Protein 6DLI (pdb70)

Organism: Thermus thermophilus (strain ATCC 27634 / DSM 579 / HB8) (NCBI:txid300852)

InterPro domains:
  IPR001920 Asp/Glu racemase [G3DSA:3.40.50.1860] (7-241)
  IPR001920 Asp/Glu racemase [G3DSA:3.40.50.1860] (97-198)
  IPR001920 Asp/Glu racemase [SSF53681] (7-106)
  IPR001920 Asp/Glu racemase [SSF53681] (109-242)
  IPR004391 Glutamate racemase [MF_00258] (6-246)
  IPR004391 Glutamate racemase [TIGR00067] (8-239)
  IPR015942 Asp/Glu/hydantoin racemase [PF01177] (22-205)
  IPR018187 Asp/Glu racemase, active site 1 [PS00923] (72-80)
  IPR033134 Asp/Glu racemase, active site 2 [PS00924] (172-182)

Solvent-accessible surface area: 36829 Å² total

Secondary structure (DSSP, 8-state):
--TTSPEEEEESSSTTHHHHHHHHHH-TT--EEEEE-TTT---TTS-HHHHHHHHHHHHHHHHHHT-SEEEE--HHHHHHHTTHHHHHBSS-EE-SSHHHHHHHTTSSSEEEEE-HHHHHHTTTTTTS--SEEEE-TTHHHHHHTT-SSSHHHHHHHHHHSSSS-TT--EEEEESTTGGGGHHHHHHHSTT-EEEEHHHHHHHHHHHHHHHHT----SS---EEEEESS-HHHHHHHHHHTT----EEEE--GGG-/--TTSPEEEEESSSTTHHHHHHHHHH-TT--EEEEE-TTS---TTS-HHHHHHHHHHHHHHHHHTT-SEEEE--HHHHHHHTTHHHHHBSS-EE-SSHHHHHHHTTSSSEEEEE-HHHHHHTTGGGTS--SEEEE-TTHHHHHHTT-TTSHHHHHHHHHHHTTS-TT--EEEEESTTGGGGHHHHHHHSTTPEEEEHHHHHHHHHHHHHHHTT----SS---EEEEESS-HHHHHHHHHHTT----EEEEPPGGG-/--TTSPEEEEESSSTTHHHHHHHHHH-TT--EEEEE-TTS---TTS-HHHHHHHHHHHHHHHHHTT-SEEEE--HHHHHHHTTHHHHHBSS-EE-SSHHHHHHGGGSSSEEEEE-HHHHHTTTGGGTS--SEEEE-TTHHHHHHTT-TTSHHHHHHHHHHHTTS-TT--EEEEESTTGGGGHHHHHHHSTTPEEEEHHHHHHHHHHHHHHHTT-S--SS---EEEEESS-HHHHHHHHHHTS-----EEE--GGG-/--TTSPEEEEESSSTTHHHHHHHHHH-TT-EEEEEE-TTS---TTS-HHHHHHHHHHHHHHHHHTT-SEEEE--HHHHHHHTTHHHHHBSS-EEESSHHHHHHHTTSSSEEEEE-HHHHHH-TTTTTS--SEEEE-TTHHHHHHTT-TTSHHHHHHHHHHHTTS-TT-SEEEEESTTGGGGHHHHHHHS-SSEEEEHHHHHHHHHHHHHHHTT-S--SS--EEEEEESS-HHHHHHHHHHTT----EEEE--GGG-

Radius of gyration: 31.29 Å; Cα contacts (8 Å, |Δi|>4): 2150; chains: 4; bounding box: 76×59×87 Å

B-factor: mean 64.16, std 14.51, range [26.74, 117.5]

CATH classification: 3.40.50.1860 (+1 more: 3.40.50.1860)

Structure (mmCIF, N/CA/C/O backbone):
data_6DLI
#
_entry.id   6DLI
#
_cell.length_a   80.888
_cell.length_b   95.605
_cell.length_c   179.284
_cell.angle_alpha   90.00
_cell.angle_beta   90.00
_cell.angle_gamma   90.00
#
_symmetry.space_group_name_H-M   'P 21 21 21'
#
loop_
_entity.id
_entity.type
_entity.pdbx_description
1 polymer 'Glutamate racemase'
2 non-polymer 3-chloro-D-alanine
3 non-polymer GLYCEROL
4 water water
#
loop_
_atom_site.group_PDB
_atom_site.id
_atom_site.type_symbol
_atom_site.label_atom_id
_atom_site.label_alt_id
_atom_site.label_comp_id
_atom_site.label_asym_id
_atom_site.label_entity_id
_atom_site.label_seq_id
_atom_site.pdbx_PDB_ins_code
_atom_site.Cartn_x
_atom_site.Cartn_y
_atom_site.Cartn_z
_atom_site.occupancy
_atom_site.B_iso_or_equiv
_atom_site.auth_seq_id
_atom_site.auth_comp_id
_atom_site.auth_asym_id
_atom_site.auth_atom_id
_atom_site.pdbx_PDB_model_num
ATOM 1 N N . LYS A 1 23 ? -53.597 -5.911 4.371 1.00 86.35 2 LYS A N 1
ATOM 2 C CA . LYS A 1 23 ? -53.267 -6.406 5.717 1.00 92.45 2 LYS A CA 1
ATOM 3 C C . LYS A 1 23 ? -53.484 -7.945 5.842 1.00 91.50 2 LYS A C 1
ATOM 4 O O . LYS A 1 23 ? -54.419 -8.503 5.249 1.00 91.38 2 LYS A O 1
ATOM 6 N N . ASP A 1 24 ? -52.620 -8.624 6.593 1.00 85.80 3 ASP A N 1
ATOM 7 C CA . ASP A 1 24 ? -52.683 -10.078 6.781 1.00 76.67 3 ASP A CA 1
ATOM 8 C C . ASP A 1 24 ? -52.515 -10.346 8.266 1.00 80.44 3 ASP A C 1
ATOM 9 O O . ASP A 1 24 ? -51.407 -10.140 8.807 1.00 77.56 3 ASP A O 1
ATOM 14 N N . PRO A 1 25 ? -53.534 -10.867 8.946 1.00 82.12 4 PRO A N 1
ATOM 15 C CA . PRO A 1 25 ? -53.398 -11.079 10.399 1.00 77.71 4 PRO A CA 1
ATOM 16 C C . PRO A 1 25 ? -52.532 -12.253 10.795 1.00 76.44 4 PRO A C 1
ATOM 17 O O . PRO A 1 25 ? -52.099 -12.288 11.947 1.00 77.91 4 PRO A O 1
ATOM 21 N N . LYS A 1 26 ? -52.215 -13.177 9.882 1.00 77.89 5 LYS A N 1
ATOM 22 C CA . LYS A 1 26 ? -51.280 -14.266 10.162 1.00 79.07 5 LYS A CA 1
ATOM 23 C C . LYS A 1 26 ? -49.824 -13.816 10.095 1.00 73.59 5 LYS A C 1
ATOM 24 O O . LYS A 1 26 ? -48.923 -14.602 10.421 1.00 74.90 5 LYS A O 1
ATOM 26 N N . ALA A 1 27 ? -49.574 -12.620 9.591 1.00 68.15 6 ALA A N 1
ATOM 27 C CA . ALA A 1 27 ? -48.231 -12.075 9.546 1.00 66.23 6 ALA A CA 1
ATOM 28 C C . ALA A 1 27 ? -47.714 -11.722 10.957 1.00 66.40 6 ALA A C 1
ATOM 29 O O . ALA A 1 27 ? -48.492 -11.403 11.869 1.00 58.63 6 ALA A O 1
ATOM 31 N N . PRO A 1 28 ? -46.396 -11.764 11.155 1.00 61.72 7 PRO A N 1
ATOM 32 C CA . PRO A 1 28 ? -45.815 -11.459 12.470 1.00 51.19 7 PRO A CA 1
ATOM 33 C C . PRO A 1 28 ? -45.739 -9.971 12.797 1.00 56.50 7 PRO A C 1
ATOM 34 O O . PRO A 1 28 ? -45.879 -9.089 11.943 1.00 55.75 7 PRO A O 1
ATOM 38 N N . ILE A 1 29 ? -45.562 -9.715 14.095 1.00 55.81 8 ILE A N 1
ATOM 39 C CA . ILE A 1 29 ? -45.250 -8.395 14.619 1.00 51.27 8 ILE A CA 1
ATOM 40 C C . ILE A 1 29 ? -43.748 -8.253 14.781 1.00 51.93 8 ILE A C 1
ATOM 41 O O . ILE A 1 29 ? -43.090 -9.149 15.304 1.00 51.91 8 ILE A O 1
ATOM 46 N N . GLY A 1 30 ? -43.197 -7.151 14.283 1.00 52.86 9 GLY A N 1
ATOM 47 C CA . GLY A 1 30 ? -41.764 -6.894 14.380 1.00 49.29 9 GLY A CA 1
ATOM 48 C C . GLY A 1 30 ? -41.414 -6.062 15.594 1.00 45.10 9 GLY A C 1
ATOM 49 O O . GLY A 1 30 ? -42.094 -5.099 15.906 1.00 49.46 9 GLY A O 1
ATOM 50 N N . VAL A 1 31 ? -40.368 -6.456 16.291 1.00 44.83 10 VAL A N 1
ATOM 51 C CA . VAL A 1 31 ? -39.878 -5.702 17.445 1.00 48.91 10 VAL A CA 1
ATOM 52 C C . VAL A 1 31 ? -38.371 -5.551 17.336 1.00 47.92 10 VAL A C 1
ATOM 53 O O . VAL A 1 31 ? -37.686 -6.534 17.056 1.00 50.18 10 VAL A O 1
ATOM 57 N N . PHE A 1 32 ? -37.848 -4.329 17.475 1.00 48.43 11 PHE A N 1
ATOM 58 C CA . PHE A 1 32 ? -36.393 -4.207 17.379 1.00 47.24 11 PHE A CA 1
ATOM 59 C C . PHE A 1 32 ? -35.830 -3.273 18.427 1.00 46.21 11 PHE A C 1
ATOM 60 O O . PHE A 1 32 ? -36.499 -2.346 18.898 1.00 45.09 11 PHE A O 1
ATOM 68 N N . ASP A 1 33 ? -34.567 -3.552 18.753 1.00 45.88 12 ASP A N 1
ATOM 69 C CA . ASP A 1 33 ? -33.799 -2.925 19.816 1.00 47.40 12 ASP A CA 1
ATOM 70 C C . ASP A 1 33 ? -32.334 -3.029 19.448 1.00 45.18 12 ASP A C 1
ATOM 71 O O . ASP A 1 33 ? -31.975 -3.701 18.492 1.00 43.20 12 ASP A O 1
ATOM 76 N N . SER A 1 34 ? -31.474 -2.367 20.217 1.00 42.31 13 SER A N 1
ATOM 77 C CA . SER A 1 34 ? -30.072 -2.552 19.921 1.00 44.64 13 SER A CA 1
ATOM 78 C C . SER A 1 34 ? -29.588 -3.906 20.386 1.00 47.05 13 SER A C 1
ATOM 79 O O . SER A 1 34 ? -28.529 -4.355 19.958 1.00 49.91 13 SER A O 1
ATOM 82 N N . GLY A 1 35 ? -30.323 -4.574 21.255 1.00 47.49 14 GLY A N 1
ATOM 83 C CA . GLY A 1 35 ? -29.778 -5.761 21.889 1.00 49.16 14 GLY A CA 1
ATOM 84 C C . GLY A 1 35 ? -30.792 -6.475 22.756 1.00 49.32 14 GLY A C 1
ATOM 85 O O . GLY A 1 35 ? -31.929 -6.652 22.321 1.00 49.77 14 GLY A O 1
ATOM 86 N N . VAL A 1 36 ? -30.396 -6.877 23.973 1.00 50.02 15 VAL A N 1
ATOM 87 C CA . VAL A 1 36 ? -31.270 -7.612 24.886 1.00 49.30 15 VAL A CA 1
ATOM 88 C C . VAL A 1 36 ? -32.237 -6.712 25.655 1.00 51.47 15 VAL A C 1
ATOM 89 O O . VAL A 1 36 ? -33.206 -7.215 26.229 1.00 55.64 15 VAL A O 1
ATOM 93 N N . GLY A 1 37 ? -31.986 -5.409 25.751 1.00 48.82 16 GLY A N 1
ATOM 94 C CA . GLY A 1 37 ? -32.873 -4.574 26.543 1.00 50.94 16 GLY A CA 1
ATOM 95 C C . GLY A 1 37 ? -34.323 -4.633 26.076 1.00 54.32 16 GLY A C 1
ATOM 96 O O . GLY A 1 37 ? -35.252 -4.542 26.883 1.00 54.75 16 GLY A O 1
ATOM 97 N N . GLY A 1 38 ? -34.542 -4.722 24.761 1.00 50.40 17 GLY A N 1
ATOM 98 C CA . GLY A 1 38 ? -35.903 -4.762 24.250 1.00 52.47 17 GLY A CA 1
ATOM 99 C C . GLY A 1 38 ? -36.737 -5.980 24.654 1.00 54.80 17 GLY A C 1
ATOM 100 O O . GLY A 1 38 ? -37.956 -5.986 24.421 1.00 53.49 17 GLY A O 1
ATOM 101 N N . LEU A 1 39 ? -36.133 -6.985 25.281 1.00 55.47 18 LEU A N 1
ATOM 102 C CA . LEU A 1 39 ? -36.886 -8.156 25.704 1.00 49.62 18 LEU A CA 1
ATOM 103 C C . LEU A 1 39 ? -37.900 -7.841 26.802 1.00 57.87 18 LEU A C 1
ATOM 104 O O . LEU A 1 39 ? -38.889 -8.579 26.929 1.00 57.67 18 LEU A O 1
ATOM 109 N N . THR A 1 40 ? -37.688 -6.773 27.608 1.00 52.85 19 THR A N 1
ATOM 110 C CA . THR A 1 40 ? -38.731 -6.358 28.539 1.00 48.63 19 THR A CA 1
ATOM 111 C C . THR A 1 40 ? -40.020 -6.003 27.798 1.00 55.39 19 THR A C 1
ATOM 112 O O . THR A 1 40 ? -41.122 -6.347 28.242 1.00 54.24 19 THR A O 1
ATOM 116 N N . VAL A 1 41 ? -39.893 -5.340 26.636 1.00 57.76 20 VAL A N 1
ATOM 117 C CA . VAL A 1 41 ? -41.043 -4.960 25.817 1.00 53.53 20 VAL A CA 1
ATOM 118 C C . VAL A 1 41 ? -41.622 -6.193 25.166 1.00 57.95 20 VAL A C 1
ATOM 119 O O . VAL A 1 41 ? -42.848 -6.370 25.100 1.00 58.50 20 VAL A O 1
ATOM 123 N N . LEU A 1 42 ? -40.746 -7.072 24.666 1.00 57.73 21 LEU A N 1
ATOM 124 C CA . LEU A 1 42 ? -41.237 -8.300 24.063 1.00 54.21 21 LEU A CA 1
ATOM 125 C C . LEU A 1 42 ? -42.043 -9.111 25.050 1.00 55.90 21 LEU A C 1
ATOM 126 O O . LEU A 1 42 ? -43.169 -9.513 24.741 1.00 53.12 21 LEU A O 1
ATOM 131 N N . LYS A 1 43 ? -41.537 -9.239 26.290 1.00 62.14 22 LYS A N 1
ATOM 132 C CA . LYS A 1 43 ? -42.211 -10.051 27.308 1.00 62.65 22 LYS A CA 1
ATOM 133 C C . LYS A 1 43 ? -43.595 -9.523 27.601 1.00 61.91 22 LYS A C 1
ATOM 134 O O . LYS A 1 43 ? -44.580 -10.270 27.585 1.00 66.08 22 LYS A O 1
ATOM 140 N N . ALA A 1 44 ? -43.696 -8.231 27.809 1.00 58.46 23 ALA A N 1
ATOM 141 C CA . ALA A 1 44 ? -45.003 -7.636 28.005 1.00 63.07 23 ALA A CA 1
ATOM 142 C C . ALA A 1 44 ? -45.907 -7.897 26.799 1.00 65.41 23 ALA A C 1
ATOM 143 O O . ALA A 1 44 ? -47.111 -8.118 26.956 1.00 66.39 23 ALA A O 1
ATOM 145 N N . LEU A 1 45 ? -45.365 -7.782 25.580 1.00 63.91 24 LEU A N 1
ATOM 146 C CA . LEU A 1 45 ? -46.182 -8.017 24.391 1.00 65.47 24 LEU A CA 1
ATOM 147 C C . LEU A 1 45 ? -46.716 -9.452 24.356 1.00 67.25 24 LEU A C 1
ATOM 148 O O . LEU A 1 45 ? -47.903 -9.701 24.101 1.00 69.03 24 LEU A O 1
ATOM 153 N N . ARG A 1 46 ? -45.848 -10.414 24.610 1.00 67.21 25 ARG A N 1
ATOM 154 C CA . ARG A 1 46 ? -46.271 -11.797 24.514 1.00 65.01 25 ARG A CA 1
ATOM 155 C C . ARG A 1 46 ? -47.262 -12.149 25.589 1.00 67.98 25 ARG A C 1
ATOM 156 O O . ARG A 1 46 ? -48.186 -12.926 25.334 1.00 70.99 25 ARG A O 1
ATOM 164 N N . ARG A 1 47 ? -47.138 -11.548 26.771 1.00 64.02 26 ARG A N 1
ATOM 165 C CA . ARG A 1 47 ? -48.140 -11.819 27.787 1.00 67.19 26 ARG A CA 1
ATOM 166 C C . ARG A 1 47 ? -49.531 -11.371 27.330 1.00 73.00 26 ARG A C 1
ATOM 167 O O . ARG A 1 47 ? -50.512 -12.088 27.548 1.00 76.79 26 ARG A O 1
ATOM 175 N N . LEU A 1 48 ? -49.639 -10.211 26.669 1.00 71.33 27 LEU A N 1
ATOM 176 C CA . LEU A 1 48 ? -50.924 -9.721 26.166 1.00 67.26 27 LEU A CA 1
ATOM 177 C C . LEU A 1 48 ? -51.361 -10.361 24.844 1.00 74.84 27 LEU A C 1
ATOM 178 O O . LEU A 1 48 ? -52.554 -10.339 24.524 1.00 80.56 27 LEU A O 1
ATOM 183 N N . LEU A 1 49 ? -50.444 -10.877 24.032 1.00 71.75 28 LEU A N 1
ATOM 184 C CA . LEU A 1 49 ? -50.770 -11.329 22.682 1.00 67.06 28 LEU A CA 1
ATOM 185 C C . LEU A 1 49 ? -50.153 -12.705 22.448 1.00 70.34 28 LEU A C 1
ATOM 186 O O . LEU A 1 49 ? -49.348 -12.905 21.530 1.00 71.99 28 LEU A O 1
ATOM 191 N N . PRO A 1 50 ? -50.566 -13.710 23.222 1.00 70.07 29 PRO A N 1
ATOM 192 C CA . PRO A 1 50 ? -49.836 -14.980 23.200 1.00 68.61 29 PRO A CA 1
ATOM 193 C C . PRO A 1 50 ? -49.982 -15.754 21.929 1.00 73.04 29 PRO A C 1
ATOM 194 O O . PRO A 1 50 ? -49.132 -16.608 21.645 1.00 76.08 29 PRO A O 1
ATOM 198 N N . ARG A 1 51 ? -50.918 -15.405 21.086 1.00 68.21 30 ARG A N 1
ATOM 199 C CA . ARG A 1 51 ? -51.043 -16.146 19.857 1.00 71.43 30 ARG A CA 1
ATOM 200 C C . ARG A 1 51 ? -50.249 -15.504 18.710 1.00 77.16 30 ARG A C 1
ATOM 201 O O . ARG A 1 51 ? -50.139 -16.110 17.632 1.00 79.36 30 ARG A O 1
ATOM 203 N N . GLU A 1 52 ? -49.696 -14.298 18.910 1.00 73.99 31 GLU A N 1
ATOM 204 C CA . GLU A 1 52 ? -49.060 -13.554 17.833 1.00 69.93 31 GLU A CA 1
ATOM 205 C C . GLU A 1 52 ? -47.672 -14.113 17.546 1.00 66.95 31 GLU A C 1
ATOM 206 O O . GLU A 1 52 ? -46.944 -14.459 18.473 1.00 66.53 31 GLU A O 1
ATOM 212 N N . GLU A 1 53 ? -47.269 -14.131 16.260 1.00 65.40 32 GLU A N 1
ATOM 213 C CA . GLU A 1 53 ? -45.895 -14.504 15.908 1.00 62.78 32 GLU A CA 1
ATOM 214 C C . GLU A 1 53 ? -45.030 -13.244 15.929 1.00 60.08 32 GLU A C 1
ATOM 215 O O . GLU A 1 53 ? -45.409 -12.229 15.338 1.00 55.91 32 GLU A O 1
ATOM 217 N N . PHE A 1 54 ? -43.862 -13.310 16.597 1.00 58.93 33 PHE A N 1
ATOM 218 C CA . PHE A 1 54 ? -42.961 -12.152 16.733 1.00 61.32 33 PHE A CA 1
ATOM 219 C C . PHE A 1 54 ? -41.590 -12.349 16.080 1.00 58.48 33 PHE A C 1
ATOM 220 O O . PHE A 1 54 ? -40.905 -13.337 16.349 1.00 57.81 33 PHE A O 1
ATOM 228 N N . LEU A 1 55 ? -41.098 -11.317 15.388 1.00 55.40 34 LEU A N 1
ATOM 229 C CA . LEU A 1 55 ? -39.704 -11.268 14.952 1.00 52.82 34 LEU A CA 1
ATOM 230 C C . LEU A 1 55 ? -38.970 -10.220 15.783 1.00 51.82 34 LEU A C 1
ATOM 231 O O . LEU A 1 55 ? -39.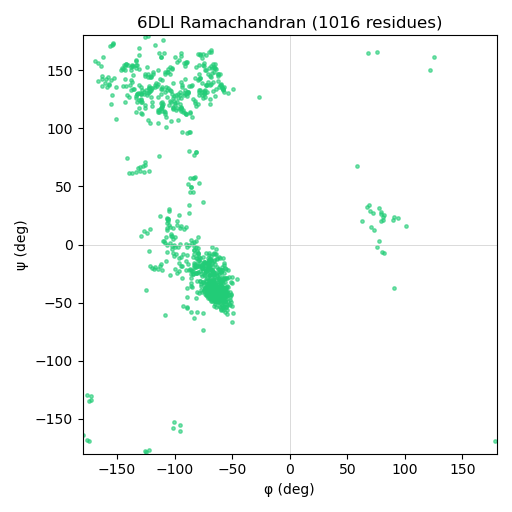207 -9.016 15.631 1.00 50.78 34 LEU A O 1
ATOM 236 N N . TYR A 1 56 ? -38.054 -10.663 16.621 1.00 46.99 35 TYR A N 1
ATOM 237 C CA . TYR A 1 56 ? -37.299 -9.756 17.459 1.00 48.40 35 TYR A CA 1
ATOM 238 C C . TYR A 1 56 ? -35.944 -9.526 16.820 1.00 44.99 35 TYR A C 1
ATOM 239 O O . TYR A 1 56 ? -35.184 -10.469 16.615 1.00 44.86 35 TYR A O 1
ATOM 248 N N . PHE A 1 57 ? -35.631 -8.287 16.535 1.00 42.70 36 PHE A N 1
ATOM 249 C CA . PHE A 1 57 ? -34.391 -7.958 15.862 1.00 44.23 36 PHE A CA 1
ATOM 250 C C . PHE A 1 57 ? -33.551 -7.244 16.903 1.00 44.54 36 PHE A C 1
ATOM 251 O O . PHE A 1 57 ? -33.984 -6.228 17.443 1.00 46.60 36 PHE A O 1
ATOM 259 N N . GLY A 1 58 ? -32.407 -7.818 17.239 1.00 43.03 37 GLY A N 1
ATOM 260 C CA . GLY A 1 58 ? -31.463 -7.217 18.138 1.00 38.45 37 GLY A CA 1
ATOM 261 C C . GLY A 1 58 ? -30.187 -6.896 17.416 1.00 43.32 37 GLY A C 1
ATOM 262 O O . GLY A 1 58 ? -29.503 -7.794 16.909 1.00 46.23 37 GLY A O 1
ATOM 263 N N . ASP A 1 59 ? -29.867 -5.614 17.327 1.00 42.81 38 ASP A N 1
ATOM 264 C CA . ASP A 1 59 ? -28.739 -5.121 16.535 1.00 44.27 38 ASP A CA 1
ATOM 265 C C . ASP A 1 59 ? -27.415 -5.197 17.321 1.00 43.71 38 ASP A C 1
ATOM 266 O O . ASP A 1 59 ? -26.707 -4.207 17.518 1.00 41.84 38 ASP A O 1
ATOM 271 N N . THR A 1 60 ? -27.068 -6.404 17.773 1.00 44.35 39 THR A N 1
ATOM 272 C CA . THR A 1 60 ? -25.961 -6.485 18.721 1.00 43.73 39 THR A CA 1
ATOM 273 C C . THR A 1 60 ? -24.599 -6.198 18.109 1.00 45.81 39 THR A C 1
ATOM 274 O O . THR A 1 60 ? -23.629 -6.050 18.846 1.00 48.51 39 THR A O 1
ATOM 278 N N . ALA A 1 61 ? -24.490 -6.133 16.794 1.00 42.94 40 ALA A N 1
ATOM 279 C CA . ALA A 1 61 ? -23.239 -5.707 16.176 1.00 46.87 40 ALA A CA 1
ATOM 280 C C . ALA A 1 61 ? -22.986 -4.204 16.392 1.00 50.25 40 ALA A C 1
ATOM 281 O O . ALA A 1 61 ? -21.868 -3.716 16.134 1.00 43.60 40 ALA A O 1
ATOM 283 N N . ARG A 1 62 ? -24.040 -3.433 16.698 1.00 46.74 41 ARG A N 1
ATOM 284 C CA . ARG A 1 62 ? -23.913 -1.991 16.816 1.00 46.23 41 ARG A CA 1
ATOM 285 C C . ARG A 1 62 ? -24.434 -1.427 18.139 1.00 49.09 41 ARG A C 1
ATOM 286 O O . ARG A 1 62 ? -24.556 -0.210 18.269 1.00 49.19 41 ARG A O 1
ATOM 294 N N . VAL A 1 63 ? -24.724 -2.272 19.114 1.00 45.12 42 VAL A N 1
ATOM 295 C CA . VAL A 1 63 ? -25.115 -1.856 20.461 1.00 52.47 42 VAL A CA 1
ATOM 296 C C . VAL A 1 63 ? -23.905 -1.236 21.150 1.00 50.05 42 VAL A C 1
ATOM 297 O O . VAL A 1 63 ? -22.781 -1.668 20.848 1.00 51.12 42 VAL A O 1
ATOM 301 N N . PRO A 1 64 ? -24.057 -0.191 22.023 1.00 51.73 43 PRO A N 1
ATOM 302 C CA . PRO A 1 64 ? -25.267 0.547 22.433 1.00 50.38 43 PRO A CA 1
ATOM 303 C C . PRO A 1 64 ? -25.520 1.735 21.499 1.00 52.06 43 PRO A C 1
ATOM 304 O O . PRO A 1 64 ? -24.618 2.157 20.799 1.00 46.34 43 PRO A O 1
ATOM 308 N N . TYR A 1 65 ? -26.773 2.176 21.442 1.00 53.89 44 TYR A N 1
ATOM 309 C CA . TYR A 1 65 ? -27.193 3.357 20.705 1.00 50.67 44 TYR A CA 1
ATOM 310 C C . TYR A 1 65 ? -27.020 4.639 21.529 1.00 55.30 44 TYR A C 1
ATOM 311 O O . TYR A 1 65 ? -26.821 5.716 20.968 1.00 53.58 44 TYR A O 1
ATOM 320 N N . GLY A 1 66 ? -26.994 4.512 22.848 1.00 53.89 45 GLY A N 1
ATOM 321 C CA . GLY A 1 66 ? -27.122 5.646 23.713 1.00 52.04 45 GLY A CA 1
ATOM 322 C C . GLY A 1 66 ? -25.998 6.666 23.587 1.00 59.76 45 GLY A C 1
ATOM 323 O O . GLY A 1 66 ? -26.170 7.819 24.010 1.00 63.11 45 GLY A O 1
ATOM 324 N N . GLY A 1 67 ? -24.802 6.249 23.160 1.00 55.29 46 GLY A N 1
ATOM 325 C CA . GLY A 1 67 ? -23.708 7.182 22.919 1.00 57.11 46 GLY A CA 1
ATOM 326 C C . GLY A 1 67 ? -23.414 7.570 21.489 1.00 58.23 46 GLY A C 1
ATOM 327 O O . GLY A 1 67 ? -22.271 7.931 21.183 1.00 60.81 46 GLY A O 1
ATOM 328 N N . LYS A 1 68 ? -24.277 7.292 20.605 1.00 61.74 47 LYS A N 1
ATOM 329 C CA . LYS A 1 68 ? -24.125 7.605 19.184 1.00 58.16 47 LYS A CA 1
ATOM 330 C C . LYS A 1 68 ? -24.853 8.891 18.772 1.00 53.20 47 LYS A C 1
ATOM 331 O O . LYS A 1 68 ? -25.866 9.280 19.375 1.00 51.70 47 LYS A O 1
ATOM 337 N N . PRO A 1 69 ? -24.431 9.518 17.678 1.00 50.95 48 PRO A N 1
ATOM 338 C CA . PRO A 1 69 ? -25.231 10.607 17.123 1.00 48.55 48 PRO A CA 1
ATOM 339 C C . PRO A 1 69 ? -26.647 10.159 16.781 1.00 57.11 48 PRO A C 1
ATOM 340 O O . PRO A 1 69 ? -26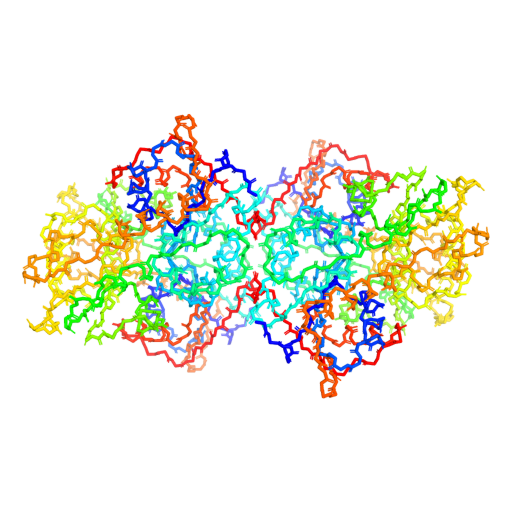.884 9.130 16.118 1.00 54.72 48 PRO A O 1
ATOM 344 N N . LEU A 1 70 ? -27.598 10.982 17.210 1.00 59.01 49 LEU A N 1
ATOM 345 C CA . LEU A 1 70 ? -29.005 10.693 16.994 1.00 55.93 49 LEU A CA 1
ATOM 346 C C . LEU A 1 70 ? -29.299 10.457 15.495 1.00 57.73 49 LEU A C 1
ATOM 347 O O . LEU A 1 70 ? -30.146 9.618 15.151 1.00 57.19 49 LEU A O 1
ATOM 352 N N . ALA A 1 71 ? -28.625 11.175 14.578 1.00 50.58 50 ALA A N 1
ATOM 353 C CA . ALA A 1 71 ? -28.931 10.908 13.169 1.00 55.87 50 ALA A CA 1
ATOM 354 C C . ALA A 1 71 ? -28.451 9.527 12.687 1.00 56.57 50 ALA A C 1
ATOM 355 O O . ALA A 1 71 ? -29.048 8.938 11.769 1.00 53.71 50 ALA A O 1
ATOM 357 N N . MET A 1 72 ? -27.377 9.009 13.269 1.00 51.66 51 MET A N 1
ATOM 358 C CA . MET A 1 72 ? -26.898 7.683 12.919 1.00 51.79 51 MET A CA 1
ATOM 359 C C . MET A 1 72 ? -27.887 6.630 13.406 1.00 50.40 51 MET A C 1
ATOM 360 O O . MET A 1 72 ? -28.244 5.713 12.677 1.00 48.75 51 MET A O 1
ATOM 365 N N . VAL A 1 73 ? -28.374 6.784 14.631 1.00 51.59 52 VAL A N 1
ATOM 366 C CA . VAL A 1 73 ? -29.389 5.878 15.136 1.00 48.05 52 VAL A CA 1
ATOM 367 C C . VAL A 1 73 ? -30.598 5.885 14.230 1.00 46.16 52 VAL A C 1
ATOM 368 O O . VAL A 1 73 ? -31.169 4.824 13.933 1.00 46.70 52 VAL A O 1
ATOM 372 N N . ARG A 1 74 ? -30.949 7.058 13.697 1.00 51.91 53 ARG A N 1
ATOM 373 C CA . ARG A 1 74 ? -32.096 7.196 12.790 1.00 48.95 53 ARG A CA 1
ATOM 374 C C . ARG A 1 74 ? -31.914 6.424 11.483 1.00 45.02 53 ARG A C 1
ATOM 375 O O . ARG A 1 74 ? -32.888 5.892 10.964 1.00 44.12 53 ARG A O 1
ATOM 383 N N . ARG A 1 75 ? -30.685 6.311 10.966 1.00 44.54 54 ARG A N 1
ATOM 384 C CA . ARG A 1 75 ? -30.452 5.464 9.801 1.00 49.11 54 ARG A CA 1
ATOM 385 C C . ARG A 1 75 ? -30.607 4.009 10.185 1.00 47.64 54 ARG A C 1
ATOM 386 O O . ARG A 1 75 ? -31.199 3.207 9.446 1.00 46.63 54 ARG A O 1
ATOM 394 N N . PHE A 1 76 ? -30.135 3.668 11.375 1.00 46.93 55 PHE A N 1
ATOM 395 C CA . PHE A 1 76 ? -30.342 2.326 11.878 1.00 44.11 55 PHE A CA 1
ATOM 396 C C . PHE A 1 76 ? -31.823 2.002 11.896 1.00 43.11 55 PHE A C 1
ATOM 397 O O . PHE A 1 76 ? -32.251 0.975 11.381 1.00 38.72 55 PHE A O 1
ATOM 405 N N . ALA A 1 77 ? -32.635 2.894 12.455 1.00 44.25 56 ALA A N 1
ATOM 406 C CA . ALA A 1 77 ? -34.052 2.571 12.527 1.00 46.42 56 ALA A CA 1
ATOM 407 C C . ALA A 1 77 ? -34.622 2.319 11.133 1.00 45.75 56 ALA A C 1
ATOM 408 O O . ALA A 1 77 ? -35.366 1.356 10.912 1.00 42.80 56 ALA A O 1
ATOM 410 N N . TRP A 1 78 ? -34.244 3.154 10.169 1.00 47.50 57 TRP A N 1
ATOM 411 C CA . TRP A 1 78 ? -34.758 3.014 8.814 1.00 41.66 57 TRP A CA 1
ATOM 412 C C . TRP A 1 78 ? -34.344 1.673 8.190 1.00 44.02 57 TRP A C 1
ATOM 413 O O . TRP A 1 78 ? -35.171 0.960 7.626 1.00 41.72 57 TRP A O 1
ATOM 424 N N . GLU A 1 79 ? -33.060 1.352 8.310 1.00 45.55 58 GLU A N 1
ATOM 425 C CA . GLU A 1 79 ? -32.513 0.117 7.765 1.00 44.10 58 GLU A CA 1
ATOM 426 C C . GLU A 1 79 ? -33.215 -1.119 8.319 1.00 44.20 58 GLU A C 1
ATOM 427 O O . GLU A 1 79 ? -33.675 -1.969 7.557 1.00 42.74 58 GLU A O 1
ATOM 433 N N . ILE A 1 80 ? -33.297 -1.218 9.642 1.00 40.28 59 ILE A N 1
ATOM 434 C CA . ILE A 1 80 ? -33.937 -2.363 10.257 1.00 43.39 59 ILE A CA 1
ATOM 435 C C . ILE A 1 80 ? -35.431 -2.377 9.934 1.00 43.70 59 ILE A C 1
ATOM 436 O O . ILE A 1 80 ? -36.032 -3.444 9.743 1.00 43.50 59 ILE A O 1
ATOM 441 N N . ALA A 1 81 ? -36.069 -1.214 9.891 1.00 40.23 60 ALA A N 1
ATOM 442 C CA . ALA A 1 81 ? -37.480 -1.200 9.504 1.00 42.98 60 ALA A CA 1
ATOM 443 C C . ALA A 1 81 ? -37.667 -1.769 8.097 1.00 48.80 60 ALA A C 1
ATOM 444 O O . ALA A 1 81 ? -38.624 -2.522 7.835 1.00 50.19 60 ALA A O 1
ATOM 446 N N . GLY A 1 82 ? -36.774 -1.413 7.165 1.00 41.62 61 GLY A N 1
ATOM 447 C CA . GLY A 1 82 ? -36.860 -2.013 5.859 1.00 45.61 61 GLY A CA 1
ATOM 448 C C . GLY A 1 82 ? -36.689 -3.520 5.924 1.00 46.11 61 GLY A C 1
ATOM 449 O O . GLY A 1 82 ? -37.441 -4.273 5.318 1.00 45.80 61 GLY A O 1
ATOM 450 N N . PHE A 1 83 ? -35.742 -3.978 6.719 1.00 48.60 62 PHE A N 1
ATOM 451 C CA . PHE A 1 83 ? -35.529 -5.411 6.848 1.00 47.39 62 PHE A CA 1
ATOM 452 C C . PHE A 1 83 ? -36.796 -6.123 7.352 1.00 48.18 62 PHE A C 1
ATOM 453 O O . PHE A 1 83 ? -37.237 -7.130 6.769 1.00 45.68 62 PHE A O 1
ATOM 461 N N . LEU A 1 84 ? -37.414 -5.595 8.414 1.00 46.35 63 LEU A N 1
ATOM 462 C CA . LEU A 1 84 ? -38.609 -6.240 8.941 1.00 45.29 63 LEU A CA 1
ATOM 463 C C . LEU A 1 84 ? -39.741 -6.216 7.911 1.00 49.68 63 LEU A C 1
ATOM 464 O O . LEU A 1 84 ? -40.453 -7.217 7.729 1.00 47.91 63 LEU A O 1
ATOM 469 N N . LEU A 1 85 ? -39.899 -5.106 7.178 1.00 47.72 64 LEU A N 1
ATOM 470 C CA . LEU A 1 85 ? -40.935 -5.122 6.143 1.00 51.39 64 LEU A CA 1
ATOM 471 C C . LEU A 1 85 ? -40.638 -6.195 5.079 1.00 49.25 64 LEU A C 1
ATOM 472 O O . LEU A 1 85 ? -41.552 -6.859 4.597 1.00 49.33 64 LEU A O 1
ATOM 477 N N . ARG A 1 86 ? -39.369 -6.406 4.728 1.00 47.46 65 ARG A N 1
ATOM 478 C CA . ARG A 1 86 ? -39.060 -7.482 3.802 1.00 49.29 65 ARG A CA 1
ATOM 479 C C . ARG A 1 86 ? -39.319 -8.858 4.379 1.00 50.25 65 ARG A C 1
ATOM 480 O O . ARG A 1 86 ? -39.577 -9.780 3.599 1.00 56.45 65 ARG A O 1
ATOM 488 N N . GLN A 1 87 ? -39.345 -9.015 5.699 1.00 48.28 66 GLN A N 1
ATOM 489 C CA . GLN A 1 87 ? -39.771 -10.294 6.243 1.00 45.03 66 GLN A CA 1
ATOM 490 C C . GLN A 1 87 ? -41.289 -10.369 6.312 1.00 46.68 66 GLN A C 1
ATOM 491 O O . GLN A 1 87 ? -41.842 -11.408 6.667 1.00 49.30 66 GLN A O 1
ATOM 497 N N . GLY A 1 88 ? -41.980 -9.277 6.044 1.00 49.26 67 GLY A N 1
ATOM 498 C CA . GLY A 1 88 ? -43.428 -9.313 5.983 1.00 48.81 67 GLY A CA 1
ATOM 499 C C . GLY A 1 88 ? -44.203 -8.953 7.229 1.00 52.46 67 GLY A C 1
ATOM 500 O O . GLY A 1 88 ? -45.383 -9.305 7.310 1.00 51.31 67 GLY A O 1
ATOM 501 N N . VAL A 1 89 ? -43.614 -8.193 8.166 1.00 53.50 68 VAL A N 1
ATOM 502 C CA . VAL A 1 89 ? -44.299 -7.895 9.407 1.00 47.32 68 VAL A CA 1
ATOM 503 C C . VAL A 1 89 ? -45.506 -7.014 9.094 1.00 50.81 68 VAL A C 1
ATOM 504 O O . VAL A 1 89 ? -45.596 -6.369 8.052 1.00 45.43 68 VAL A O 1
ATOM 508 N N . LYS A 1 90 ? -46.494 -7.068 9.968 1.00 55.98 69 LYS A N 1
ATOM 509 C CA . LYS A 1 90 ? -47.697 -6.263 9.833 1.00 49.80 69 LYS A CA 1
ATOM 510 C C . LYS A 1 90 ? -47.699 -5.066 10.745 1.00 50.84 69 LYS A C 1
ATOM 511 O O . LYS A 1 90 ? -48.646 -4.289 10.714 1.00 58.46 69 LYS A O 1
ATOM 517 N N . ALA A 1 91 ? -46.692 -4.933 11.595 1.00 52.09 70 ALA A N 1
ATOM 518 C CA . ALA A 1 91 ? -46.531 -3.800 12.489 1.00 49.42 70 ALA A CA 1
ATOM 519 C C . ALA A 1 91 ? -45.120 -3.836 13.037 1.00 49.35 70 ALA A C 1
ATOM 520 O O . ALA A 1 91 ? -44.499 -4.897 13.118 1.00 51.19 70 ALA A O 1
ATOM 522 N N . ILE A 1 92 ? -44.639 -2.682 13.460 1.00 45.71 71 ILE A N 1
ATOM 523 C CA . ILE A 1 92 ? -43.308 -2.554 14.003 1.00 44.39 71 ILE A CA 1
ATOM 524 C C . ILE A 1 92 ? -43.411 -1.865 15.331 1.00 50.92 71 ILE A C 1
ATOM 525 O O . ILE A 1 92 ? -44.050 -0.809 15.422 1.00 52.18 71 ILE A O 1
ATOM 530 N N . VAL A 1 93 ? -42.728 -2.430 16.337 1.00 49.13 72 VAL A N 1
ATOM 531 C CA . VAL A 1 93 ? -42.543 -1.853 17.651 1.00 43.59 72 VAL A CA 1
ATOM 532 C C . VAL A 1 93 ? -41.076 -1.508 17.760 1.00 46.95 72 VAL A C 1
ATOM 533 O O . VAL A 1 93 ? -40.223 -2.392 17.645 1.00 48.80 72 VAL A O 1
ATOM 537 N N . VAL A 1 94 ? -40.775 -0.242 18.003 1.00 47.02 73 VAL A N 1
ATOM 538 C CA . VAL A 1 94 ? -39.409 0.201 18.267 1.00 48.62 73 VAL A CA 1
ATOM 539 C C . VAL A 1 94 ? -39.225 0.087 19.772 1.00 54.59 73 VAL A C 1
ATOM 540 O O . VAL A 1 94 ? -39.518 1.037 20.506 1.00 53.11 73 VAL A O 1
ATOM 544 N N . ALA A 1 95 ? -38.649 -1.022 20.242 1.00 53.76 74 ALA A N 1
ATOM 545 C CA . ALA A 1 95 ? -38.581 -1.175 21.697 1.00 51.79 74 ALA A CA 1
ATOM 546 C C . ALA A 1 95 ? -37.529 -0.252 22.332 1.00 48.92 74 ALA A C 1
ATOM 547 O O . ALA A 1 95 ? -37.565 -0.030 23.519 1.00 54.94 74 ALA A O 1
ATOM 549 N N . CYS A 1 96 ? -36.514 0.187 21.613 1.00 52.17 75 CYS A N 1
ATOM 550 C CA . CYS A 1 96 ? -35.491 1.054 22.204 1.00 52.07 75 CYS A CA 1
ATOM 551 C C . CYS A 1 96 ? -35.983 2.488 22.445 1.00 56.38 75 CYS A C 1
ATOM 552 O O . CYS A 1 96 ? -36.429 3.167 21.514 1.00 58.15 75 CYS A O 1
ATOM 555 N N . ASN A 1 97 ? -35.768 3.008 23.656 1.00 51.62 76 ASN A N 1
ATOM 556 C CA . ASN A 1 97 ? -36.111 4.398 23.932 1.00 53.27 76 ASN A CA 1
ATOM 557 C C . ASN A 1 97 ? -35.186 5.355 23.218 1.00 56.49 76 ASN A C 1
ATOM 558 O O . ASN A 1 97 ? -35.608 6.459 22.830 1.00 57.76 76 ASN A O 1
ATOM 563 N N . THR A 1 98 ? -33.917 4.974 23.039 1.00 54.25 77 THR A N 1
ATOM 564 C CA . THR A 1 98 ? -33.037 5.849 22.272 1.00 56.12 77 THR A CA 1
ATOM 565 C C . THR A 1 98 ? -33.526 5.964 20.819 1.00 54.29 77 THR A C 1
ATOM 566 O O . THR A 1 98 ? -33.679 7.068 20.293 1.00 48.44 77 THR A O 1
ATOM 570 N N . ALA A 1 99 ? -33.829 4.807 20.186 1.00 51.38 78 ALA A N 1
ATOM 571 C CA . ALA A 1 99 ? -34.306 4.751 18.799 1.00 52.24 78 ALA A CA 1
ATOM 572 C C . ALA A 1 99 ? -35.674 5.391 18.631 1.00 54.64 78 ALA A C 1
ATOM 573 O O . ALA A 1 99 ? -35.925 5.955 17.570 1.00 48.75 78 ALA A O 1
ATOM 575 N N . SER A 1 100 ? -36.608 5.241 19.604 1.00 53.66 79 SER A N 1
ATOM 576 C CA . SER A 1 100 ? -37.865 5.998 19.482 1.00 52.04 79 SER A CA 1
ATOM 577 C C . SER A 1 100 ? -37.580 7.484 19.405 1.00 51.73 79 SER A C 1
ATOM 578 O O . SER A 1 100 ? -38.074 8.178 18.515 1.00 53.13 79 SER A O 1
ATOM 581 N N . SER A 1 101 ? -36.684 7.948 20.253 1.00 51.07 80 SER A N 1
ATOM 582 C CA . SER A 1 101 ? -36.361 9.353 20.303 1.00 52.36 80 SER A CA 1
ATOM 583 C C . SER A 1 101 ? -35.750 9.802 18.988 1.00 57.92 80 SER A C 1
ATOM 584 O O . SER A 1 101 ? -36.014 10.917 18.514 1.00 64.30 80 SER A O 1
ATOM 587 N N . ALA A 1 102 ? -34.954 8.938 18.361 1.00 53.03 81 ALA A N 1
ATOM 588 C CA . ALA A 1 102 ? -34.283 9.313 17.126 1.00 52.31 81 ALA A CA 1
ATOM 589 C C . ALA A 1 102 ? -35.191 9.286 15.909 1.00 52.86 81 ALA A C 1
ATOM 590 O O . ALA A 1 102 ? -34.954 10.035 14.953 1.00 59.56 81 ALA A O 1
ATOM 592 N N . ALA A 1 103 ? -36.149 8.378 15.864 1.00 47.83 82 ALA A N 1
ATOM 593 C CA . ALA A 1 103 ? -36.805 8.037 14.619 1.00 44.76 82 ALA A CA 1
ATOM 594 C C . ALA A 1 103 ? -38.283 8.300 14.618 1.00 49.54 82 ALA A C 1
ATOM 595 O O . ALA A 1 103 ? -38.865 8.435 13.529 1.00 49.51 82 ALA A O 1
ATOM 597 N N . LEU A 1 104 ? -38.966 8.413 15.925 1.00 50.54 83 LEU A N 1
ATOM 598 C CA . LEU A 1 104 ? -40.388 8.677 15.975 1.00 50.01 83 LEU A CA 1
ATOM 599 C C . LEU A 1 104 ? -40.623 10.133 16.309 1.00 53.93 83 LEU A C 1
ATOM 600 O O . LEU A 1 104 ? -39.734 10.789 16.858 1.00 55.02 83 LEU A O 1
ATOM 605 N N . PRO A 1 105 ? -41.736 10.726 15.856 1.00 59.43 84 PRO A N 1
ATOM 606 C CA . PRO A 1 105 ? -42.887 10.158 15.139 1.00 59.70 84 PRO A CA 1
ATOM 607 C C . PRO A 1 105 ? -42.675 9.959 13.613 1.00 55.50 84 PRO A C 1
ATOM 608 O O . PRO A 1 105 ? -43.579 9.446 12.949 1.00 52.53 84 PRO A O 1
ATOM 612 N N . ASP A 1 106 ? -41.548 10.401 13.047 1.00 55.36 85 ASP A N 1
ATOM 613 C CA . ASP A 1 106 ? -41.472 10.439 11.583 1.00 57.99 85 ASP A CA 1
ATOM 614 C C . ASP A 1 106 ? -41.604 9.049 10.990 1.00 51.70 85 ASP A C 1
ATOM 615 O O . ASP A 1 106 ? -42.280 8.850 9.986 1.00 48.69 85 ASP A O 1
ATOM 620 N N . LEU A 1 107 ? -41.014 8.063 11.649 1.00 51.58 86 LEU A N 1
ATOM 621 C CA . LEU A 1 107 ? -41.065 6.723 11.109 1.00 49.45 86 LEU A CA 1
ATOM 622 C C . LEU A 1 107 ? -42.494 6.235 11.013 1.00 50.12 86 LEU A C 1
ATOM 623 O O . LEU A 1 107 ? -42.879 5.604 10.022 1.00 51.61 86 LEU A O 1
ATOM 628 N N . ALA A 1 108 ? -43.311 6.576 11.998 1.00 53.41 87 ALA A N 1
ATOM 629 C CA . ALA A 1 108 ? -44.719 6.214 11.939 1.00 52.16 87 ALA A CA 1
ATOM 630 C C . ALA A 1 108 ? -45.444 6.990 10.844 1.00 53.26 87 ALA A C 1
ATOM 631 O O . ALA A 1 108 ? -46.324 6.445 10.167 1.00 55.19 87 ALA A O 1
ATOM 633 N N . GLU A 1 109 ? -45.100 8.266 10.654 1.00 55.53 88 GLU A N 1
ATOM 634 C CA . GLU A 1 109 ? -45.735 9.008 9.560 1.00 58.66 88 GLU A CA 1
ATOM 635 C C . GLU A 1 109 ? -45.348 8.461 8.214 1.00 52.46 88 GLU A C 1
ATOM 636 O O . GLU A 1 109 ? -46.220 8.315 7.374 1.00 60.82 88 GLU A O 1
ATOM 642 N N . ASP A 1 110 ? -44.079 8.114 8.006 1.00 51.47 89 ASP A N 1
ATOM 643 C CA . ASP A 1 110 ? -43.607 7.633 6.695 1.00 52.87 89 ASP A CA 1
ATOM 644 C C . ASP A 1 110 ? -43.873 6.172 6.277 1.00 53.20 89 ASP A C 1
ATOM 645 O O . ASP A 1 110 ? -43.608 5.803 5.133 1.00 48.75 89 ASP A O 1
ATOM 650 N N . LEU A 1 111 ? -44.388 5.350 7.184 1.00 50.87 90 LEU A N 1
ATOM 651 C CA . LEU A 1 111 ? -44.662 3.953 6.896 1.00 51.63 90 LEU A CA 1
ATOM 652 C C . LEU A 1 111 ? -46.149 3.652 6.929 1.00 51.35 90 LEU A C 1
ATOM 653 O O . LEU A 1 111 ? -46.928 4.345 7.569 1.00 54.24 90 LEU A O 1
ATOM 658 N N . SER A 1 112 ? -46.546 2.679 6.133 1.00 51.44 91 SER A N 1
ATOM 659 C CA . SER A 1 112 ? -47.944 2.280 6.110 1.00 51.09 91 SER A CA 1
ATOM 660 C C . SER A 1 112 ? -48.307 1.390 7.295 1.00 53.70 91 SER A C 1
ATOM 661 O O . SER A 1 112 ? -49.382 1.551 7.884 1.00 52.59 91 SER A O 1
ATOM 664 N N . VAL A 1 113 ? -47.442 0.440 7.661 1.00 51.56 92 VAL A N 1
ATOM 665 C CA . VAL A 1 113 ? -47.780 -0.383 8.815 1.00 51.65 92 VAL A CA 1
ATOM 666 C C . VAL A 1 113 ? -47.846 0.485 10.064 1.00 49.16 92 VAL A C 1
ATOM 667 O O . VAL A 1 113 ? -47.115 1.469 10.192 1.00 49.70 92 VAL A O 1
ATOM 671 N N . PRO A 1 114 ? -48.664 0.112 11.032 1.00 50.81 93 PRO A N 1
ATOM 672 C CA . PRO A 1 114 ? -48.605 0.777 12.344 1.00 51.43 93 PRO A CA 1
ATOM 673 C C . PRO A 1 114 ? -47.210 0.657 12.944 1.00 48.36 93 PRO A C 1
ATOM 674 O O . PRO A 1 114 ? -46.571 -0.382 12.852 1.00 52.39 93 PRO A O 1
ATOM 678 N N . VAL A 1 115 ? -46.705 1.762 13.447 1.00 48.50 94 VAL A N 1
ATOM 679 C CA . VAL A 1 115 ? -45.409 1.855 14.093 1.00 52.43 94 VAL A CA 1
ATOM 680 C C . VAL A 1 115 ? -45.603 2.430 15.484 1.00 55.09 94 VAL A C 1
ATOM 681 O O . VAL A 1 115 ? -46.191 3.510 15.626 1.00 59.49 94 VAL A O 1
ATOM 685 N N . PHE A 1 116 ? -45.054 1.740 16.493 1.00 52.79 95 PHE A N 1
ATOM 686 C CA . PHE A 1 116 ? -45.193 2.066 17.912 1.00 52.97 95 PHE A CA 1
ATOM 687 C C . PHE A 1 116 ? -43.818 2.306 18.511 1.00 52.21 95 PHE A C 1
ATOM 688 O O . PHE A 1 116 ? -42.854 1.635 18.163 1.00 53.28 95 PHE A O 1
ATOM 696 N N . GLY A 1 117 ? -43.725 3.245 19.437 1.00 53.01 96 GLY A N 1
ATOM 697 C CA . GLY A 1 117 ? -42.501 3.462 20.176 1.00 52.99 96 GLY A CA 1
ATOM 698 C C . GLY A 1 117 ? -42.778 3.397 21.663 1.00 57.92 96 GLY A C 1
ATOM 699 O O . GLY A 1 117 ? -43.884 3.063 22.088 1.00 58.44 96 GLY A O 1
ATOM 700 N N . VAL A 1 118 ? -41.719 3.631 22.438 1.00 55.48 97 VAL A N 1
ATOM 701 C CA . VAL A 1 118 ? -41.757 3.522 23.892 1.00 58.38 97 VAL A CA 1
ATOM 702 C C . VAL A 1 118 ? -41.678 4.876 24.589 1.00 60.12 97 VAL A C 1
ATOM 703 O O . VAL A 1 118 ? -41.582 4.931 25.831 1.00 70.31 97 VAL A O 1
ATOM 707 N N . VAL A 1 119 ? -41.654 5.956 23.844 1.00 57.05 98 VAL A N 1
ATOM 708 C CA . VAL A 1 119 ? -41.634 7.260 24.454 1.00 59.13 98 VAL A CA 1
ATOM 709 C C . VAL A 1 119 ? -43.069 7.720 24.657 1.00 62.32 98 VAL A C 1
ATOM 710 O O . VAL A 1 119 ? -43.488 8.004 25.777 1.00 61.92 98 VAL A O 1
ATOM 714 N N . GLU A 1 120 ? -43.859 7.736 23.589 1.00 67.83 99 GLU A N 1
ATOM 715 C CA . GLU A 1 120 ? -45.149 8.421 23.664 1.00 71.12 99 GLU A CA 1
ATOM 716 C C . GLU A 1 120 ? -46.100 7.799 24.697 1.00 71.46 99 GLU A C 1
ATOM 717 O O . GLU A 1 120 ? -46.767 8.555 25.417 1.00 71.72 99 GLU A O 1
ATOM 723 N N . PRO A 1 121 ? -46.273 6.482 24.785 1.00 69.50 100 PRO A N 1
ATOM 724 C CA . PRO A 1 121 ? -47.209 5.947 25.786 1.00 66.05 100 PRO A CA 1
ATOM 725 C C . PRO A 1 121 ? -46.827 6.268 27.228 1.00 69.25 100 PRO A C 1
ATOM 726 O O . PRO A 1 121 ? -47.696 6.490 28.086 1.00 68.78 100 PRO A O 1
ATOM 730 N N . ALA A 1 122 ? -45.542 6.254 27.551 1.00 67.99 101 ALA A N 1
ATOM 731 C CA . ALA A 1 122 ? -45.193 6.524 28.935 1.00 65.38 101 ALA A CA 1
ATOM 732 C C . ALA A 1 122 ? -45.365 7.993 29.281 1.00 71.10 101 ALA A C 1
ATOM 733 O O . ALA A 1 122 ? -45.763 8.314 30.410 1.00 75.89 101 ALA A O 1
ATOM 735 N N . ALA A 1 123 ? -45.062 8.901 28.334 1.00 69.89 102 ALA A N 1
ATOM 736 C CA . ALA A 1 123 ? -45.293 10.339 28.540 1.00 71.87 102 ALA A CA 1
ATOM 737 C C . ALA A 1 123 ? -46.765 10.667 28.719 1.00 75.87 102 ALA A C 1
ATOM 738 O O . ALA A 1 123 ? -47.124 11.492 29.562 1.00 78.20 102 ALA A O 1
ATOM 740 N N . ARG A 1 124 ? -47.632 9.969 27.995 1.00 75.43 103 ARG A N 1
ATOM 741 C CA . ARG A 1 124 ? -49.067 10.199 28.097 1.00 76.17 103 ARG A CA 1
ATOM 742 C C . ARG A 1 124 ? -49.561 9.906 29.517 1.00 78.90 103 ARG A C 1
ATOM 743 O O . ARG A 1 124 ? -50.273 10.719 30.117 1.00 78.20 103 ARG A O 1
ATOM 751 N N . ALA A 1 125 ? -49.196 8.743 30.077 1.00 76.49 104 ALA A N 1
ATOM 752 C CA . ALA A 1 125 ? -49.582 8.460 31.454 1.00 72.13 104 ALA A CA 1
ATOM 753 C C . ALA A 1 125 ? -48.989 9.478 32.408 1.00 75.93 104 ALA A C 1
ATOM 754 O O . ALA A 1 125 ? -49.623 9.843 33.402 1.00 78.85 104 ALA A O 1
ATOM 756 N N . ALA A 1 126 ? -47.844 10.043 32.054 1.00 76.01 105 ALA A N 1
ATOM 757 C CA . ALA A 1 126 ? -47.116 10.910 32.967 1.00 79.70 105 ALA A CA 1
ATOM 758 C C . ALA A 1 126 ? -47.823 12.249 33.113 1.00 85.09 105 ALA A C 1
ATOM 759 O O . ALA A 1 126 ? -47.513 13.003 34.039 1.00 87.13 105 ALA A O 1
ATOM 761 N N . ARG A 1 127 ? -48.638 12.619 32.125 1.00 85.30 106 ARG A N 1
ATOM 762 C CA . ARG A 1 127 ? -49.443 13.829 32.151 1.00 84.52 106 ARG A CA 1
ATOM 763 C C . ARG A 1 127 ? -50.485 13.838 33.266 1.00 87.56 106 ARG A C 1
ATOM 764 O O . ARG A 1 127 ? -51.036 14.910 33.549 1.00 87.36 106 ARG A O 1
ATOM 772 N N . GLY A 1 128 ? -50.739 12.692 33.929 1.00 89.93 107 GLY A N 1
ATOM 773 C CA . GLY A 1 128 ? -51.576 12.639 35.125 1.00 88.11 107 GLY A CA 1
ATOM 774 C C . GLY A 1 128 ? -50.868 12.891 36.455 1.00 89.65 107 GLY A C 1
ATOM 775 O O . GLY A 1 128 ? -51.275 12.343 37.486 1.00 89.15 107 GLY A O 1
ATOM 776 N N . PHE A 1 129 ? -49.771 13.658 36.440 1.00 89.59 108 PHE A N 1
ATOM 777 C CA . PHE A 1 129 ? -48.980 13.971 37.626 1.00 89.66 108 PHE A CA 1
ATOM 778 C C . PHE A 1 129 ? -48.479 15.411 37.485 1.00 95.16 108 PHE A C 1
ATOM 779 O O . PHE A 1 129 ? -48.371 15.933 36.365 1.00 91.39 108 PHE A O 1
ATOM 787 N N . ARG A 1 130 ? -48.203 16.065 38.632 1.00 98.77 109 ARG A N 1
ATOM 788 C CA . ARG A 1 130 ? -47.851 17.492 38.617 1.00 99.83 109 ARG A CA 1
ATOM 789 C C . ARG A 1 130 ? -46.381 17.738 38.264 1.00 98.87 109 ARG A C 1
ATOM 790 O O . ARG A 1 130 ? -46.076 18.591 37.414 1.00 94.63 109 ARG A O 1
ATOM 792 N N . LYS A 1 131 ? -45.460 16.987 38.884 1.00 93.53 110 LYS A N 1
ATOM 793 C CA . LYS A 1 131 ? -44.019 17.200 38.729 1.00 90.51 110 LYS A CA 1
ATOM 794 C C . LYS A 1 131 ? -43.450 15.821 38.387 1.00 88.66 110 LYS A C 1
ATOM 795 O O . LYS A 1 131 ? -43.553 14.895 39.197 1.00 89.40 110 LYS A O 1
ATOM 797 N N . VAL A 1 132 ? -42.931 15.675 37.152 1.00 88.13 111 VAL A N 1
ATOM 798 C CA . VAL A 1 132 ? -42.541 14.401 36.514 1.00 79.92 111 VAL A CA 1
ATOM 799 C C . VAL A 1 132 ? -41.063 14.398 36.141 1.00 76.03 111 VAL A C 1
ATOM 800 O O . VAL A 1 132 ? -40.560 15.363 35.557 1.00 77.97 111 VAL A O 1
ATOM 804 N N . GLY A 1 133 ? -40.371 13.314 36.470 1.00 69.45 112 GLY A N 1
ATOM 805 C CA . GLY A 1 133 ? -38.990 13.160 36.044 1.00 71.89 112 GLY A CA 1
ATOM 806 C C . GLY A 1 133 ? -38.702 12.110 34.971 1.00 70.53 112 GLY A C 1
ATOM 807 O O . GLY A 1 133 ? -39.487 11.181 34.760 1.00 71.25 112 GLY A O 1
ATOM 808 N N . LEU A 1 134 ? -37.521 12.169 34.358 1.00 67.61 113 LEU A N 1
ATOM 809 C CA . LEU A 1 134 ? -37.148 11.177 33.360 1.00 68.02 113 LEU A CA 1
ATOM 810 C C . LEU A 1 134 ? -35.702 10.749 33.595 1.00 70.58 113 LEU A C 1
ATOM 811 O O . LEU A 1 134 ? -34.853 11.604 33.893 1.00 67.79 113 LEU A O 1
ATOM 816 N N . ILE A 1 135 ? -35.446 9.414 33.560 1.00 67.14 114 ILE A N 1
ATOM 817 C CA . ILE A 1 135 ? -34.097 8.835 33.497 1.00 64.89 114 ILE A CA 1
ATOM 818 C C . ILE A 1 135 ? -33.890 8.002 32.219 1.00 62.14 114 ILE A C 1
ATOM 819 O O . ILE A 1 135 ? -34.829 7.381 31.725 1.00 62.06 114 ILE A O 1
ATOM 824 N N . GLY A 1 136 ? -32.664 7.992 31.687 1.00 56.02 115 GLY A N 1
ATOM 825 C CA . GLY A 1 136 ? -32.377 7.235 30.476 1.00 55.85 115 GLY A CA 1
ATOM 826 C C . GLY A 1 136 ? -30.928 7.328 30.014 1.00 56.94 115 GLY A C 1
ATOM 827 O O . GLY A 1 136 ? -30.054 7.749 30.759 1.00 56.84 115 GLY A O 1
ATOM 828 N N . THR A 1 137 ? -30.672 6.942 28.760 1.00 57.13 116 THR A N 1
ATOM 829 C CA . THR A 1 137 ? -29.323 7.044 28.193 1.00 58.02 116 THR A CA 1
ATOM 830 C C . THR A 1 137 ? -28.972 8.523 27.903 1.00 61.38 116 THR A C 1
ATOM 831 O O . THR A 1 137 ? -29.861 9.370 27.796 1.00 59.91 116 THR A O 1
ATOM 835 N N . GLN A 1 138 ? -27.669 8.831 27.714 1.00 61.63 117 GLN A N 1
ATOM 836 C CA . GLN A 1 138 ? -27.282 10.173 27.238 1.00 62.28 117 GLN A CA 1
ATOM 837 C C . GLN A 1 138 ? -28.075 10.582 25.989 1.00 63.77 117 GLN A C 1
ATOM 838 O O . GLN A 1 138 ? -28.714 11.633 25.972 1.00 61.86 117 GLN A O 1
ATOM 840 N N . ALA A 1 139 ? -28.094 9.744 24.947 1.00 58.93 118 ALA A N 1
ATOM 841 C CA . ALA A 1 139 ? -28.844 10.141 23.761 1.00 57.91 118 ALA A CA 1
ATOM 842 C C . ALA A 1 139 ? -30.303 10.444 24.085 1.00 61.91 118 ALA A C 1
ATOM 843 O O . ALA A 1 139 ? -30.885 11.367 23.498 1.00 68.84 118 ALA A O 1
ATOM 845 N N . THR A 1 140 ? -30.953 9.625 24.916 1.00 60.52 119 THR A N 1
ATOM 846 C CA . THR A 1 140 ? -32.382 9.847 25.165 1.00 63.92 119 THR A CA 1
ATOM 847 C C . THR A 1 140 ? -32.655 11.193 25.863 1.00 65.53 119 THR A C 1
ATOM 848 O O . THR A 1 140 ? -33.585 11.911 25.481 1.00 66.63 119 THR A O 1
ATOM 852 N N . VAL A 1 141 ? -31.915 11.538 26.917 1.00 60.01 120 VAL A N 1
ATOM 853 C CA . VAL A 1 141 ? -32.269 12.815 27.525 1.00 62.40 120 VAL A CA 1
ATOM 854 C C . VAL A 1 141 ? -31.868 13.956 26.597 1.00 67.35 120 VAL A C 1
ATOM 855 O O . VAL A 1 141 ? -32.562 14.976 26.551 1.00 71.94 120 VAL A O 1
ATOM 859 N N . GLU A 1 142 ? -30.806 13.797 25.784 1.00 63.70 121 GLU A N 1
ATOM 860 C CA . GLU A 1 142 ? -30.383 14.928 24.955 1.00 65.06 121 GLU A CA 1
ATOM 861 C C . GLU A 1 142 ? -31.266 15.096 23.726 1.00 68.30 121 GLU A C 1
ATOM 862 O O . GLU A 1 142 ? -31.186 16.136 23.069 1.00 67.70 121 GLU A O 1
ATOM 868 N N . SER A 1 143 ? -32.097 14.103 23.386 1.00 68.13 122 SER A N 1
ATOM 869 C CA . SER A 1 143 ? -32.942 14.240 22.205 1.00 69.04 122 SER A CA 1
ATOM 870 C C . SER A 1 143 ? -34.029 15.285 22.419 1.00 68.86 122 SER A C 1
ATOM 871 O O . SER A 1 143 ? -34.558 15.849 21.450 1.00 64.46 122 SER A O 1
ATOM 874 N N . GLY A 1 144 ? -34.419 15.511 23.669 1.00 68.94 123 GLY A N 1
ATOM 875 C CA . GLY A 1 144 ? -35.613 16.292 23.833 1.00 71.66 123 GLY A CA 1
ATOM 876 C C . GLY A 1 144 ? -36.839 15.637 23.257 1.00 71.95 123 GLY A C 1
ATOM 877 O O . GLY A 1 144 ? -37.800 16.338 22.912 1.00 74.97 123 GLY A O 1
ATOM 878 N N . ALA A 1 145 ? -36.803 14.318 23.051 1.00 65.82 124 ALA A N 1
ATOM 879 C CA . ALA A 1 145 ? -37.977 13.627 22.536 1.00 60.92 124 ALA A CA 1
ATOM 880 C C . ALA A 1 145 ? -39.081 13.572 23.582 1.00 70.55 124 ALA A C 1
ATOM 881 O O . ALA A 1 145 ? -40.270 13.611 23.229 1.00 67.76 124 ALA A O 1
ATOM 883 N N . TYR A 1 146 ? -38.706 13.381 24.900 1.00 75.11 125 TYR A N 1
ATOM 884 C CA . TYR A 1 146 ? -39.741 13.286 25.936 1.00 73.12 125 TYR A CA 1
ATOM 885 C C . TYR A 1 146 ? -40.427 14.643 26.125 1.00 69.74 125 TYR A C 1
ATOM 886 O O . TYR A 1 146 ? -41.664 14.700 26.115 1.00 69.50 125 TYR A O 1
ATOM 895 N N . PRO A 1 147 ? -39.698 15.761 26.145 1.00 73.46 126 PRO A N 1
ATOM 896 C CA . PRO A 1 147 ? -40.375 17.071 26.306 1.00 74.18 126 PRO A CA 1
ATOM 897 C C . PRO A 1 147 ? -41.416 17.420 25.212 1.00 75.55 126 PRO A C 1
ATOM 898 O O . PRO A 1 147 ? -42.342 18.191 25.478 1.00 75.74 126 PRO A O 1
ATOM 902 N N . ARG A 1 148 ? -41.337 16.859 24.009 1.00 74.84 127 ARG A N 1
ATOM 903 C CA . ARG A 1 148 ? -42.416 17.086 23.053 1.00 77.06 127 ARG A CA 1
ATOM 904 C C . ARG A 1 148 ? -43.781 16.560 23.548 1.00 78.37 127 ARG A C 1
ATOM 905 O O . ARG A 1 148 ? -44.824 17.030 23.084 1.00 82.84 127 ARG A O 1
ATOM 913 N N . TYR A 1 149 ? -43.798 15.590 24.457 1.00 76.15 128 TYR A N 1
ATOM 914 C CA . TYR A 1 149 ? -45.082 15.022 24.886 1.00 76.67 128 TYR A CA 1
ATOM 915 C C . TYR A 1 149 ? -45.556 15.312 26.312 1.00 81.55 128 TYR A C 1
ATOM 916 O O . TYR A 1 149 ? -46.750 15.229 26.598 1.00 81.48 128 TYR A O 1
ATOM 925 N N . VAL A 1 150 ? -44.632 15.650 27.201 1.00 82.24 129 VAL A N 1
ATOM 926 C CA . VAL A 1 150 ? -44.978 15.913 28.600 1.00 77.00 129 VAL A CA 1
ATOM 927 C C . VAL A 1 150 ? -43.931 16.876 29.148 1.00 80.07 129 VAL A C 1
ATOM 928 O O . VAL A 1 150 ? -42.740 16.759 28.845 1.00 78.08 129 VAL A O 1
ATOM 932 N N . ASP A 1 151 ? -44.367 17.785 30.009 1.00 84.38 130 ASP A N 1
ATOM 933 C CA . ASP A 1 151 ? -43.461 18.767 30.590 1.00 86.55 130 ASP A CA 1
ATOM 934 C C . ASP A 1 151 ? -42.674 18.094 31.700 1.00 79.30 130 ASP A C 1
ATOM 935 O O . ASP A 1 151 ? -43.241 17.378 32.528 1.00 81.64 130 ASP A O 1
ATOM 940 N N . LEU A 1 152 ? -41.368 18.267 31.688 1.00 75.40 131 LEU A N 1
ATOM 941 C CA . LEU A 1 152 ? -40.540 17.547 32.631 1.00 78.92 131 LEU A CA 1
ATOM 942 C C . LEU A 1 152 ? -39.997 18.466 33.701 1.00 76.90 131 LEU A C 1
ATOM 943 O O . LEU A 1 152 ? -39.348 19.469 33.384 1.00 78.67 131 LEU A O 1
ATOM 948 N N . ALA A 1 153 ? -40.064 17.991 34.947 1.00 74.98 132 ALA A N 1
ATOM 949 C CA . ALA A 1 153 ? -39.435 18.728 36.025 1.00 73.41 132 ALA A CA 1
ATOM 950 C C . ALA A 1 153 ? -37.966 18.371 36.176 1.00 80.64 132 ALA A C 1
ATOM 951 O O . ALA A 1 153 ? -37.164 19.257 36.497 1.00 74.33 132 ALA A O 1
ATOM 953 N N . TRP A 1 154 ? -37.547 17.171 35.754 1.00 82.47 133 TRP A N 1
ATOM 954 C CA . TRP A 1 154 ? -36.181 16.744 36.046 1.00 83.86 133 TRP A CA 1
ATOM 955 C C . TRP A 1 154 ? -35.800 15.586 35.140 1.00 77.38 133 TRP A C 1
ATOM 956 O O . TRP A 1 154 ? -36.554 14.623 35.018 1.00 79.31 133 TRP A O 1
ATOM 967 N N . ALA A 1 155 ? -34.583 15.635 34.602 1.00 73.74 134 ALA A N 1
ATOM 968 C CA . ALA A 1 155 ? -34.090 14.555 33.758 1.00 74.34 134 ALA A CA 1
ATOM 969 C C . ALA A 1 155 ? -32.604 14.329 34.023 1.00 77.09 134 ALA A C 1
ATOM 970 O O . ALA A 1 155 ? -31.842 15.289 34.212 1.00 74.03 134 ALA A O 1
ATOM 972 N N . LYS A 1 156 ? -32.226 13.043 34.128 1.00 74.58 135 LYS A N 1
ATOM 973 C CA . LYS A 1 156 ? -30.858 12.606 34.416 1.00 75.25 135 LYS A CA 1
ATOM 974 C C . LYS A 1 156 ? -30.515 11.388 33.562 1.00 71.93 135 LYS A C 1
ATOM 975 O O . LYS A 1 156 ? -31.264 10.398 33.547 1.00 67.66 135 LYS A O 1
ATOM 977 N N . ALA A 1 157 ? -29.394 11.471 32.842 1.00 65.92 136 ALA A N 1
ATOM 978 C CA . ALA A 1 157 ? -28.841 10.282 32.207 1.00 66.83 136 ALA A CA 1
ATOM 979 C C . ALA A 1 157 ? -28.137 9.395 33.248 1.00 68.96 136 ALA A C 1
ATOM 980 O O . ALA A 1 157 ? -27.452 9.887 34.150 1.00 70.31 136 ALA A O 1
ATOM 982 N N . CYS A 1 158 ? -28.340 8.077 33.117 1.00 65.92 137 CYS A N 1
ATOM 983 C CA . CYS A 1 158 ? -27.867 7.059 34.055 1.00 65.42 137 CYS A CA 1
ATOM 984 C C . CYS A 1 158 ? -27.047 6.010 33.304 1.00 61.84 137 CYS A C 1
ATOM 985 O O . CYS A 1 158 ? -27.469 4.850 33.139 1.00 59.45 137 CYS A O 1
ATOM 988 N N . PRO A 1 159 ? -25.875 6.389 32.800 1.00 64.39 138 PRO A N 1
ATOM 989 C CA . PRO A 1 159 ? -25.153 5.461 31.905 1.00 63.85 138 PRO A CA 1
ATOM 990 C C . PRO A 1 159 ? -24.899 4.082 32.482 1.00 57.54 138 PRO A C 1
ATOM 991 O O . PRO A 1 159 ? -25.151 3.101 31.787 1.00 61.54 138 PRO A O 1
ATOM 995 N N . LEU A 1 160 ? -24.529 3.975 33.753 1.00 57.62 139 LEU A N 1
ATOM 996 C CA . LEU A 1 160 ? -24.138 2.703 34.348 1.00 55.95 139 LEU A CA 1
ATOM 997 C C . LEU A 1 160 ? -25.295 1.759 34.571 1.00 57.28 139 LEU A C 1
ATOM 998 O O . LEU A 1 160 ? -25.055 0.553 34.724 1.00 57.56 139 LEU A O 1
ATOM 1003 N N . PHE A 1 161 ? -26.542 2.239 34.529 1.00 55.95 140 PHE A N 1
ATOM 1004 C CA . PHE A 1 161 ? -27.644 1.315 34.786 1.00 56.54 140 PHE A CA 1
ATOM 1005 C C . PHE A 1 161 ? -27.638 0.161 33.775 1.00 58.30 140 PHE A C 1
ATOM 1006 O O . PHE A 1 161 ? -27.936 -0.983 34.146 1.00 58.85 140 PHE A O 1
ATOM 1014 N N . VAL A 1 162 ? -27.340 0.432 32.471 1.00 57.14 141 VAL A N 1
ATOM 1015 C CA . VAL A 1 162 ? -27.444 -0.636 31.477 1.00 56.35 141 VAL A CA 1
ATOM 1016 C C . VAL A 1 162 ? -26.429 -1.725 31.773 1.00 56.91 141 VAL A C 1
ATOM 1017 O O . VAL A 1 162 ? -26.825 -2.894 31.881 1.00 56.05 141 VAL A O 1
ATOM 1021 N N . PRO A 1 163 ? -25.154 -1.432 31.969 1.00 52.34 142 PRO A N 1
ATOM 1022 C CA . PRO A 1 163 ? -24.244 -2.534 32.264 1.00 50.42 142 PRO A CA 1
ATOM 1023 C C . PRO A 1 163 ? -24.553 -3.201 33.597 1.00 54.84 142 PRO A C 1
ATOM 1024 O O . PRO A 1 163 ? -24.433 -4.426 33.674 1.00 55.48 142 PRO A O 1
ATOM 1028 N N . LEU A 1 164 ? -25.065 -2.478 34.612 1.00 56.45 143 LEU A N 1
ATOM 1029 C CA . LEU A 1 164 ? -25.459 -3.151 35.859 1.00 57.48 143 LEU A CA 1
ATOM 1030 C C . LEU A 1 164 ? -26.428 -4.260 35.565 1.00 59.07 143 LEU A C 1
ATOM 1031 O O . LEU A 1 164 ? -26.253 -5.400 36.017 1.00 58.95 143 LEU A O 1
ATOM 1036 N N . VAL A 1 165 ? -27.395 -3.972 34.704 1.00 57.46 144 VAL A N 1
ATOM 1037 C CA . VAL A 1 165 ? -28.386 -4.974 34.371 1.00 55.88 144 VAL A CA 1
ATOM 1038 C C . VAL A 1 165 ? -27.758 -6.073 33.537 1.00 55.55 144 VAL A C 1
ATOM 1039 O O . VAL A 1 165 ? -28.078 -7.241 33.709 1.00 60.16 144 VAL A O 1
ATOM 1043 N N . GLU A 1 166 ? -26.944 -5.730 32.554 1.00 56.59 145 GLU A N 1
ATOM 1044 C CA . GLU A 1 166 ? -26.390 -6.797 31.719 1.00 58.46 145 GLU A CA 1
ATOM 1045 C C . GLU A 1 166 ? -25.438 -7.722 32.483 1.00 60.67 145 GLU A C 1
ATOM 1046 O O . GLU A 1 166 ? -25.332 -8.906 32.139 1.00 63.91 145 GLU A O 1
ATOM 1052 N N . GLU A 1 167 ? -24.778 -7.228 33.528 1.00 58.86 146 GLU A N 1
ATOM 1053 C CA . GLU A 1 167 ? -23.947 -8.047 34.407 1.00 60.49 146 GLU A CA 1
ATOM 1054 C C . GLU A 1 167 ? -24.743 -8.805 35.464 1.00 67.00 146 GLU A C 1
ATOM 1055 O O . GLU A 1 167 ? -24.129 -9.506 36.282 1.00 75.54 146 GLU A O 1
ATOM 1061 N N . GLY A 1 168 ? -26.068 -8.644 35.529 1.00 62.19 147 GLY A N 1
ATOM 1062 C CA . GLY A 1 168 ? -26.835 -9.417 36.491 1.00 62.56 147 GLY A CA 1
ATOM 1063 C C . GLY A 1 168 ? -26.737 -8.902 37.911 1.00 66.30 147 GLY A C 1
ATOM 1064 O O . GLY A 1 168 ? -26.706 -9.701 38.832 1.00 68.41 147 GLY A O 1
ATOM 1065 N N . LEU A 1 169 ? -26.579 -7.593 38.113 1.00 61.05 148 LEU A N 1
ATOM 1066 C CA . LEU A 1 169 ? -26.311 -7.061 39.435 1.00 57.82 148 LEU A CA 1
ATOM 1067 C C . LEU A 1 169 ? -27.464 -6.229 39.968 1.00 60.88 148 LEU A C 1
ATOM 1068 O O . LEU A 1 169 ? -27.231 -5.263 40.694 1.00 60.66 148 LEU A O 1
ATOM 1073 N N . TRP A 1 170 ? -28.680 -6.466 39.503 1.00 61.76 149 TRP A N 1
ATOM 1074 C CA . TRP A 1 170 ? -29.757 -5.573 39.915 1.00 64.90 149 TRP A CA 1
ATOM 1075 C C . TRP A 1 170 ? -30.173 -5.753 41.368 1.00 72.04 149 TRP A C 1
ATOM 1076 O O . TRP A 1 170 ? -30.762 -4.828 41.941 1.00 76.08 149 TRP A O 1
ATOM 1087 N N . ASP A 1 171 ? -29.887 -6.908 41.972 1.00 75.00 150 ASP A N 1
ATOM 1088 C CA . ASP A 1 171 ? -30.191 -7.177 43.370 1.00 71.23 150 ASP A CA 1
ATOM 1089 C C . ASP A 1 171 ? -28.994 -6.944 44.260 1.00 73.57 150 ASP A C 1
ATOM 1090 O O . ASP A 1 171 ? -29.130 -6.965 45.476 1.00 79.80 150 ASP A O 1
ATOM 1095 N N . ASP A 1 172 ? -27.900 -6.604 43.703 1.00 73.55 151 ASP A N 1
ATOM 1096 C CA . ASP A 1 172 ? -26.684 -6.419 44.442 1.00 70.24 151 ASP A CA 1
ATOM 1097 C C . ASP A 1 172 ? -26.709 -5.060 45.123 1.00 71.15 151 ASP A C 1
ATOM 1098 O O . ASP A 1 172 ? -27.481 -4.184 44.734 1.00 72.09 151 ASP A O 1
ATOM 1103 N N . PRO A 1 173 ? -25.970 -4.905 46.222 1.00 74.96 152 PRO A N 1
ATOM 1104 C CA . PRO A 1 173 ? -25.831 -3.570 46.812 1.00 74.18 152 PRO A CA 1
ATOM 1105 C C . PRO A 1 173 ? -25.155 -2.517 45.921 1.00 74.20 152 PRO A C 1
ATOM 1106 O O . PRO A 1 173 ? -25.469 -1.332 46.110 1.00 78.09 152 PRO A O 1
ATOM 1110 N N . VAL A 1 174 ? -24.244 -2.837 44.988 1.00 68.68 153 VAL A N 1
ATOM 1111 C CA . VAL A 1 174 ? -23.766 -1.720 44.156 1.00 69.47 153 VAL A CA 1
ATOM 1112 C C . VAL A 1 174 ? -24.933 -1.097 43.401 1.00 71.14 153 VAL A C 1
ATOM 1113 O O . VAL A 1 174 ? -24.891 0.087 43.026 1.00 69.41 153 VAL A O 1
ATOM 1117 N N . ALA A 1 175 ? -25.943 -1.904 43.071 1.00 66.75 154 ALA A N 1
ATOM 1118 C CA . ALA A 1 175 ? -27.119 -1.359 42.410 1.00 67.20 154 ALA A CA 1
ATOM 1119 C C . ALA A 1 175 ? -27.812 -0.323 43.313 1.00 68.01 154 ALA A C 1
ATOM 1120 O O . ALA A 1 175 ? -28.330 0.684 42.829 1.00 67.00 154 ALA A O 1
ATOM 1122 N N . LEU A 1 176 ? -27.883 -0.578 44.623 1.00 71.00 155 LEU A N 1
ATOM 1123 C CA . LEU A 1 176 ? -28.389 0.442 45.553 1.00 74.55 155 LEU A CA 1
ATOM 1124 C C . LEU A 1 176 ? -27.464 1.671 45.592 1.00 71.09 155 LEU A C 1
ATOM 1125 O O . LEU A 1 176 ? -27.926 2.818 45.541 1.00 67.53 155 LEU A O 1
ATOM 1130 N N . LEU A 1 177 ? -26.156 1.452 45.639 1.00 67.81 156 LEU A N 1
ATOM 1131 C CA . LEU A 1 177 ? -25.242 2.574 45.704 1.00 64.52 156 LEU A CA 1
ATOM 1132 C C . LEU A 1 177 ? -25.279 3.392 44.436 1.00 68.98 156 LEU A C 1
ATOM 1133 O O . LEU A 1 177 ? -25.299 4.621 44.510 1.00 70.76 156 LEU A O 1
ATOM 1138 N N . VAL A 1 178 ? -25.315 2.721 43.263 1.00 73.01 157 VAL A N 1
ATOM 1139 C CA . VAL A 1 178 ? -25.379 3.392 41.954 1.00 69.23 157 VAL A CA 1
ATOM 1140 C C . VAL A 1 178 ? -26.732 4.069 41.736 1.00 69.33 157 VAL A C 1
ATOM 1141 O O . VAL A 1 178 ? -26.793 5.182 41.211 1.00 70.94 157 VAL A O 1
ATOM 1145 N N . ALA A 1 179 ? -27.833 3.423 42.105 1.00 66.93 158 ALA A N 1
ATOM 1146 C CA . ALA A 1 179 ? -29.109 4.135 42.082 1.00 69.40 158 ALA A CA 1
ATOM 1147 C C . ALA A 1 179 ? -29.026 5.436 42.883 1.00 72.87 158 ALA A C 1
ATOM 1148 O O . ALA A 1 179 ? -29.393 6.505 42.393 1.00 75.73 158 ALA A O 1
ATOM 1150 N N . ARG A 1 180 ? -28.495 5.373 44.112 1.00 78.61 159 ARG A N 1
ATOM 1151 C CA . ARG A 1 180 ? -28.382 6.582 44.925 1.00 75.35 159 ARG A CA 1
ATOM 1152 C C . ARG A 1 180 ? -27.497 7.623 44.212 1.00 73.50 159 ARG A C 1
ATOM 1153 O O . ARG A 1 180 ? -27.836 8.810 44.184 1.00 77.97 159 ARG A O 1
ATOM 1155 N N . HIS A 1 181 ? -26.356 7.215 43.650 1.00 67.31 160 HIS A N 1
ATOM 1156 C CA . HIS A 1 181 ? -25.486 8.158 42.924 1.00 73.63 160 HIS A CA 1
ATOM 1157 C C . HIS A 1 181 ? -26.195 9.009 41.859 1.00 76.83 160 HIS A C 1
ATOM 1158 O O . HIS A 1 181 ? -25.916 10.209 41.731 1.00 70.69 160 HIS A O 1
ATOM 1165 N N . TYR A 1 182 ? -27.070 8.400 41.050 1.00 77.66 161 TYR A N 1
ATOM 1166 C CA . TYR A 1 182 ? -27.698 9.111 39.933 1.00 73.88 161 TYR A CA 1
ATOM 1167 C C . TYR A 1 182 ? -28.940 9.877 40.329 1.00 75.83 161 TYR A C 1
ATOM 1168 O O . TYR A 1 182 ? -29.260 10.879 39.669 1.00 73.63 161 TYR A O 1
ATOM 1177 N N . LEU A 1 183 ? -29.660 9.417 41.359 1.00 74.10 162 LEU A N 1
ATOM 1178 C CA . LEU A 1 183 ? -30.881 10.081 41.821 1.00 81.96 162 LEU A CA 1
ATOM 1179 C C . LEU A 1 183 ? -30.675 10.663 43.223 1.00 89.89 162 LEU A C 1
ATOM 1180 O O . LEU A 1 183 ? -31.292 10.219 44.191 1.00 97.67 162 LEU A O 1
ATOM 1185 N N . GLU A 1 184 ? -29.966 11.786 43.298 1.00 93.54 163 GLU A N 1
ATOM 1186 C CA . GLU A 1 184 ? -29.704 12.440 44.577 1.00 99.02 163 GLU A CA 1
ATOM 1187 C C . GLU A 1 184 ? -30.168 13.879 44.561 1.00 102.40 163 GLU A C 1
ATOM 1188 O O . GLU A 1 184 ? -30.769 14.342 45.532 1.00 110.14 163 GLU A O 1
ATOM 1190 N N . ASP A 1 185 ? -29.973 14.573 43.452 1.00 98.75 164 ASP A N 1
ATOM 1191 C CA . ASP A 1 185 ? -30.425 15.945 43.335 1.00 102.69 164 ASP A CA 1
ATOM 1192 C C . ASP A 1 185 ? -31.858 15.988 42.812 1.00 102.72 164 ASP A C 1
ATOM 1193 O O . ASP A 1 185 ? -32.369 17.075 42.512 1.00 106.54 164 ASP A O 1
ATOM 1198 N N . ALA A 1 186 ? -32.434 14.824 42.518 1.00 96.04 165 ALA A N 1
ATOM 1199 C CA . ALA A 1 186 ? -33.817 14.764 42.067 1.00 94.62 165 ALA A CA 1
ATOM 1200 C C . ALA A 1 186 ? -34.743 15.404 43.107 1.00 102.59 165 ALA A C 1
ATOM 1201 O O . ALA A 1 186 ? -34.648 15.087 44.305 1.00 101.86 165 ALA A O 1
ATOM 1203 N N . PRO A 1 187 ? -35.696 16.237 42.675 1.00 101.56 166 PRO A N 1
ATOM 1204 C CA . PRO A 1 187 ? -36.598 16.923 43.617 1.00 99.90 166 PRO A CA 1
ATOM 1205 C C . PRO A 1 187 ? -37.404 15.969 44.495 1.00 102.73 166 PRO A C 1
ATOM 1206 O O . PRO A 1 187 ? -37.958 14.978 44.011 1.00 98.86 166 PRO A O 1
ATOM 1210 N N . LYS A 1 188 ? -37.476 16.293 45.807 1.00 101.92 167 LYS A N 1
ATOM 1211 C CA . LYS A 1 188 ? -38.199 15.445 46.764 1.00 99.42 167 LYS A CA 1
ATOM 1212 C C . LYS A 1 188 ? -39.713 15.567 46.594 1.00 94.38 167 LYS A C 1
ATOM 1213 O O . LYS A 1 188 ? -40.465 14.739 47.123 1.00 92.41 167 LYS A O 1
ATOM 1215 N N . ASP A 1 189 ? -40.178 16.590 45.885 1.00 94.88 168 ASP A N 1
ATOM 1216 C CA . ASP A 1 189 ? -41.587 16.693 45.532 1.00 100.91 168 ASP A CA 1
ATOM 1217 C C . ASP A 1 189 ? -41.927 16.025 44.178 1.00 105.70 168 ASP A C 1
ATOM 1218 O O . ASP A 1 189 ? -43.004 16.288 43.616 1.00 106.23 168 ASP A O 1
ATOM 1223 N N . LEU A 1 190 ? -41.038 15.185 43.633 1.00 103.42 169 LEU A N 1
ATOM 1224 C CA . LEU A 1 190 ? -41.315 14.558 42.348 1.00 96.32 169 LEU A CA 1
ATOM 1225 C C . LEU A 1 190 ? -42.337 13.433 42.574 1.00 94.13 169 LEU A C 1
ATOM 1226 O O . LEU A 1 190 ? -42.138 12.559 43.426 1.00 92.92 169 LEU A O 1
ATOM 1231 N N . GLU A 1 191 ? -43.408 13.433 41.794 1.00 87.85 170 GLU A N 1
ATOM 1232 C CA . GLU A 1 191 ? -44.457 12.427 41.926 1.00 86.10 170 GLU A CA 1
ATOM 1233 C C . GLU A 1 191 ? -44.280 11.227 41.003 1.00 86.54 170 GLU A C 1
ATOM 1234 O O . GLU A 1 191 ? -44.798 10.141 41.291 1.00 83.42 170 GLU A O 1
ATOM 1240 N N . ALA A 1 192 ? -43.657 11.409 39.843 1.00 87.85 171 ALA A N 1
ATOM 1241 C CA . ALA A 1 192 ? -43.488 10.296 38.926 1.00 81.02 171 ALA A CA 1
ATOM 1242 C C . ALA A 1 192 ? -42.141 10.400 38.247 1.00 74.88 171 ALA A C 1
ATOM 1243 O O . ALA A 1 192 ? -41.586 11.491 38.091 1.00 75.77 171 ALA A O 1
ATOM 1245 N N . LEU A 1 193 ? -41.605 9.230 37.911 1.00 71.05 172 LEU A N 1
ATOM 1246 C CA . LEU A 1 193 ? -40.360 9.082 37.171 1.00 71.12 172 LEU A CA 1
ATOM 1247 C C . LEU A 1 193 ? -40.581 8.141 35.983 1.00 67.29 172 LEU A C 1
ATOM 1248 O O . LEU A 1 193 ? -41.072 7.009 36.139 1.00 64.38 172 LEU A O 1
ATOM 1253 N N . ILE A 1 194 ? -40.239 8.625 34.798 1.00 63.18 173 ILE A N 1
ATOM 1254 C CA . ILE A 1 194 ? -40.290 7.798 33.596 1.00 63.57 173 ILE A CA 1
ATOM 1255 C C . ILE A 1 194 ? -39.042 6.921 33.548 1.00 63.12 173 ILE A C 1
ATOM 1256 O O . ILE A 1 194 ? -37.908 7.423 33.610 1.00 63.18 173 ILE A O 1
ATOM 1261 N N . LEU A 1 195 ? -39.252 5.600 33.529 1.00 57.72 174 LEU A N 1
ATOM 1262 C CA . LEU A 1 195 ? -38.158 4.649 33.322 1.00 61.51 174 LEU A CA 1
ATOM 1263 C C . LEU A 1 195 ? -37.856 4.533 31.824 1.00 62.07 174 LEU A C 1
ATOM 1264 O O . LEU A 1 195 ? -38.297 3.613 31.115 1.00 63.88 174 LEU A O 1
ATOM 1269 N N . GLY A 1 196 ? -37.125 5.526 31.332 1.00 56.41 175 GLY A N 1
ATOM 1270 C CA . GLY A 1 196 ? -36.941 5.726 29.903 1.00 59.96 175 GLY A CA 1
ATOM 1271 C C . GLY A 1 196 ? -35.803 4.977 29.236 1.00 60.71 175 GLY A C 1
ATOM 1272 O O . GLY A 1 196 ? -35.081 5.545 28.394 1.00 62.91 175 GLY A O 1
ATOM 1273 N N . CYS A 1 197 ? -35.678 3.690 29.556 1.00 56.35 176 CYS A N 1
ATOM 1274 C CA . CYS A 1 197 ? -34.644 2.858 28.974 1.00 55.16 176 CYS A CA 1
ATOM 1275 C C . CYS A 1 197 ? -35.165 1.434 29.115 1.00 59.58 176 CYS A C 1
ATOM 1276 O O . CYS A 1 197 ? -35.776 1.120 30.133 1.00 54.40 176 CYS A O 1
ATOM 1279 N N . THR A 1 198 ? -35.011 0.605 28.049 1.00 58.91 177 THR A N 1
ATOM 1280 C CA . THR A 1 198 ? -35.611 -0.735 28.071 1.00 55.15 177 THR A CA 1
ATOM 1281 C C . THR A 1 198 ? -35.162 -1.542 29.275 1.00 54.88 177 THR A C 1
ATOM 1282 O O . THR A 1 198 ? -35.846 -2.488 29.662 1.00 56.30 177 THR A O 1
ATOM 1286 N N . HIS A 1 199 ? -33.961 -1.280 29.783 1.00 51.59 178 HIS A N 1
ATOM 1287 C CA . HIS A 1 199 ? -33.348 -2.125 30.789 1.00 54.26 178 HIS A CA 1
ATOM 1288 C C . HIS A 1 199 ? -33.820 -1.804 32.219 1.00 57.32 178 HIS A C 1
ATOM 1289 O O . HIS A 1 199 ? -33.611 -2.615 33.128 1.00 56.93 178 HIS A O 1
ATOM 1296 N N . TYR A 1 200 ? -34.400 -0.652 32.439 1.00 50.74 179 TYR A N 1
ATOM 1297 C CA . TYR A 1 200 ? -34.561 -0.153 33.782 1.00 57.18 179 TYR A CA 1
ATOM 1298 C C . TYR A 1 200 ? -35.644 -0.867 34.578 1.00 57.85 179 TYR A C 1
ATOM 1299 O O . TYR A 1 200 ? -35.620 -0.798 35.797 1.00 55.51 179 TYR A O 1
ATOM 1308 N N . PRO A 1 201 ? -36.603 -1.546 33.956 1.00 60.29 180 PRO A N 1
ATOM 1309 C CA . PRO A 1 201 ? -37.512 -2.375 34.769 1.00 59.47 180 PRO A CA 1
ATOM 1310 C C . PRO A 1 201 ? -36.789 -3.417 35.603 1.00 60.26 180 PRO A C 1
ATOM 1311 O O . PRO A 1 201 ? -37.300 -3.815 36.650 1.00 66.52 180 PRO A O 1
ATOM 1315 N N . PHE A 1 202 ? -35.633 -3.914 35.190 1.00 60.76 181 PHE A N 1
ATOM 1316 C CA . PHE A 1 202 ? -34.938 -4.823 36.101 1.00 61.19 181 PHE A CA 1
ATOM 1317 C C . PHE A 1 202 ? -34.456 -4.082 37.342 1.00 63.99 181 PHE A C 1
ATOM 1318 O O . PHE A 1 202 ? -34.107 -4.704 38.355 1.00 61.08 181 PHE A O 1
ATOM 1326 N N . LEU A 1 203 ? -34.422 -2.757 37.292 1.00 60.76 182 LEU A N 1
ATOM 1327 C CA . LEU A 1 203 ? -33.897 -2.029 38.431 1.00 63.82 182 LEU A CA 1
ATOM 1328 C C . LEU A 1 203 ? -35.013 -1.404 39.244 1.00 62.20 182 LEU A C 1
ATOM 1329 O O . LEU A 1 203 ? -34.733 -0.512 40.053 1.00 61.19 182 LEU A O 1
ATOM 1334 N N . LYS A 1 204 ? -36.270 -1.840 39.028 1.00 59.90 183 LYS A N 1
ATOM 1335 C CA . LYS A 1 204 ? -37.386 -1.293 39.803 1.00 63.84 183 LYS A CA 1
ATOM 1336 C C . LYS A 1 204 ? -37.063 -1.349 41.299 1.00 67.47 183 LYS A C 1
ATOM 1337 O O . LYS A 1 204 ? -37.288 -0.367 42.019 1.00 70.43 183 LYS A O 1
ATOM 1343 N N . GLY A 1 205 ? -36.480 -2.468 41.774 1.00 59.86 184 GLY A N 1
ATOM 1344 C CA . GLY A 1 205 ? -36.152 -2.570 43.179 1.00 63.92 184 GLY A CA 1
ATOM 1345 C C . GLY A 1 205 ? -35.283 -1.419 43.682 1.00 62.23 184 GLY A C 1
ATOM 1346 O O . GLY A 1 205 ? -35.693 -0.689 44.587 1.00 62.15 184 GLY A O 1
ATOM 1347 N N . ALA A 1 206 ? -34.096 -1.225 43.115 1.00 58.43 185 ALA A N 1
ATOM 1348 C CA . ALA A 1 206 ? -33.245 -0.155 43.604 1.00 58.62 185 ALA A CA 1
ATOM 1349 C C . ALA A 1 206 ? -33.919 1.185 43.385 1.00 64.42 185 ALA A C 1
ATOM 1350 O O . ALA A 1 206 ? -33.755 2.102 44.185 1.00 72.08 185 ALA A O 1
ATOM 1352 N N . ILE A 1 207 ? -34.543 1.388 42.235 1.00 63.19 186 ILE A N 1
ATOM 1353 C CA . ILE A 1 207 ? -35.094 2.718 41.998 1.00 73.04 186 ILE A CA 1
ATOM 1354 C C . ILE A 1 207 ? -36.203 3.070 43.003 1.00 73.28 186 ILE A C 1
ATOM 1355 O O . ILE A 1 207 ? -36.193 4.169 43.585 1.00 74.13 186 ILE A O 1
ATOM 1360 N N . GLY A 1 208 ? -37.113 2.134 43.297 1.00 65.77 187 GLY A N 1
ATOM 1361 C CA . GLY A 1 208 ? -38.164 2.440 44.267 1.00 70.56 187 GLY A CA 1
ATOM 1362 C C . GLY A 1 208 ? -37.628 2.672 45.672 1.00 79.12 187 GLY A C 1
ATOM 1363 O O . GLY A 1 208 ? -38.033 3.617 46.360 1.00 80.14 187 GLY A O 1
ATOM 1364 N N . ALA A 1 209 ? -36.650 1.859 46.083 1.00 77.72 188 ALA A N 1
ATOM 1365 C CA . ALA A 1 209 ? -36.005 2.028 47.381 1.00 79.11 188 ALA A CA 1
ATOM 1366 C C . ALA A 1 209 ? -35.392 3.425 47.536 1.00 80.74 188 ALA A C 1
ATOM 1367 O O . ALA A 1 209 ? -35.632 4.101 48.540 1.00 90.41 188 ALA A O 1
ATOM 1369 N N . VAL A 1 210 ? -34.673 3.914 46.530 1.00 73.52 189 VAL A N 1
ATOM 1370 C CA . VAL A 1 210 ? -33.971 5.181 46.672 1.00 72.66 189 VAL A CA 1
ATOM 1371 C C . VAL A 1 210 ? -34.899 6.382 46.465 1.00 84.69 189 VAL A C 1
ATOM 1372 O O . VAL A 1 210 ? -34.496 7.533 46.741 1.00 84.82 189 VAL A O 1
ATOM 1376 N N . LEU A 1 211 ? -36.071 6.177 45.854 1.00 82.47 190 LEU A N 1
ATOM 1377 C CA . LEU A 1 211 ? -37.060 7.242 45.649 1.00 83.40 190 LEU A CA 1
ATOM 1378 C C . LEU A 1 211 ? -38.421 6.746 46.125 1.00 84.40 190 LEU A C 1
ATOM 1379 O O . LEU A 1 211 ? -39.286 6.402 45.303 1.00 78.50 190 LEU A O 1
ATOM 1384 N N . PRO A 1 212 ? -38.578 6.519 47.435 1.00 89.88 191 PRO A N 1
ATOM 1385 C CA . PRO A 1 212 ? -39.873 6.040 47.959 1.00 85.14 191 PRO A CA 1
ATOM 1386 C C . PRO A 1 212 ? -41.006 7.028 47.672 1.00 80.36 191 PRO A C 1
ATOM 1387 O O . PRO A 1 212 ? -40.798 8.241 47.534 1.00 75.78 191 PRO A O 1
ATOM 1391 N N . GLY A 1 213 ? -42.195 6.470 47.453 1.00 76.12 192 GLY A N 1
ATOM 1392 C CA . GLY A 1 213 ? -43.389 7.248 47.195 1.00 78.31 192 GLY A CA 1
ATOM 1393 C C . GLY A 1 213 ? -43.565 7.771 45.780 1.00 89.14 192 GLY A C 1
ATOM 1394 O O . GLY A 1 213 ? -44.640 8.311 45.466 1.00 90.90 192 GLY A O 1
ATOM 1395 N N . VAL A 1 214 ? -42.562 7.608 44.909 1.00 88.37 193 VAL A N 1
ATOM 1396 C CA . VAL A 1 214 ? -42.615 8.031 43.512 1.00 79.65 193 VAL A CA 1
ATOM 1397 C C . VAL A 1 214 ? -43.174 6.904 42.650 1.00 83.19 193 VAL A C 1
ATOM 1398 O O . VAL A 1 214 ? -42.851 5.724 42.873 1.00 80.92 193 VAL A O 1
ATOM 1402 N N . ALA A 1 215 ? -44.146 7.241 41.798 1.00 79.21 194 ALA A N 1
ATOM 1403 C CA . ALA A 1 215 ? -44.690 6.277 40.851 1.00 76.99 194 ALA A CA 1
ATOM 1404 C C . ALA A 1 215 ? -43.677 6.048 39.722 1.00 78.03 194 ALA A C 1
ATOM 1405 O O . ALA A 1 215 ? -43.097 7.002 39.190 1.00 76.26 194 ALA A O 1
ATOM 1407 N N . LEU A 1 216 ? -43.372 4.783 39.436 1.00 75.99 195 LEU A N 1
ATOM 1408 C CA . LEU A 1 216 ? -42.447 4.420 38.366 1.00 73.01 195 LEU A CA 1
ATOM 1409 C C . LEU A 1 216 ? -43.186 4.018 37.102 1.00 68.15 195 LEU A C 1
ATOM 1410 O O . LEU A 1 216 ? -43.949 3.044 37.088 1.00 62.29 195 LEU A O 1
ATOM 1415 N N . LEU A 1 217 ? -42.991 4.804 36.064 1.00 65.06 196 LEU A N 1
ATOM 1416 C CA . LEU A 1 217 ? -43.640 4.541 34.791 1.00 72.91 196 LEU A CA 1
ATOM 1417 C C . LEU A 1 217 ? -42.754 3.689 33.864 1.00 66.79 196 LEU A C 1
ATOM 1418 O O . LEU A 1 217 ? -41.658 4.098 33.462 1.00 64.96 196 LEU A O 1
ATOM 1423 N N . ASP A 1 218 ? -43.233 2.494 33.558 1.00 69.45 197 ASP A N 1
ATOM 1424 C CA . ASP A 1 218 ? -42.487 1.447 32.858 1.00 70.75 197 ASP A CA 1
ATOM 1425 C C . ASP A 1 218 ? -42.818 1.550 31.367 1.00 73.53 197 ASP A C 1
ATOM 1426 O O . ASP A 1 218 ? -43.999 1.451 30.980 1.00 70.58 197 ASP A O 1
ATOM 1431 N N . SER A 1 219 ? -41.786 1.762 30.529 1.00 73.47 198 SER A N 1
ATOM 1432 C CA . SER A 1 219 ? -42.042 1.936 29.095 1.00 68.21 198 SER A CA 1
ATOM 1433 C C . SER A 1 219 ? -42.648 0.680 28.497 1.00 66.84 198 SER A C 1
ATOM 1434 O O . SER A 1 219 ? -43.611 0.753 27.722 1.00 68.13 198 SER A O 1
ATOM 1437 N N . ALA A 1 220 ? -42.156 -0.488 28.925 1.00 68.41 199 ALA A N 1
ATOM 1438 C CA . ALA A 1 220 ? -42.593 -1.761 28.346 1.00 67.09 199 ALA A CA 1
ATOM 1439 C C . ALA A 1 220 ? -44.068 -2.085 28.626 1.00 65.86 199 ALA A C 1
ATOM 1440 O O . ALA A 1 220 ? -44.818 -2.410 27.703 1.00 66.46 199 ALA A O 1
ATOM 1442 N N . GLU A 1 221 ? -44.535 -1.983 29.872 1.00 70.19 200 GLU A N 1
ATOM 1443 C CA . GLU A 1 221 ? -45.907 -2.451 30.104 1.00 72.30 200 GLU A CA 1
ATOM 1444 C C . GLU A 1 221 ? -46.898 -1.547 29.372 1.00 73.97 200 GLU A C 1
ATOM 1445 O O . GLU A 1 221 ? -47.836 -2.035 28.717 1.00 72.75 200 GLU A O 1
ATOM 1447 N N . LEU A 1 222 ? -46.660 -0.227 29.419 1.00 71.92 201 LEU A N 1
ATOM 1448 C CA . LEU A 1 222 ? -47.550 0.756 28.802 1.00 69.00 201 LEU A CA 1
ATOM 1449 C C . LEU A 1 222 ? -47.581 0.650 27.258 1.00 74.04 201 LEU A C 1
ATOM 1450 O O . LEU A 1 222 ? -48.652 0.809 26.632 1.00 69.52 201 LEU A O 1
ATOM 1455 N N . THR A 1 223 ? -46.422 0.359 26.629 1.00 70.65 202 THR A N 1
ATOM 1456 C CA . THR A 1 223 ? -46.363 0.213 25.176 1.00 67.38 202 THR A CA 1
ATOM 1457 C C . THR A 1 223 ? -47.127 -1.012 24.692 1.00 69.35 202 THR A C 1
ATOM 1458 O O . THR A 1 223 ? -47.915 -0.934 23.735 1.00 67.54 202 THR A O 1
ATOM 1462 N N . ALA A 1 224 ? -46.921 -2.148 25.353 1.00 63.77 203 ALA A N 1
ATOM 1463 C CA . ALA A 1 224 ? -47.622 -3.353 24.942 1.00 65.81 203 ALA A CA 1
ATOM 1464 C C . ALA A 1 224 ? -49.123 -3.134 24.968 1.00 69.94 203 ALA A C 1
ATOM 1465 O O . ALA A 1 224 ? -49.843 -3.569 24.054 1.00 66.89 203 ALA A O 1
ATOM 1467 N N . GLN A 1 225 ? -49.612 -2.408 25.983 1.00 75.24 204 GLN A N 1
ATOM 1468 C CA . GLN A 1 225 ? -51.044 -2.155 26.047 1.00 73.44 204 GLN A CA 1
ATOM 1469 C C . GLN A 1 225 ? -51.503 -1.418 24.823 1.00 70.20 204 GLN A C 1
ATOM 1470 O O . GLN A 1 225 ? -52.478 -1.815 24.167 1.00 67.81 204 GLN A O 1
ATOM 1476 N N . GLU A 1 226 ? -50.756 -0.374 24.474 1.00 73.29 205 GLU A N 1
ATOM 1477 C CA . GLU A 1 226 ? -51.088 0.441 23.320 1.00 71.79 205 GLU A CA 1
ATOM 1478 C C . GLU A 1 226 ? -51.050 -0.409 22.063 1.00 71.87 205 GLU A C 1
ATOM 1479 O O . GLU A 1 226 ? -51.988 -0.383 21.258 1.00 71.13 205 GLU A O 1
ATOM 1485 N N . VAL A 1 227 ? -50.024 -1.248 21.926 1.00 69.64 206 VAL A N 1
ATOM 1486 C CA . VAL A 1 227 ? -49.925 -2.060 20.720 1.00 68.61 206 VAL A CA 1
ATOM 1487 C C . VAL A 1 227 ? -51.127 -2.983 20.596 1.00 70.05 206 VAL A C 1
ATOM 1488 O O . VAL A 1 227 ? -51.684 -3.165 19.497 1.00 64.64 206 VAL A O 1
ATOM 1492 N N . ALA A 1 228 ? -51.503 -3.626 21.718 1.00 72.37 207 ALA A N 1
ATOM 1493 C CA . ALA A 1 228 ? -52.616 -4.582 21.726 1.00 71.30 207 ALA A CA 1
ATOM 1494 C C . ALA A 1 228 ? -53.948 -3.892 21.445 1.00 73.29 207 ALA A C 1
ATOM 1495 O O . ALA A 1 228 ? -54.771 -4.406 20.669 1.00 70.46 207 ALA A O 1
ATOM 1497 N N . ARG A 1 229 ? -54.149 -2.710 22.060 1.00 75.44 208 ARG A N 1
ATOM 1498 C CA . ARG A 1 229 ? -55.323 -1.861 21.829 1.00 77.51 208 ARG A CA 1
ATOM 1499 C C . ARG A 1 229 ? -55.429 -1.490 20.350 1.00 78.96 208 ARG A C 1
ATOM 1500 O O . ARG A 1 229 ? -56.425 -1.784 19.671 1.00 79.03 208 ARG A O 1
ATOM 1508 N N . ALA A 1 230 ? -54.362 -0.896 19.829 1.00 76.00 209 ALA A N 1
ATOM 1509 C CA . ALA A 1 230 ? -54.351 -0.426 18.463 1.00 76.22 209 ALA A CA 1
ATOM 1510 C C . ALA A 1 230 ? -54.479 -1.601 17.497 1.00 82.72 209 ALA A C 1
ATOM 1511 O O . ALA A 1 230 ? -55.183 -1.514 16.479 1.00 83.23 209 ALA A O 1
ATOM 1513 N N . LEU A 1 231 ? -53.789 -2.705 17.788 1.00 76.72 210 LEU A N 1
ATOM 1514 C CA . LEU A 1 231 ? -53.819 -3.810 16.853 1.00 80.27 210 LEU A CA 1
ATOM 1515 C C . LEU A 1 231 ? -55.194 -4.447 16.769 1.00 87.74 210 LEU A C 1
ATOM 1516 O O . LEU A 1 231 ? -55.673 -4.762 15.661 1.00 85.12 210 LEU A O 1
ATOM 1521 N N . GLU A 1 232 ? -55.864 -4.631 17.915 1.00 90.70 211 GLU A N 1
ATOM 1522 C CA . GLU A 1 232 ? -57.210 -5.189 17.823 1.00 97.91 211 GLU A CA 1
ATOM 1523 C C . GLU A 1 232 ? -58.096 -4.268 16.997 1.00 94.31 211 GLU A C 1
ATOM 1524 O O . GLU A 1 232 ? -58.759 -4.714 16.052 1.00 94.21 211 GLU A O 1
ATOM 1530 N N . ALA A 1 233 ? -58.033 -2.962 17.282 1.00 86.80 212 ALA A N 1
ATOM 1531 C CA . ALA A 1 233 ? -58.838 -1.975 16.569 1.00 89.16 212 ALA A CA 1
ATOM 1532 C C . ALA A 1 233 ? -58.591 -1.957 15.060 1.00 92.73 212 ALA A C 1
ATOM 1533 O O . ALA A 1 233 ? -59.503 -1.633 14.288 1.00 92.44 212 ALA A O 1
ATOM 1535 N N . GLU A 1 234 ? -57.393 -2.296 14.604 1.00 92.47 213 GLU A N 1
ATOM 1536 C CA . GLU A 1 234 ? -57.188 -2.263 13.164 1.00 88.07 213 GLU A CA 1
ATOM 1537 C C . GLU A 1 234 ? -57.681 -3.542 12.496 1.00 86.68 213 GLU A C 1
ATOM 1538 O O . GLU A 1 234 ? -57.687 -3.615 11.255 1.00 81.34 213 GLU A O 1
ATOM 1544 N N . GLY A 1 235 ? -58.180 -4.484 13.306 1.00 79.91 214 GLY A N 1
ATOM 1545 C CA . GLY A 1 235 ? -58.546 -5.828 12.902 1.00 78.58 214 GLY A CA 1
ATOM 1546 C C . GLY A 1 235 ? -57.354 -6.660 12.497 1.00 82.47 214 GLY A C 1
ATOM 1547 O O . GLY A 1 235 ? -57.472 -7.550 11.648 1.00 78.80 214 GLY A O 1
ATOM 1548 N N . LEU A 1 236 ? -56.204 -6.417 13.124 1.00 83.05 215 LEU A N 1
ATOM 1549 C CA . LEU A 1 236 ? -54.964 -7.099 12.786 1.00 80.75 215 LEU A CA 1
ATOM 1550 C C . LEU A 1 236 ? -54.539 -8.173 13.760 1.00 80.78 215 LEU A C 1
ATOM 1551 O O . LEU A 1 236 ? -53.511 -8.811 13.522 1.00 80.70 215 LEU A O 1
ATOM 1556 N N . LEU A 1 237 ? -55.301 -8.448 14.805 1.00 82.39 216 LEU A N 1
ATOM 1557 C CA . LEU A 1 237 ? -54.820 -9.496 15.673 1.00 80.68 216 LEU A CA 1
ATOM 1558 C C . LEU A 1 237 ? -55.014 -10.839 14.976 1.00 84.87 216 LEU A C 1
ATOM 1559 O O . LEU A 1 237 ? -55.843 -11.008 14.067 1.00 82.84 216 LEU A O 1
ATOM 1564 N N . ASN A 1 238 ? -54.129 -11.748 15.313 1.00 82.76 217 ASN A N 1
ATOM 1565 C CA . ASN A 1 238 ? -54.168 -13.094 14.785 1.00 86.57 217 ASN A CA 1
ATOM 1566 C C . ASN A 1 238 ? -55.025 -13.894 15.750 1.00 93.07 217 ASN A C 1
ATOM 1567 O O . ASN A 1 238 ? -54.655 -14.020 16.931 1.00 89.51 217 ASN A O 1
ATOM 1572 N N . PRO A 1 239 ? -56.207 -14.353 15.340 1.00 97.33 218 PRO A N 1
ATOM 1573 C CA . PRO A 1 239 ? -57.103 -15.033 16.293 1.00 100.13 218 PRO A CA 1
ATOM 1574 C C . PRO A 1 239 ? -56.759 -16.480 16.577 1.00 101.04 218 PRO A C 1
ATOM 1575 O O . PRO A 1 239 ? -57.039 -16.965 17.681 1.00 99.23 218 PRO A O 1
ATOM 1579 N N . GLU A 1 240 ? -56.057 -17.135 15.665 1.00 103.78 219 GLU A N 1
ATOM 1580 C CA . GLU A 1 240 ? -55.727 -18.546 15.754 1.00 102.43 219 GLU A CA 1
ATOM 1581 C C . GLU A 1 240 ? -54.217 -18.711 15.794 1.00 102.58 219 GLU A C 1
ATOM 1582 O O . GLU A 1 240 ? -53.465 -17.882 15.266 1.00 98.82 219 GLU A O 1
ATOM 1588 N N . GLY A 1 241 ? -53.759 -19.745 16.483 1.00 105.38 220 GLY A N 1
ATOM 1589 C CA . GLY A 1 241 ? -52.328 -19.870 16.460 1.00 102.38 220 GLY A CA 1
ATOM 1590 C C . GLY A 1 241 ? -51.678 -19.939 17.808 1.00 99.02 220 GLY A C 1
ATOM 1591 O O . GLY A 1 241 ? -52.261 -19.582 18.840 1.00 98.24 220 GLY A O 1
ATOM 1592 N N . ARG A 1 242 ? -50.456 -20.441 17.786 1.00 97.97 221 ARG A N 1
ATOM 1593 C CA . ARG A 1 242 ? -49.613 -20.533 18.961 1.00 92.87 221 ARG A CA 1
ATOM 1594 C C . ARG A 1 242 ? -48.476 -19.595 18.630 1.00 82.62 221 ARG A C 1
ATOM 1595 O O . ARG A 1 242 ? -47.946 -19.640 17.517 1.00 77.95 221 ARG A O 1
ATOM 1597 N N . GLY A 1 243 ? -48.202 -18.662 19.537 1.00 81.35 222 GLY A N 1
ATOM 1598 C CA . GLY A 1 243 ? -47.212 -17.666 19.259 1.00 75.97 222 GLY A CA 1
ATOM 1599 C C . GLY A 1 243 ? -45.826 -18.241 19.454 1.00 74.92 222 GLY A C 1
ATOM 1600 O O . GLY A 1 243 ? -45.575 -19.072 20.323 1.00 79.73 222 GLY A O 1
ATOM 1601 N N . ARG A 1 244 ? -44.939 -17.826 18.588 1.00 73.63 223 ARG A N 1
ATOM 1602 C CA . ARG A 1 244 ? -43.544 -18.147 18.696 1.00 69.81 223 ARG A CA 1
ATOM 1603 C C . ARG A 1 244 ? -42.807 -16.816 18.539 1.00 67.90 223 ARG A C 1
ATOM 1604 O O . ARG A 1 244 ? -43.381 -15.795 18.126 1.00 64.49 223 ARG A O 1
ATOM 1606 N N . THR A 1 245 ? -41.557 -16.809 18.952 1.00 62.71 224 THR A N 1
ATOM 1607 C CA . THR A 1 245 ? -40.657 -15.712 18.706 1.00 57.88 224 THR A CA 1
ATOM 1608 C C . THR A 1 245 ? -39.464 -16.256 17.963 1.00 57.97 224 THR A C 1
ATOM 1609 O O . THR A 1 245 ? -38.903 -17.270 18.388 1.00 67.59 224 THR A O 1
ATOM 1613 N N . PHE A 1 246 ? -39.039 -15.548 16.917 1.00 56.00 225 PHE A N 1
ATOM 1614 C CA . PHE A 1 246 ? -37.761 -15.773 16.225 1.00 55.81 225 PHE A CA 1
ATOM 1615 C C . PHE A 1 246 ? -36.854 -14.573 16.483 1.00 53.58 225 PHE A C 1
ATOM 1616 O O . PHE A 1 246 ? -37.339 -13.438 16.546 1.00 53.74 225 PHE A O 1
ATOM 1624 N N . HIS A 1 247 ? -35.601 -14.846 16.827 1.00 50.10 226 HIS A N 1
ATOM 1625 C CA . HIS A 1 247 ? -34.598 -13.836 17.129 1.00 42.14 226 HIS A CA 1
ATOM 1626 C C . HIS A 1 247 ? -33.633 -13.684 15.969 1.00 46.10 226 HIS A C 1
ATOM 1627 O O . HIS A 1 247 ? -33.065 -14.672 15.507 1.00 50.32 226 HIS A O 1
ATOM 1634 N N . LEU A 1 248 ? -33.359 -12.434 15.582 1.00 46.98 227 LEU A N 1
ATOM 1635 C CA . LEU A 1 248 ? -32.472 -12.044 14.484 1.00 40.80 227 LEU A CA 1
ATOM 1636 C C . LEU A 1 248 ? -31.453 -11.079 15.055 1.00 42.83 227 LEU A C 1
ATOM 1637 O O . LEU A 1 248 ? -31.833 -10.079 15.662 1.00 45.02 227 LEU A O 1
ATOM 1642 N N . VAL A 1 249 ? -30.178 -11.406 14.989 1.00 40.68 228 VAL A N 1
ATOM 1643 C CA . VAL A 1 249 ? -29.221 -10.473 15.561 1.00 43.13 228 VAL A CA 1
ATOM 1644 C C . VAL A 1 249 ? -28.087 -10.263 14.597 1.00 43.52 228 VAL A C 1
ATOM 1645 O O . VAL A 1 249 ? -27.800 -11.125 13.774 1.00 45.45 228 VAL A O 1
ATOM 1649 N N . THR A 1 250 ? -27.446 -9.107 14.702 1.00 43.78 229 THR A N 1
ATOM 1650 C CA . THR A 1 250 ? -26.349 -8.733 13.812 1.00 41.49 229 THR A CA 1
ATOM 1651 C C . THR A 1 250 ? -24.994 -9.051 14.417 1.00 41.60 229 THR A C 1
ATOM 1652 O O . THR A 1 250 ? -24.002 -9.066 13.701 1.00 39.29 229 THR A O 1
ATOM 1656 N N . GLY A 1 251 ? -24.923 -9.291 15.714 1.00 45.26 230 GLY A N 1
ATOM 1657 C CA . GLY A 1 251 ? -23.701 -9.757 16.343 1.00 49.25 230 GLY A CA 1
ATOM 1658 C C . GLY A 1 251 ? -23.720 -11.288 16.452 1.00 58.77 230 GLY A C 1
ATOM 1659 O O . GLY A 1 251 ? -24.463 -11.975 15.751 1.00 54.92 230 GLY A O 1
ATOM 1660 N N . ASP A 1 252 ? -22.891 -11.824 17.342 1.00 60.59 231 ASP A N 1
ATOM 1661 C CA . ASP A 1 252 ? -22.817 -13.270 17.537 1.00 51.53 231 ASP A CA 1
ATOM 1662 C C . ASP A 1 252 ? -24.090 -13.810 18.185 1.00 51.73 231 ASP A C 1
ATOM 1663 O O . ASP A 1 252 ? -24.492 -13.343 19.250 1.00 53.20 231 ASP A O 1
ATOM 1668 N N . PRO A 1 253 ? -24.730 -14.799 17.540 1.00 51.19 232 PRO A N 1
ATOM 1669 C CA . PRO A 1 253 ? -25.972 -15.364 18.108 1.00 48.74 232 PRO A CA 1
ATOM 1670 C C . PRO A 1 253 ? -25.790 -16.088 19.433 1.00 51.57 232 PRO A C 1
ATOM 1671 O O . PRO A 1 253 ? -26.701 -16.071 20.266 1.00 52.16 232 PRO A O 1
ATOM 1675 N N . GLU A 1 254 ? -24.669 -16.759 19.663 1.00 53.02 233 GLU A N 1
ATOM 1676 C CA . GLU A 1 254 ? -24.509 -17.425 20.952 1.00 52.76 233 GLU A CA 1
ATOM 1677 C C . GLU A 1 254 ? -24.268 -16.438 22.087 1.00 51.46 233 GLU A C 1
ATOM 1678 O O . GLU A 1 254 ? -24.854 -16.572 23.173 1.00 50.60 233 GLU A O 1
ATOM 1684 N N . ALA A 1 255 ? -23.525 -15.370 21.820 1.00 48.96 234 ALA A N 1
ATOM 1685 C CA . ALA A 1 255 ? -23.355 -14.373 22.858 1.00 46.06 234 ALA A CA 1
ATOM 1686 C C . ALA A 1 255 ? -24.692 -13.756 23.197 1.00 46.69 234 ALA A C 1
ATOM 1687 O O . ALA A 1 255 ? -25.052 -13.651 24.368 1.00 49.15 234 ALA A O 1
ATOM 1689 N N . TYR A 1 256 ? -25.507 -13.497 22.189 1.00 46.76 235 TYR A N 1
ATOM 1690 C CA . TYR A 1 256 ? -26.836 -12.954 22.436 1.00 45.97 235 TYR A CA 1
ATOM 1691 C C . TYR A 1 256 ? -27.665 -13.921 23.282 1.00 52.56 235 TYR A C 1
ATOM 1692 O O . TYR A 1 256 ? -28.304 -13.511 24.255 1.00 54.36 235 TYR A O 1
ATOM 1701 N N . ARG A 1 257 ? -27.681 -15.218 22.913 1.00 52.32 236 ARG A N 1
ATOM 1702 C CA . ARG A 1 257 ? -28.446 -16.220 23.660 1.00 52.75 236 ARG A CA 1
ATOM 1703 C C . ARG A 1 257 ? -28.010 -16.288 25.124 1.00 55.54 236 ARG A C 1
ATOM 1704 O O . ARG A 1 257 ? -28.850 -16.414 26.026 1.00 58.23 236 ARG A O 1
ATOM 1712 N N . ALA A 1 258 ? -26.701 -16.198 25.388 1.00 51.22 237 ALA A N 1
ATOM 1713 C CA . ALA A 1 258 ? -26.223 -16.237 26.772 1.00 52.19 237 ALA A CA 1
ATOM 1714 C C . ALA A 1 258 ? -26.744 -15.039 27.561 1.00 61.08 237 ALA A C 1
ATOM 1715 O O . ALA A 1 258 ? -27.210 -15.169 28.703 1.00 61.24 237 ALA A O 1
ATOM 1717 N N . LEU A 1 259 ? -26.643 -13.844 26.958 1.00 63.15 238 LEU A N 1
ATOM 1718 C CA . LEU A 1 259 ? -27.096 -12.624 27.603 1.00 60.22 238 LEU A CA 1
ATOM 1719 C C . LEU A 1 259 ? -28.610 -12.616 27.807 1.00 60.76 238 LEU A C 1
ATOM 1720 O O . LEU A 1 259 ? -29.086 -12.197 28.880 1.00 57.75 238 LEU A O 1
ATOM 1725 N N . ALA A 1 260 ? -29.382 -13.159 26.835 1.00 56.33 239 ALA A N 1
ATOM 1726 C CA . ALA A 1 260 ? -30.831 -13.264 27.031 1.00 60.78 239 ALA A CA 1
ATOM 1727 C C . ALA A 1 260 ? -31.160 -14.224 28.190 1.00 70.51 239 ALA A C 1
ATOM 1728 O O . ALA A 1 260 ? -32.114 -13.986 28.958 1.00 70.03 239 ALA A O 1
ATOM 1730 N N . GLU A 1 261 ? -30.397 -15.324 28.332 1.00 68.14 240 GLU A N 1
ATOM 1731 C CA . GLU A 1 261 ? -30.628 -16.199 29.480 1.00 69.02 240 GLU A CA 1
ATOM 1732 C C . GLU A 1 261 ? -30.368 -15.463 30.809 1.00 65.52 240 GLU A C 1
ATOM 1733 O O . GLU A 1 261 ? -31.215 -15.501 31.705 1.00 67.39 240 GLU A O 1
ATOM 1735 N N . ARG A 1 262 ? -29.302 -14.649 30.904 1.00 65.81 241 ARG A N 1
ATOM 1736 C CA . ARG A 1 262 ? -29.090 -13.882 32.148 1.00 68.67 241 ARG A CA 1
ATOM 1737 C C . ARG A 1 262 ? -30.241 -12.960 32.492 1.00 66.84 241 ARG A C 1
ATOM 1738 O O . ARG A 1 262 ? -30.442 -12.655 33.668 1.00 70.60 241 ARG A O 1
ATOM 1746 N N . LEU A 1 263 ? -30.945 -12.435 31.505 1.00 67.21 242 LEU A N 1
ATOM 1747 C CA . LEU A 1 263 ? -32.091 -11.587 31.774 1.00 66.64 242 LEU A CA 1
ATOM 1748 C C . LEU A 1 263 ? -33.427 -12.323 31.762 1.00 69.65 242 LEU A C 1
ATOM 1749 O O . LEU A 1 263 ? -34.481 -11.666 31.660 1.00 66.81 242 LEU A O 1
ATOM 1754 N N . GLY A 1 264 ? -33.423 -13.655 31.808 1.00 66.79 243 GLY A N 1
ATOM 1755 C CA . GLY A 1 264 ? -34.684 -14.361 31.938 1.00 65.37 243 GLY A CA 1
ATOM 1756 C C . GLY A 1 264 ? -35.542 -14.541 30.685 1.00 71.98 243 GLY A C 1
ATOM 1757 O O . GLY A 1 264 ? -36.766 -14.675 30.816 1.00 76.28 243 GLY A O 1
ATOM 1758 N N . GLU A 1 265 ? -34.949 -14.590 29.479 1.00 65.47 244 GLU A N 1
ATOM 1759 C CA . GLU A 1 265 ? -35.670 -14.897 28.238 1.00 64.74 244 GLU A CA 1
ATOM 1760 C C . GLU A 1 265 ? -35.023 -16.152 27.653 1.00 68.52 244 GLU A C 1
ATOM 1761 O O . GLU A 1 265 ? -33.784 -16.265 27.608 1.00 68.01 244 GLU A O 1
ATOM 1767 N N . ARG A 1 266 ? -35.848 -17.097 27.214 1.00 62.13 245 ARG A N 1
ATOM 1768 C CA . ARG A 1 266 ? -35.354 -18.375 26.721 1.00 66.93 245 ARG A CA 1
ATOM 1769 C C . ARG A 1 266 ? -35.439 -18.301 25.212 1.00 67.37 245 ARG A C 1
ATOM 1770 O O . ARG A 1 266 ? -36.536 -18.226 24.655 1.00 68.38 245 ARG A O 1
ATOM 1772 N N . VAL A 1 267 ? -34.287 -18.149 24.572 1.00 61.67 246 VAL A N 1
ATOM 1773 C CA . VAL A 1 267 ? -34.265 -17.888 23.148 1.00 62.49 246 VAL A CA 1
ATOM 1774 C C . VAL A 1 267 ? -34.346 -19.230 22.415 1.00 63.23 246 VAL A C 1
ATOM 1775 O O . VAL A 1 267 ? -33.404 -20.031 22.463 1.00 64.05 246 VAL A O 1
ATOM 1779 N N . GLU A 1 268 ? -35.483 -19.497 21.762 1.00 59.13 247 GLU A N 1
ATOM 1780 C CA . GLU A 1 268 ? -35.601 -20.728 20.975 1.00 64.33 247 GLU A CA 1
ATOM 1781 C C . GLU A 1 268 ? -34.813 -20.582 19.654 1.00 63.28 247 GLU A C 1
ATOM 1782 O O . GLU A 1 268 ? -33.680 -21.056 19.538 1.00 68.20 247 GLU A O 1
ATOM 1784 N N . ALA A 1 269 ? -35.305 -19.809 18.706 1.00 52.48 248 ALA A N 1
ATOM 1785 C CA . ALA A 1 269 ? -34.713 -19.719 17.377 1.00 51.43 248 ALA A CA 1
ATOM 1786 C C . ALA A 1 269 ? -33.951 -18.386 17.239 1.00 53.51 248 ALA A C 1
ATOM 1787 O O . ALA A 1 269 ? -34.520 -17.321 17.520 1.00 52.60 248 ALA A O 1
ATOM 1789 N N . VAL A 1 270 ? -32.636 -18.438 16.971 1.00 46.89 249 VAL A N 1
ATOM 1790 C CA . VAL A 1 270 ? -31.883 -17.225 16.685 1.00 43.94 249 VAL A CA 1
ATOM 1791 C C . VAL A 1 270 ? -30.946 -17.452 15.515 1.00 43.34 249 VAL A C 1
ATOM 1792 O O . VAL A 1 270 ? -30.227 -18.436 15.476 1.00 45.44 249 VAL A O 1
ATOM 1796 N N . ARG A 1 271 ? -30.829 -16.474 14.643 1.00 45.65 250 ARG A N 1
ATOM 1797 C CA . ARG A 1 271 ? -29.876 -16.567 13.551 1.00 45.77 250 ARG A CA 1
ATOM 1798 C C . ARG A 1 271 ? -29.273 -15.183 13.321 1.00 53.77 250 ARG A C 1
ATOM 1799 O O . ARG A 1 271 ? -29.837 -14.176 13.760 1.00 53.35 250 ARG A O 1
ATOM 1807 N N . ARG A 1 272 ? -28.065 -15.140 12.753 1.00 48.88 251 ARG A N 1
ATOM 1808 C CA . ARG A 1 272 ? -27.356 -13.892 12.498 1.00 49.46 251 ARG A CA 1
ATOM 1809 C C . ARG A 1 272 ? -27.689 -13.319 11.112 1.00 51.36 251 ARG A C 1
ATOM 1810 O O . ARG A 1 272 ? -27.719 -14.061 10.128 1.00 55.32 251 ARG A O 1
ATOM 1818 N N . VAL A 1 273 ? -28.051 -12.034 11.047 1.00 48.71 252 VAL A N 1
ATOM 1819 C CA . VAL A 1 273 ? -28.251 -11.322 9.782 1.00 52.01 252 VAL A CA 1
ATOM 1820 C C . VAL A 1 273 ? -27.095 -10.355 9.519 1.00 56.14 252 VAL A C 1
ATOM 1821 O O . VAL A 1 273 ? -26.619 -9.672 10.432 1.00 49.41 252 VAL A O 1
ATOM 1825 N N . SER A 1 274 ? -26.572 -10.396 8.291 1.00 56.20 253 SER A N 1
ATOM 1826 C CA . SER A 1 274 ? -25.483 -9.532 7.905 1.00 57.88 253 SER A CA 1
ATOM 1827 C C . SER A 1 274 ? -25.977 -8.101 7.745 1.00 65.24 253 SER A C 1
ATOM 1828 O O . SER A 1 274 ? -27.046 -7.849 7.177 1.00 64.02 253 SER A O 1
ATOM 1831 N N . LEU A 1 275 ? -25.175 -7.159 8.253 1.00 63.87 254 LEU A N 1
ATOM 1832 C CA . LEU A 1 275 ? -25.402 -5.744 8.001 1.00 64.44 254 LEU A CA 1
ATOM 1833 C C . LEU A 1 275 ? -25.471 -5.404 6.511 1.00 71.26 254 LEU A C 1
ATOM 1834 O O . LEU A 1 275 ? -26.081 -4.394 6.162 1.00 76.36 254 LEU A O 1
ATOM 1839 N N . GLU A 1 276 ? -24.931 -6.242 5.615 1.00 70.40 255 GLU A N 1
ATOM 1840 C CA . GLU A 1 276 ? -25.066 -5.980 4.186 1.00 63.99 255 GLU A CA 1
ATOM 1841 C C . GLU A 1 276 ? -26.451 -6.323 3.668 1.00 63.84 255 GLU A C 1
ATOM 1842 O O . GLU A 1 276 ? -26.853 -5.786 2.642 1.00 63.74 255 GLU A O 1
ATOM 1844 N N . GLU A 1 277 ? -27.149 -7.268 4.314 1.00 73.06 256 GLU A N 1
ATOM 1845 C CA . GLU A 1 277 ? -28.584 -7.550 4.127 1.00 75.59 256 GLU A CA 1
ATOM 1846 C C . GLU A 1 277 ? -29.452 -6.346 4.487 1.00 69.38 256 GLU A C 1
ATOM 1847 O O . GLU A 1 277 ? -30.657 -6.317 4.167 1.00 67.75 256 GLU A O 1
ATOM 1853 N N . LEU A 1 278 ? -28.844 -5.342 5.095 1.00 64.64 257 LEU A N 1
ATOM 1854 C CA . LEU A 1 278 ? -29.529 -4.161 5.553 1.00 69.36 257 LEU A CA 1
ATOM 1855 C C . LEU A 1 278 ? -29.288 -3.004 4.555 1.00 68.97 257 LEU A C 1
ATOM 1856 O O . LEU A 1 278 ? -29.461 -1.816 4.877 1.00 67.66 257 LEU A O 1
ATOM 1861 N N . LYS B 1 23 ? 11.449 5.519 4.627 1.00 82.62 2 LYS B N 1
ATOM 1862 C CA . LYS B 1 23 ? 11.514 6.238 5.906 1.00 87.32 2 LYS B CA 1
ATOM 1863 C C . LYS B 1 23 ? 11.558 7.777 5.679 1.00 91.35 2 LYS B C 1
ATOM 1864 O O . LYS B 1 23 ? 12.167 8.253 4.702 1.00 93.13 2 LYS B O 1
ATOM 1866 N N . ASP B 1 24 ? 10.902 8.533 6.592 1.00 82.08 3 ASP B N 1
ATOM 1867 C CA . ASP B 1 24 ? 10.844 9.988 6.783 1.00 75.56 3 ASP B CA 1
ATOM 1868 C C . ASP B 1 24 ? 10.619 10.258 8.249 1.00 76.00 3 ASP B C 1
ATOM 1869 O O . ASP B 1 24 ? 9.493 10.107 8.728 1.00 74.14 3 ASP B O 1
ATOM 1874 N N . PRO B 1 25 ? 11.622 10.745 8.975 1.00 79.08 4 PRO B N 1
ATOM 1875 C CA . PRO B 1 25 ? 11.430 10.956 10.418 1.00 79.77 4 PRO B CA 1
ATOM 1876 C C . PRO B 1 25 ? 10.594 12.162 10.803 1.00 76.39 4 PRO B C 1
ATOM 1877 O O . PRO B 1 25 ? 10.118 12.195 11.948 1.00 72.04 4 PRO B O 1
ATOM 1881 N N . LYS B 1 26 ? 10.272 13.064 9.861 1.00 75.52 5 LYS B N 1
ATOM 1882 C CA . LYS B 1 26 ? 9.297 14.132 10.118 1.00 77.05 5 LYS B CA 1
ATOM 1883 C C . LYS B 1 26 ? 7.845 13.647 10.176 1.00 70.52 5 LYS B C 1
ATOM 1884 O O . LYS B 1 26 ? 6.986 14.380 10.681 1.00 67.82 5 LYS B O 1
ATOM 1886 N N . ALA B 1 27 ? 7.551 12.456 9.664 1.00 66.45 6 ALA B N 1
ATOM 1887 C CA . ALA B 1 27 ? 6.195 11.935 9.643 1.00 60.60 6 ALA B CA 1
ATOM 1888 C C . ALA B 1 27 ? 5.652 11.659 11.052 1.00 61.64 6 ALA B C 1
ATOM 1889 O O . ALA B 1 27 ? 6.402 11.332 11.976 1.00 61.44 6 ALA B O 1
ATOM 1891 N N . PRO B 1 28 ? 4.338 11.741 11.218 1.00 59.19 7 PRO B N 1
ATOM 1892 C CA . PRO B 1 28 ? 3.707 11.474 12.522 1.00 54.52 7 PRO B CA 1
ATOM 1893 C C . PRO B 1 28 ? 3.582 9.997 12.837 1.00 57.90 7 PRO B C 1
ATOM 1894 O O . PRO B 1 28 ? 3.695 9.124 11.962 1.00 58.94 7 PRO B O 1
ATOM 1898 N N . ILE B 1 29 ? 3.336 9.726 14.125 1.00 58.77 8 ILE B N 1
ATOM 1899 C CA . ILE B 1 29 ? 3.026 8.381 14.609 1.00 54.78 8 ILE B CA 1
ATOM 1900 C C . ILE B 1 29 ? 1.514 8.223 14.775 1.00 55.77 8 ILE B C 1
ATOM 1901 O O . ILE B 1 29 ? 0.858 9.051 15.427 1.00 53.00 8 ILE B O 1
ATOM 1906 N N . GLY B 1 30 ? 0.958 7.162 14.191 1.00 53.29 9 GLY B N 1
ATOM 1907 C CA . GLY B 1 30 ? -0.457 6.866 14.352 1.00 47.12 9 GLY B CA 1
ATOM 1908 C C . GLY B 1 30 ? -0.684 6.021 15.589 1.00 44.93 9 GLY B C 1
ATOM 1909 O O . GLY B 1 30 ? 0.078 5.120 15.888 1.00 50.81 9 GLY B O 1
ATOM 1910 N N . VAL B 1 31 ? -1.697 6.380 16.338 1.00 44.28 10 VAL B N 1
ATOM 1911 C CA . VAL B 1 31 ? -2.161 5.635 17.499 1.00 47.32 10 VAL B CA 1
ATOM 1912 C C . VAL B 1 31 ? -3.670 5.512 17.402 1.00 49.84 10 VAL B C 1
ATOM 1913 O O . VAL B 1 31 ? -4.358 6.537 17.220 1.00 47.81 10 VAL B O 1
ATOM 1917 N N . PHE B 1 32 ? -4.201 4.282 17.539 1.00 45.23 11 PHE B N 1
ATOM 1918 C CA . PHE B 1 32 ? -5.655 4.180 17.420 1.00 45.47 11 PHE B CA 1
ATOM 1919 C C . PHE B 1 32 ? -6.266 3.263 18.469 1.00 43.29 11 PHE B C 1
ATOM 1920 O O . PHE B 1 32 ? -5.606 2.397 19.047 1.00 43.93 11 PHE B O 1
ATOM 1928 N N . ASP B 1 33 ? -7.534 3.534 18.744 1.00 40.81 12 ASP B N 1
ATOM 1929 C CA . ASP B 1 33 ? -8.306 2.892 19.785 1.00 42.14 12 ASP B CA 1
ATOM 1930 C C . ASP B 1 33 ? -9.776 2.994 19.436 1.00 47.17 12 ASP B C 1
ATOM 1931 O O . ASP B 1 33 ? -10.153 3.716 18.502 1.00 45.80 12 ASP B O 1
ATOM 1936 N N . SER B 1 34 ? -10.627 2.280 20.202 1.00 41.26 13 SER B N 1
ATOM 1937 C CA . SER B 1 34 ? -12.041 2.510 19.970 1.00 44.36 13 SER B CA 1
ATOM 1938 C C . SER B 1 34 ? -12.474 3.910 20.475 1.00 47.45 13 SER B C 1
ATOM 1939 O O . SER B 1 34 ? -13.572 4.367 20.160 1.00 46.25 13 SER B O 1
ATOM 1942 N N . GLY B 1 35 ? -11.700 4.568 21.329 1.00 45.46 14 GLY B N 1
ATOM 1943 C CA . GLY B 1 35 ? -12.211 5.803 21.895 1.00 44.24 14 GLY B CA 1
ATOM 1944 C C . GLY B 1 35 ? -11.205 6.494 22.783 1.00 49.67 14 GLY B C 1
ATOM 1945 O O . GLY B 1 35 ? -10.044 6.653 22.380 1.00 52.85 14 GLY B O 1
ATOM 1946 N N . VAL B 1 36 ? -11.621 6.864 24.006 1.00 50.96 15 VAL B N 1
ATOM 1947 C CA . VAL B 1 36 ? -10.766 7.606 24.951 1.00 49.40 15 VAL B CA 1
ATOM 1948 C C . VAL B 1 36 ? -9.810 6.704 25.746 1.00 51.24 15 VAL B C 1
ATOM 1949 O O . VAL B 1 36 ? -8.837 7.196 26.321 1.00 52.95 15 VAL B O 1
ATOM 1953 N N . GLY B 1 37 ? -10.065 5.402 25.845 1.00 50.21 16 GLY B N 1
ATOM 1954 C CA . GLY B 1 37 ? -9.146 4.562 26.599 1.00 53.73 16 GLY B CA 1
ATOM 1955 C C . GLY B 1 37 ? -7.712 4.651 26.102 1.00 53.25 16 GLY B C 1
ATOM 1956 O O . GLY B 1 37 ? -6.751 4.610 26.883 1.00 51.51 16 GLY B O 1
ATOM 1957 N N . GLY B 1 38 ? -7.543 4.733 24.792 1.00 54.68 17 GLY B N 1
ATOM 1958 C CA . GLY B 1 38 ? -6.204 4.728 24.257 1.00 55.42 17 GLY B CA 1
ATOM 1959 C C . GLY B 1 38 ? -5.379 5.940 24.616 1.00 53.47 17 GLY B C 1
ATOM 1960 O O . GLY B 1 38 ? -4.171 5.934 24.334 1.00 53.39 17 GLY B O 1
ATOM 1961 N N . LEU B 1 39 ? -5.988 6.962 25.240 1.00 50.30 18 LEU B N 1
ATOM 1962 C CA . LEU B 1 39 ? -5.203 8.116 25.695 1.00 52.89 18 LEU B CA 1
ATOM 1963 C C . LEU B 1 39 ? -4.207 7.781 26.828 1.00 57.41 18 LEU B C 1
ATOM 1964 O O . LEU B 1 39 ? -3.174 8.460 26.948 1.00 56.32 18 LEU B O 1
ATOM 1969 N N . THR B 1 40 ? -4.439 6.709 27.615 1.00 55.03 19 THR B N 1
ATOM 1970 C CA . THR B 1 40 ? -3.432 6.282 28.583 1.00 51.68 19 THR B CA 1
ATOM 1971 C C . THR B 1 40 ? -2.148 5.909 27.865 1.00 52.57 19 THR B C 1
ATOM 1972 O O . THR B 1 40 ? -1.050 6.264 28.309 1.00 55.17 19 THR B O 1
ATOM 1976 N N . VAL B 1 41 ? -2.280 5.202 26.737 1.00 53.97 20 VAL B N 1
ATOM 1977 C CA . VAL B 1 41 ? -1.138 4.837 25.898 1.00 56.75 20 VAL B CA 1
ATOM 1978 C C . VAL B 1 41 ? -0.532 6.065 25.266 1.00 55.09 20 VAL B C 1
ATOM 1979 O O . VAL B 1 41 ? 0.702 6.169 25.131 1.00 52.28 20 VAL B O 1
ATOM 1983 N N . LEU B 1 42 ? -1.390 6.999 24.840 1.00 52.18 21 LEU B N 1
ATOM 1984 C CA . LEU B 1 42 ? -0.878 8.206 24.217 1.00 53.75 21 LEU B CA 1
ATOM 1985 C C . LEU B 1 42 ? -0.065 9.028 25.212 1.00 57.88 21 LEU B C 1
ATOM 1986 O O . LEU B 1 42 ? 1.046 9.467 24.892 1.00 57.95 21 LEU B O 1
ATOM 1991 N N . LYS B 1 43 ? -0.578 9.229 26.436 1.00 59.75 22 LYS B N 1
ATOM 1992 C CA . LYS B 1 43 ? 0.193 10.000 27.421 1.00 61.10 22 LYS B CA 1
ATOM 1993 C C . LYS B 1 43 ? 1.554 9.365 27.671 1.00 59.63 22 LYS B C 1
ATOM 1994 O O . LYS B 1 43 ? 2.589 10.046 27.650 1.00 61.02 22 LYS B O 1
ATOM 2000 N N . ALA B 1 44 ? 1.587 8.054 27.870 1.00 58.48 23 ALA B N 1
ATOM 2001 C CA . ALA B 1 44 ? 2.877 7.412 28.080 1.00 63.14 23 ALA B CA 1
ATOM 2002 C C . ALA B 1 44 ? 3.803 7.667 26.880 1.00 63.81 23 ALA B C 1
ATOM 2003 O O . ALA B 1 44 ? 4.991 7.991 27.040 1.00 63.33 23 ALA B O 1
ATOM 2005 N N . LEU B 1 45 ? 3.244 7.621 25.674 1.00 59.87 24 LEU B N 1
ATOM 2006 C CA . LEU B 1 45 ? 4.010 7.953 24.484 1.00 62.19 24 LEU B CA 1
ATOM 2007 C C . LEU B 1 45 ? 4.525 9.400 24.506 1.00 64.82 24 LEU B C 1
ATOM 2008 O O . LEU B 1 45 ? 5.678 9.658 24.133 1.00 70.05 24 LEU B O 1
ATOM 2013 N N . ARG B 1 46 ? 3.667 10.336 24.896 1.00 64.51 25 ARG B N 1
ATOM 2014 C CA . ARG B 1 46 ? 4.030 11.753 24.922 1.00 69.76 25 ARG B CA 1
ATOM 2015 C C . ARG B 1 46 ? 5.267 12.057 25.765 1.00 71.38 25 ARG B C 1
ATOM 2016 O O . ARG B 1 46 ? 6.116 12.858 25.374 1.00 71.14 25 ARG B O 1
ATOM 2024 N N . ARG B 1 47 ? 5.359 11.411 26.920 1.00 66.48 26 ARG B N 1
ATOM 2025 C CA . ARG B 1 47 ? 6.471 11.614 27.844 1.00 69.32 26 ARG B CA 1
ATOM 2026 C C . ARG B 1 47 ? 7.768 11.122 27.238 1.00 72.81 26 ARG B C 1
ATOM 2027 O O . ARG B 1 47 ? 8.784 11.820 27.264 1.00 75.96 26 ARG B O 1
ATOM 2035 N N . LEU B 1 48 ? 7.751 9.934 26.672 1.00 70.09 27 LEU B N 1
ATOM 2036 C CA . LEU B 1 48 ? 8.975 9.391 26.141 1.00 67.87 27 LEU B CA 1
ATOM 2037 C C . LEU B 1 48 ? 9.358 10.043 24.820 1.00 73.87 27 LEU B C 1
ATOM 2038 O O . LEU B 1 48 ? 10.534 10.008 24.432 1.00 76.46 27 LEU B O 1
ATOM 2043 N N . LEU B 1 49 ? 8.412 10.663 24.121 1.00 71.20 28 LEU B N 1
ATOM 2044 C CA . LEU B 1 49 ? 8.671 11.155 22.772 1.00 75.01 28 LEU B CA 1
ATOM 2045 C C . LEU B 1 49 ? 8.010 12.511 22.573 1.00 78.57 28 LEU B C 1
ATOM 2046 O O . LEU B 1 49 ? 7.227 12.715 21.639 1.00 81.43 28 LEU B O 1
ATOM 2051 N N . PRO B 1 50 ? 8.416 13.503 23.356 1.00 79.33 29 PRO B N 1
ATOM 2052 C CA . PRO B 1 50 ? 7.795 14.825 23.248 1.00 77.50 29 PRO B CA 1
ATOM 2053 C C . PRO B 1 50 ? 8.036 15.511 21.918 1.00 82.41 29 PRO B C 1
ATOM 2054 O O . PRO B 1 50 ? 7.315 16.463 21.588 1.00 85.41 29 PRO B O 1
ATOM 2058 N N . ARG B 1 51 ? 8.996 15.075 21.125 1.00 78.62 30 ARG B N 1
ATOM 2059 C CA . ARG B 1 51 ? 9.177 15.803 19.877 1.00 86.30 30 ARG B CA 1
ATOM 2060 C C . ARG B 1 51 ? 8.321 15.228 18.748 1.00 86.72 30 ARG B C 1
ATOM 2061 O O . ARG B 1 51 ? 8.244 15.841 17.677 1.00 84.99 30 ARG B O 1
ATOM 2069 N N . GLU B 1 52 ? 7.682 14.072 18.964 1.00 82.56 31 GLU B N 1
ATOM 2070 C CA . GLU B 1 52 ? 7.017 13.345 17.900 1.00 77.36 31 GLU B CA 1
ATOM 2071 C C . GLU B 1 52 ? 5.663 13.975 17.611 1.00 72.68 31 GLU B C 1
ATOM 2072 O O . GLU B 1 52 ? 4.998 14.482 18.511 1.00 70.73 31 GLU B O 1
ATOM 2078 N N . GLU B 1 53 ? 5.287 14.042 16.337 1.00 68.92 32 GLU B N 1
ATOM 2079 C CA . GLU B 1 53 ? 3.908 14.396 16.018 1.00 66.25 32 GLU B CA 1
ATOM 2080 C C . GLU B 1 53 ? 3.023 13.128 15.983 1.00 61.66 32 GLU B C 1
ATOM 2081 O O . GLU B 1 53 ? 3.422 12.095 15.436 1.00 58.54 32 GLU B O 1
ATOM 2087 N N . PHE B 1 54 ? 1.871 13.175 16.666 1.00 57.24 33 PHE B N 1
ATOM 2088 C CA . PHE B 1 54 ? 0.945 12.043 16.773 1.00 58.59 33 PHE B CA 1
ATOM 2089 C C . PHE B 1 54 ? -0.432 12.264 16.146 1.00 59.63 33 PHE B C 1
ATOM 2090 O O . PHE B 1 54 ? -1.089 13.291 16.401 1.00 56.06 33 PHE B O 1
ATOM 2098 N N . LEU B 1 55 ? -0.944 11.224 15.459 1.00 54.34 34 LEU B N 1
ATOM 2099 C CA . LEU B 1 55 ? -2.354 11.175 15.078 1.00 49.62 34 LEU B CA 1
ATOM 2100 C C . LEU B 1 55 ? -3.093 10.138 15.918 1.00 46.76 34 LEU B C 1
ATOM 2101 O O . LEU B 1 55 ? -2.888 8.935 15.764 1.00 47.48 34 LEU B O 1
ATOM 2106 N N . TYR B 1 56 ? -4.005 10.587 16.751 1.00 44.68 35 TYR B N 1
ATOM 2107 C CA . TYR B 1 56 ? -4.751 9.675 17.592 1.00 47.70 35 TYR B CA 1
ATOM 2108 C C . TYR B 1 56 ? -6.093 9.412 16.919 1.00 46.05 35 TYR B C 1
ATOM 2109 O O . TYR B 1 56 ? -6.876 10.339 16.705 1.00 46.79 35 TYR B O 1
ATOM 2118 N N . PHE B 1 57 ? -6.398 8.165 16.641 1.00 43.42 36 PHE B N 1
ATOM 2119 C CA . PHE B 1 57 ? -7.611 7.868 15.891 1.00 44.17 36 PHE B CA 1
ATOM 2120 C C . PHE B 1 57 ? -8.522 7.161 16.894 1.00 42.90 36 PHE B C 1
ATOM 2121 O O . PHE B 1 57 ? -8.136 6.140 17.454 1.00 43.62 36 PHE B O 1
ATOM 2129 N N . GLY B 1 58 ? -9.666 7.749 17.199 1.00 38.47 37 GLY B N 1
ATOM 2130 C CA . GLY B 1 58 ? -10.542 7.129 18.169 1.00 41.69 37 GLY B CA 1
ATOM 2131 C C . GLY B 1 58 ? -11.820 6.695 17.498 1.00 45.11 37 GLY B C 1
ATOM 2132 O O . GLY B 1 58 ? -12.601 7.545 17.101 1.00 48.45 37 GLY B O 1
ATOM 2133 N N . ASP B 1 59 ? -12.111 5.407 17.397 1.00 41.97 38 ASP B N 1
ATOM 2134 C CA . ASP B 1 59 ? -13.254 4.978 16.593 1.00 43.88 38 ASP B CA 1
ATOM 2135 C C . ASP B 1 59 ? -14.591 5.083 17.339 1.00 43.30 38 ASP B C 1
ATOM 2136 O O . ASP B 1 59 ? -15.324 4.101 17.490 1.00 42.15 38 ASP B O 1
ATOM 2141 N N . THR B 1 60 ? -14.922 6.304 17.793 1.00 41.47 39 THR B N 1
ATOM 2142 C CA . THR B 1 60 ? -16.050 6.435 18.727 1.00 41.30 39 THR B CA 1
ATOM 2143 C C . THR B 1 60 ? -17.386 6.179 18.090 1.00 42.39 39 THR B C 1
ATOM 2144 O O . THR B 1 60 ? -18.347 5.973 18.814 1.00 43.58 39 THR B O 1
ATOM 2148 N N . ALA B 1 61 ? -17.490 6.189 16.765 1.00 43.05 40 ALA B N 1
ATOM 2149 C CA . ALA B 1 61 ? -18.747 5.762 16.156 1.00 42.92 40 ALA B CA 1
ATOM 2150 C C . ALA B 1 61 ? -19.020 4.269 16.402 1.00 48.27 40 ALA B C 1
ATOM 2151 O O . ALA B 1 61 ? -20.166 3.832 16.290 1.00 49.87 40 ALA B O 1
ATOM 2153 N N . ARG B 1 62 ? -17.996 3.452 16.644 1.00 44.90 41 ARG B N 1
ATOM 2154 C CA . ARG B 1 62 ? -18.195 2.019 16.772 1.00 44.45 41 ARG B CA 1
ATOM 2155 C C . ARG B 1 62 ? -17.728 1.495 18.136 1.00 46.67 41 ARG B C 1
ATOM 2156 O O . ARG B 1 62 ? -17.557 0.288 18.315 1.00 47.00 41 ARG B O 1
ATOM 2164 N N . VAL B 1 63 ? -17.484 2.380 19.083 1.00 45.63 42 VAL B N 1
ATOM 2165 C CA . VAL B 1 63 ? -17.093 1.951 20.434 1.00 48.97 42 VAL B CA 1
ATOM 2166 C C . VAL B 1 63 ? -18.304 1.284 21.056 1.00 47.19 42 VAL B C 1
ATOM 2167 O O . VAL B 1 63 ? -19.435 1.679 20.717 1.00 49.15 42 VAL B O 1
ATOM 2171 N N . PRO B 1 64 ? -18.147 0.219 21.876 1.00 51.25 43 PRO B N 1
ATOM 2172 C CA . PRO B 1 64 ? -16.919 -0.485 22.278 1.00 51.61 43 PRO B CA 1
ATOM 2173 C C . PRO B 1 64 ? -16.637 -1.736 21.434 1.00 50.21 43 PRO B C 1
ATOM 2174 O O . PRO B 1 64 ? -17.529 -2.215 20.762 1.00 48.06 43 PRO B O 1
ATOM 2178 N N . TYR B 1 65 ? -15.374 -2.168 21.427 1.00 50.77 44 TYR B N 1
ATOM 2179 C CA . TYR B 1 65 ? -14.943 -3.368 20.722 1.00 48.95 44 TYR B CA 1
ATOM 2180 C C . TYR B 1 65 ? -15.172 -4.658 21.550 1.00 50.98 44 TYR B C 1
ATOM 2181 O O . TYR B 1 65 ? -15.373 -5.737 20.990 1.00 52.79 44 TYR B O 1
ATOM 2190 N N . GLY B 1 66 ? -15.215 -4.551 22.872 1.00 49.64 45 GLY B N 1
ATOM 2191 C CA . GLY B 1 66 ? -15.167 -5.713 23.733 1.00 47.93 45 GLY B CA 1
ATOM 2192 C C . GLY B 1 66 ? -16.303 -6.708 23.564 1.00 53.84 45 GLY B C 1
ATOM 2193 O O . GLY B 1 66 ? -16.170 -7.861 23.975 1.00 54.77 45 GLY B O 1
ATOM 2194 N N . GLY B 1 67 ? -17.464 -6.269 23.087 1.00 54.74 46 GLY B N 1
ATOM 2195 C CA . GLY B 1 67 ? -18.572 -7.176 22.829 1.00 52.76 46 GLY B CA 1
ATOM 2196 C C . GLY B 1 67 ? -18.780 -7.611 21.406 1.00 52.13 46 GLY B C 1
ATOM 2197 O O . GLY B 1 67 ? -19.856 -8.128 21.079 1.00 53.60 46 GLY B O 1
ATOM 2198 N N . LYS B 1 68 ? -17.909 -7.269 20.547 1.00 55.39 47 LYS B N 1
ATOM 2199 C CA . LYS B 1 68 ? -18.119 -7.561 19.135 1.00 53.02 47 LYS B CA 1
ATOM 2200 C C . LYS B 1 68 ? -17.340 -8.819 18.722 1.00 52.59 47 LYS B C 1
ATOM 2201 O O . LYS B 1 68 ? -16.391 -9.239 19.400 1.00 53.26 47 LYS B O 1
ATOM 2207 N N . PRO B 1 69 ? -17.697 -9.449 17.614 1.00 47.81 48 PRO B N 1
ATOM 2208 C CA . PRO B 1 69 ? -16.865 -10.538 17.114 1.00 47.85 48 PRO B CA 1
ATOM 2209 C C . PRO B 1 69 ? -15.447 -10.108 16.773 1.00 47.69 48 PRO B C 1
ATOM 2210 O O . PRO B 1 69 ? -15.188 -9.084 16.142 1.00 50.24 48 PRO B O 1
ATOM 2214 N N . LEU B 1 70 ? -14.525 -10.953 17.169 1.00 48.38 49 LEU B N 1
ATOM 2215 C CA . LEU B 1 70 ? -13.127 -10.677 16.965 1.00 45.62 49 LEU B CA 1
ATOM 2216 C C . LEU B 1 70 ? -12.868 -10.416 15.470 1.00 51.47 49 LEU B C 1
ATOM 2217 O O . LEU B 1 70 ? -12.093 -9.512 15.132 1.00 52.11 49 LEU B O 1
ATOM 2222 N N . ALA B 1 71 ? -13.559 -11.133 14.541 1.00 47.43 50 ALA B N 1
ATOM 2223 C CA . ALA B 1 71 ? -13.276 -10.861 13.127 1.00 45.80 50 ALA B CA 1
ATOM 2224 C C . ALA B 1 71 ? -13.758 -9.487 12.683 1.00 51.40 50 ALA B C 1
ATOM 2225 O O . ALA B 1 71 ? -13.195 -8.907 11.736 1.00 51.47 50 ALA B O 1
ATOM 2227 N N . MET B 1 72 ? -14.829 -8.987 13.297 1.00 46.15 51 MET B N 1
ATOM 2228 C CA . MET B 1 72 ? -15.316 -7.655 12.983 1.00 47.82 51 MET B CA 1
ATOM 2229 C C . MET B 1 72 ? -14.299 -6.616 13.426 1.00 51.62 51 MET B C 1
ATOM 2230 O O . MET B 1 72 ? -13.956 -5.708 12.660 1.00 51.33 51 MET B O 1
ATOM 2235 N N . VAL B 1 73 ? -13.746 -6.781 14.635 1.00 48.86 52 VAL B N 1
ATOM 2236 C CA . VAL B 1 73 ? -12.709 -5.873 15.091 1.00 44.88 52 VAL B CA 1
ATOM 2237 C C . VAL B 1 73 ? -11.520 -5.911 14.148 1.00 42.22 52 VAL B C 1
ATOM 2238 O O . VAL B 1 73 ? -10.942 -4.879 13.827 1.00 41.87 52 VAL B O 1
ATOM 2242 N N . ARG B 1 74 ? -11.205 -7.080 13.613 1.00 46.34 53 ARG B N 1
ATOM 2243 C CA . ARG B 1 74 ? -10.020 -7.233 12.780 1.00 43.99 53 ARG B CA 1
ATOM 2244 C C . ARG B 1 74 ? -10.138 -6.404 11.516 1.00 44.86 53 ARG B C 1
ATOM 2245 O O . ARG B 1 74 ? -9.146 -5.844 11.034 1.00 46.01 53 ARG B O 1
ATOM 2253 N N . ARG B 1 75 ? -11.354 -6.330 10.966 1.00 46.39 54 ARG B N 1
ATOM 2254 C CA . ARG B 1 75 ? -11.650 -5.458 9.835 1.00 47.98 54 ARG B CA 1
ATOM 2255 C C . ARG B 1 75 ? -11.551 -4.008 10.253 1.00 46.26 54 ARG B C 1
ATOM 2256 O O . ARG B 1 75 ? -11.061 -3.176 9.483 1.00 45.35 54 ARG B O 1
ATOM 2264 N N . PHE B 1 76 ? -12.015 -3.680 11.462 1.00 43.59 55 PHE B N 1
ATOM 2265 C CA . PHE B 1 76 ? -11.817 -2.319 11.933 1.00 43.65 55 PHE B CA 1
ATOM 2266 C C . PHE B 1 76 ? -10.345 -1.945 11.912 1.00 41.86 55 PHE B C 1
ATOM 2267 O O . PHE B 1 76 ? -9.978 -0.879 11.419 1.00 41.89 55 PHE B O 1
ATOM 2275 N N . ALA B 1 77 ? -9.495 -2.804 12.461 1.00 36.75 56 ALA B N 1
ATOM 2276 C CA . ALA B 1 77 ? -8.084 -2.489 12.524 1.00 39.07 56 ALA B CA 1
ATOM 2277 C C . ALA B 1 77 ? -7.499 -2.282 11.131 1.00 42.50 56 ALA B C 1
ATOM 2278 O O . ALA B 1 77 ? -6.640 -1.415 10.927 1.00 37.99 56 ALA B O 1
ATOM 2280 N N . TRP B 1 78 ? -7.917 -3.100 10.163 1.00 41.61 57 TRP B N 1
ATOM 2281 C CA . TRP B 1 78 ? -7.376 -2.958 8.817 1.00 38.84 57 TRP B CA 1
ATOM 2282 C C . TRP B 1 78 ? -7.779 -1.615 8.186 1.00 42.25 57 TRP B C 1
ATOM 2283 O O . TRP B 1 78 ? -6.963 -0.904 7.578 1.00 39.14 57 TRP B O 1
ATOM 2294 N N . GLU B 1 79 ? -9.064 -1.299 8.297 1.00 43.38 58 GLU B N 1
ATOM 2295 C CA . GLU B 1 79 ? -9.686 -0.085 7.796 1.00 41.69 58 GLU B CA 1
ATOM 2296 C C . GLU B 1 79 ? -8.936 1.124 8.283 1.00 45.44 58 GLU B C 1
ATOM 2297 O O . GLU B 1 79 ? -8.496 1.951 7.481 1.00 50.91 58 GLU B O 1
ATOM 2303 N N . ILE B 1 80 ? -8.722 1.193 9.604 1.00 40.07 59 ILE B N 1
ATOM 2304 C CA . ILE B 1 80 ? -8.073 2.327 10.253 1.00 42.63 59 ILE B CA 1
ATOM 2305 C C . ILE B 1 80 ? -6.583 2.361 9.935 1.00 42.79 59 ILE B C 1
ATOM 2306 O O . ILE B 1 80 ? -5.980 3.431 9.785 1.00 42.97 59 ILE B O 1
ATOM 2311 N N . ALA B 1 81 ? -5.949 1.209 9.915 1.00 39.05 60 ALA B N 1
ATOM 2312 C CA . ALA B 1 81 ? -4.554 1.179 9.520 1.00 41.28 60 ALA B CA 1
ATOM 2313 C C . ALA B 1 81 ? -4.405 1.754 8.118 1.00 45.89 60 ALA B C 1
ATOM 2314 O O . ALA B 1 81 ? -3.458 2.500 7.834 1.00 47.95 60 ALA B O 1
ATOM 2316 N N . GLY B 1 82 ? -5.281 1.358 7.197 1.00 42.71 61 GLY B N 1
ATOM 2317 C CA . GLY B 1 82 ? -5.195 1.942 5.871 1.00 48.65 61 GLY B CA 1
ATOM 2318 C C . GLY B 1 82 ? -5.406 3.452 5.898 1.00 49.44 61 GLY B C 1
ATOM 2319 O O . GLY B 1 82 ? -4.764 4.204 5.163 1.00 49.83 61 GLY B O 1
ATOM 2320 N N . PHE B 1 83 ? -6.342 3.912 6.717 1.00 47.58 62 PHE B N 1
ATOM 2321 C CA . PHE B 1 83 ? -6.567 5.338 6.834 1.00 46.07 62 PHE B CA 1
ATOM 2322 C C . PHE B 1 83 ? -5.317 6.062 7.354 1.00 47.85 62 PHE B C 1
ATOM 2323 O O . PHE B 1 83 ? -4.946 7.125 6.841 1.00 44.39 62 PHE B O 1
ATOM 2331 N N . LEU B 1 84 ? -4.673 5.518 8.397 1.00 42.84 63 LEU B N 1
ATOM 2332 C CA . LEU B 1 84 ? -3.514 6.212 8.911 1.00 40.66 63 LEU B CA 1
ATOM 2333 C C . LEU B 1 84 ? -2.406 6.227 7.869 1.00 46.99 63 LEU B C 1
ATOM 2334 O O . LEU B 1 84 ? -1.698 7.229 7.715 1.00 44.81 63 LEU B O 1
ATOM 2339 N N . LEU B 1 85 ? -2.273 5.150 7.088 1.00 47.34 64 LEU B N 1
ATOM 2340 C CA . LEU B 1 85 ? -1.232 5.167 6.063 1.00 47.50 64 LEU B CA 1
ATOM 2341 C C . LEU B 1 85 ? -1.485 6.282 5.030 1.00 47.79 64 LEU B C 1
ATOM 2342 O O . LEU B 1 85 ? -0.566 7.006 4.634 1.00 45.23 64 LEU B O 1
ATOM 2347 N N . ARG B 1 86 ? -2.742 6.534 4.706 1.00 46.93 65 ARG B N 1
ATOM 2348 C CA . ARG B 1 86 ? -3.051 7.612 3.791 1.00 47.67 65 ARG B CA 1
ATOM 2349 C C . ARG B 1 86 ? -2.758 8.985 4.366 1.00 49.97 65 ARG B C 1
ATOM 2350 O O . ARG B 1 86 ? -2.584 9.909 3.573 1.00 56.34 65 ARG B O 1
ATOM 2358 N N . GLN B 1 87 ? -2.700 9.152 5.699 1.00 48.04 66 GLN B N 1
ATOM 2359 C CA . GLN B 1 87 ? -2.236 10.392 6.321 1.00 48.00 66 GLN B CA 1
ATOM 2360 C C . GLN B 1 87 ? -0.709 10.448 6.405 1.00 53.53 66 GLN B C 1
ATOM 2361 O O . GLN B 1 87 ? -0.161 11.420 6.957 1.00 53.77 66 GLN B O 1
ATOM 2367 N N . GLY B 1 88 ? -0.021 9.375 6.009 1.00 49.22 67 GLY B N 1
ATOM 2368 C CA . GLY B 1 88 ? 1.423 9.400 5.942 1.00 48.49 67 GLY B CA 1
ATOM 2369 C C . GLY B 1 88 ? 2.185 8.997 7.174 1.00 47.53 67 GLY B C 1
ATOM 2370 O O . GLY B 1 88 ? 3.366 9.318 7.263 1.00 53.61 67 GLY B O 1
ATOM 2371 N N . VAL B 1 89 ? 1.575 8.255 8.097 1.00 49.89 68 VAL B N 1
ATOM 2372 C CA . VAL B 1 89 ? 2.246 7.919 9.352 1.00 52.57 68 VAL B CA 1
ATOM 2373 C C . VAL B 1 89 ? 3.465 7.039 9.064 1.00 52.98 68 VAL B C 1
ATOM 2374 O O . VAL B 1 89 ? 3.533 6.339 8.054 1.00 47.04 68 VAL B O 1
ATOM 2378 N N . LYS B 1 90 ? 4.468 7.119 9.932 1.00 57.16 69 LYS B N 1
ATOM 2379 C CA . LYS B 1 90 ? 5.649 6.277 9.788 1.00 53.44 69 LYS B CA 1
ATOM 2380 C C . LYS B 1 90 ? 5.627 5.047 10.676 1.00 53.47 69 LYS B C 1
ATOM 2381 O O . LYS B 1 90 ? 6.546 4.244 10.586 1.00 62.00 69 LYS B O 1
ATOM 2387 N N . ALA B 1 91 ? 4.668 4.919 11.592 1.00 54.48 70 ALA B N 1
ATOM 2388 C CA . ALA B 1 91 ? 4.546 3.762 12.491 1.00 53.14 70 ALA B CA 1
ATOM 2389 C C . ALA B 1 91 ? 3.148 3.792 13.092 1.00 52.85 70 ALA B C 1
ATOM 2390 O O . ALA B 1 91 ? 2.567 4.874 13.259 1.00 54.25 70 ALA B O 1
ATOM 2392 N N . ILE B 1 92 ? 2.630 2.618 13.471 1.00 46.72 71 ILE B N 1
ATOM 2393 C CA . ILE B 1 92 ? 1.276 2.527 14.000 1.00 44.93 71 ILE B CA 1
ATOM 2394 C C . ILE B 1 92 ? 1.310 1.818 15.327 1.00 50.10 71 ILE B C 1
ATOM 2395 O O . ILE B 1 92 ? 1.749 0.664 15.386 1.00 54.02 71 ILE B O 1
ATOM 2400 N N . VAL B 1 93 ? 0.682 2.419 16.341 1.00 48.63 72 VAL B N 1
ATOM 2401 C CA . VAL B 1 93 ? 0.523 1.816 17.656 1.00 44.36 72 VAL B CA 1
ATOM 2402 C C . VAL B 1 93 ? -0.946 1.485 17.817 1.00 47.45 72 VAL B C 1
ATOM 2403 O O . VAL B 1 93 ? -1.790 2.393 17.823 1.00 49.06 72 VAL B O 1
ATOM 2407 N N . VAL B 1 94 ? -1.245 0.203 18.026 1.00 48.18 73 VAL B N 1
ATOM 2408 C CA . VAL B 1 94 ? -2.606 -0.276 18.287 1.00 49.10 73 VAL B CA 1
ATOM 2409 C C . VAL B 1 94 ? -2.835 -0.152 19.794 1.00 50.25 73 VAL B C 1
ATOM 2410 O O . VAL B 1 94 ? -2.554 -1.087 20.560 1.00 50.55 73 VAL B O 1
ATOM 2414 N N . ALA B 1 95 ? -3.476 0.942 20.237 1.00 51.70 74 ALA B N 1
ATOM 2415 C CA . ALA B 1 95 ? -3.565 1.119 21.708 1.00 50.20 74 ALA B CA 1
ATOM 2416 C C . ALA B 1 95 ? -4.627 0.270 22.380 1.00 44.27 74 ALA B C 1
ATOM 2417 O O . ALA B 1 95 ? -4.558 0.096 23.564 1.00 55.02 74 ALA B O 1
ATOM 2419 N N . CYS B 1 96 ? -5.642 -0.176 21.680 1.00 48.78 75 CYS B N 1
ATOM 2420 C CA . CYS B 1 96 ? -6.697 -1.006 22.240 1.00 47.26 75 CYS B CA 1
ATOM 2421 C C . CYS B 1 96 ? -6.227 -2.407 22.459 1.00 50.57 75 CYS B C 1
ATOM 2422 O O . CYS B 1 96 ? -5.651 -3.004 21.547 1.00 52.34 75 CYS B O 1
ATOM 2425 N N . ASN B 1 97 ? -6.495 -2.955 23.660 1.00 51.11 76 ASN B N 1
ATOM 2426 C CA . ASN B 1 97 ? -6.142 -4.359 23.917 1.00 48.23 76 ASN B CA 1
ATOM 2427 C C . ASN B 1 97 ? -7.039 -5.300 23.151 1.00 46.83 76 ASN B C 1
ATOM 2428 O O . ASN B 1 97 ? -6.564 -6.274 22.582 1.00 49.07 76 ASN B O 1
ATOM 2433 N N . THR B 1 98 ? -8.312 -4.949 22.993 1.00 46.56 77 THR B N 1
ATOM 2434 C CA . THR B 1 98 ? -9.208 -5.834 22.263 1.00 47.53 77 THR B CA 1
ATOM 2435 C C . THR B 1 98 ? -8.745 -5.943 20.814 1.00 49.89 77 THR B C 1
ATOM 2436 O O . THR B 1 98 ? -8.633 -7.047 20.271 1.00 44.06 77 THR B O 1
ATOM 2440 N N . ALA B 1 99 ? -8.447 -4.780 20.180 1.00 48.39 78 ALA B N 1
ATOM 2441 C CA . ALA B 1 99 ? -7.980 -4.726 18.775 1.00 52.13 78 ALA B CA 1
ATOM 2442 C C . ALA B 1 99 ? -6.595 -5.351 18.584 1.00 50.96 78 ALA B C 1
ATOM 2443 O O . ALA B 1 99 ? -6.344 -5.871 17.500 1.00 45.16 78 ALA B O 1
ATOM 2445 N N . SER B 1 100 ? -5.662 -5.233 19.559 1.00 48.17 79 SER B N 1
ATOM 2446 C CA . SER B 1 100 ? -4.422 -6.000 19.452 1.00 49.11 79 SER B CA 1
ATOM 2447 C C . SER B 1 100 ? -4.724 -7.493 19.418 1.00 52.21 79 SER B C 1
ATOM 2448 O O . SER B 1 100 ? -4.128 -8.258 18.647 1.00 51.41 79 SER B O 1
ATOM 2451 N N . SER B 1 101 ? -5.619 -7.929 20.285 1.00 51.73 80 SER B N 1
ATOM 2452 C CA . SER B 1 101 ? -5.956 -9.335 20.317 1.00 52.77 80 SER B CA 1
ATOM 2453 C C . SER B 1 101 ? -6.503 -9.788 18.977 1.00 51.99 80 SER B C 1
ATOM 2454 O O . SER B 1 101 ? -6.161 -10.872 18.505 1.00 57.42 80 SER B O 1
ATOM 2457 N N . ALA B 1 102 ? -7.270 -8.928 18.301 1.00 50.12 81 ALA B N 1
ATOM 2458 C CA . ALA B 1 102 ? -7.929 -9.287 17.036 1.00 51.75 81 ALA B CA 1
ATOM 2459 C C . ALA B 1 102 ? -6.980 -9.277 15.851 1.00 48.73 81 ALA B C 1
ATOM 2460 O O . ALA B 1 102 ? -7.196 -10.006 14.884 1.00 54.64 81 ALA B O 1
ATOM 2462 N N . ALA B 1 103 ? -6.028 -8.355 15.842 1.00 50.37 82 ALA B N 1
ATOM 2463 C CA . ALA B 1 103 ? -5.273 -7.975 14.656 1.00 49.34 82 ALA B CA 1
ATOM 2464 C C . ALA B 1 103 ? -3.798 -8.304 14.706 1.00 51.53 82 ALA B C 1
ATOM 2465 O O . ALA B 1 103 ? -3.180 -8.348 13.639 1.00 52.73 82 ALA B O 1
ATOM 2467 N N . LEU B 1 104 ? -3.194 -8.493 15.935 1.00 48.33 83 LEU B N 1
ATOM 2468 C CA . LEU B 1 104 ? -1.782 -8.780 15.998 1.00 49.26 83 LEU B CA 1
ATOM 2469 C C . LEU B 1 104 ? -1.534 -10.243 16.330 1.00 57.75 83 LEU B C 1
ATOM 2470 O O . LEU B 1 104 ? -2.335 -10.884 17.020 1.00 52.47 83 LEU B O 1
ATOM 2475 N N . PRO B 1 105 ? -0.411 -10.797 15.861 1.00 61.16 84 PRO B N 1
ATOM 2476 C CA . PRO B 1 105 ? 0.667 -10.097 15.145 1.00 60.04 84 PRO B CA 1
ATOM 2477 C C . PRO B 1 105 ? 0.462 -9.931 13.592 1.00 53.49 84 PRO B C 1
ATOM 2478 O O . PRO B 1 105 ? 1.328 -9.399 12.883 1.00 50.30 84 PRO B O 1
ATOM 2482 N N . ASP B 1 106 ? -0.656 -10.408 13.053 1.00 52.99 85 ASP B N 1
ATOM 2483 C CA . ASP B 1 106 ? -0.793 -10.406 11.584 1.00 54.93 85 ASP B CA 1
ATOM 2484 C C . ASP B 1 106 ? -0.645 -9.014 10.995 1.00 48.60 85 ASP B C 1
ATOM 2485 O O . ASP B 1 106 ? -0.007 -8.837 9.960 1.00 48.82 85 ASP B O 1
ATOM 2490 N N . LEU B 1 107 ? -1.251 -8.016 11.626 1.00 47.65 86 LEU B N 1
ATOM 2491 C CA . LEU B 1 107 ? -1.143 -6.661 11.108 1.00 46.23 86 LEU B CA 1
ATOM 2492 C C . LEU B 1 107 ? 0.302 -6.205 11.051 1.00 46.37 86 LEU B C 1
ATOM 2493 O O . LEU B 1 107 ? 0.698 -5.510 10.117 1.00 50.23 86 LEU B O 1
ATOM 2498 N N . ALA B 1 108 ? 1.110 -6.649 11.965 1.00 48.80 87 ALA B N 1
ATOM 2499 C CA . ALA B 1 108 ? 2.474 -6.247 11.922 1.00 49.71 87 ALA B CA 1
ATOM 2500 C C . ALA B 1 108 ? 3.206 -7.018 10.877 1.00 48.90 87 ALA B C 1
ATOM 2501 O O . ALA B 1 108 ? 4.121 -6.543 10.313 1.00 48.63 87 ALA B O 1
ATOM 2503 N N . GLU B 1 109 ? 2.776 -8.255 10.652 1.00 46.87 88 GLU B N 1
ATOM 2504 C CA . GLU B 1 109 ? 3.407 -9.121 9.663 1.00 52.85 88 GLU B CA 1
ATOM 2505 C C . GLU B 1 109 ? 3.066 -8.678 8.247 1.00 51.55 88 GLU B C 1
ATOM 2506 O O . GLU B 1 109 ? 3.850 -8.877 7.318 1.00 57.44 88 GLU B O 1
ATOM 2512 N N . ASP B 1 110 ? 1.892 -8.077 8.087 1.00 48.49 89 ASP B N 1
ATOM 2513 C CA . ASP B 1 110 ? 1.460 -7.617 6.804 1.00 49.53 89 ASP B CA 1
ATOM 2514 C C . ASP B 1 110 ? 1.808 -6.228 6.318 1.00 51.09 89 ASP B C 1
ATOM 2515 O O . ASP B 1 110 ? 1.728 -5.986 5.163 1.00 46.96 89 ASP B O 1
ATOM 2520 N N . LEU B 1 111 ? 2.210 -5.334 7.196 1.00 49.99 90 LEU B N 1
ATOM 2521 C CA . LEU B 1 111 ? 2.531 -3.936 6.865 1.00 50.48 90 LEU B CA 1
ATOM 2522 C C . LEU B 1 111 ? 4.020 -3.627 6.853 1.00 46.09 90 LEU B C 1
ATOM 2523 O O . LEU B 1 111 ? 4.808 -4.228 7.565 1.00 51.10 90 LEU B O 1
ATOM 2528 N N . SER B 1 112 ? 4.404 -2.703 5.998 1.00 45.92 91 SER B N 1
ATOM 2529 C CA . SER B 1 112 ? 5.803 -2.271 5.947 1.00 50.37 91 SER B CA 1
ATOM 2530 C C . SER B 1 112 ? 6.215 -1.418 7.153 1.00 54.52 91 SER B C 1
ATOM 2531 O O . SER B 1 112 ? 7.316 -1.600 7.687 1.00 56.38 91 SER B O 1
ATOM 2534 N N . VAL B 1 113 ? 5.388 -0.451 7.574 1.00 53.40 92 VAL B N 1
ATOM 2535 C CA . VAL B 1 113 ? 5.746 0.367 8.738 1.00 49.29 92 VAL B CA 1
ATOM 2536 C C . VAL B 1 113 ? 5.786 -0.486 10.006 1.00 50.68 92 VAL B C 1
ATOM 2537 O O . VAL B 1 113 ? 5.002 -1.433 10.167 1.00 51.80 92 VAL B O 1
ATOM 2541 N N . PRO B 1 114 ? 6.587 -0.106 10.991 1.00 52.01 93 PRO B N 1
ATOM 2542 C CA . PRO B 1 114 ? 6.557 -0.801 12.288 1.00 43.19 93 PRO B CA 1
ATOM 2543 C C . PRO B 1 114 ? 5.158 -0.743 12.880 1.00 50.38 93 PRO B C 1
ATOM 2544 O O . PRO B 1 114 ? 4.491 0.289 12.817 1.00 55.38 93 PRO B O 1
ATOM 2548 N N . VAL B 1 115 ? 4.662 -1.868 13.370 1.00 51.93 94 VAL B N 1
ATOM 2549 C CA . VAL B 1 115 ? 3.376 -1.916 14.054 1.00 49.47 94 VAL B CA 1
ATOM 2550 C C . VAL B 1 115 ? 3.590 -2.448 15.458 1.00 51.20 94 VAL B C 1
ATOM 2551 O O . VAL B 1 115 ? 4.259 -3.469 15.618 1.00 60.62 94 VAL B O 1
ATOM 2555 N N . PHE B 1 116 ? 3.030 -1.775 16.472 1.00 52.80 95 PHE B N 1
ATOM 2556 C CA . PHE B 1 116 ? 3.179 -2.162 17.880 1.00 51.49 95 PHE B CA 1
ATOM 2557 C C . PHE B 1 116 ? 1.811 -2.373 18.528 1.00 52.85 95 PHE B C 1
ATOM 2558 O O . PHE B 1 116 ? 0.846 -1.658 18.238 1.00 51.94 95 PHE B O 1
ATOM 2566 N N . GLY B 1 117 ? 1.740 -3.321 19.468 1.00 57.93 96 GLY B N 1
ATOM 2567 C CA . GLY B 1 117 ? 0.524 -3.564 20.223 1.00 55.74 96 GLY B CA 1
ATOM 2568 C C . GLY B 1 117 ? 0.745 -3.505 21.724 1.00 59.17 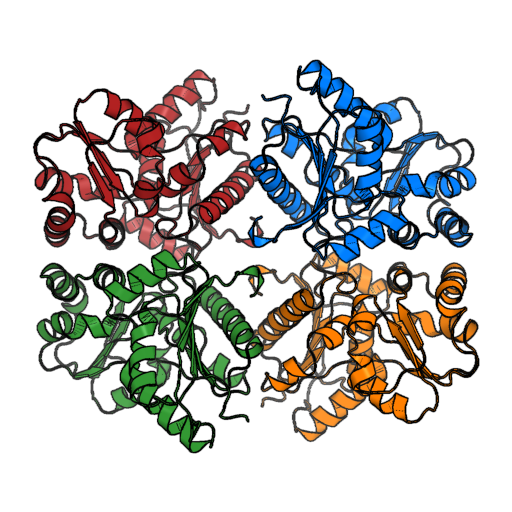96 GLY B C 1
ATOM 2569 O O . GLY B 1 117 ? 1.838 -3.198 22.205 1.00 59.21 96 GLY B O 1
ATOM 2570 N N . VAL B 1 118 ? -0.356 -3.702 22.443 1.00 54.93 97 VAL B N 1
ATOM 2571 C CA . VAL B 1 118 ? -0.389 -3.578 23.891 1.00 56.70 97 VAL B CA 1
ATOM 2572 C C . VAL B 1 118 ? -0.515 -4.926 24.582 1.00 59.02 97 VAL B C 1
ATOM 2573 O O . VAL B 1 118 ? -0.580 -4.978 25.830 1.00 63.88 97 VAL B O 1
ATOM 2577 N N . VAL B 1 119 ? -0.543 -6.012 23.816 1.00 57.60 98 VAL B N 1
ATOM 2578 C CA . VAL B 1 119 ? -0.574 -7.363 24.347 1.00 59.59 98 VAL B CA 1
ATOM 2579 C C . VAL B 1 119 ? 0.834 -7.891 24.568 1.00 62.94 98 VAL B C 1
ATOM 2580 O O . VAL B 1 119 ? 1.172 -8.325 25.664 1.00 66.96 98 VAL B O 1
ATOM 2584 N N . GLU B 1 120 ? 1.689 -7.853 23.551 1.00 65.19 99 GLU B N 1
ATOM 2585 C CA . GLU B 1 120 ? 2.981 -8.526 23.660 1.00 67.02 99 GLU B CA 1
ATOM 2586 C C . GLU B 1 120 ? 3.862 -7.916 24.752 1.00 66.73 99 GLU B C 1
ATOM 2587 O O . GLU B 1 120 ? 4.456 -8.674 25.523 1.00 67.73 99 GLU B O 1
ATOM 2593 N N . PRO B 1 121 ? 4.021 -6.605 24.865 1.00 65.76 100 PRO B N 1
ATOM 2594 C CA . PRO B 1 121 ? 4.965 -6.075 25.863 1.00 66.22 100 PRO B CA 1
ATOM 2595 C C . PRO B 1 121 ? 4.614 -6.399 27.305 1.00 68.17 100 PRO B C 1
ATOM 2596 O O . PRO B 1 121 ? 5.504 -6.638 28.138 1.00 67.76 100 PRO B O 1
ATOM 2600 N N . ALA B 1 122 ? 3.340 -6.326 27.659 1.00 67.03 101 ALA B N 1
ATOM 2601 C CA . ALA B 1 122 ? 2.993 -6.679 29.028 1.00 68.49 101 ALA B CA 1
ATOM 2602 C C . ALA B 1 122 ? 3.180 -8.165 29.276 1.00 72.30 101 ALA B C 1
ATOM 2603 O O . ALA B 1 122 ? 3.486 -8.571 30.403 1.00 78.45 101 ALA B O 1
ATOM 2605 N N . ALA B 1 123 ? 2.881 -9.001 28.280 1.00 65.63 102 ALA B N 1
ATOM 2606 C CA . ALA B 1 123 ? 3.107 -10.436 28.427 1.00 69.06 102 ALA B CA 1
ATOM 2607 C C . ALA B 1 123 ? 4.598 -10.774 28.553 1.00 71.35 102 ALA B C 1
ATOM 2608 O O . ALA B 1 123 ? 4.973 -11.665 29.323 1.00 75.40 102 ALA B O 1
ATOM 2610 N N . ARG B 1 124 ? 5.466 -10.054 27.843 1.00 67.25 103 ARG B N 1
ATOM 2611 C CA . ARG B 1 124 ? 6.903 -10.266 27.979 1.00 69.92 103 ARG B CA 1
ATOM 2612 C C . ARG B 1 124 ? 7.339 -10.034 29.425 1.00 79.28 103 ARG B C 1
ATOM 2613 O O . ARG B 1 124 ? 7.924 -10.923 30.066 1.00 78.12 103 ARG B O 1
ATOM 2621 N N . ALA B 1 125 ? 6.964 -8.876 29.993 1.00 76.44 104 ALA B N 1
ATOM 2622 C CA . ALA B 1 125 ? 7.336 -8.592 31.374 1.00 73.47 104 ALA B CA 1
ATOM 2623 C C . ALA B 1 125 ? 6.735 -9.597 32.332 1.00 73.87 104 ALA B C 1
ATOM 2624 O O . ALA B 1 125 ? 7.377 -9.964 33.319 1.00 77.36 104 ALA B O 1
ATOM 2626 N N . ALA B 1 126 ? 5.553 -10.113 32.010 1.00 69.93 105 ALA B N 1
ATOM 2627 C CA . ALA B 1 126 ? 4.846 -11.018 32.896 1.00 74.43 105 ALA B CA 1
ATOM 2628 C C . ALA B 1 126 ? 5.525 -12.361 33.025 1.00 81.12 105 ALA B C 1
ATOM 2629 O O . ALA B 1 126 ? 5.169 -13.122 33.932 1.00 82.93 105 ALA B O 1
ATOM 2631 N N . ARG B 1 127 ? 6.492 -12.660 32.161 1.00 83.03 106 ARG B N 1
ATOM 2632 C CA . ARG B 1 127 ? 7.160 -13.950 32.190 1.00 81.96 106 ARG B CA 1
ATOM 2633 C C . ARG B 1 127 ? 8.248 -14.012 33.252 1.00 86.19 106 ARG B C 1
ATOM 2634 O O . ARG B 1 127 ? 8.884 -15.058 33.402 1.00 91.47 106 ARG B O 1
ATOM 2642 N N . GLY B 1 128 ? 8.416 -12.955 34.048 1.00 87.26 107 GLY B N 1
ATOM 2643 C CA . GLY B 1 128 ? 9.364 -12.963 35.151 1.00 89.39 107 GLY B CA 1
ATOM 2644 C C . GLY B 1 128 ? 8.615 -13.107 36.461 1.00 88.67 107 GLY B C 1
ATOM 2645 O O . GLY B 1 128 ? 9.019 -12.550 37.490 1.00 85.46 107 GLY B O 1
ATOM 2646 N N . PHE B 1 129 ? 7.459 -13.775 36.386 1.00 87.19 108 PHE B N 1
ATOM 2647 C CA . PHE B 1 129 ? 6.586 -14.058 37.517 1.00 86.72 108 PHE B CA 1
ATOM 2648 C C . PHE B 1 129 ? 6.140 -15.507 37.404 1.00 88.42 108 PHE B C 1
ATOM 2649 O O . PHE B 1 129 ? 6.111 -16.070 36.303 1.00 87.99 108 PHE B O 1
ATOM 2657 N N . ARG B 1 130 ? 5.807 -16.116 38.549 1.00 89.78 109 ARG B N 1
ATOM 2658 C CA . ARG B 1 130 ? 5.456 -17.535 38.544 1.00 92.45 109 ARG B CA 1
ATOM 2659 C C . ARG B 1 130 ? 4.019 -17.766 38.091 1.00 87.60 109 ARG B C 1
ATOM 2660 O O . ARG B 1 130 ? 3.776 -18.483 37.118 1.00 90.64 109 ARG B O 1
ATOM 2662 N N . LYS B 1 131 ? 3.054 -17.174 38.781 1.00 84.30 110 LYS B N 1
ATOM 2663 C CA . LYS B 1 131 ? 1.638 -17.376 38.482 1.00 85.73 110 LYS B CA 1
ATOM 2664 C C . LYS B 1 131 ? 1.029 -16.014 38.133 1.00 86.09 110 LYS B C 1
ATOM 2665 O O . LYS B 1 131 ? 1.054 -15.095 38.967 1.00 82.46 110 LYS B O 1
ATOM 2671 N N . VAL B 1 132 ? 0.501 -15.879 36.889 1.00 87.26 111 VAL B N 1
ATOM 2672 C CA . VAL B 1 132 ? 0.061 -14.601 36.307 1.00 76.25 111 VAL B CA 1
ATOM 2673 C C . VAL B 1 132 ? -1.404 -14.662 35.894 1.00 69.14 111 VAL B C 1
ATOM 2674 O O . VAL B 1 132 ? -1.882 -15.679 35.387 1.00 69.65 111 VAL B O 1
ATOM 2678 N N . GLY B 1 133 ? -2.140 -13.599 36.204 1.00 67.13 112 GLY B N 1
ATOM 2679 C CA . GLY B 1 133 ? -3.514 -13.460 35.783 1.00 69.44 112 GLY B CA 1
ATOM 2680 C C . GLY B 1 133 ? -3.783 -12.324 34.788 1.00 66.50 112 GLY B C 1
ATOM 2681 O O . GLY B 1 133 ? -3.049 -11.330 34.670 1.00 64.64 112 GLY B O 1
ATOM 2682 N N . LEU B 1 134 ? -4.963 -12.408 34.185 1.00 63.16 113 LEU B N 1
ATOM 2683 C CA . LEU B 1 134 ? -5.318 -11.424 33.181 1.00 63.86 113 LEU B CA 1
ATOM 2684 C C . LEU B 1 134 ? -6.747 -10.967 33.405 1.00 63.56 113 LEU B C 1
ATOM 2685 O O . LEU B 1 134 ? -7.637 -11.794 33.642 1.00 64.68 113 LEU B O 1
ATOM 2690 N N . ILE B 1 135 ? -6.954 -9.650 33.360 1.00 59.25 114 ILE B N 1
ATOM 2691 C CA . ILE B 1 135 ? -8.298 -9.109 33.206 1.00 59.10 114 ILE B CA 1
ATOM 2692 C C . ILE B 1 135 ? -8.352 -8.189 31.969 1.00 57.84 114 ILE B C 1
ATOM 2693 O O . ILE B 1 135 ? -7.345 -7.620 31.522 1.00 51.25 114 ILE B O 1
ATOM 2698 N N . GLY B 1 136 ? -9.542 -8.102 31.392 1.00 52.41 115 GLY B N 1
ATOM 2699 C CA . GLY B 1 136 ? -9.747 -7.353 30.176 1.00 53.18 115 GLY B CA 1
ATOM 2700 C C . GLY B 1 136 ? -11.188 -7.467 29.722 1.00 54.58 115 GLY B C 1
ATOM 2701 O O . GLY B 1 136 ? -12.046 -7.993 30.421 1.00 55.04 115 GLY B O 1
ATOM 2702 N N . THR B 1 137 ? -11.435 -7.016 28.503 1.00 58.17 116 THR B N 1
ATOM 2703 C CA . THR B 1 137 ? -12.775 -7.096 27.946 1.00 53.12 116 THR B CA 1
ATOM 2704 C C . THR B 1 137 ? -13.142 -8.550 27.649 1.00 56.46 116 THR B C 1
ATOM 2705 O O . THR B 1 137 ? -12.312 -9.459 27.689 1.00 59.39 116 THR B O 1
ATOM 2709 N N . GLN B 1 138 ? -14.436 -8.768 27.429 1.00 55.91 117 GLN B N 1
ATOM 2710 C CA . GLN B 1 138 ? -14.940 -10.063 26.985 1.00 54.42 117 GLN B CA 1
ATOM 2711 C C . GLN B 1 138 ? -14.188 -10.546 25.731 1.00 57.39 117 GLN B C 1
ATOM 2712 O O . GLN B 1 138 ? -13.711 -11.671 25.665 1.00 59.03 117 GLN B O 1
ATOM 2718 N N . ALA B 1 139 ? -14.087 -9.717 24.707 1.00 56.71 118 ALA B N 1
ATOM 2719 C CA . ALA B 1 139 ? -13.388 -10.165 23.502 1.00 56.78 118 ALA B CA 1
ATOM 2720 C C . ALA B 1 139 ? -11.920 -10.519 23.777 1.00 56.11 118 ALA B C 1
ATOM 2721 O O . ALA B 1 139 ? -11.411 -11.531 23.275 1.00 57.73 118 ALA B O 1
ATOM 2723 N N . THR B 1 140 ? -11.209 -9.676 24.521 1.00 53.50 119 THR B N 1
ATOM 2724 C CA . THR B 1 140 ? -9.788 -9.922 24.775 1.00 55.97 119 THR B CA 1
ATOM 2725 C C . THR B 1 140 ? -9.552 -11.266 25.461 1.00 61.04 119 THR B C 1
ATOM 2726 O O . THR B 1 140 ? -8.579 -11.972 25.153 1.00 60.38 119 THR B O 1
ATOM 2730 N N . VAL B 1 141 ? -10.328 -11.554 26.512 1.00 56.64 120 VAL B N 1
ATOM 2731 C CA . VAL B 1 141 ? -10.132 -12.801 27.232 1.00 57.72 120 VAL B CA 1
ATOM 2732 C C . VAL B 1 141 ? -10.473 -14.007 26.345 1.00 62.92 120 VAL B C 1
ATOM 2733 O O . VAL B 1 141 ? -9.693 -14.973 26.268 1.00 62.98 120 VAL B O 1
ATOM 2737 N N . GLU B 1 142 ? -11.573 -13.937 25.576 1.00 58.31 121 GLU B N 1
ATOM 2738 C CA . GLU B 1 142 ? -11.878 -15.076 24.708 1.00 58.78 121 GLU B CA 1
ATOM 2739 C C . GLU B 1 142 ? -10.841 -15.249 23.610 1.00 61.36 121 GLU B C 1
ATOM 2740 O O . GLU B 1 142 ? -10.694 -16.351 23.105 1.00 66.05 121 GLU B O 1
ATOM 2746 N N . SER B 1 143 ? -10.116 -14.208 23.207 1.00 61.94 122 SER B N 1
ATOM 2747 C CA . SER B 1 143 ? -9.317 -14.371 21.995 1.00 61.71 122 SER B CA 1
ATOM 2748 C C . SER B 1 143 ? -8.204 -15.392 22.222 1.00 63.93 122 SER B C 1
ATOM 2749 O O . SER B 1 143 ? -7.673 -15.963 21.261 1.00 55.33 122 SER B O 1
ATOM 2752 N N . GLY B 1 144 ? -7.762 -15.558 23.474 1.00 63.83 123 GLY B N 1
ATOM 2753 C CA . GLY B 1 144 ? -6.567 -16.340 23.569 1.00 60.49 123 GLY B CA 1
ATOM 2754 C C . GLY B 1 144 ? -5.370 -15.613 23.042 1.00 62.00 123 GLY B C 1
ATOM 2755 O O . GLY B 1 144 ? -4.367 -16.243 22.708 1.00 65.06 123 GLY B O 1
ATOM 2756 N N . ALA B 1 145 ? -5.483 -14.305 22.855 1.00 59.66 124 ALA B N 1
ATOM 2757 C CA . ALA B 1 145 ? -4.337 -13.562 22.388 1.00 57.01 124 ALA B CA 1
ATOM 2758 C C . ALA B 1 145 ? -3.215 -13.659 23.395 1.00 61.28 124 ALA B C 1
ATOM 2759 O O . ALA B 1 145 ? -2.049 -13.843 23.019 1.00 61.23 124 ALA B O 1
ATOM 2761 N N . TYR B 1 146 ? -3.545 -13.461 24.697 1.00 64.16 125 TYR B N 1
ATOM 2762 C CA . TYR B 1 146 ? -2.519 -13.430 25.740 1.00 62.29 125 TYR B CA 1
ATOM 2763 C C . TYR B 1 146 ? -1.889 -14.807 25.957 1.00 62.51 125 TYR B C 1
ATOM 2764 O O . TYR B 1 146 ? -0.649 -14.874 25.998 1.00 60.94 125 TYR B O 1
ATOM 2773 N N . PRO B 1 147 ? -2.663 -15.923 26.011 1.00 68.57 126 PRO B N 1
ATOM 2774 C CA . PRO B 1 147 ? -2.034 -17.266 26.209 1.00 64.94 126 PRO B CA 1
ATOM 2775 C C . PRO B 1 147 ? -0.993 -17.622 25.161 1.00 65.57 126 PRO B C 1
ATOM 2776 O O . PRO B 1 147 ? -0.152 -18.487 25.378 1.00 65.28 126 PRO B O 1
ATOM 2780 N N . ARG B 1 148 ? -1.019 -16.907 24.041 1.00 71.45 127 ARG B N 1
ATOM 2781 C CA . ARG B 1 148 ? -0.067 -17.141 22.962 1.00 70.29 127 ARG B CA 1
ATOM 2782 C C . ARG B 1 148 ? 1.329 -16.608 23.294 1.00 70.83 127 ARG B C 1
ATOM 2783 O O . ARG B 1 148 ? 2.306 -16.962 22.633 1.00 73.81 127 ARG B O 1
ATOM 2791 N N . TYR B 1 149 ? 1.420 -15.760 24.315 1.00 69.11 128 TYR B N 1
ATOM 2792 C CA . TYR B 1 149 ? 2.698 -15.188 24.717 1.00 69.57 128 TYR B CA 1
ATOM 2793 C C . TYR B 1 149 ? 3.161 -15.532 26.137 1.00 72.59 128 TYR B C 1
ATOM 2794 O O . TYR B 1 149 ? 4.355 -15.362 26.432 1.00 74.12 128 TYR B O 1
ATOM 2803 N N . VAL B 1 150 ? 2.261 -15.932 27.039 1.00 70.05 129 VAL B N 1
ATOM 2804 C CA . VAL B 1 150 ? 2.601 -16.143 28.452 1.00 71.10 129 VAL B CA 1
ATOM 2805 C C . VAL B 1 150 ? 1.596 -17.141 29.021 1.00 75.43 129 VAL B C 1
ATOM 2806 O O . VAL B 1 150 ? 0.421 -17.145 28.647 1.00 73.94 129 VAL B O 1
ATOM 2810 N N . ASP B 1 151 ? 2.068 -18.031 29.885 1.00 78.76 130 ASP B N 1
ATOM 2811 C CA . ASP B 1 151 ? 1.163 -19.015 30.458 1.00 81.33 130 ASP B CA 1
ATOM 2812 C C . ASP B 1 151 ? 0.357 -18.359 31.562 1.00 73.39 130 ASP B C 1
ATOM 2813 O O . ASP B 1 151 ? 0.916 -17.646 32.390 1.00 73.70 130 ASP B O 1
ATOM 2818 N N . LEU B 1 152 ? -0.960 -18.501 31.497 1.00 71.09 131 LEU B N 1
ATOM 2819 C CA . LEU B 1 152 ? -1.819 -17.833 32.459 1.00 73.85 131 LEU B CA 1
ATOM 2820 C C . LEU B 1 152 ? -2.535 -18.740 33.438 1.00 72.40 131 LEU B C 1
ATOM 2821 O O . LEU B 1 152 ? -3.090 -19.776 33.072 1.00 64.42 131 LEU B O 1
ATOM 2826 N N . ALA B 1 153 ? -2.509 -18.322 34.695 1.00 73.97 132 ALA B N 1
ATOM 2827 C CA . ALA B 1 153 ? -3.181 -19.038 35.765 1.00 66.18 132 ALA B CA 1
ATOM 2828 C C . ALA B 1 153 ? -4.667 -18.684 35.889 1.00 73.20 132 ALA B C 1
ATOM 2829 O O . ALA B 1 153 ? -5.465 -19.550 36.297 1.00 68.96 132 ALA B O 1
ATOM 2831 N N . TRP B 1 154 ? -5.080 -17.482 35.442 1.00 71.61 133 TRP B N 1
ATOM 2832 C CA . TRP B 1 154 ? -6.449 -17.002 35.652 1.00 74.09 133 TRP B CA 1
ATOM 2833 C C . TRP B 1 154 ? -6.756 -15.836 34.703 1.00 74.07 133 TRP B C 1
ATOM 2834 O O . TRP B 1 154 ? -5.915 -14.949 34.490 1.00 71.60 133 TRP B O 1
ATOM 2845 N N . ALA B 1 155 ? -7.994 -15.808 34.196 1.00 73.70 134 ALA B N 1
ATOM 2846 C CA . ALA B 1 155 ? -8.485 -14.726 33.338 1.00 73.61 134 ALA B CA 1
ATOM 2847 C C . ALA B 1 155 ? -9.957 -14.476 33.627 1.00 73.26 134 ALA B C 1
ATOM 2848 O O . ALA B 1 155 ? -10.718 -15.417 33.871 1.00 76.17 134 ALA B O 1
ATOM 2850 N N . LYS B 1 156 ? -10.329 -13.205 33.725 1.00 70.74 135 LYS B N 1
ATOM 2851 C CA . LYS B 1 156 ? -11.708 -12.864 34.037 1.00 71.00 135 LYS B CA 1
ATOM 2852 C C . LYS B 1 156 ? -12.095 -11.645 33.218 1.00 64.63 135 LYS B C 1
ATOM 2853 O O . LYS B 1 156 ? -11.363 -10.646 33.222 1.00 63.91 135 LYS B O 1
ATOM 2859 N N . ALA B 1 157 ? -13.217 -11.729 32.512 1.00 58.75 136 ALA B N 1
ATOM 2860 C CA . ALA B 1 157 ? -13.780 -10.534 31.895 1.00 58.02 136 ALA B CA 1
ATOM 2861 C C . ALA B 1 157 ? -14.404 -9.608 32.953 1.00 68.20 136 ALA B C 1
ATOM 2862 O O . ALA B 1 157 ? -15.115 -10.067 33.865 1.00 72.59 136 ALA B O 1
ATOM 2864 N N . CYS B 1 158 ? -14.155 -8.289 32.811 1.00 61.36 137 CYS B N 1
ATOM 2865 C CA . CYS B 1 158 ? -14.570 -7.289 33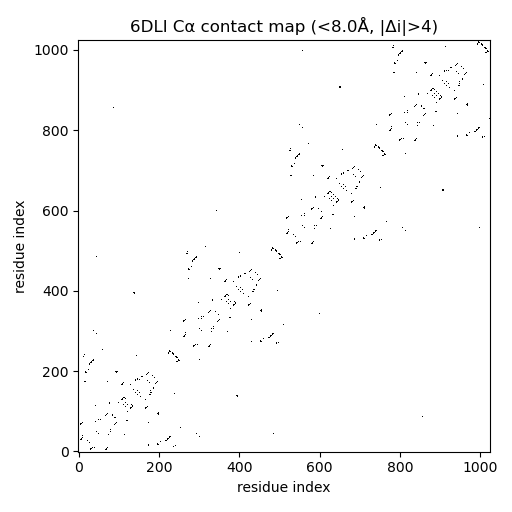.782 1.00 57.10 137 CYS B CA 1
ATOM 2866 C C . CYS B 1 158 ? -15.354 -6.203 33.096 1.00 57.88 137 CYS B C 1
ATOM 2867 O O . CYS B 1 158 ? -15.024 -5.011 33.204 1.00 60.69 137 CYS B O 1
ATOM 2870 N N . PRO B 1 159 ? -16.497 -6.560 32.519 1.00 56.59 138 PRO B N 1
ATOM 2871 C CA . PRO B 1 159 ? -17.191 -5.607 31.625 1.00 55.28 138 PRO B CA 1
ATOM 2872 C C . PRO B 1 159 ? -17.499 -4.257 32.262 1.00 56.64 138 PRO B C 1
ATOM 2873 O O . PRO B 1 159 ? -17.363 -3.232 31.593 1.00 58.17 138 PRO B O 1
ATOM 2877 N N . LEU B 1 160 ? -17.870 -4.228 33.548 1.00 60.09 139 LEU B N 1
ATOM 2878 C CA . LEU B 1 160 ? -18.241 -2.995 34.212 1.00 55.15 139 LEU B CA 1
ATOM 2879 C C . LEU B 1 160 ? -17.057 -2.090 34.444 1.00 56.68 139 LEU B C 1
ATOM 2880 O O . LEU B 1 160 ? -17.269 -0.899 34.707 1.00 57.05 139 LEU B O 1
ATOM 2885 N N . PHE B 1 161 ? -15.851 -2.571 34.343 1.00 55.13 140 PHE B N 1
ATOM 2886 C CA . PHE B 1 161 ? -14.754 -1.686 34.609 1.00 57.45 140 PHE B CA 1
ATOM 2887 C C . PHE B 1 161 ? -14.604 -0.572 33.633 1.00 58.87 140 PHE B C 1
ATOM 2888 O O . PHE B 1 161 ? -14.057 0.421 33.971 1.00 58.17 140 PHE B O 1
ATOM 2896 N N . VAL B 1 162 ? -15.068 -0.726 32.419 1.00 53.98 141 VAL B N 1
ATOM 2897 C CA . VAL B 1 162 ? -14.856 0.318 31.464 1.00 52.19 141 VAL B CA 1
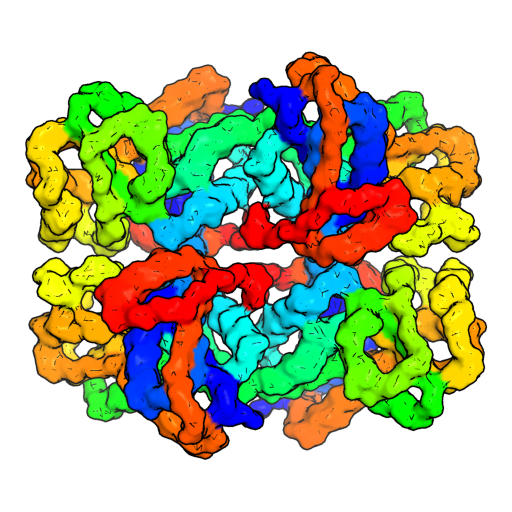ATOM 2898 C C . VAL B 1 162 ? -15.760 1.467 31.667 1.00 53.79 141 VAL B C 1
ATOM 2899 O O . VAL B 1 162 ? -15.381 2.572 31.566 1.00 51.11 141 VAL B O 1
ATOM 2903 N N . PRO B 1 163 ? -16.980 1.196 31.970 1.00 53.36 142 PRO B N 1
ATOM 2904 C CA . PRO B 1 163 ? -17.920 2.251 32.211 1.00 49.09 142 PRO B CA 1
ATOM 2905 C C . PRO B 1 163 ? -17.659 2.947 33.502 1.00 55.54 142 PRO B C 1
ATOM 2906 O O . PRO B 1 163 ? -18.016 4.059 33.622 1.00 58.38 142 PRO B O 1
ATOM 2910 N N . LEU B 1 164 ? -17.095 2.296 34.483 1.00 52.27 143 LEU B N 1
ATOM 2911 C CA . LEU B 1 164 ? -16.815 2.965 35.698 1.00 56.54 143 LEU B CA 1
ATOM 2912 C C . LEU B 1 164 ? -15.789 4.004 35.420 1.00 59.52 143 LEU B C 1
ATOM 2913 O O . LEU B 1 164 ? -15.859 5.075 35.929 1.00 60.32 143 LEU B O 1
ATOM 2918 N N . VAL B 1 165 ? -14.801 3.696 34.619 1.00 51.38 144 VAL B N 1
ATOM 2919 C CA . VAL B 1 165 ? -13.817 4.721 34.352 1.00 52.54 144 VAL B CA 1
ATOM 2920 C C . VAL B 1 165 ? -14.453 5.886 33.587 1.00 52.31 144 VAL B C 1
ATOM 2921 O O . VAL B 1 165 ? -14.197 7.052 33.860 1.00 53.66 144 VAL B O 1
ATOM 2925 N N . GLU B 1 166 ? -15.246 5.602 32.586 1.00 55.22 145 GLU B N 1
ATOM 2926 C CA . GLU B 1 166 ? -15.764 6.712 31.816 1.00 55.21 145 GLU B CA 1
ATOM 2927 C C . GLU B 1 166 ? -16.766 7.529 32.620 1.00 61.27 145 GLU B C 1
ATOM 2928 O O . GLU B 1 166 ? -16.886 8.742 32.417 1.00 65.26 145 GLU B O 1
ATOM 2934 N N . GLU B 1 167 ? -17.431 6.926 33.585 1.00 59.78 146 GLU B N 1
ATOM 2935 C CA . GLU B 1 167 ? -18.293 7.749 34.403 1.00 57.59 146 GLU B CA 1
ATOM 2936 C C . GLU B 1 167 ? -17.509 8.504 35.442 1.00 63.21 146 GLU B C 1
ATOM 2937 O O . GLU B 1 167 ? -18.112 9.311 36.145 1.00 73.88 146 GLU B O 1
ATOM 2943 N N . GLY B 1 168 ? -16.195 8.300 35.547 1.00 58.93 147 GLY B N 1
ATOM 2944 C CA . GLY B 1 168 ? -15.428 9.056 36.529 1.00 65.77 147 GLY B CA 1
ATOM 2945 C C . GLY B 1 168 ? -15.509 8.553 37.973 1.00 66.12 147 GLY B C 1
ATOM 2946 O O . GLY B 1 168 ? -15.456 9.346 38.906 1.00 62.72 147 GLY B O 1
ATOM 2947 N N . LEU B 1 169 ? -15.766 7.270 38.177 1.00 63.38 148 LEU B N 1
ATOM 2948 C CA . LEU B 1 169 ? -16.016 6.709 39.491 1.00 58.13 148 LEU B CA 1
ATOM 2949 C C . LEU B 1 169 ? -14.839 5.888 40.023 1.00 63.68 148 LEU B C 1
ATOM 2950 O O . LEU B 1 169 ? -15.055 4.970 40.797 1.00 67.61 148 LEU B O 1
ATOM 2955 N N . TRP B 1 170 ? -13.619 6.088 39.540 1.00 65.52 149 TRP B N 1
ATOM 2956 C CA . TRP B 1 170 ? -12.582 5.121 39.888 1.00 62.72 149 TRP B CA 1
ATOM 2957 C C . TRP B 1 170 ? -12.146 5.169 41.333 1.00 68.94 149 TRP B C 1
ATOM 2958 O O . TRP B 1 170 ? -11.817 4.110 41.897 1.00 68.51 149 TRP B O 1
ATOM 2969 N N . ASP B 1 171 ? -12.289 6.327 41.979 1.00 73.15 150 ASP B N 1
ATOM 2970 C CA . ASP B 1 171 ? -11.884 6.552 43.364 1.00 68.92 150 ASP B CA 1
ATOM 2971 C C . ASP B 1 171 ? -13.058 6.354 44.280 1.00 67.19 150 ASP B C 1
ATOM 2972 O O . ASP B 1 171 ? -12.938 6.589 45.467 1.00 74.13 150 ASP B O 1
ATOM 2977 N N . ASP B 1 172 ? -14.180 6.019 43.744 1.00 64.97 151 ASP B N 1
ATOM 2978 C CA . ASP B 1 172 ? -15.390 5.982 44.517 1.00 67.03 151 ASP B CA 1
ATOM 2979 C C . ASP B 1 172 ? -15.562 4.590 45.106 1.00 71.03 151 ASP B C 1
ATOM 2980 O O . ASP B 1 172 ? -15.011 3.606 44.611 1.00 73.30 151 ASP B O 1
ATOM 2985 N N . PRO B 1 173 ? -16.303 4.476 46.192 1.00 71.96 152 PRO B N 1
ATOM 2986 C CA . PRO B 1 173 ? -16.536 3.147 46.756 1.00 74.94 152 PRO B CA 1
ATOM 2987 C C . PRO B 1 173 ? -17.177 2.152 45.810 1.00 71.44 152 PRO B C 1
ATOM 2988 O O . PRO B 1 173 ? -16.822 0.965 45.874 1.00 72.25 152 PRO B O 1
ATOM 2992 N N . VAL B 1 174 ? -18.136 2.562 44.979 1.00 66.79 153 VAL B N 1
ATOM 2993 C CA . VAL B 1 174 ? -18.783 1.565 44.134 1.00 67.80 153 VAL B CA 1
ATOM 2994 C C . VAL B 1 174 ? -17.745 0.897 43.228 1.00 68.13 153 VAL B C 1
ATOM 2995 O O . VAL B 1 174 ? -17.906 -0.266 42.827 1.00 65.38 153 VAL B O 1
ATOM 2999 N N . ALA B 1 175 ? -16.704 1.622 42.828 1.00 65.07 154 ALA B N 1
ATOM 3000 C CA . ALA B 1 175 ? -15.679 0.948 42.044 1.00 68.14 154 ALA B CA 1
ATOM 3001 C C . ALA B 1 175 ? -15.051 -0.197 42.828 1.00 71.48 154 ALA B C 1
ATOM 3002 O O . ALA B 1 175 ? -14.934 -1.331 42.329 1.00 65.34 154 ALA B O 1
ATOM 3004 N N . LEU B 1 176 ? -14.725 0.092 44.083 1.00 67.66 155 LEU B N 1
ATOM 3005 C CA . LEU B 1 176 ? -14.125 -0.885 44.978 1.00 71.59 155 LEU B CA 1
ATOM 3006 C C . LEU B 1 176 ? -14.988 -2.133 45.173 1.00 68.89 155 LEU B C 1
ATOM 3007 O O . LEU B 1 176 ? -14.455 -3.239 45.255 1.00 62.82 155 LEU B O 1
ATOM 3012 N N . LEU B 1 177 ? -16.309 -1.974 45.248 1.00 67.86 156 LEU B N 1
ATOM 3013 C CA . LEU B 1 177 ? -17.146 -3.143 45.448 1.00 65.58 156 LEU B CA 1
ATOM 3014 C C . LEU B 1 177 ? -17.200 -3.938 44.168 1.00 65.22 156 LEU B C 1
ATOM 3015 O O . LEU B 1 177 ? -17.245 -5.170 44.206 1.00 68.14 156 LEU B O 1
ATOM 3020 N N . VAL B 1 178 ? -17.238 -3.234 43.019 1.00 68.83 157 VAL B N 1
ATOM 3021 C CA . VAL B 1 178 ? -17.208 -3.880 41.700 1.00 68.03 157 VAL B CA 1
ATOM 3022 C C . VAL B 1 178 ? -15.860 -4.582 41.457 1.00 69.28 157 VAL B C 1
ATOM 3023 O O . VAL B 1 178 ? -15.817 -5.706 40.924 1.00 68.80 157 VAL B O 1
ATOM 3027 N N . ALA B 1 179 ? -14.741 -3.962 41.842 1.00 63.62 158 ALA B N 1
ATOM 3028 C CA . ALA B 1 179 ? -13.489 -4.705 41.749 1.00 64.86 158 ALA B CA 1
ATOM 3029 C C . ALA B 1 179 ? -13.557 -6.005 42.560 1.00 68.80 158 ALA B C 1
ATOM 3030 O O . ALA B 1 179 ? -13.057 -7.045 42.131 1.00 71.34 158 ALA B O 1
ATOM 3032 N N . ARG B 1 180 ? -14.164 -5.975 43.744 1.00 74.00 159 ARG B N 1
ATOM 3033 C CA . ARG B 1 180 ? -14.204 -7.211 44.511 1.00 74.86 159 ARG B CA 1
ATOM 3034 C C . ARG B 1 180 ? -15.092 -8.233 43.810 1.00 68.93 159 ARG B C 1
ATOM 3035 O O . ARG B 1 180 ? -14.722 -9.399 43.684 1.00 71.29 159 ARG B O 1
ATOM 3043 N N . HIS B 1 181 ? -16.236 -7.806 43.293 1.00 68.70 160 HIS B N 1
ATOM 3044 C CA . HIS B 1 181 ? -17.139 -8.742 42.619 1.00 70.19 160 HIS B CA 1
ATOM 3045 C C . HIS B 1 181 ? -16.442 -9.528 41.513 1.00 73.47 160 HIS B C 1
ATOM 3046 O O . HIS B 1 181 ? -16.776 -10.699 41.294 1.00 74.66 160 HIS B O 1
ATOM 3053 N N . TYR B 1 182 ? -15.499 -8.897 40.771 1.00 72.72 161 TYR B N 1
ATOM 3054 C CA . TYR B 1 182 ? -14.839 -9.573 39.640 1.00 72.80 161 TYR B CA 1
ATOM 3055 C C . TYR B 1 182 ? -13.639 -10.384 40.093 1.00 74.83 161 TYR B C 1
ATOM 3056 O O . TYR B 1 182 ? -13.282 -11.380 39.440 1.00 76.86 161 TYR B O 1
ATOM 3065 N N . LEU B 1 183 ? -12.954 -9.912 41.130 1.00 67.83 162 LEU B N 1
ATOM 3066 C CA . LEU B 1 183 ? -11.691 -10.489 41.544 1.00 75.50 162 LEU B CA 1
ATOM 3067 C C . LEU B 1 183 ? -11.794 -11.463 42.742 1.00 81.78 162 LEU B C 1
ATOM 3068 O O . LEU B 1 183 ? -10.757 -11.992 43.172 1.00 82.98 162 LEU B O 1
ATOM 3073 N N . GLU B 1 184 ? -12.987 -11.684 43.335 1.00 85.81 163 GLU B N 1
ATOM 3074 C CA . GLU B 1 184 ? -13.076 -12.537 44.538 1.00 90.21 163 GLU B CA 1
ATOM 3075 C C . GLU B 1 184 ? -12.350 -13.866 44.303 1.00 91.40 163 GLU B C 1
ATOM 3076 O O . GLU B 1 184 ? -11.275 -14.088 44.874 1.00 91.17 163 GLU B O 1
ATOM 3078 N N . ASP B 1 185 ? -12.869 -14.706 43.394 1.00 91.56 164 ASP B N 1
ATOM 3079 C CA . ASP B 1 185 ? -12.324 -16.040 43.125 1.00 88.32 164 ASP B CA 1
ATOM 3080 C C . ASP B 1 185 ? -11.029 -16.052 42.301 1.00 87.48 164 ASP B C 1
ATOM 3081 O O . ASP B 1 185 ? -10.823 -16.960 41.486 1.00 84.14 164 ASP B O 1
ATOM 3086 N N . ALA B 1 186 ? -10.125 -15.089 42.500 1.00 87.86 165 ALA B N 1
ATOM 3087 C CA . ALA B 1 186 ? -8.807 -15.169 41.866 1.00 87.37 165 ALA B CA 1
ATOM 3088 C C . ALA B 1 186 ? -7.810 -15.883 42.778 1.00 94.74 165 ALA B C 1
ATOM 3089 O O . ALA B 1 186 ? -7.801 -15.639 43.992 1.00 95.52 165 ALA B O 1
ATOM 3091 N N . PRO B 1 187 ? -6.916 -16.691 42.203 1.00 96.98 166 PRO B N 1
ATOM 3092 C CA . PRO B 1 187 ? -5.974 -17.469 43.026 1.00 93.30 166 PRO B CA 1
ATOM 3093 C C . PRO B 1 187 ? -5.175 -16.612 44.011 1.00 97.53 166 PRO B C 1
ATOM 3094 O O . PRO B 1 187 ? -4.627 -15.553 43.660 1.00 92.18 166 PRO B O 1
ATOM 3098 N N . LYS B 1 188 ? -5.158 -17.065 45.280 1.00 102.60 167 LYS B N 1
ATOM 3099 C CA . LYS B 1 188 ? -4.498 -16.339 46.367 1.00 100.16 167 LYS B CA 1
ATOM 3100 C C . LYS B 1 188 ? -2.989 -16.234 46.151 1.00 97.24 167 LYS B C 1
ATOM 3101 O O . LYS B 1 188 ? -2.344 -15.334 46.715 1.00 94.16 167 LYS B O 1
ATOM 3103 N N . ASP B 1 189 ? -2.406 -17.157 45.383 1.00 93.86 168 ASP B N 1
ATOM 3104 C CA . ASP B 1 189 ? -0.974 -17.158 45.117 1.00 96.13 168 ASP B CA 1
ATOM 3105 C C . ASP B 1 189 ? -0.573 -16.447 43.805 1.00 101.42 168 ASP B C 1
ATOM 3106 O O . ASP B 1 189 ? 0.589 -16.552 43.383 1.00 101.36 168 ASP B O 1
ATOM 3111 N N . LEU B 1 190 ? -1.451 -15.639 43.211 1.00 95.50 169 LEU B N 1
ATOM 3112 C CA . LEU B 1 190 ? -1.039 -14.878 42.041 1.00 91.10 169 LEU B CA 1
ATOM 3113 C C . LEU B 1 190 ? 0.017 -13.853 42.447 1.00 91.62 169 LEU B C 1
ATOM 3114 O O . LEU B 1 190 ? -0.090 -13.218 43.504 1.00 93.27 169 LEU B O 1
ATOM 3119 N N . GLU B 1 191 ? 1.028 -13.680 41.594 1.00 84.14 170 GLU B N 1
ATOM 3120 C CA . GLU B 1 191 ? 2.066 -12.671 41.786 1.00 82.13 170 GLU B CA 1
ATOM 3121 C C . GLU B 1 191 ? 1.902 -11.449 40.887 1.00 85.20 170 GLU B C 1
ATOM 3122 O O . GLU B 1 191 ? 2.418 -10.369 41.215 1.00 83.94 170 GLU B O 1
ATOM 3128 N N . ALA B 1 192 ? 1.252 -11.590 39.730 1.00 85.00 171 ALA B N 1
ATOM 3129 C CA . ALA B 1 192 ? 1.082 -10.461 38.823 1.00 75.79 171 ALA B CA 1
ATOM 3130 C C . ALA B 1 192 ? -0.261 -10.599 38.139 1.00 70.33 171 ALA B C 1
ATOM 3131 O O . ALA B 1 192 ? -0.786 -11.713 37.986 1.00 71.54 171 ALA B O 1
ATOM 3133 N N . LEU B 1 193 ? -0.818 -9.442 37.774 1.00 64.86 172 LEU B N 1
ATOM 3134 C CA . LEU B 1 193 ? -2.085 -9.321 37.058 1.00 65.29 172 LEU B CA 1
ATOM 3135 C C . LEU B 1 193 ? -1.910 -8.414 35.849 1.00 65.76 172 LEU B C 1
ATOM 3136 O O . LEU B 1 193 ? -1.368 -7.301 35.956 1.00 63.12 172 LEU B O 1
ATOM 3141 N N . ILE B 1 194 ? -2.258 -8.933 34.681 1.00 62.57 173 ILE B N 1
ATOM 3142 C CA . ILE B 1 194 ? -2.174 -8.102 33.489 1.00 61.92 173 ILE B CA 1
ATOM 3143 C C . ILE B 1 194 ? -3.421 -7.234 33.395 1.00 58.78 173 ILE B C 1
ATOM 3144 O O . ILE B 1 194 ? -4.555 -7.743 33.353 1.00 55.06 173 ILE B O 1
ATOM 3149 N N . LEU B 1 195 ? -3.204 -5.911 33.366 1.00 56.14 174 LEU B N 1
ATOM 3150 C CA . LEU B 1 195 ? -4.272 -4.930 33.151 1.00 56.94 174 LEU B CA 1
ATOM 3151 C C . LEU B 1 195 ? -4.510 -4.809 31.623 1.00 59.38 174 LEU B C 1
ATOM 3152 O O . LEU B 1 195 ? -4.018 -3.922 30.903 1.00 59.01 174 LEU B O 1
ATOM 3157 N N . GLY B 1 196 ? -5.195 -5.809 31.095 1.00 54.98 175 GLY B N 1
ATOM 3158 C CA . GLY B 1 196 ? -5.306 -5.932 29.658 1.00 56.79 175 GLY B CA 1
ATOM 3159 C C . GLY B 1 196 ? -6.447 -5.128 29.059 1.00 54.69 175 GLY B C 1
ATOM 3160 O O . GLY B 1 196 ? -7.220 -5.654 28.231 1.00 54.50 175 GLY B O 1
ATOM 3161 N N . CYS B 1 197 ? -6.532 -3.846 29.426 1.00 49.36 176 CYS B N 1
ATOM 3162 C CA . CYS B 1 197 ? -7.563 -3.001 28.864 1.00 49.55 176 CYS B CA 1
ATOM 3163 C C . CYS B 1 197 ? -7.083 -1.579 29.079 1.00 55.35 176 CYS B C 1
ATOM 3164 O O . CYS B 1 197 ? -6.435 -1.302 30.096 1.00 56.99 176 CYS B O 1
ATOM 3167 N N . THR B 1 198 ? -7.275 -0.720 28.061 1.00 53.50 177 THR B N 1
ATOM 3168 C CA . THR B 1 198 ? -6.727 0.642 28.127 1.00 56.02 177 THR B CA 1
ATOM 3169 C C . THR B 1 198 ? -7.217 1.409 29.343 1.00 52.89 177 THR B C 1
ATOM 3170 O O . THR B 1 198 ? -6.550 2.335 29.790 1.00 55.08 177 THR B O 1
ATOM 3174 N N . HIS B 1 199 ? -8.414 1.114 29.813 1.00 49.64 178 HIS B N 1
ATOM 3175 C CA . HIS B 1 199 ? -9.021 1.927 30.834 1.00 53.72 178 HIS B CA 1
ATOM 3176 C C . HIS B 1 199 ? -8.535 1.571 32.243 1.00 56.86 178 HIS B C 1
ATOM 3177 O O . HIS B 1 199 ? -8.725 2.384 33.146 1.00 56.13 178 HIS B O 1
ATOM 3184 N N . TYR B 1 200 ? -7.915 0.394 32.439 1.00 52.50 179 TYR B N 1
ATOM 3185 C CA . TYR B 1 200 ? -7.713 -0.224 33.748 1.00 55.64 179 TYR B CA 1
ATOM 3186 C C . TYR B 1 200 ? -6.601 0.486 34.523 1.00 59.99 179 TYR B C 1
ATOM 3187 O O . TYR B 1 200 ? -6.557 0.362 35.748 1.00 54.68 179 TYR B O 1
ATOM 3196 N N . PRO B 1 201 ? -5.665 1.202 33.889 1.00 59.34 180 PRO B N 1
ATOM 3197 C CA . PRO B 1 201 ? -4.744 2.004 34.716 1.00 63.80 180 PRO B CA 1
ATOM 3198 C C . PRO B 1 201 ? -5.486 2.980 35.643 1.00 66.78 180 PRO B C 1
ATOM 3199 O O . PRO B 1 201 ? -4.979 3.318 36.726 1.00 73.89 180 PRO B O 1
ATOM 3203 N N . PHE B 1 202 ? -6.681 3.454 35.267 1.00 62.05 181 PHE B N 1
ATOM 3204 C CA . PHE B 1 202 ? -7.400 4.348 36.173 1.00 63.23 181 PHE B CA 1
ATOM 3205 C C . PHE B 1 202 ? -7.881 3.620 37.421 1.00 61.43 181 PHE B C 1
ATOM 3206 O O . PHE B 1 202 ? -8.267 4.267 38.405 1.00 57.44 181 PHE B O 1
ATOM 3214 N N . LEU B 1 203 ? -7.921 2.298 37.395 1.00 56.16 182 LEU B N 1
ATOM 3215 C CA . LEU B 1 203 ? -8.513 1.582 38.515 1.00 59.70 182 LEU B CA 1
ATOM 3216 C C . LEU B 1 203 ? -7.454 0.923 39.405 1.00 59.98 182 LEU B C 1
ATOM 3217 O O . LEU B 1 203 ? -7.785 -0.025 40.119 1.00 62.15 182 LEU B O 1
ATOM 3222 N N . LYS B 1 204 ? -6.170 1.333 39.303 1.00 59.77 183 LYS B N 1
ATOM 3223 C CA . LYS B 1 204 ? -5.112 0.731 40.130 1.00 61.88 183 LYS B CA 1
ATOM 3224 C C . LYS B 1 204 ? -5.454 0.794 41.627 1.00 70.91 183 LYS B C 1
ATOM 3225 O O . LYS B 1 204 ? -5.312 -0.209 42.363 1.00 69.85 183 LYS B O 1
ATOM 3231 N N . GLY B 1 205 ? -6.026 1.915 42.066 1.00 59.81 184 GLY B N 1
ATOM 3232 C CA . GLY B 1 205 ? -6.348 1.970 43.455 1.00 65.11 184 GLY B CA 1
ATOM 3233 C C . GLY B 1 205 ? -7.276 0.868 43.879 1.00 63.80 184 GLY B C 1
ATOM 3234 O O . GLY B 1 205 ? -6.968 0.084 44.771 1.00 71.06 184 GLY B O 1
ATOM 3235 N N . ALA B 1 206 ? -8.406 0.769 43.209 1.00 62.88 185 ALA B N 1
ATOM 3236 C CA . ALA B 1 206 ? -9.395 -0.204 43.624 1.00 64.27 185 ALA B CA 1
ATOM 3237 C C . ALA B 1 206 ? -8.888 -1.624 43.401 1.00 71.86 185 ALA B C 1
ATOM 3238 O O . ALA B 1 206 ? -9.258 -2.541 44.157 1.00 72.72 185 ALA B O 1
ATOM 3240 N N . ILE B 1 207 ? -8.118 -1.851 42.321 1.00 68.53 186 ILE B N 1
ATOM 3241 C CA . ILE B 1 207 ? -7.623 -3.206 42.070 1.00 74.24 186 ILE B CA 1
ATOM 3242 C C . ILE B 1 207 ? -6.635 -3.643 43.153 1.00 71.29 186 ILE B C 1
ATOM 3243 O O . ILE B 1 207 ? -6.771 -4.753 43.687 1.00 70.37 186 ILE B O 1
ATOM 3248 N N . GLY B 1 208 ? -5.687 -2.780 43.562 1.00 66.41 187 GLY B N 1
ATOM 3249 C CA . GLY B 1 208 ? -4.711 -3.249 44.550 1.00 73.55 187 GLY B CA 1
ATOM 3250 C C . GLY B 1 208 ? -5.342 -3.522 45.914 1.00 74.63 187 GLY B C 1
ATOM 3251 O O . GLY B 1 208 ? -5.050 -4.543 46.553 1.00 67.13 187 GLY B O 1
ATOM 3252 N N . ALA B 1 209 ? -6.363 -2.739 46.259 1.00 71.75 188 ALA B N 1
ATOM 3253 C CA . ALA B 1 209 ? -7.125 -2.945 47.475 1.00 72.71 188 ALA B CA 1
ATOM 3254 C C . ALA B 1 209 ? -7.799 -4.317 47.513 1.00 74.25 188 ALA B C 1
ATOM 3255 O O . ALA B 1 209 ? -7.920 -4.941 48.579 1.00 87.11 188 ALA B O 1
ATOM 3257 N N . VAL B 1 210 ? -8.278 -4.803 46.393 1.00 69.51 189 VAL B N 1
ATOM 3258 C CA . VAL B 1 210 ? -8.890 -6.127 46.415 1.00 75.80 189 VAL B CA 1
ATOM 3259 C C . VAL B 1 210 ? -7.834 -7.240 46.250 1.00 78.75 189 VAL B C 1
ATOM 3260 O O . VAL B 1 210 ? -8.106 -8.409 46.599 1.00 67.75 189 VAL B O 1
ATOM 3264 N N . LEU B 1 211 ? -6.662 -6.910 45.673 1.00 76.30 190 LEU B N 1
ATOM 3265 C CA . LEU B 1 211 ? -5.580 -7.850 45.354 1.00 73.76 190 LEU B CA 1
ATOM 3266 C C . LEU B 1 211 ? -4.237 -7.302 45.859 1.00 79.06 190 LEU B C 1
ATOM 3267 O O . LEU B 1 211 ? -3.412 -6.822 45.061 1.00 77.47 190 LEU B O 1
ATOM 3272 N N . PRO B 1 212 ? -4.061 -7.182 47.182 1.00 85.31 191 PRO B N 1
ATOM 3273 C CA . PRO B 1 212 ? -2.797 -6.622 47.715 1.00 80.65 191 PRO B CA 1
ATOM 3274 C C . PRO B 1 212 ? -1.554 -7.454 47.368 1.00 77.81 191 PRO B C 1
ATOM 3275 O O . PRO B 1 212 ? -1.603 -8.684 47.226 1.00 71.59 191 PRO B O 1
ATOM 3279 N N . GLY B 1 213 ? -0.429 -6.766 47.183 1.00 75.09 192 GLY B N 1
ATOM 3280 C CA . GLY B 1 213 ? 0.810 -7.486 46.975 1.00 73.79 192 GLY B CA 1
ATOM 3281 C C . GLY B 1 213 ? 0.994 -8.102 45.605 1.00 82.95 192 GLY B C 1
ATOM 3282 O O . GLY B 1 213 ? 2.092 -8.586 45.309 1.00 87.67 192 GLY B O 1
ATOM 3283 N N . VAL B 1 214 ? 0.005 -7.987 44.714 1.00 88.27 193 VAL B N 1
ATOM 3284 C CA . VAL B 1 214 ? 0.058 -8.537 43.354 1.00 80.11 193 VAL B CA 1
ATOM 3285 C C . VAL B 1 214 ? 0.600 -7.455 42.433 1.00 79.18 193 VAL B C 1
ATOM 3286 O O . VAL B 1 214 ? 0.151 -6.302 42.501 1.00 79.70 193 VAL B O 1
ATOM 3290 N N . ALA B 1 215 ? 1.603 -7.790 41.609 1.00 75.53 194 ALA B N 1
ATOM 3291 C CA . ALA B 1 215 ? 2.108 -6.773 40.692 1.00 73.09 194 ALA B CA 1
ATOM 3292 C C . ALA B 1 215 ? 1.105 -6.506 39.570 1.00 71.08 194 ALA B C 1
ATOM 3293 O O . ALA B 1 215 ? 0.561 -7.425 38.945 1.00 70.18 194 ALA B O 1
ATOM 3295 N N . LEU B 1 216 ? 0.845 -5.231 39.342 1.00 67.96 195 LEU B N 1
ATOM 3296 C CA . LEU B 1 216 ? -0.089 -4.801 38.329 1.00 68.91 195 LEU B CA 1
ATOM 3297 C C . LEU B 1 216 ? 0.718 -4.342 37.127 1.00 72.45 195 LEU B C 1
ATOM 3298 O O . LEU B 1 216 ? 1.555 -3.430 37.235 1.00 73.08 195 LEU B O 1
ATOM 3303 N N . LEU B 1 217 ? 0.519 -5.042 36.013 1.00 68.91 196 LEU B N 1
ATOM 3304 C CA . LEU B 1 217 ? 1.248 -4.804 34.782 1.00 70.00 196 LEU B CA 1
ATOM 3305 C C . LEU B 1 217 ? 0.433 -3.882 33.880 1.00 67.71 196 LEU B C 1
ATOM 3306 O O . LEU B 1 217 ? -0.604 -4.287 33.331 1.00 64.17 196 LEU B O 1
ATOM 3311 N N . ASP B 1 218 ? 0.981 -2.707 33.623 1.00 72.04 197 ASP B N 1
ATOM 3312 C CA . ASP B 1 218 ? 0.301 -1.620 32.920 1.00 71.00 197 ASP B CA 1
ATOM 3313 C C . ASP B 1 218 ? 0.670 -1.701 31.434 1.00 74.32 197 ASP B C 1
ATOM 3314 O O . ASP B 1 218 ? 1.848 -1.564 31.051 1.00 72.00 197 ASP B O 1
ATOM 3319 N N . SER B 1 219 ? -0.355 -1.931 30.601 1.00 73.81 198 SER B N 1
ATOM 3320 C CA . SER B 1 219 ? -0.138 -2.112 29.166 1.00 73.72 198 SER B CA 1
ATOM 3321 C C . SER B 1 219 ? 0.519 -0.877 28.543 1.00 70.84 198 SER B C 1
ATOM 3322 O O . SER B 1 219 ? 1.535 -0.994 27.841 1.00 72.33 198 SER B O 1
ATOM 3325 N N . ALA B 1 220 ? 0.031 0.318 28.897 1.00 68.96 199 ALA B N 1
ATOM 3326 C CA . ALA B 1 220 ? 0.478 1.574 28.279 1.00 69.04 199 ALA B CA 1
ATOM 3327 C C . ALA B 1 220 ? 1.938 1.929 28.585 1.00 69.27 199 ALA B C 1
ATOM 3328 O O . ALA B 1 220 ? 2.687 2.331 27.688 1.00 69.24 199 ALA B O 1
ATOM 3330 N N . GLU B 1 221 ? 2.398 1.738 29.814 1.00 73.19 200 GLU B N 1
ATOM 3331 C CA . GLU B 1 221 ? 3.735 2.232 30.104 1.00 70.11 200 GLU B CA 1
ATOM 3332 C C . GLU B 1 221 ? 4.772 1.376 29.382 1.00 70.38 200 GLU B C 1
ATOM 3333 O O . GLU B 1 221 ? 5.754 1.898 28.829 1.00 66.65 200 GLU B O 1
ATOM 3335 N N . LEU B 1 222 ? 4.557 0.057 29.367 1.00 70.87 201 LEU B N 1
ATOM 3336 C CA . LEU B 1 222 ? 5.498 -0.861 28.736 1.00 72.08 201 LEU B CA 1
ATOM 3337 C C . LEU B 1 222 ? 5.562 -0.728 27.207 1.00 73.99 201 LEU B C 1
ATOM 3338 O O . LEU B 1 222 ? 6.664 -0.749 26.607 1.00 68.04 201 LEU B O 1
ATOM 3343 N N . THR B 1 223 ? 4.427 -0.420 26.583 1.00 73.83 202 THR B N 1
ATOM 3344 C CA . THR B 1 223 ? 4.400 -0.325 25.129 1.00 72.00 202 THR B CA 1
ATOM 3345 C C . THR B 1 223 ? 5.136 0.911 24.627 1.00 72.04 202 THR B C 1
ATOM 3346 O O . THR B 1 223 ? 5.908 0.830 23.657 1.00 71.12 202 THR B O 1
ATOM 3350 N N . ALA B 1 224 ? 4.942 2.058 25.283 1.00 68.21 203 ALA B N 1
ATOM 3351 C CA . ALA B 1 224 ? 5.630 3.262 24.822 1.00 68.65 203 ALA B CA 1
ATOM 3352 C C . ALA B 1 224 ? 7.142 3.074 24.857 1.00 70.15 203 ALA B C 1
ATOM 3353 O O . ALA B 1 224 ? 7.857 3.514 23.952 1.00 68.96 203 ALA B O 1
ATOM 3355 N N . GLN B 1 225 ? 7.642 2.343 25.847 1.00 75.53 204 GLN B N 1
ATOM 3356 C CA . GLN B 1 225 ? 9.075 2.113 25.892 1.00 75.61 204 GLN B CA 1
ATOM 3357 C C . GLN B 1 225 ? 9.486 1.323 24.685 1.00 74.04 204 GLN B C 1
ATOM 3358 O O . GLN B 1 225 ? 10.487 1.646 24.027 1.00 70.79 204 GLN B O 1
ATOM 3364 N N . GLU B 1 226 ? 8.766 0.224 24.443 1.00 75.77 205 GLU B N 1
ATOM 3365 C CA . GLU B 1 226 ? 9.034 -0.605 23.276 1.00 76.22 205 GLU B CA 1
ATOM 3366 C C . GLU B 1 226 ? 8.938 0.226 21.994 1.00 75.00 205 GLU B C 1
ATOM 3367 O O . GLU B 1 226 ? 9.806 0.138 21.117 1.00 76.93 205 GLU B O 1
ATOM 3373 N N . VAL B 1 227 ? 7.915 1.074 21.874 1.00 71.75 206 VAL B N 1
ATOM 3374 C CA . VAL B 1 227 ? 7.825 1.919 20.680 1.00 69.63 206 VAL B CA 1
ATOM 3375 C C . VAL B 1 227 ? 9.055 2.796 20.565 1.00 71.27 206 VAL B C 1
ATOM 3376 O O . VAL B 1 227 ? 9.606 2.991 19.471 1.00 68.35 206 VAL B O 1
ATOM 3380 N N . ALA B 1 228 ? 9.421 3.437 21.680 1.00 76.42 207 ALA B N 1
ATOM 3381 C CA . ALA B 1 228 ? 10.584 4.324 21.723 1.00 75.42 207 ALA B CA 1
ATOM 3382 C C . ALA B 1 228 ? 11.887 3.574 21.431 1.00 74.29 207 ALA B C 1
ATOM 3383 O O . ALA B 1 228 ? 12.698 4.010 20.606 1.00 73.79 207 ALA B O 1
ATOM 3385 N N . ARG B 1 229 ? 12.090 2.423 22.084 1.00 74.97 208 ARG B N 1
ATOM 3386 C CA . ARG B 1 229 ? 13.280 1.620 21.814 1.00 76.43 208 ARG B CA 1
ATOM 3387 C C . ARG B 1 229 ? 13.333 1.241 20.334 1.00 81.16 208 ARG B C 1
ATOM 3388 O O . ARG B 1 229 ? 14.335 1.478 19.640 1.00 83.20 208 ARG B O 1
ATOM 3396 N N . ALA B 1 230 ? 12.225 0.724 19.815 1.00 79.39 209 ALA B N 1
ATOM 3397 C CA . ALA B 1 230 ? 12.216 0.212 18.461 1.00 78.06 209 ALA B CA 1
ATOM 3398 C C . ALA B 1 230 ? 12.345 1.356 17.462 1.00 82.10 209 ALA B C 1
ATOM 3399 O O . ALA B 1 230 ? 13.071 1.239 16.468 1.00 85.12 209 ALA B O 1
ATOM 3401 N N . LEU B 1 231 ? 11.672 2.484 17.714 1.00 79.13 210 LEU B N 1
ATOM 3402 C CA . LEU B 1 231 ? 11.769 3.573 16.754 1.00 82.20 210 LEU B CA 1
ATOM 3403 C C . LEU B 1 231 ? 13.138 4.231 16.797 1.00 88.76 210 LEU B C 1
ATOM 3404 O O . LEU B 1 231 ? 13.648 4.671 15.753 1.00 88.55 210 LEU B O 1
ATOM 3409 N N . GLU B 1 232 ? 13.754 4.291 17.984 1.00 89.33 211 GLU B N 1
ATOM 3410 C CA . GLU B 1 232 ? 15.109 4.823 18.076 1.00 93.14 211 GLU B CA 1
ATOM 3411 C C . GLU B 1 232 ? 16.034 3.977 17.219 1.00 92.22 211 GLU B C 1
ATOM 3412 O O . GLU B 1 232 ? 16.763 4.492 16.359 1.00 92.85 211 GLU B O 1
ATOM 3418 N N . ALA B 1 233 ? 15.923 2.656 17.380 1.00 88.89 212 ALA B N 1
ATOM 3419 C CA . ALA B 1 233 ? 16.747 1.708 16.648 1.00 89.42 212 ALA B CA 1
ATOM 3420 C C . ALA B 1 233 ? 16.580 1.768 15.131 1.00 93.41 212 ALA B C 1
ATOM 3421 O O . ALA B 1 233 ? 17.535 1.462 14.402 1.00 98.89 212 ALA B O 1
ATOM 3423 N N . GLU B 1 234 ? 15.408 2.136 14.619 1.00 90.65 213 GLU B N 1
ATOM 3424 C CA . GLU B 1 234 ? 15.234 2.177 13.165 1.00 90.98 213 GLU B CA 1
ATOM 3425 C C . GLU B 1 234 ? 15.648 3.514 12.558 1.00 92.36 213 GLU B C 1
ATOM 3426 O O . GLU B 1 234 ? 15.579 3.671 11.325 1.00 88.27 213 GLU B O 1
ATOM 3432 N N . GLY B 1 235 ? 16.088 4.462 13.395 1.00 88.12 214 GLY B N 1
ATOM 3433 C CA . GLY B 1 235 ? 16.407 5.801 12.950 1.00 83.62 214 GLY B CA 1
ATOM 3434 C C . GLY B 1 235 ? 15.219 6.627 12.542 1.00 84.71 214 GLY B C 1
ATOM 3435 O O . GLY B 1 235 ? 15.331 7.478 11.656 1.00 83.86 214 GLY B O 1
ATOM 3436 N N . LEU B 1 236 ? 14.062 6.362 13.125 1.00 84.97 215 LEU B N 1
ATOM 3437 C CA . LEU B 1 236 ? 12.831 7.048 12.753 1.00 86.80 215 LEU B CA 1
ATOM 3438 C C . LEU B 1 236 ? 12.440 8.133 13.725 1.00 84.18 215 LEU B C 1
ATOM 3439 O O . LEU B 1 236 ? 11.465 8.848 13.472 1.00 82.77 215 LEU B O 1
ATOM 3444 N N . LEU B 1 237 ? 13.147 8.246 14.845 1.00 86.26 216 LEU B N 1
ATOM 3445 C CA . LEU B 1 237 ? 12.826 9.268 15.838 1.00 86.46 216 LEU B CA 1
ATOM 3446 C C . LEU B 1 237 ? 13.002 10.656 15.236 1.00 87.19 216 LEU B C 1
ATOM 3447 O O . LEU B 1 237 ? 13.942 10.886 14.475 1.00 85.04 216 LEU B O 1
ATOM 3452 N N . ASN B 1 238 ? 12.108 11.585 15.567 1.00 87.07 217 ASN B N 1
ATOM 3453 C CA . ASN B 1 238 ? 12.226 12.911 15.016 1.00 87.63 217 ASN B CA 1
ATOM 3454 C C . ASN B 1 238 ? 13.239 13.651 15.880 1.00 96.27 217 ASN B C 1
ATOM 3455 O O . ASN B 1 238 ? 13.206 13.522 17.118 1.00 95.37 217 ASN B O 1
ATOM 3460 N N . PRO B 1 239 ? 14.087 14.517 15.325 1.00 98.68 218 PRO B N 1
ATOM 3461 C CA . PRO B 1 239 ? 15.043 15.217 16.202 1.00 101.32 218 PRO B CA 1
ATOM 3462 C C . PRO B 1 239 ? 14.808 16.687 16.479 1.00 100.10 218 PRO B C 1
ATOM 3463 O O . PRO B 1 239 ? 15.320 17.189 17.482 1.00 105.76 218 PRO B O 1
ATOM 3467 N N . GLU B 1 240 ? 13.958 17.359 15.723 1.00 97.89 219 GLU B N 1
ATOM 3468 C CA . GLU B 1 240 ? 13.730 18.772 15.954 1.00 104.49 219 GLU B CA 1
ATOM 3469 C C . GLU B 1 240 ? 12.226 18.952 15.991 1.00 104.10 219 GLU B C 1
ATOM 3470 O O . GLU B 1 240 ? 11.476 18.164 15.408 1.00 101.20 219 GLU B O 1
ATOM 3476 N N . GLY B 1 241 ? 11.768 19.949 16.736 1.00 102.24 220 GLY B N 1
ATOM 3477 C CA . GLY B 1 241 ? 10.338 20.085 16.660 1.00 101.43 220 GLY B CA 1
ATOM 3478 C C . GLY B 1 241 ? 9.601 19.973 17.972 1.00 96.09 220 GLY B C 1
ATOM 3479 O O . GLY B 1 241 ? 10.002 19.244 18.882 1.00 95.10 220 GLY B O 1
ATOM 3480 N N . ARG B 1 242 ? 8.479 20.655 18.044 1.00 92.20 221 ARG B N 1
ATOM 3481 C CA . ARG B 1 242 ? 7.620 20.616 19.206 1.00 92.36 221 ARG B CA 1
ATOM 3482 C C . ARG B 1 242 ? 6.526 19.691 18.711 1.00 88.24 221 ARG B C 1
ATOM 3483 O O . ARG B 1 242 ? 6.089 19.818 17.561 1.00 84.10 221 ARG B O 1
ATOM 3485 N N . GLY B 1 243 ? 6.162 18.696 19.512 1.00 83.07 222 GLY B N 1
ATOM 3486 C CA . GLY B 1 243 ? 5.187 17.741 19.068 1.00 79.06 222 GLY B CA 1
ATOM 3487 C C . GLY B 1 243 ? 3.799 18.149 19.521 1.00 81.02 222 GLY B C 1
ATOM 3488 O O . GLY B 1 243 ? 3.607 18.664 20.621 1.00 86.03 222 GLY B O 1
ATOM 3489 N N . ARG B 1 244 ? 2.851 18.002 18.607 1.00 80.19 223 ARG B N 1
ATOM 3490 C CA . ARG B 1 244 ? 1.441 18.150 18.902 1.00 74.47 223 ARG B CA 1
ATOM 3491 C C . ARG B 1 244 ? 0.777 16.795 18.647 1.00 70.03 223 ARG B C 1
ATOM 3492 O O . ARG B 1 244 ? 1.371 15.875 18.058 1.00 62.73 223 ARG B O 1
ATOM 3494 N N . THR B 1 245 ? -0.491 16.720 19.037 1.00 64.65 224 THR B N 1
ATOM 3495 C CA . THR B 1 245 ? -1.378 15.614 18.739 1.00 58.17 224 THR B CA 1
ATOM 3496 C C . THR B 1 245 ? -2.596 16.131 17.990 1.00 58.39 224 THR B C 1
ATOM 3497 O O . THR B 1 245 ? -3.204 17.116 18.417 1.00 59.06 224 THR B O 1
ATOM 3501 N N . PHE B 1 246 ? -2.989 15.439 16.914 1.00 52.85 225 PHE B N 1
ATOM 3502 C CA . PHE B 1 246 ? -4.257 15.710 16.240 1.00 50.58 225 PHE B CA 1
ATOM 3503 C C . PHE B 1 246 ? -5.161 14.503 16.494 1.00 49.00 225 PHE B C 1
ATOM 3504 O O . PHE B 1 246 ? -4.695 13.375 16.446 1.00 53.61 225 PHE B O 1
ATOM 3512 N N . HIS B 1 247 ? -6.407 14.747 16.871 1.00 46.84 226 HIS B N 1
ATOM 3513 C CA . HIS B 1 247 ? -7.412 13.739 17.170 1.00 42.77 226 HIS B CA 1
ATOM 3514 C C . HIS B 1 247 ? -8.390 13.579 16.008 1.00 46.19 226 HIS B C 1
ATOM 3515 O O . HIS B 1 247 ? -8.945 14.561 15.512 1.00 47.56 226 HIS B O 1
ATOM 3522 N N . LEU B 1 248 ? -8.607 12.339 15.576 1.00 44.72 227 LEU B N 1
ATOM 3523 C CA . LEU B 1 248 ? -9.537 11.997 14.508 1.00 42.52 227 LEU B CA 1
ATOM 3524 C C . LEU B 1 248 ? -10.569 11.051 15.064 1.00 40.36 227 LEU B C 1
ATOM 3525 O O . LEU B 1 248 ? -10.199 10.028 15.614 1.00 44.10 227 LEU B O 1
ATOM 3530 N N . VAL B 1 249 ? -11.844 11.328 14.916 1.00 39.32 228 VAL B N 1
ATOM 3531 C CA . VAL B 1 249 ? -12.785 10.410 15.547 1.00 42.83 228 VAL B CA 1
ATOM 3532 C C . VAL B 1 249 ? -13.962 10.128 14.620 1.00 44.86 228 VAL B C 1
ATOM 3533 O O . VAL B 1 249 ? -14.376 10.990 13.833 1.00 42.75 228 VAL B O 1
ATOM 3537 N N . THR B 1 250 ? -14.542 8.936 14.749 1.00 37.00 229 THR B N 1
ATOM 3538 C CA . THR B 1 250 ? -15.643 8.625 13.865 1.00 37.33 229 THR B CA 1
ATOM 3539 C C . THR B 1 250 ? -16.994 9.027 14.414 1.00 40.68 229 THR B C 1
ATOM 3540 O O . THR B 1 250 ? -17.957 9.019 13.651 1.00 38.45 229 THR B O 1
ATOM 3544 N N . GLY B 1 251 ? -17.110 9.349 15.709 1.00 47.23 230 GLY B N 1
ATOM 3545 C CA . GLY B 1 251 ? -18.371 9.819 16.318 1.00 45.17 230 GLY B CA 1
ATOM 3546 C C . GLY B 1 251 ? -18.389 11.329 16.503 1.00 52.79 230 GLY B C 1
ATOM 3547 O O . GLY B 1 251 ? -17.636 12.074 15.862 1.00 51.89 230 GLY B O 1
ATOM 3548 N N . ASP B 1 252 ? -19.224 11.814 17.415 1.00 53.54 231 ASP B N 1
ATOM 3549 C CA . ASP B 1 252 ? -19.298 13.255 17.668 1.00 47.31 231 ASP B CA 1
ATOM 3550 C C . ASP B 1 252 ? -18.027 13.778 18.349 1.00 47.06 231 ASP B C 1
ATOM 3551 O O . ASP B 1 252 ? -17.675 13.323 19.437 1.00 49.63 231 ASP B O 1
ATOM 3556 N N . PRO B 1 253 ? -17.333 14.737 17.707 1.00 49.68 232 PRO B N 1
ATOM 3557 C CA . PRO B 1 253 ? -16.098 15.284 18.293 1.00 49.23 232 PRO B CA 1
ATOM 3558 C C . PRO B 1 253 ? -16.270 15.959 19.638 1.00 50.88 232 PRO B C 1
ATOM 3559 O O . PRO B 1 253 ? -15.360 15.910 20.476 1.00 51.61 232 PRO B O 1
ATOM 3563 N N . GLU B 1 254 ? -17.353 16.696 19.847 1.00 52.85 233 GLU B N 1
ATOM 3564 C CA . GLU B 1 254 ? -17.475 17.408 21.122 1.00 54.07 233 GLU B CA 1
ATOM 3565 C C . GLU B 1 254 ? -17.670 16.418 22.264 1.00 55.79 233 GLU B C 1
ATOM 3566 O O . GLU B 1 254 ? -17.098 16.575 23.358 1.00 50.96 233 GLU B O 1
ATOM 3572 N N . ALA B 1 255 ? -18.436 15.362 21.998 1.00 49.84 234 ALA B N 1
ATOM 3573 C CA . ALA B 1 255 ? -18.575 14.329 22.981 1.00 45.88 234 ALA B CA 1
ATOM 3574 C C . ALA B 1 255 ? -17.214 13.753 23.292 1.00 46.97 234 ALA B C 1
ATOM 3575 O O . ALA B 1 255 ? -16.820 13.635 24.456 1.00 53.37 234 ALA B O 1
ATOM 3577 N N . TYR B 1 256 ? -16.424 13.528 22.281 1.00 41.11 235 TYR B N 1
ATOM 3578 C CA . TYR B 1 256 ? -15.120 12.968 22.540 1.00 44.23 235 TYR B CA 1
ATOM 3579 C C . TYR B 1 256 ? -14.317 13.936 23.364 1.00 47.69 235 TYR B C 1
ATOM 3580 O O . TYR B 1 256 ? -13.634 13.536 24.305 1.00 46.24 235 TYR B O 1
ATOM 3589 N N . ARG B 1 257 ? -14.365 15.223 22.996 1.00 49.10 236 ARG B N 1
ATOM 3590 C CA . ARG B 1 257 ? -13.604 16.213 23.738 1.00 50.49 236 ARG B CA 1
ATOM 3591 C C . ARG B 1 257 ? -13.974 16.208 25.217 1.00 52.18 236 ARG B C 1
ATOM 3592 O O . ARG B 1 257 ? -13.093 16.229 26.100 1.00 52.74 236 ARG B O 1
ATOM 3600 N N . ALA B 1 258 ? -15.270 16.149 25.509 1.00 50.70 237 ALA B N 1
ATOM 3601 C CA . ALA B 1 258 ? -15.705 16.169 26.905 1.00 52.91 237 ALA B CA 1
ATOM 3602 C C . ALA B 1 258 ? -15.321 14.891 27.644 1.00 61.32 237 ALA B C 1
ATOM 3603 O O . ALA B 1 258 ? -14.874 14.941 28.801 1.00 63.78 237 ALA B O 1
ATOM 3605 N N . LEU B 1 259 ? -15.426 13.738 26.968 1.00 58.66 238 LEU B N 1
ATOM 3606 C CA . LEU B 1 259 ? -15.033 12.484 27.599 1.00 55.85 238 LEU B CA 1
ATOM 3607 C C . LEU B 1 259 ? -13.523 12.422 27.829 1.00 57.14 238 LEU B C 1
ATOM 3608 O O . LEU B 1 259 ? -13.073 11.997 28.903 1.00 59.00 238 LEU B O 1
ATOM 3613 N N . ALA B 1 260 ? -12.719 12.870 26.857 1.00 54.79 239 ALA B N 1
ATOM 3614 C CA . ALA B 1 260 ? -11.275 12.885 27.079 1.00 59.37 239 ALA B CA 1
ATOM 3615 C C . ALA B 1 260 ? -10.884 13.761 28.282 1.00 67.93 239 ALA B C 1
ATOM 3616 O O . ALA B 1 260 ? -10.032 13.359 29.099 1.00 67.22 239 ALA B O 1
ATOM 3618 N N . GLU B 1 261 ? -11.515 14.945 28.434 1.00 65.58 240 GLU B N 1
ATOM 3619 C CA . GLU B 1 261 ? -11.141 15.829 29.541 1.00 67.44 240 GLU B CA 1
ATOM 3620 C C . GLU B 1 261 ? -11.438 15.193 30.890 1.00 66.78 240 GLU B C 1
ATOM 3621 O O . GLU B 1 261 ? -10.603 15.227 31.809 1.00 65.49 240 GLU B O 1
ATOM 3623 N N . ARG B 1 262 ? -12.569 14.503 30.994 1.00 69.27 241 ARG B N 1
ATOM 3624 C CA . ARG B 1 262 ? -12.876 13.845 32.256 1.00 68.05 241 ARG B CA 1
ATOM 3625 C C . ARG B 1 262 ? -11.805 12.836 32.668 1.00 65.84 241 ARG B C 1
ATOM 3626 O O . ARG B 1 262 ? -11.735 12.495 33.849 1.00 72.05 241 ARG B O 1
ATOM 3634 N N . LEU B 1 263 ? -10.991 12.325 31.739 1.00 68.05 242 LEU B N 1
ATOM 3635 C CA . LEU B 1 263 ? -9.892 11.421 32.079 1.00 68.92 242 LEU B CA 1
ATOM 3636 C C . LEU B 1 263 ? -8.537 12.122 31.971 1.00 68.40 242 LEU B C 1
ATOM 3637 O O . LEU B 1 263 ? -7.501 11.466 31.764 1.00 69.12 242 LEU B O 1
ATOM 3642 N N . GLY B 1 264 ? -8.541 13.447 32.009 1.00 63.31 243 GLY B N 1
ATOM 3643 C CA . GLY B 1 264 ? -7.299 14.187 32.024 1.00 67.41 243 GLY B CA 1
ATOM 3644 C C . GLY B 1 264 ? -6.555 14.454 30.736 1.00 74.76 243 GLY B C 1
ATOM 3645 O O . GLY B 1 264 ? -5.330 14.640 30.778 1.00 80.71 243 GLY B O 1
ATOM 3646 N N . GLU B 1 265 ? -7.221 14.491 29.585 1.00 68.17 244 GLU B N 1
ATOM 3647 C CA . GLU B 1 265 ? -6.510 14.835 28.364 1.00 65.12 244 GLU B CA 1
ATOM 3648 C C . GLU B 1 265 ? -7.156 16.084 27.789 1.00 66.75 244 GLU B C 1
ATOM 3649 O O . GLU B 1 265 ? -8.392 16.195 27.738 1.00 65.04 244 GLU B O 1
ATOM 3655 N N . ARG B 1 266 ? -6.319 17.025 27.378 1.00 63.11 245 ARG B N 1
ATOM 3656 C CA . ARG B 1 266 ? -6.797 18.267 26.806 1.00 62.44 245 ARG B CA 1
ATOM 3657 C C . ARG B 1 266 ? -6.634 18.093 25.323 1.00 68.29 245 ARG B C 1
ATOM 3658 O O . ARG B 1 266 ? -5.508 18.001 24.809 1.00 69.86 245 ARG B O 1
ATOM 3660 N N . VAL B 1 267 ? -7.750 18.110 24.642 1.00 66.65 246 VAL B N 1
ATOM 3661 C CA . VAL B 1 267 ? -7.769 17.888 23.224 1.00 59.70 246 VAL B CA 1
ATOM 3662 C C . VAL B 1 267 ? -7.805 19.256 22.567 1.00 62.45 246 VAL B C 1
ATOM 3663 O O . VAL B 1 267 ? -8.727 20.061 22.806 1.00 64.04 246 VAL B O 1
ATOM 3667 N N . GLU B 1 268 ? -6.906 19.463 21.618 1.00 57.61 247 GLU B N 1
ATOM 3668 C CA . GLU B 1 268 ? -6.907 20.736 20.943 1.00 64.99 247 GLU B CA 1
ATOM 3669 C C . GLU B 1 268 ? -7.439 20.535 19.525 1.00 64.62 247 GLU B C 1
ATOM 3670 O O . GLU B 1 268 ? -8.568 20.943 19.252 1.00 71.43 247 GLU B O 1
ATOM 3672 N N . ALA B 1 269 ? -6.812 19.738 18.696 1.00 54.07 248 ALA B N 1
ATOM 3673 C CA . ALA B 1 269 ? -7.259 19.512 17.321 1.00 59.33 248 ALA B CA 1
ATOM 3674 C C . ALA B 1 269 ? -8.098 18.215 17.235 1.00 57.03 248 ALA B C 1
ATOM 3675 O O . ALA B 1 269 ? -7.578 17.149 17.540 1.00 53.98 248 ALA B O 1
ATOM 3677 N N . VAL B 1 270 ? -9.425 18.302 17.060 1.00 56.38 249 VAL B N 1
ATOM 3678 C CA . VAL B 1 270 ? -10.241 17.109 16.810 1.00 48.79 249 VAL B CA 1
ATOM 3679 C C . VAL B 1 270 ? -11.194 17.366 15.644 1.00 47.55 249 VAL B C 1
ATOM 3680 O O . VAL B 1 270 ? -11.870 18.383 15.604 1.00 49.55 249 VAL B O 1
ATOM 3684 N N . ARG B 1 271 ? -11.166 16.501 14.656 1.00 50.85 250 ARG B N 1
ATOM 3685 C CA . ARG B 1 271 ? -12.038 16.533 13.486 1.00 47.88 250 ARG B CA 1
ATOM 3686 C C . ARG B 1 271 ? -12.737 15.181 13.351 1.00 50.67 250 ARG B C 1
ATOM 3687 O O . ARG B 1 271 ? -12.188 14.158 13.769 1.00 49.88 250 ARG B O 1
ATOM 3695 N N . ARG B 1 272 ? -13.980 15.184 12.864 1.00 45.01 251 ARG B N 1
ATOM 3696 C CA . ARG B 1 272 ? -14.703 13.950 12.608 1.00 46.68 251 ARG B CA 1
ATOM 3697 C C . ARG B 1 272 ? -14.365 13.354 11.241 1.00 49.41 251 ARG B C 1
ATOM 3698 O O . ARG B 1 272 ? -14.431 14.025 10.224 1.00 56.24 251 ARG B O 1
ATOM 3706 N N . VAL B 1 273 ? -13.941 12.105 11.235 1.00 48.72 252 VAL B N 1
ATOM 3707 C CA . VAL B 1 273 ? -13.621 11.379 10.030 1.00 52.25 252 VAL B CA 1
ATOM 3708 C C . VAL B 1 273 ? -14.780 10.442 9.691 1.00 59.86 252 VAL B C 1
ATOM 3709 O O . VAL B 1 273 ? -15.210 9.635 10.542 1.00 52.66 252 VAL B O 1
ATOM 3713 N N . SER B 1 274 ? -15.295 10.544 8.452 1.00 59.79 253 SER B N 1
ATOM 3714 C CA . SER B 1 274 ? -16.411 9.696 8.051 1.00 59.24 253 SER B CA 1
ATOM 3715 C C . SER B 1 274 ? -15.999 8.238 7.852 1.00 60.63 253 SER B C 1
ATOM 3716 O O . SER B 1 274 ? -14.943 7.919 7.288 1.00 59.98 253 SER B O 1
ATOM 3719 N N . LEU B 1 275 ? -16.857 7.350 8.347 1.00 60.44 254 LEU B N 1
ATOM 3720 C CA . LEU B 1 275 ? -16.708 5.933 8.092 1.00 62.03 254 LEU B CA 1
ATOM 3721 C C . LEU B 1 275 ? -16.596 5.580 6.612 1.00 68.14 254 LEU B C 1
ATOM 3722 O O . LEU B 1 275 ? -16.028 4.528 6.299 1.00 68.29 254 LEU B O 1
ATOM 3727 N N . GLU B 1 276 ? -17.067 6.430 5.681 1.00 69.20 255 GLU B N 1
ATOM 3728 C CA . GLU B 1 276 ? -16.855 6.132 4.253 1.00 64.11 255 GLU B CA 1
ATOM 3729 C C . GLU B 1 276 ? -15.438 6.427 3.778 1.00 61.38 255 GLU B C 1
ATOM 3730 O O . GLU B 1 276 ? -15.084 5.984 2.693 1.00 58.76 255 GLU B O 1
ATOM 3732 N N . GLU B 1 277 ? -14.656 7.232 4.516 1.00 67.55 256 GLU B N 1
ATOM 3733 C CA . GLU B 1 277 ? -13.241 7.432 4.212 1.00 67.58 256 GLU B CA 1
ATOM 3734 C C . GLU B 1 277 ? -12.421 6.203 4.567 1.00 65.32 256 GLU B C 1
ATOM 3735 O O . GLU B 1 277 ? -11.216 6.130 4.243 1.00 62.46 256 GLU B O 1
ATOM 3741 N N . LEU B 1 278 ? -13.068 5.239 5.209 1.00 63.84 257 LEU B N 1
ATOM 3742 C CA . LEU B 1 278 ? -12.426 4.039 5.708 1.00 66.03 257 LEU B CA 1
ATOM 3743 C C . LEU B 1 278 ? -12.508 2.813 4.745 1.00 63.57 257 LEU B C 1
ATOM 3744 O O . LEU B 1 278 ? -11.614 1.934 4.752 1.00 65.45 257 LEU B O 1
ATOM 3749 N N . LYS C 1 23 ? 8.053 -16.788 4.370 1.00 91.19 2 LYS C N 1
ATOM 3750 C CA . LYS C 1 23 ? 7.986 -17.008 2.917 1.00 91.19 2 LYS C CA 1
ATOM 3751 C C . LYS C 1 23 ? 7.708 -18.503 2.636 1.00 95.24 2 LYS C C 1
ATOM 3752 O O . LYS C 1 23 ? 8.540 -19.365 2.941 1.00 97.99 2 LYS C O 1
ATOM 3754 N N . ASP C 1 24 ? 6.503 -18.806 2.143 1.00 88.51 3 ASP C N 1
ATOM 3755 C CA . ASP C 1 24 ? 6.030 -20.169 1.875 1.00 81.57 3 ASP C CA 1
ATOM 3756 C C . ASP C 1 24 ? 5.678 -20.270 0.411 1.00 78.43 3 ASP C C 1
ATOM 3757 O O . ASP C 1 24 ? 4.562 -19.888 0.021 1.00 76.76 3 ASP C O 1
ATOM 3762 N N . PRO C 1 25 ? 6.512 -20.910 -0.414 1.00 81.29 4 PRO C N 1
ATOM 3763 C CA . PRO C 1 25 ? 6.171 -20.988 -1.844 1.00 80.56 4 PRO C CA 1
ATOM 3764 C C . PRO C 1 25 ? 4.990 -21.894 -2.122 1.00 71.41 4 PRO C C 1
ATOM 3765 O O . PRO C 1 25 ? 4.418 -21.793 -3.207 1.00 66.47 4 PRO C O 1
ATOM 3769 N N . LYS C 1 26 ? 4.486 -22.626 -1.140 1.00 66.86 5 LYS C N 1
ATOM 3770 C CA . LYS C 1 26 ? 3.282 -23.371 -1.463 1.00 67.80 5 LYS C CA 1
ATOM 3771 C C . LYS C 1 26 ? 2.038 -22.462 -1.467 1.00 64.61 5 LYS C C 1
ATOM 3772 O O . LYS C 1 26 ? 0.965 -22.883 -1.913 1.00 59.38 5 LYS C O 1
ATOM 3774 N N . ALA C 1 27 ? 2.129 -21.243 -0.904 1.00 66.20 6 ALA C N 1
ATOM 3775 C CA . ALA C 1 27 ? 0.971 -20.369 -0.761 1.00 59.37 6 ALA C CA 1
ATOM 3776 C C . ALA C 1 27 ? 0.574 -19.732 -2.094 1.00 57.79 6 ALA C C 1
ATOM 3777 O O . ALA C 1 27 ? 1.425 -19.492 -2.952 1.00 55.03 6 ALA C O 1
ATOM 3779 N N . PRO C 1 28 ? -0.702 -19.360 -2.225 1.00 56.83 7 PRO C N 1
ATOM 3780 C CA . PRO C 1 28 ? -1.233 -18.828 -3.484 1.00 49.56 7 PRO C CA 1
ATOM 3781 C C . PRO C 1 28 ? -0.824 -17.390 -3.770 1.00 54.05 7 PRO C C 1
ATOM 3782 O O . PRO C 1 28 ? -0.431 -16.629 -2.869 1.00 52.49 7 PRO C O 1
ATOM 3786 N N . ILE C 1 29 ? -1.016 -17.016 -5.056 1.00 49.82 8 ILE C N 1
ATOM 3787 C CA . ILE C 1 29 ? -0.885 -15.649 -5.562 1.00 45.37 8 ILE C CA 1
ATOM 3788 C C . ILE C 1 29 ? -2.261 -15.006 -5.726 1.00 46.92 8 ILE C C 1
ATOM 3789 O O . ILE C 1 29 ? -3.183 -15.608 -6.290 1.00 46.83 8 ILE C O 1
ATOM 3794 N N . GLY C 1 30 ? -2.439 -13.824 -5.146 1.00 45.08 9 GLY C N 1
ATOM 3795 C CA . GLY C 1 30 ? -3.676 -13.083 -5.309 1.00 41.58 9 GLY C CA 1
ATOM 3796 C C . GLY C 1 30 ? -3.681 -12.244 -6.570 1.00 47.11 9 GLY C C 1
ATOM 3797 O O . GLY C 1 30 ? -2.683 -11.610 -6.923 1.00 49.05 9 GLY C O 1
ATOM 3798 N N . VAL C 1 31 ? -4.814 -12.279 -7.263 1.00 44.32 10 VAL C N 1
ATOM 3799 C CA . VAL C 1 31 ? -5.066 -11.465 -8.445 1.00 44.35 10 VAL C CA 1
ATOM 3800 C C . VAL C 1 31 ? -6.450 -10.841 -8.314 1.00 43.95 10 VAL C C 1
ATOM 3801 O O . VAL C 1 31 ? -7.427 -11.578 -8.153 1.00 47.12 10 VAL C O 1
ATOM 3805 N N . PHE C 1 32 ? -6.568 -9.516 -8.461 1.00 38.14 11 PHE C N 1
ATOM 3806 C CA . PHE C 1 32 ? -7.912 -8.944 -8.319 1.00 43.09 11 PHE C CA 1
ATOM 3807 C C . PHE C 1 32 ? -8.278 -7.878 -9.366 1.00 47.41 11 PHE C C 1
ATOM 3808 O O . PHE C 1 32 ? -7.432 -7.184 -9.952 1.00 42.55 11 PHE C O 1
ATOM 3816 N N . ASP C 1 33 ? -9.578 -7.773 -9.601 1.00 42.83 12 ASP C N 1
ATOM 3817 C CA . ASP C 1 33 ? -10.059 -6.914 -10.649 1.00 45.74 12 ASP C CA 1
ATOM 3818 C C . ASP C 1 33 ? -11.454 -6.473 -10.293 1.00 46.16 12 ASP C C 1
ATOM 3819 O O . ASP C 1 33 ? -12.081 -7.021 -9.397 1.00 44.77 12 ASP C O 1
ATOM 3824 N N . SER C 1 34 ? -11.990 -5.558 -11.072 1.00 46.09 13 SER C N 1
ATOM 3825 C CA . SER C 1 34 ? -13.366 -5.229 -10.800 1.00 47.11 13 SER C CA 1
ATOM 3826 C C . SER C 1 34 ? -14.280 -6.340 -11.261 1.00 48.38 13 SER C C 1
ATOM 3827 O O . SER C 1 34 ? -15.418 -6.441 -10.778 1.00 49.54 13 SER C O 1
ATOM 3830 N N . GLY C 1 35 ? -13.806 -7.184 -12.178 1.00 46.84 14 GLY C N 1
ATOM 3831 C CA . GLY C 1 35 ? -14.661 -8.208 -12.771 1.00 47.55 14 GLY C CA 1
ATOM 3832 C C . GLY C 1 35 ? -13.977 -9.220 -13.661 1.00 47.73 14 GLY C C 1
ATOM 3833 O O . GLY C 1 35 ? -12.940 -9.789 -13.287 1.00 50.38 14 GLY C O 1
ATOM 3834 N N . VAL C 1 36 ? -14.532 -9.439 -14.857 1.00 46.83 15 VAL C N 1
ATOM 3835 C CA . VAL C 1 36 ? -13.956 -10.449 -15.756 1.00 49.68 15 VAL C CA 1
ATOM 3836 C C . VAL C 1 36 ? -12.781 -9.951 -16.572 1.00 49.10 15 VAL C C 1
ATOM 3837 O O . VAL C 1 36 ? -12.006 -10.780 -17.055 1.00 45.41 15 VAL C O 1
ATOM 3841 N N . GLY C 1 37 ? -12.610 -8.635 -16.726 1.00 49.53 16 GLY C N 1
ATOM 3842 C CA . GLY C 1 37 ? -11.535 -8.155 -17.580 1.00 50.66 16 GLY C CA 1
ATOM 3843 C C . GLY C 1 37 ? -10.169 -8.640 -17.127 1.00 53.79 16 GLY C C 1
ATOM 3844 O O . GLY C 1 37 ? -9.360 -9.118 -17.933 1.00 52.36 16 GLY C O 1
ATOM 3845 N N . GLY C 1 38 ? -9.947 -8.664 -15.821 1.00 50.80 17 GLY C N 1
ATOM 3846 C CA . GLY C 1 38 ? -8.636 -9.026 -15.378 1.00 51.21 17 GLY C CA 1
ATOM 3847 C C . GLY C 1 38 ? -8.252 -10.444 -15.693 1.00 54.52 17 GLY C C 1
ATOM 3848 O O . GLY C 1 38 ? -7.100 -10.817 -15.404 1.00 53.23 17 GLY C O 1
ATOM 3849 N N . LEU C 1 39 ? -9.210 -11.262 -16.203 1.00 48.73 18 LEU C N 1
ATOM 3850 C CA . LEU C 1 39 ? -8.864 -12.615 -16.629 1.00 48.44 18 LEU C CA 1
ATOM 3851 C C . LEU C 1 39 ? -7.816 -12.651 -17.741 1.00 57.41 18 LEU C C 1
ATOM 3852 O O . LEU C 1 39 ? -7.012 -13.591 -17.749 1.00 58.66 18 LEU C O 1
ATOM 3857 N N . THR C 1 40 ? -7.638 -11.574 -18.528 1.00 57.14 19 THR C N 1
ATOM 3858 C CA . THR C 1 40 ? -6.525 -11.584 -19.470 1.00 56.56 19 THR C CA 1
ATOM 3859 C C . THR C 1 40 ? -5.214 -11.637 -18.713 1.00 59.36 19 THR C C 1
ATOM 3860 O O . THR C 1 40 ? -4.296 -12.376 -19.086 1.00 66.85 19 THR C O 1
ATOM 3864 N N . VAL C 1 41 ? -5.151 -10.971 -17.572 1.00 54.09 20 VAL C N 1
ATOM 3865 C CA . VAL C 1 41 ? -3.930 -11.063 -16.802 1.00 56.85 20 VAL C CA 1
ATOM 3866 C C . VAL C 1 41 ? -3.789 -12.455 -16.224 1.00 55.14 20 VAL C C 1
ATOM 3867 O O . VAL C 1 41 ? -2.708 -13.039 -16.249 1.00 58.51 20 VAL C O 1
ATOM 3871 N N . LEU C 1 42 ? -4.873 -13.018 -15.711 1.00 54.00 21 LEU C N 1
ATOM 3872 C CA . LEU C 1 42 ? -4.777 -14.346 -15.127 1.00 53.53 21 LEU C CA 1
ATOM 3873 C C . LEU C 1 42 ? -4.226 -15.335 -16.114 1.00 55.68 21 LEU C C 1
ATOM 3874 O O . LEU C 1 42 ? -3.298 -16.066 -15.786 1.00 56.07 21 LEU C O 1
ATOM 3879 N N . LYS C 1 43 ? -4.762 -15.339 -17.345 1.00 61.69 22 LYS C N 1
ATOM 3880 C CA . LYS C 1 43 ? -4.319 -16.278 -18.388 1.00 62.55 22 LYS C CA 1
ATOM 3881 C C . LYS C 1 43 ? -2.815 -16.178 -18.622 1.00 65.67 22 LYS C C 1
ATOM 3882 O O . LYS C 1 43 ? -2.095 -17.187 -18.594 1.00 63.69 22 LYS C O 1
ATOM 3888 N N . ALA C 1 44 ? -2.317 -14.952 -18.837 1.00 63.88 23 ALA C N 1
ATOM 3889 C CA . ALA C 1 44 ? -0.885 -14.777 -19.049 1.00 62.91 23 ALA C CA 1
ATOM 3890 C C . ALA C 1 44 ? -0.068 -15.289 -17.850 1.00 66.39 23 ALA C C 1
ATOM 3891 O O . ALA C 1 44 ? 0.950 -15.973 -18.030 1.00 66.20 23 ALA C O 1
ATOM 3893 N N . LEU C 1 45 ? -0.552 -15.063 -16.622 1.00 57.41 24 LEU C N 1
ATOM 3894 C CA . LEU C 1 45 ? 0.175 -15.541 -15.471 1.00 59.10 24 LEU C CA 1
ATOM 3895 C C . LEU C 1 45 ? 0.221 -17.076 -15.418 1.00 65.79 24 LEU C C 1
ATOM 3896 O O . LEU C 1 45 ? 1.262 -17.681 -15.117 1.00 64.78 24 LEU C O 1
ATOM 3901 N N . ARG C 1 46 ? -0.897 -17.726 -15.701 1.00 66.98 25 ARG C N 1
ATOM 3902 C CA . ARG C 1 46 ? -0.965 -19.171 -15.573 1.00 66.83 25 ARG C CA 1
ATOM 3903 C C . ARG C 1 46 ? -0.076 -19.843 -16.631 1.00 70.23 25 ARG C C 1
ATOM 3904 O O . ARG C 1 46 ? 0.516 -20.908 -16.382 1.00 69.31 25 ARG C O 1
ATOM 3912 N N . ARG C 1 47 ? 0.001 -19.245 -17.831 1.00 66.05 26 ARG C N 1
ATOM 3913 C CA . ARG C 1 47 ? 0.906 -19.753 -18.865 1.00 68.74 26 ARG C CA 1
ATOM 3914 C C . ARG C 1 47 ? 2.357 -19.713 -18.396 1.00 68.41 26 ARG C C 1
ATOM 3915 O O . ARG C 1 47 ? 3.079 -20.703 -18.499 1.00 73.19 26 ARG C O 1
ATOM 3923 N N . LEU C 1 48 ? 2.793 -18.610 -17.805 1.00 65.65 27 LEU C N 1
ATOM 3924 C CA . LEU C 1 48 ? 4.182 -18.587 -17.403 1.00 61.91 27 LEU C CA 1
ATOM 3925 C C . LEU C 1 48 ? 4.417 -19.352 -16.121 1.00 67.09 27 LEU C C 1
ATOM 3926 O O . LEU C 1 48 ? 5.566 -19.685 -15.814 1.00 68.90 27 LEU C O 1
ATOM 3931 N N . LEU C 1 49 ? 3.370 -19.615 -15.345 1.00 64.73 28 LEU C N 1
ATOM 3932 C CA . LEU C 1 49 ? 3.539 -20.174 -14.010 1.00 64.70 28 LEU C CA 1
ATOM 3933 C C . LEU C 1 49 ? 2.522 -21.271 -13.741 1.00 66.72 28 LEU C C 1
ATOM 3934 O O . LEU C 1 49 ? 1.743 -21.216 -12.788 1.00 68.78 28 LEU C O 1
ATOM 3939 N N . PRO C 1 50 ? 2.555 -22.343 -14.518 1.00 72.22 29 PRO C N 1
ATOM 3940 C CA . PRO C 1 50 ? 1.512 -23.363 -14.360 1.00 67.33 29 PRO C CA 1
ATOM 3941 C C . PRO C 1 50 ? 1.545 -24.056 -13.021 1.00 64.83 29 PRO C C 1
ATOM 3942 O O . PRO C 1 50 ? 0.606 -24.802 -12.713 1.00 68.77 29 PRO C O 1
ATOM 3946 N N . ARG C 1 51 ? 2.550 -23.840 -12.185 1.00 63.25 30 ARG C N 1
ATOM 3947 C CA . ARG C 1 51 ? 2.548 -24.611 -10.946 1.00 66.21 30 ARG C CA 1
ATOM 3948 C C . ARG C 1 51 ? 1.894 -23.816 -9.806 1.00 66.21 30 ARG C C 1
ATOM 3949 O O . ARG C 1 51 ? 1.491 -24.400 -8.794 1.00 62.00 30 ARG C O 1
ATOM 3957 N N . GLU C 1 52 ? 1.638 -22.522 -10.020 1.00 67.19 31 GLU C N 1
ATOM 3958 C CA . GLU C 1 52 ? 1.166 -21.662 -8.956 1.00 59.26 31 GLU C CA 1
ATOM 3959 C C . GLU C 1 52 ? -0.332 -21.789 -8.735 1.00 57.36 31 GLU C C 1
ATOM 3960 O O . GLU C 1 52 ? -1.110 -22.027 -9.659 1.00 58.85 31 GLU C O 1
ATOM 3966 N N . GLU C 1 53 ? -0.737 -21.511 -7.515 1.00 54.55 32 GLU C N 1
ATOM 3967 C CA . GLU C 1 53 ? -2.137 -21.411 -7.170 1.00 55.80 32 GLU C CA 1
ATOM 3968 C C . GLU C 1 53 ? -2.571 -19.934 -7.244 1.00 55.43 32 GLU C C 1
ATOM 3969 O O . GLU C 1 53 ? -1.907 -19.045 -6.717 1.00 53.75 32 GLU C O 1
ATOM 3975 N N . PHE C 1 54 ? -3.637 -19.654 -7.953 1.00 53.33 33 PHE C N 1
ATOM 3976 C CA . PHE C 1 54 ? -4.112 -18.299 -8.030 1.00 49.71 33 PHE C CA 1
ATOM 3977 C C . PHE C 1 54 ? -5.446 -18.129 -7.302 1.00 54.76 33 PHE C C 1
ATOM 3978 O O . PHE C 1 54 ? -6.331 -18.988 -7.376 1.00 55.24 33 PHE C O 1
ATOM 3986 N N . LEU C 1 55 ? -5.613 -17.007 -6.620 1.00 47.51 34 LEU C N 1
ATOM 3987 C CA . LEU C 1 55 ? -6.934 -16.607 -6.159 1.00 43.23 34 LEU C CA 1
ATOM 3988 C C . LEU C 1 55 ? -7.314 -15.378 -6.991 1.00 46.61 34 LEU C C 1
ATOM 3989 O O . LEU C 1 55 ? -6.603 -14.361 -7.025 1.00 45.95 34 LEU C O 1
ATOM 3994 N N . TYR C 1 56 ? -8.319 -15.519 -7.789 1.00 46.55 35 TYR C N 1
ATOM 3995 C CA . TYR C 1 56 ? -8.718 -14.427 -8.623 1.00 47.36 35 TYR C CA 1
ATOM 3996 C C . TYR C 1 56 ? -9.949 -13.832 -7.969 1.00 48.47 35 TYR C C 1
ATOM 3997 O O . TYR C 1 56 ? -10.943 -14.523 -7.748 1.00 48.44 35 TYR C O 1
ATOM 4006 N N . PHE C 1 57 ? -9.873 -12.557 -7.649 1.00 50.10 36 PHE C N 1
ATOM 4007 C CA . PHE C 1 57 ? -10.936 -11.855 -6.944 1.00 47.13 36 PHE C CA 1
ATOM 4008 C C . PHE C 1 57 ? -11.555 -10.907 -7.955 1.00 44.44 36 PHE C C 1
ATOM 4009 O O . PHE C 1 57 ? -10.892 -9.984 -8.429 1.00 45.08 36 PHE C O 1
ATOM 4017 N N . GLY C 1 58 ? -12.812 -11.137 -8.289 1.00 44.23 37 GLY C N 1
ATOM 4018 C CA . GLY C 1 58 ? -13.505 -10.216 -9.172 1.00 45.87 37 GLY C CA 1
ATOM 4019 C C . GLY C 1 58 ? -14.591 -9.506 -8.399 1.00 50.44 37 GLY C C 1
ATOM 4020 O O . GLY C 1 58 ? -15.551 -10.137 -7.891 1.00 47.88 37 GLY C O 1
ATOM 4021 N N . ASP C 1 59 ? -14.454 -8.183 -8.305 1.00 45.55 38 ASP C N 1
ATOM 4022 C CA . ASP C 1 59 ? -15.359 -7.405 -7.473 1.00 44.39 38 ASP C CA 1
ATOM 4023 C C . ASP C 1 59 ? -16.619 -6.998 -8.244 1.00 43.49 38 ASP C C 1
ATOM 4024 O O . ASP C 1 59 ? -16.984 -5.851 -8.310 1.00 46.58 38 ASP C O 1
ATOM 4029 N N . THR C 1 60 ? -17.330 -7.984 -8.765 1.00 43.97 39 THR C N 1
ATOM 4030 C CA . THR C 1 60 ? -18.440 -7.707 -9.673 1.00 46.59 39 THR C CA 1
ATOM 4031 C C . THR C 1 60 ? -19.611 -7.043 -8.979 1.00 49.36 39 THR C C 1
ATOM 4032 O O . THR C 1 60 ? -20.563 -6.631 -9.657 1.00 48.58 39 THR C O 1
ATOM 4036 N N . ALA C 1 61 ? -19.642 -7.038 -7.649 1.00 47.92 40 ALA C N 1
ATOM 4037 C CA . ALA C 1 61 ? -20.713 -6.306 -6.997 1.00 45.71 40 ALA C CA 1
ATOM 4038 C C . ALA C 1 61 ? -20.539 -4.809 -7.171 1.00 51.62 40 ALA C C 1
ATOM 4039 O O . ALA C 1 61 ? -21.479 -4.048 -6.957 1.00 57.38 40 ALA C O 1
ATOM 4041 N N . ARG C 1 62 ? -19.351 -4.354 -7.515 1.00 50.38 41 ARG C N 1
ATOM 4042 C CA . ARG C 1 62 ? -19.097 -2.929 -7.590 1.00 45.43 41 ARG C CA 1
ATOM 4043 C C . ARG C 1 62 ? -18.469 -2.537 -8.913 1.00 48.21 41 ARG C C 1
ATOM 4044 O O . ARG C 1 62 ? -18.007 -1.411 -9.039 1.00 48.58 41 ARG C O 1
ATOM 4052 N N . VAL C 1 63 ? -18.367 -3.471 -9.868 1.00 48.16 42 VAL C N 1
ATOM 4053 C CA . VAL C 1 63 ? -17.882 -3.168 -11.223 1.00 49.65 42 VAL C CA 1
ATOM 4054 C C . VAL C 1 63 ? -18.845 -2.192 -11.855 1.00 50.04 42 VAL C C 1
ATOM 4055 O O . VAL C 1 63 ? -20.069 -2.338 -11.676 1.00 53.18 42 VAL C O 1
ATOM 4059 N N . PRO C 1 64 ? -18.388 -1.249 -12.677 1.00 53.49 43 PRO C N 1
ATOM 4060 C CA . PRO C 1 64 ? -17.013 -0.933 -13.055 1.00 52.59 43 PRO C CA 1
ATOM 4061 C C . PRO C 1 64 ? -16.384 0.124 -12.156 1.00 54.16 43 PRO C C 1
ATOM 4062 O O . PRO C 1 64 ? -17.074 0.847 -11.466 1.00 50.21 43 PRO C O 1
ATOM 4066 N N . TYR C 1 65 ? -15.070 0.112 -12.102 1.00 53.31 44 TYR C N 1
ATOM 4067 C CA . TYR C 1 65 ? -14.309 1.104 -11.387 1.00 48.02 44 TYR C CA 1
ATOM 4068 C C . TYR C 1 65 ? -14.044 2.332 -12.285 1.00 56.39 44 TYR C C 1
ATOM 4069 O O . TYR C 1 65 ? -13.765 3.436 -11.790 1.00 56.52 44 TYR C O 1
ATOM 4078 N N . GLY C 1 66 ? -14.136 2.170 -13.608 1.00 59.70 45 GLY C N 1
ATOM 4079 C CA . GLY C 1 66 ? -13.594 3.179 -14.515 1.00 56.63 45 GLY C CA 1
ATOM 4080 C C . GLY C 1 66 ? -14.278 4.521 -14.398 1.00 57.41 45 GLY C C 1
ATOM 4081 O O . GLY C 1 66 ? -13.702 5.560 -14.731 1.00 61.38 45 GLY C O 1
ATOM 4082 N N . GLY C 1 67 ? -15.529 4.519 -13.990 1.00 57.77 46 GLY C N 1
ATOM 4083 C CA . GLY C 1 67 ? -16.268 5.731 -13.771 1.00 54.87 46 GLY C CA 1
ATOM 4084 C C . GLY C 1 67 ? -16.425 6.107 -12.326 1.00 57.41 46 GLY C C 1
ATOM 4085 O O . GLY C 1 67 ? -17.227 6.999 -12.032 1.00 59.17 46 GLY C O 1
ATOM 4086 N N . LYS C 1 68 ? -15.736 5.425 -11.399 1.00 56.89 47 LYS C N 1
ATOM 4087 C CA . LYS C 1 68 ? -15.938 5.838 -10.024 1.00 50.51 47 LYS C CA 1
ATOM 4088 C C . LYS C 1 68 ? -14.850 6.838 -9.615 1.00 52.37 47 LYS C C 1
ATOM 4089 O O . LYS C 1 68 ? -13.786 6.905 -10.245 1.00 56.57 47 LYS C O 1
ATOM 4095 N N . PRO C 1 69 ? -15.043 7.608 -8.534 1.00 54.50 48 PRO C N 1
ATOM 4096 C CA . PRO C 1 69 ? -13.971 8.501 -8.073 1.00 48.49 48 PRO C CA 1
ATOM 4097 C C . PRO C 1 69 ? -12.729 7.722 -7.717 1.00 45.68 48 PRO C C 1
ATOM 4098 O O . PRO C 1 69 ? -12.805 6.641 -7.153 1.00 49.63 48 PRO C O 1
ATOM 4102 N N . LEU C 1 70 ? -11.581 8.233 -8.130 1.00 43.77 49 LEU C N 1
ATOM 4103 C CA . LEU C 1 70 ? -10.363 7.489 -7.882 1.00 45.27 49 LEU C CA 1
ATOM 4104 C C . LEU C 1 70 ? -10.219 7.078 -6.399 1.00 50.02 49 LEU C C 1
ATOM 4105 O O . LEU C 1 70 ? -10.013 5.883 -6.099 1.00 51.38 49 LEU C O 1
ATOM 4110 N N . ALA C 1 71 ? -10.561 7.974 -5.464 1.00 45.71 50 ALA C N 1
ATOM 4111 C CA . ALA C 1 71 ? -10.347 7.675 -4.052 1.00 38.45 50 ALA C CA 1
ATOM 4112 C C . ALA C 1 71 ? -11.203 6.521 -3.559 1.00 46.91 50 ALA C C 1
ATOM 4113 O O . ALA C 1 71 ? -10.848 5.837 -2.588 1.00 50.16 50 ALA C O 1
ATOM 4115 N N . MET C 1 72 ? -12.359 6.332 -4.150 1.00 43.92 51 MET C N 1
ATOM 4116 C CA . MET C 1 72 ? -13.183 5.206 -3.772 1.00 44.55 51 MET C CA 1
ATOM 4117 C C . MET C 1 72 ? -12.528 3.906 -4.224 1.00 52.50 51 MET C C 1
ATOM 4118 O O . MET C 1 72 ? -12.432 2.951 -3.438 1.00 56.48 51 MET C O 1
ATOM 4123 N N . VAL C 1 73 ? -12.009 3.870 -5.461 1.00 47.20 52 VAL C N 1
ATOM 4124 C CA . VAL C 1 73 ? -11.300 2.688 -5.914 1.00 49.08 52 VAL C CA 1
ATOM 4125 C C . VAL C 1 73 ? -10.135 2.373 -4.974 1.00 48.29 52 VAL C C 1
ATOM 4126 O O . VAL C 1 73 ? -9.877 1.206 -4.654 1.00 48.27 52 VAL C O 1
ATOM 4130 N N . ARG C 1 74 ? -9.458 3.400 -4.470 1.00 44.71 53 ARG C N 1
ATOM 4131 C CA . ARG C 1 74 ? -8.321 3.166 -3.592 1.00 44.48 53 ARG C CA 1
ATOM 4132 C C . ARG C 1 74 ? -8.735 2.434 -2.319 1.00 46.27 53 ARG C C 1
ATOM 4133 O O . ARG C 1 74 ? -7.962 1.654 -1.755 1.00 45.82 53 ARG C O 1
ATOM 4141 N N . ARG C 1 75 ? -9.929 2.717 -1.827 1.00 45.68 54 ARG C N 1
ATOM 4142 C CA . ARG C 1 75 ? -10.446 2.024 -0.669 1.00 47.14 54 ARG C CA 1
ATOM 4143 C C . ARG C 1 75 ? -10.845 0.604 -1.037 1.00 49.85 54 ARG C C 1
ATOM 4144 O O . ARG C 1 75 ? -10.570 -0.345 -0.291 1.00 52.07 54 ARG C O 1
ATOM 4152 N N . PHE C 1 76 ? -11.480 0.427 -2.188 1.00 47.79 55 PHE C N 1
ATOM 4153 C CA . PHE C 1 76 ? -11.708 -0.911 -2.694 1.00 48.58 55 PHE C CA 1
ATOM 4154 C C . PHE C 1 76 ? -10.408 -1.714 -2.708 1.00 49.68 55 PHE C C 1
ATOM 4155 O O . PHE C 1 76 ? -10.347 -2.850 -2.201 1.00 46.49 55 PHE C O 1
ATOM 4163 N N . ALA C 1 77 ? -9.347 -1.128 -3.270 1.00 44.03 56 ALA C N 1
ATOM 4164 C CA . ALA C 1 77 ? -8.127 -1.898 -3.397 1.00 42.85 56 ALA C CA 1
ATOM 4165 C C . ALA C 1 77 ? -7.609 -2.303 -2.030 1.00 41.62 56 ALA C C 1
ATOM 4166 O O . ALA C 1 77 ? -7.139 -3.426 -1.852 1.00 42.77 56 ALA C O 1
ATOM 4168 N N . TRP C 1 78 ? -7.671 -1.393 -1.056 1.00 44.03 57 TRP C N 1
ATOM 4169 C CA . TRP C 1 78 ? -7.203 -1.701 0.301 1.00 43.36 57 TRP C CA 1
ATOM 4170 C C . TRP C 1 78 ? -8.013 -2.830 0.945 1.00 41.87 57 TRP C C 1
ATOM 4171 O O . TRP C 1 78 ? -7.445 -3.708 1.609 1.00 35.53 57 TRP C O 1
ATOM 4182 N N . GLU C 1 79 ? -9.343 -2.779 0.818 1.00 40.07 58 GLU C N 1
ATOM 4183 C CA . GLU C 1 79 ? -10.181 -3.828 1.394 1.00 42.13 58 GLU C CA 1
ATOM 4184 C C . GLU C 1 79 ? -9.798 -5.177 0.796 1.00 46.27 58 GLU C C 1
ATOM 4185 O O . GLU C 1 79 ? -9.555 -6.144 1.531 1.00 46.99 58 GLU C O 1
ATOM 4191 N N . ILE C 1 80 ? -9.699 -5.237 -0.554 1.00 42.63 59 ILE C N 1
ATOM 4192 C CA . ILE C 1 80 ? -9.443 -6.481 -1.259 1.00 40.45 59 ILE C CA 1
ATOM 4193 C C . ILE C 1 80 ? -8.031 -6.970 -0.964 1.00 41.48 59 ILE C C 1
ATOM 4194 O O . ILE C 1 80 ? -7.800 -8.169 -0.734 1.00 41.00 59 ILE C O 1
ATOM 4199 N N . ALA C 1 81 ? -7.080 -6.061 -0.855 1.00 39.91 60 ALA C N 1
ATOM 4200 C CA . ALA C 1 81 ? -5.766 -6.541 -0.460 1.00 43.26 60 ALA C CA 1
ATOM 4201 C C . ALA C 1 81 ? -5.847 -7.187 0.917 1.00 44.24 60 ALA C C 1
ATOM 4202 O O . ALA C 1 81 ? -5.245 -8.237 1.164 1.00 45.88 60 ALA C O 1
ATOM 4204 N N . GLY C 1 82 ? -6.606 -6.581 1.823 1.00 42.90 61 GLY C N 1
ATOM 4205 C CA . GLY C 1 82 ? -6.767 -7.159 3.131 1.00 44.04 61 GLY C CA 1
ATOM 4206 C C . GLY C 1 82 ? -7.419 -8.526 3.094 1.00 45.32 61 GLY C C 1
ATOM 4207 O O . GLY C 1 82 ? -7.015 -9.452 3.800 1.00 47.70 61 GLY C O 1
ATOM 4208 N N . PHE C 1 83 ? -8.447 -8.665 2.306 1.00 43.48 62 PHE C N 1
ATOM 4209 C CA . PHE C 1 83 ? -9.058 -9.966 2.205 1.00 47.11 62 PHE C CA 1
ATOM 4210 C C . PHE C 1 83 ? -8.058 -11.022 1.680 1.00 51.45 62 PHE C C 1
ATOM 4211 O O . PHE C 1 83 ? -8.030 -12.156 2.179 1.00 48.60 62 PHE C O 1
ATOM 4219 N N . LEU C 1 84 ? -7.265 -10.688 0.635 1.00 49.78 63 LEU C N 1
ATOM 4220 C CA . LEU C 1 84 ? -6.314 -11.667 0.114 1.00 44.45 63 LEU C CA 1
ATOM 4221 C C . LEU C 1 84 ? -5.256 -12.006 1.144 1.00 45.69 63 LEU C C 1
ATOM 4222 O O . LEU C 1 84 ? -4.935 -13.170 1.340 1.00 46.32 63 LEU C O 1
ATOM 4227 N N . LEU C 1 85 ? -4.791 -11.041 1.908 1.00 47.81 64 LEU C N 1
ATOM 4228 C CA . LEU C 1 85 ? -3.801 -11.417 2.899 1.00 46.57 64 LEU C CA 1
ATOM 4229 C C . LEU C 1 85 ? -4.412 -12.338 3.936 1.00 47.67 64 LEU C C 1
ATOM 4230 O O . LEU C 1 85 ? -3.781 -13.314 4.352 1.00 46.87 64 LEU C O 1
ATOM 4235 N N . ARG C 1 86 ? -5.663 -12.094 4.307 1.00 49.58 65 ARG C N 1
ATOM 4236 C CA . ARG C 1 86 ? -6.336 -12.956 5.276 1.00 51.23 65 ARG C CA 1
ATOM 4237 C C . ARG C 1 86 ? -6.363 -14.409 4.786 1.00 49.32 65 ARG C C 1
ATOM 4238 O O . ARG C 1 86 ? -6.304 -15.346 5.582 1.00 58.42 65 ARG C O 1
ATOM 4246 N N . GLN C 1 87 ? -6.452 -14.579 3.469 1.00 47.66 66 GLN C N 1
ATOM 4247 C CA . GLN C 1 87 ? -6.486 -15.878 2.834 1.00 45.60 66 GLN C CA 1
ATOM 4248 C C . GLN C 1 87 ? -5.085 -16.471 2.730 1.00 46.41 66 GLN C C 1
ATOM 4249 O O . GLN C 1 87 ? -4.928 -17.579 2.233 1.00 47.90 66 GLN C O 1
ATOM 4255 N N . GLY C 1 88 ? -4.046 -15.709 3.049 1.00 47.99 67 GLY C N 1
ATOM 4256 C CA . GLY C 1 88 ? -2.684 -16.228 3.030 1.00 48.50 67 GLY C CA 1
ATOM 4257 C C . GLY C 1 88 ? -1.860 -16.116 1.755 1.00 53.15 67 GLY C C 1
ATOM 4258 O O . GLY C 1 88 ? -0.825 -16.783 1.663 1.00 57.39 67 GLY C O 1
ATOM 4259 N N . VAL C 1 89 ? -2.159 -15.175 0.855 1.00 47.75 68 VAL C N 1
ATOM 4260 C CA . VAL C 1 89 ? -1.388 -15.079 -0.378 1.00 47.80 68 VAL C CA 1
ATOM 4261 C C . VAL C 1 89 ? 0.040 -14.624 -0.087 1.00 47.21 68 VAL C C 1
ATOM 4262 O O . VAL C 1 89 ? 0.307 -13.901 0.873 1.00 53.97 68 VAL C O 1
ATOM 4266 N N . LYS C 1 90 ? 0.962 -15.009 -0.973 1.00 50.02 69 LYS C N 1
ATOM 4267 C CA . LYS C 1 90 ? 2.365 -14.610 -0.924 1.00 48.42 69 LYS C CA 1
ATOM 4268 C C . LYS C 1 90 ? 2.681 -13.411 -1.812 1.00 49.80 69 LYS C C 1
ATOM 4269 O O . LYS C 1 90 ? 3.811 -12.931 -1.785 1.00 54.24 69 LYS C O 1
ATOM 4275 N N . ALA C 1 91 ? 1.774 -12.996 -2.688 1.00 45.53 70 ALA C N 1
ATOM 4276 C CA . ALA C 1 91 ? 1.971 -11.803 -3.504 1.00 51.16 70 ALA C CA 1
ATOM 4277 C C . ALA C 1 91 ? 0.600 -11.431 -4.012 1.00 50.14 70 ALA C C 1
ATOM 4278 O O . ALA C 1 91 ? -0.314 -12.267 -4.023 1.00 50.80 70 ALA C O 1
ATOM 4280 N N . ILE C 1 92 ? 0.476 -10.181 -4.449 1.00 42.14 71 ILE C N 1
ATOM 4281 C CA . ILE C 1 92 ? -0.783 -9.646 -4.945 1.00 44.58 71 ILE C CA 1
ATOM 4282 C C . ILE C 1 92 ? -0.475 -9.023 -6.282 1.00 46.08 71 ILE C C 1
ATOM 4283 O O . ILE C 1 92 ? 0.442 -8.207 -6.375 1.00 48.02 71 ILE C O 1
ATOM 4288 N N . VAL C 1 93 ? -1.256 -9.381 -7.291 1.00 42.74 72 VAL C N 1
ATOM 4289 C CA . VAL C 1 93 ? -1.226 -8.794 -8.613 1.00 43.29 72 VAL C CA 1
ATOM 4290 C C . VAL C 1 93 ? -2.514 -8.032 -8.738 1.00 43.31 72 VAL C C 1
ATOM 4291 O O . VAL C 1 93 ? -3.595 -8.627 -8.626 1.00 44.02 72 VAL C O 1
ATOM 4295 N N . VAL C 1 94 ? -2.406 -6.726 -8.941 1.00 42.74 73 VAL C N 1
ATOM 4296 C CA . VAL C 1 94 ? -3.569 -5.861 -9.212 1.00 49.63 73 VAL C CA 1
ATOM 4297 C C . VAL C 1 94 ? -3.812 -5.875 -10.733 1.00 48.34 73 VAL C C 1
ATOM 4298 O O . VAL C 1 94 ? -3.271 -5.057 -11.484 1.00 47.25 73 VAL C O 1
ATOM 4302 N N . ALA C 1 95 ? -4.731 -6.718 -11.190 1.00 48.05 74 ALA C N 1
ATOM 4303 C CA . ALA C 1 95 ? -4.912 -6.825 -12.634 1.00 48.12 74 ALA C CA 1
ATOM 4304 C C . ALA C 1 95 ? -5.606 -5.617 -13.252 1.00 49.82 74 ALA C C 1
ATOM 4305 O O . ALA C 1 95 ? -5.476 -5.416 -14.445 1.00 60.12 74 ALA C O 1
ATOM 4307 N N . CYS C 1 96 ? -6.366 -4.831 -12.511 1.00 47.74 75 CYS C N 1
ATOM 4308 C CA . CYS C 1 96 ? -7.079 -3.700 -13.081 1.00 47.05 75 CYS C CA 1
ATOM 4309 C C . CYS C 1 96 ? -6.211 -2.467 -13.339 1.00 53.09 75 CYS C C 1
ATOM 4310 O O . CYS C 1 96 ? -5.499 -2.006 -12.447 1.00 55.68 75 CYS C O 1
ATOM 4313 N N . ASN C 1 97 ? -6.328 -1.869 -14.534 1.00 53.64 76 ASN C N 1
ATOM 4314 C CA . ASN C 1 97 ? -5.593 -0.627 -14.747 1.00 55.01 76 ASN C CA 1
ATOM 4315 C C . ASN C 1 97 ? -6.186 0.521 -13.936 1.00 53.98 76 ASN C C 1
ATOM 4316 O O . ASN C 1 97 ? -5.447 1.372 -13.428 1.00 53.99 76 ASN C O 1
ATOM 4321 N N . THR C 1 98 ? -7.499 0.548 -13.747 1.00 51.51 77 THR C N 1
ATOM 4322 C CA . THR C 1 98 ? -8.058 1.647 -12.974 1.00 53.75 77 THR C CA 1
ATOM 4323 C C . THR C 1 98 ? -7.587 1.547 -11.521 1.00 55.02 77 THR C C 1
ATOM 4324 O O . THR C 1 98 ? -7.115 2.537 -10.952 1.00 51.47 77 THR C O 1
ATOM 4328 N N . ALA C 1 99 ? -7.632 0.330 -10.934 1.00 49.46 78 ALA C N 1
ATOM 4329 C CA . ALA C 1 99 ? -7.218 0.164 -9.541 1.00 50.70 78 ALA C CA 1
ATOM 4330 C C . ALA C 1 99 ? -5.716 0.346 -9.385 1.00 49.92 78 ALA C C 1
ATOM 4331 O O . ALA C 1 99 ? -5.260 0.891 -8.380 1.00 46.47 78 ALA C O 1
ATOM 4333 N N . SER C 1 100 ? -4.934 -0.102 -10.361 1.00 48.67 79 SER C N 1
ATOM 4334 C CA . SER C 1 100 ? -3.512 0.190 -10.347 1.00 48.83 79 SER C CA 1
ATOM 4335 C C . SER C 1 100 ? -3.259 1.688 -10.325 1.00 47.86 79 SER C C 1
ATOM 4336 O O . SER C 1 100 ? -2.341 2.153 -9.657 1.00 52.79 79 SER C O 1
ATOM 4339 N N . SER C 1 101 ? -3.975 2.444 -11.156 1.00 48.48 80 SER C N 1
ATOM 4340 C CA . SER C 1 101 ? -3.790 3.900 -11.194 1.00 52.21 80 SER C CA 1
ATOM 4341 C C . SER C 1 101 ? -4.124 4.538 -9.857 1.00 53.25 80 SER C C 1
ATOM 4342 O O . SER C 1 101 ? -3.404 5.412 -9.366 1.00 55.75 80 SER C O 1
ATOM 4345 N N . ALA C 1 102 ? -5.173 4.033 -9.228 1.00 50.87 81 ALA C N 1
ATOM 4346 C CA . ALA C 1 102 ? -5.714 4.555 -7.991 1.00 48.12 81 ALA C CA 1
ATOM 4347 C C . ALA C 1 102 ? -4.837 4.221 -6.802 1.00 52.05 81 ALA C C 1
ATOM 4348 O O . ALA C 1 102 ? -4.838 4.951 -5.790 1.00 51.70 81 ALA C O 1
ATOM 4350 N N . ALA C 1 103 ? -4.288 3.033 -6.819 1.00 52.73 82 ALA C N 1
ATOM 4351 C CA . ALA C 1 103 ? -3.621 2.532 -5.659 1.00 47.81 82 ALA C CA 1
ATOM 4352 C C . ALA C 1 103 ? -2.179 2.316 -5.650 1.00 50.74 82 ALA C C 1
ATOM 4353 O O . ALA C 1 103 ? -1.628 2.197 -4.616 1.00 50.49 82 ALA C O 1
ATOM 4355 N N . LEU C 1 104 ? -1.554 2.231 -6.786 1.00 51.90 83 LEU C N 1
ATOM 4356 C CA . LEU C 1 104 ? -0.147 2.018 -6.778 1.00 50.09 83 LEU C CA 1
ATOM 4357 C C . LEU C 1 104 ? 0.543 3.281 -7.051 1.00 53.26 83 LEU C C 1
ATOM 4358 O O . LEU C 1 104 ? 0.018 4.139 -7.668 1.00 60.34 83 LEU C O 1
ATOM 4363 N N . PRO C 1 105 ? 1.737 3.427 -6.561 1.00 57.64 84 PRO C N 1
ATOM 4364 C CA . PRO C 1 105 ? 2.597 2.472 -5.918 1.00 55.39 84 PRO C CA 1
ATOM 4365 C C . PRO C 1 105 ? 2.433 2.403 -4.456 1.00 56.76 84 PRO C C 1
ATOM 4366 O O . PRO C 1 105 ? 3.116 1.649 -3.862 1.00 57.96 84 PRO C O 1
ATOM 4370 N N . ASP C 1 106 ? 1.552 3.172 -3.880 1.00 54.16 85 ASP C N 1
ATOM 4371 C CA . ASP C 1 106 ? 1.410 3.157 -2.459 1.00 56.32 85 ASP C CA 1
ATOM 4372 C C . ASP C 1 106 ? 1.117 1.812 -1.876 1.00 55.19 85 ASP C C 1
ATOM 4373 O O . ASP C 1 106 ? 1.655 1.442 -0.885 1.00 51.24 85 ASP C O 1
ATOM 4378 N N . LEU C 1 107 ? 0.273 1.067 -2.529 1.00 54.10 86 LEU C N 1
ATOM 4379 C CA . LEU C 1 107 ? -0.099 -0.240 -2.022 1.00 51.15 86 LEU C CA 1
ATOM 4380 C C . LEU C 1 107 ? 1.115 -1.144 -1.912 1.00 50.71 86 LEU C C 1
ATOM 4381 O O . LEU C 1 107 ? 1.220 -1.935 -0.961 1.00 49.99 86 LEU C O 1
ATOM 4386 N N . ALA C 1 108 ? 2.015 -1.079 -2.898 1.00 51.96 87 ALA C N 1
ATOM 4387 C CA . ALA C 1 108 ? 3.232 -1.869 -2.818 1.00 51.57 87 ALA C CA 1
ATOM 4388 C C . ALA C 1 108 ? 4.161 -1.319 -1.754 1.00 49.36 87 ALA C C 1
ATOM 4389 O O . ALA C 1 108 ? 4.807 -2.086 -1.045 1.00 49.25 87 ALA C O 1
ATOM 4391 N N . GLU C 1 109 ? 4.139 -0.004 -1.565 1.00 53.73 88 GLU C N 1
ATOM 4392 C CA . GLU C 1 109 ? 4.971 0.637 -0.552 1.00 54.85 88 GLU C CA 1
ATOM 4393 C C . GLU C 1 109 ? 4.447 0.430 0.877 1.00 52.38 88 GLU C C 1
ATOM 4394 O O . GLU C 1 109 ? 5.184 0.637 1.841 1.00 58.51 88 GLU C O 1
ATOM 4400 N N . ASP C 1 110 ? 3.185 0.026 1.015 1.00 47.76 89 ASP C N 1
ATOM 4401 C CA . ASP C 1 110 ? 2.601 -0.189 2.330 1.00 50.09 89 ASP C CA 1
ATOM 4402 C C . ASP C 1 110 ? 2.564 -1.654 2.761 1.00 53.45 89 ASP C C 1
ATOM 4403 O O . ASP C 1 110 ? 2.627 -1.908 3.977 1.00 54.54 89 ASP C O 1
ATOM 4408 N N . LEU C 1 111 ? 2.642 -2.618 1.822 1.00 52.80 90 LEU C N 1
ATOM 4409 C CA . LEU C 1 111 ? 2.500 -4.040 2.122 1.00 48.86 90 LEU C CA 1
ATOM 4410 C C . LEU C 1 111 ? 3.822 -4.787 2.056 1.00 49.87 90 LEU C C 1
ATOM 4411 O O . LEU C 1 111 ? 4.699 -4.467 1.262 1.00 54.89 90 LEU C O 1
ATOM 4416 N N . SER C 1 112 ? 3.931 -5.811 2.895 1.00 46.63 91 SER C N 1
ATOM 4417 C CA . SER C 1 112 ? 5.139 -6.606 2.957 1.00 48.29 91 SER C CA 1
ATOM 4418 C C . SER C 1 112 ? 5.267 -7.594 1.812 1.00 51.97 91 SER C C 1
ATOM 4419 O O . SER C 1 112 ? 6.370 -7.791 1.300 1.00 57.99 91 SER C O 1
ATOM 4422 N N . VAL C 1 113 ? 4.171 -8.224 1.393 1.00 54.64 92 VAL C N 1
ATOM 4423 C CA . VAL C 1 113 ? 4.224 -9.197 0.300 1.00 48.43 92 VAL C CA 1
ATOM 4424 C C . VAL C 1 113 ? 4.432 -8.362 -0.937 1.00 45.58 92 VAL C C 1
ATOM 4425 O O . VAL C 1 113 ? 3.974 -7.220 -0.953 1.00 47.63 92 VAL C O 1
ATOM 4429 N N . PRO C 1 114 ? 5.089 -8.884 -1.972 1.00 49.56 93 PRO C N 1
ATOM 4430 C CA . PRO C 1 114 ? 5.193 -8.152 -3.241 1.00 47.45 93 PRO C CA 1
ATOM 4431 C C . PRO C 1 114 ? 3.827 -7.900 -3.844 1.00 48.02 93 PRO C C 1
ATOM 4432 O O . PRO C 1 114 ? 2.948 -8.768 -3.875 1.00 49.40 93 PRO C O 1
ATOM 4436 N N . VAL C 1 115 ? 3.662 -6.685 -4.308 1.00 48.36 94 VAL C N 1
ATOM 4437 C CA . VAL C 1 115 ? 2.460 -6.204 -4.965 1.00 51.88 94 VAL C CA 1
ATOM 4438 C C . VAL C 1 115 ? 2.906 -5.715 -6.327 1.00 49.74 94 VAL C C 1
ATOM 4439 O O . VAL C 1 115 ? 3.941 -5.063 -6.417 1.00 52.86 94 VAL C O 1
ATOM 4443 N N . PHE C 1 116 ? 2.203 -6.136 -7.375 1.00 53.15 95 PHE C N 1
ATOM 4444 C CA . PHE C 1 116 ? 2.482 -5.834 -8.779 1.00 53.17 95 PHE C CA 1
ATOM 4445 C C . PHE C 1 116 ? 1.258 -5.241 -9.419 1.00 53.05 95 PHE C C 1
ATOM 4446 O O . PHE C 1 116 ? 0.137 -5.682 -9.143 1.00 53.75 95 PHE C O 1
ATOM 4454 N N . GLY C 1 117 ? 1.483 -4.300 -10.333 1.00 50.68 96 GLY C N 1
ATOM 4455 C CA . GLY C 1 117 ? 0.411 -3.708 -11.094 1.00 53.85 96 GLY C CA 1
ATOM 4456 C C . GLY C 1 117 ? 0.616 -3.816 -12.596 1.00 58.66 96 GLY C C 1
ATOM 4457 O O . GLY C 1 117 ? 1.593 -4.399 -13.092 1.00 54.16 96 GLY C O 1
ATOM 4458 N N . VAL C 1 118 ? -0.354 -3.244 -13.310 1.00 56.68 97 VAL C N 1
ATOM 4459 C CA . VAL C 1 118 ? -0.431 -3.337 -14.749 1.00 55.26 97 VAL C CA 1
ATOM 4460 C C . VAL C 1 118 ? -0.140 -2.027 -15.411 1.00 58.64 97 VAL C C 1
ATOM 4461 O O . VAL C 1 118 ? -0.313 -1.927 -16.633 1.00 66.94 97 VAL C O 1
ATOM 4465 N N . VAL C 1 119 ? 0.207 -0.990 -14.646 1.00 58.07 98 VAL C N 1
ATOM 4466 C CA . VAL C 1 119 ? 0.640 0.301 -15.184 1.00 56.89 98 VAL C CA 1
ATOM 4467 C C . VAL C 1 119 ? 2.133 0.291 -15.468 1.00 58.26 98 VAL C C 1
ATOM 4468 O O . VAL C 1 119 ? 2.568 0.540 -16.592 1.00 57.73 98 VAL C O 1
ATOM 4472 N N . GLU C 1 120 ? 2.935 0.029 -14.455 1.00 58.86 99 GLU C N 1
ATOM 4473 C CA . GLU C 1 120 ? 4.355 0.276 -14.625 1.00 58.71 99 GLU C CA 1
ATOM 4474 C C . GLU C 1 120 ? 4.978 -0.606 -15.691 1.00 65.56 99 GLU C C 1
ATOM 4475 O O . GLU C 1 120 ? 5.718 -0.070 -16.529 1.00 66.84 99 GLU C O 1
ATOM 4481 N N . PRO C 1 121 ? 4.702 -1.910 -15.771 1.00 65.99 100 PRO C N 1
ATOM 4482 C CA . PRO C 1 121 ? 5.422 -2.728 -16.767 1.00 65.50 100 PRO C CA 1
ATOM 4483 C C . PRO C 1 121 ? 5.218 -2.263 -18.202 1.00 67.27 100 PRO C C 1
ATOM 4484 O O . PRO C 1 121 ? 6.164 -2.212 -19.001 1.00 66.81 100 PRO C O 1
ATOM 4488 N N . ALA C 1 122 ? 4.000 -1.874 -18.537 1.00 68.40 101 ALA C N 1
ATOM 4489 C CA . ALA C 1 122 ? 3.722 -1.444 -19.889 1.00 63.71 101 ALA C CA 1
ATOM 4490 C C . ALA C 1 122 ? 4.278 -0.058 -20.123 1.00 70.54 101 ALA C C 1
ATOM 4491 O O . ALA C 1 122 ? 4.631 0.281 -21.254 1.00 76.85 101 ALA C O 1
ATOM 4493 N N . ALA C 1 123 ? 4.310 0.784 -19.088 1.00 71.94 102 ALA C N 1
ATOM 4494 C CA . ALA C 1 123 ? 4.891 2.114 -19.244 1.00 68.33 102 ALA C CA 1
ATOM 4495 C C . ALA C 1 123 ? 6.401 2.051 -19.270 1.00 70.19 102 ALA C C 1
ATOM 4496 O O . ALA C 1 123 ? 7.034 3.011 -19.697 1.00 78.11 102 ALA C O 1
ATOM 4498 N N . ARG C 1 124 ? 6.989 0.951 -18.816 1.00 67.77 103 ARG C N 1
ATOM 4499 C CA . ARG C 1 124 ? 8.436 0.807 -18.852 1.00 72.22 103 ARG C CA 1
ATOM 4500 C C . ARG C 1 124 ? 8.823 0.511 -20.294 1.00 74.84 103 ARG C C 1
ATOM 4501 O O . ARG C 1 124 ? 9.510 1.295 -20.952 1.00 78.77 103 ARG C O 1
ATOM 4509 N N . ALA C 1 125 ? 8.288 -0.576 -20.829 1.00 74.73 104 ALA C N 1
ATOM 4510 C CA . ALA C 1 125 ? 8.501 -0.922 -22.223 1.00 72.23 104 ALA C CA 1
ATOM 4511 C C . ALA C 1 125 ? 8.211 0.241 -23.150 1.00 78.23 104 ALA C C 1
ATOM 4512 O O . ALA C 1 125 ? 8.851 0.396 -24.196 1.00 86.46 104 ALA C O 1
ATOM 4514 N N . ALA C 1 126 ? 7.254 1.073 -22.800 1.00 76.21 105 ALA C N 1
ATOM 4515 C CA . ALA C 1 126 ? 6.936 2.161 -23.700 1.00 80.60 105 ALA C CA 1
ATOM 4516 C C . ALA C 1 126 ? 8.067 3.178 -23.823 1.00 84.92 105 ALA C C 1
ATOM 4517 O O . ALA C 1 126 ? 8.052 3.992 -24.761 1.00 83.90 105 ALA C O 1
ATOM 4519 N N . ARG C 1 127 ? 9.004 3.205 -22.867 1.00 84.51 106 ARG C N 1
ATOM 4520 C CA . ARG C 1 127 ? 10.032 4.251 -22.894 1.00 89.51 106 ARG C CA 1
ATOM 4521 C C . ARG C 1 127 ? 11.023 4.090 -24.053 1.00 91.70 106 ARG C C 1
ATOM 4522 O O . ARG C 1 127 ? 11.739 5.050 -24.363 1.00 93.46 106 ARG C O 1
ATOM 4530 N N . GLY C 1 128 ? 11.041 2.941 -24.739 1.00 90.80 107 GLY C N 1
ATOM 4531 C CA . GLY C 1 128 ? 11.880 2.772 -25.917 1.00 92.66 107 GLY C CA 1
ATOM 4532 C C . GLY C 1 128 ? 11.278 3.199 -27.246 1.00 92.80 107 GLY C C 1
ATOM 4533 O O . GLY C 1 128 ? 11.584 2.588 -28.275 1.00 96.92 107 GLY C O 1
ATOM 4534 N N . PHE C 1 129 ? 10.455 4.255 -27.238 1.00 86.57 108 PHE C N 1
ATOM 4535 C CA . PHE C 1 129 ? 9.769 4.787 -28.412 1.00 89.78 108 PHE C CA 1
ATOM 4536 C C . PHE C 1 129 ? 9.743 6.295 -28.290 1.00 91.32 108 PHE C C 1
ATOM 4537 O O . PHE C 1 129 ? 9.746 6.835 -27.182 1.00 92.14 108 PHE C O 1
ATOM 4545 N N . ARG C 1 130 ? 9.678 6.984 -29.425 1.00 94.04 109 ARG C N 1
ATOM 4546 C CA . ARG C 1 130 ? 9.787 8.431 -29.310 1.00 96.36 109 ARG C CA 1
ATOM 4547 C C . ARG C 1 130 ? 8.463 9.087 -28.889 1.00 94.60 109 ARG C C 1
ATOM 4548 O O . ARG C 1 130 ? 8.464 9.956 -28.008 1.00 93.94 109 ARG C O 1
ATOM 4550 N N . LYS C 1 131 ? 7.321 8.638 -29.419 1.00 90.97 110 LYS C N 1
ATOM 4551 C CA . LYS C 1 131 ? 6.006 9.212 -29.094 1.00 90.91 110 LYS C CA 1
ATOM 4552 C C . LYS C 1 131 ? 4.999 8.115 -28.729 1.00 94.71 110 LYS C C 1
ATOM 4553 O O . LYS C 1 131 ? 4.700 7.234 -29.555 1.00 91.54 110 LYS C O 1
ATOM 4559 N N . VAL C 1 132 ? 4.502 8.152 -27.474 1.00 89.54 111 VAL C N 1
ATOM 4560 C CA . VAL C 1 132 ? 3.657 7.107 -26.907 1.00 74.73 111 VAL C CA 1
ATOM 4561 C C . VAL C 1 132 ? 2.296 7.717 -26.582 1.00 74.57 111 VAL C C 1
ATOM 4562 O O . VAL C 1 132 ? 2.204 8.870 -26.130 1.00 67.54 111 VAL C O 1
ATOM 4566 N N . GLY C 1 133 ? 1.235 6.986 -26.942 1.00 74.48 112 GLY C N 1
ATOM 4567 C CA . GLY C 1 133 ? -0.133 7.307 -26.559 1.00 68.46 112 GLY C CA 1
ATOM 4568 C C . GLY C 1 133 ? -0.763 6.329 -25.585 1.00 65.57 112 GLY C C 1
ATOM 4569 O O . GLY C 1 133 ? -0.341 5.167 -25.513 1.00 67.55 112 GLY C O 1
ATOM 4570 N N . LEU C 1 134 ? -1.838 6.751 -24.910 1.00 62.22 113 LEU C N 1
ATOM 4571 C CA . LEU C 1 134 ? -2.581 5.894 -23.993 1.00 64.66 113 LEU C CA 1
ATOM 4572 C C . LEU C 1 134 ? -4.086 5.890 -24.250 1.00 61.38 113 LEU C C 1
ATOM 4573 O O . LEU C 1 134 ? -4.691 6.943 -24.479 1.00 64.18 113 LEU C O 1
ATOM 4578 N N . ILE C 1 135 ? -4.689 4.699 -24.222 1.00 60.07 114 ILE C N 1
ATOM 4579 C CA . ILE C 1 135 ? -6.138 4.540 -24.092 1.00 61.47 114 ILE C CA 1
ATOM 4580 C C . ILE C 1 135 ? -6.433 3.705 -22.854 1.00 59.09 114 ILE C C 1
ATOM 4581 O O . ILE C 1 135 ? -5.651 2.816 -22.505 1.00 61.83 114 ILE C O 1
ATOM 4586 N N . GLY C 1 136 ? -7.519 4.033 -22.165 1.00 58.62 115 GLY C N 1
ATOM 4587 C CA . GLY C 1 136 ? -7.955 3.319 -20.972 1.00 55.39 115 GLY C CA 1
ATOM 4588 C C . GLY C 1 136 ? -9.296 3.852 -20.511 1.00 56.51 115 GLY C C 1
ATOM 4589 O O . GLY C 1 136 ? -9.906 4.676 -21.175 1.00 61.64 115 GLY C O 1
ATOM 4590 N N . THR C 1 137 ? -9.715 3.468 -19.319 1.00 59.24 116 THR C N 1
ATOM 4591 C CA . THR C 1 137 ? -10.945 4.036 -18.766 1.00 57.03 116 THR C CA 1
ATOM 4592 C C . THR C 1 137 ? -10.756 5.520 -18.438 1.00 61.44 116 THR C C 1
ATOM 4593 O O . THR C 1 137 ? -9.629 6.019 -18.327 1.00 61.21 116 THR C O 1
ATOM 4597 N N . GLN C 1 138 ? -11.895 6.208 -18.216 1.00 67.10 117 GLN C N 1
ATOM 4598 C CA . GLN C 1 138 ? -11.937 7.605 -17.732 1.00 61.50 117 GLN C CA 1
ATOM 4599 C C . GLN C 1 138 ? -11.091 7.792 -16.473 1.00 62.37 117 GLN C C 1
ATOM 4600 O O . GLN C 1 138 ? -10.270 8.708 -16.379 1.00 59.54 117 GLN C O 1
ATOM 4606 N N . ALA C 1 139 ? -11.247 6.910 -15.492 1.00 62.61 118 ALA C N 1
ATOM 4607 C CA . ALA C 1 139 ? -10.416 7.049 -14.301 1.00 59.52 118 ALA C CA 1
ATOM 4608 C C . ALA C 1 139 ? -8.941 6.893 -14.641 1.00 55.74 118 ALA C C 1
ATOM 4609 O O . ALA C 1 139 ? -8.103 7.646 -14.161 1.00 65.21 118 ALA C O 1
ATOM 4611 N N . THR C 1 140 ? -8.595 5.932 -15.463 1.00 58.08 119 THR C N 1
ATOM 4612 C CA . THR C 1 140 ? -7.187 5.685 -15.707 1.00 58.16 119 THR C CA 1
ATOM 4613 C C . THR C 1 140 ? -6.507 6.902 -16.346 1.00 60.57 119 THR C C 1
ATOM 4614 O O . THR C 1 140 ? -5.441 7.327 -15.895 1.00 58.71 119 THR C O 1
ATOM 4618 N N . VAL C 1 141 ? -7.095 7.469 -17.419 1.00 61.51 120 VAL C N 1
ATOM 4619 C CA . VAL C 1 141 ? -6.380 8.534 -18.141 1.00 65.90 120 VAL C CA 1
ATOM 4620 C C . VAL C 1 141 ? -6.350 9.836 -17.332 1.00 68.56 120 VAL C C 1
ATOM 4621 O O . VAL C 1 141 ? -5.377 10.593 -17.428 1.00 66.68 120 VAL C O 1
ATOM 4625 N N . GLU C 1 142 ? -7.382 10.112 -16.507 1.00 66.21 121 GLU C N 1
ATOM 4626 C CA . GLU C 1 142 ? -7.415 11.354 -15.726 1.00 68.78 121 GLU C CA 1
ATOM 4627 C C . GLU C 1 142 ? -6.576 11.285 -14.455 1.00 66.19 121 GLU C C 1
ATOM 4628 O O . GLU C 1 142 ? -6.188 12.328 -13.931 1.00 69.47 121 GLU C O 1
ATOM 4634 N N . SER C 1 143 ? -6.124 10.104 -14.064 1.00 65.68 122 SER C N 1
ATOM 4635 C CA . SER C 1 143 ? -5.405 9.958 -12.813 1.00 62.67 122 SER C CA 1
ATOM 4636 C C . SER C 1 143 ? -3.989 10.497 -12.911 1.00 63.85 122 SER C C 1
ATOM 4637 O O . SER C 1 143 ? -3.385 10.807 -11.881 1.00 66.23 122 SER C O 1
ATOM 4640 N N . GLY C 1 144 ? -3.409 10.522 -14.113 1.00 63.59 123 GLY C N 1
ATOM 4641 C CA . GLY C 1 144 ? -1.996 10.799 -14.226 1.00 60.06 123 GLY C CA 1
ATOM 4642 C C . GLY C 1 144 ? -1.085 9.669 -13.788 1.00 67.42 123 GLY C C 1
ATOM 4643 O O . GLY C 1 144 ? 0.134 9.873 -13.703 1.00 67.48 123 GLY C O 1
ATOM 4644 N N . ALA C 1 145 ? -1.613 8.457 -13.577 1.00 62.41 124 ALA C N 1
ATOM 4645 C CA . ALA C 1 145 ? -0.744 7.361 -13.170 1.00 57.36 124 ALA C CA 1
ATOM 4646 C C . ALA C 1 145 ? 0.340 7.087 -14.207 1.00 61.96 124 ALA C C 1
ATOM 4647 O O . ALA C 1 145 ? 1.506 6.898 -13.846 1.00 61.84 124 ALA C O 1
ATOM 4649 N N . TYR C 1 146 ? -0.021 7.079 -15.522 1.00 63.26 125 TYR C N 1
ATOM 4650 C CA . TYR C 1 146 ? 0.933 6.690 -16.565 1.00 65.11 125 TYR C CA 1
ATOM 4651 C C . TYR C 1 146 ? 1.985 7.788 -16.760 1.00 67.36 125 TYR C C 1
ATOM 4652 O O . TYR C 1 146 ? 3.185 7.482 -16.888 1.00 67.50 125 TYR C O 1
ATOM 4661 N N . PRO C 1 147 ? 1.591 9.070 -16.793 1.00 67.33 126 PRO C N 1
ATOM 4662 C CA . PRO C 1 147 ? 2.598 10.138 -16.909 1.00 64.44 126 PRO C CA 1
ATOM 4663 C C . PRO C 1 147 ? 3.653 10.107 -15.824 1.00 67.47 126 PRO C C 1
ATOM 4664 O O . PRO C 1 147 ? 4.744 10.639 -16.030 1.00 68.94 126 PRO C O 1
ATOM 4668 N N . ARG C 1 148 ? 3.398 9.450 -14.696 1.00 69.70 127 ARG C N 1
ATOM 4669 C CA . ARG C 1 148 ? 4.418 9.353 -13.665 1.00 69.24 127 ARG C CA 1
ATOM 4670 C C . ARG C 1 148 ? 5.551 8.446 -14.086 1.00 68.83 127 ARG C C 1
ATOM 4671 O O . ARG C 1 148 ? 6.668 8.592 -13.589 1.00 68.94 127 ARG C O 1
ATOM 4679 N N . TYR C 1 149 ? 5.302 7.533 -15.017 1.00 73.50 128 TYR C N 1
ATOM 4680 C CA . TYR C 1 149 ? 6.329 6.595 -15.433 1.00 70.67 128 TYR C CA 1
ATOM 4681 C C . TYR C 1 149 ? 6.801 6.839 -16.866 1.00 71.51 128 TYR C C 1
ATOM 4682 O O . TYR C 1 149 ? 7.880 6.357 -17.230 1.00 74.68 128 TYR C O 1
ATOM 4691 N N . VAL C 1 150 ? 6.054 7.592 -17.679 1.00 66.89 129 VAL C N 1
ATOM 4692 C CA . VAL C 1 150 ? 6.435 7.776 -19.084 1.00 72.87 129 VAL C CA 1
ATOM 4693 C C . VAL C 1 150 ? 5.752 9.017 -19.633 1.00 76.55 129 VAL C C 1
ATOM 4694 O O . VAL C 1 150 ? 4.619 9.319 -19.255 1.00 76.99 129 VAL C O 1
ATOM 4698 N N . ASP C 1 151 ? 6.467 9.770 -20.491 1.00 81.68 130 ASP C N 1
ATOM 4699 C CA . ASP C 1 151 ? 5.877 10.931 -21.173 1.00 82.31 130 ASP C CA 1
ATOM 4700 C C . ASP C 1 151 ? 4.908 10.504 -22.268 1.00 75.08 130 ASP C C 1
ATOM 4701 O O . ASP C 1 151 ? 5.212 9.609 -23.059 1.00 68.07 130 ASP C O 1
ATOM 4706 N N . LEU C 1 152 ? 3.729 11.133 -22.284 1.00 73.69 131 LEU C N 1
ATOM 4707 C CA . LEU C 1 152 ? 2.670 10.769 -23.206 1.00 72.39 131 LEU C CA 1
ATOM 4708 C C . LEU C 1 152 ? 2.420 11.857 -24.239 1.00 74.70 131 LEU C C 1
ATOM 4709 O O . LEU C 1 152 ? 2.108 12.999 -23.883 1.00 70.72 131 LEU C O 1
ATOM 4714 N N . ALA C 1 153 ? 2.400 11.442 -25.517 1.00 73.13 132 ALA C N 1
ATOM 4715 C CA . ALA C 1 153 ? 1.992 12.323 -26.589 1.00 67.56 132 ALA C CA 1
ATOM 4716 C C . ALA C 1 153 ? 0.473 12.510 -26.661 1.00 70.13 132 ALA C C 1
ATOM 4717 O O . ALA C 1 153 ? -0.001 13.570 -27.074 1.00 71.53 132 ALA C O 1
ATOM 4719 N N . TRP C 1 154 ? -0.311 11.552 -26.179 1.00 74.78 133 TRP C N 1
ATOM 4720 C CA . TRP C 1 154 ? -1.759 11.624 -26.354 1.00 76.59 133 TRP C CA 1
ATOM 4721 C C . TRP C 1 154 ? -2.470 10.614 -25.437 1.00 70.74 133 TRP C C 1
ATOM 4722 O O . TRP C 1 154 ? -2.039 9.462 -25.308 1.00 66.46 133 TRP C O 1
ATOM 4733 N N . ALA C 1 155 ? -3.598 11.028 -24.861 1.00 67.80 134 ALA C N 1
ATOM 4734 C CA . ALA C 1 155 ? -4.364 10.106 -24.040 1.00 72.11 134 ALA C CA 1
ATOM 4735 C C . ALA C 1 155 ? -5.853 10.345 -24.247 1.00 71.23 134 ALA C C 1
ATOM 4736 O O . ALA C 1 155 ? -6.309 11.489 -24.251 1.00 71.44 134 ALA C O 1
ATOM 4738 N N . LYS C 1 156 ? -6.622 9.256 -24.259 1.00 69.83 135 LYS C N 1
ATOM 4739 C CA . LYS C 1 156 ? -8.037 9.300 -24.613 1.00 71.72 135 LYS C CA 1
ATOM 4740 C C . LYS C 1 156 ? -8.785 8.143 -23.960 1.00 71.00 135 LYS C C 1
ATOM 4741 O O . LYS C 1 156 ? -8.380 6.973 -24.102 1.00 67.44 135 LYS C O 1
ATOM 4747 N N . ALA C 1 157 ? -9.889 8.493 -23.268 1.00 67.62 136 ALA C N 1
ATOM 4748 C CA . ALA C 1 157 ? -10.788 7.527 -22.623 1.00 67.21 136 ALA C CA 1
ATOM 4749 C C . ALA C 1 157 ? -11.751 6.853 -23.618 1.00 70.00 136 ALA C C 1
ATOM 4750 O O . ALA C 1 157 ? -12.435 7.525 -24.402 1.00 72.82 136 ALA C O 1
ATOM 4752 N N . CYS C 1 158 ? -11.872 5.531 -23.538 1.00 62.41 137 CYS C N 1
ATOM 4753 C CA . CYS C 1 158 ? -12.619 4.770 -24.524 1.00 60.33 137 CYS C CA 1
ATOM 4754 C C . CYS C 1 158 ? -13.732 3.979 -23.858 1.00 56.23 137 CYS C C 1
ATOM 4755 O O . CYS C 1 158 ? -13.797 2.751 -23.981 1.00 60.51 137 CYS C O 1
ATOM 4758 N N . PRO C 1 159 ? -14.684 4.674 -23.245 1.00 55.96 138 PRO C N 1
ATOM 4759 C CA . PRO C 1 159 ? -15.681 4.015 -22.387 1.00 51.62 138 PRO C CA 1
ATOM 4760 C C . PRO C 1 159 ? -16.370 2.841 -23.049 1.00 60.70 138 PRO C C 1
ATOM 4761 O O . PRO C 1 159 ? -16.780 1.914 -22.323 1.00 63.07 138 PRO C O 1
ATOM 4765 N N . LEU C 1 160 ? -16.580 2.879 -24.390 1.00 57.00 139 LEU C N 1
ATOM 4766 C CA . LEU C 1 160 ? -17.367 1.859 -25.073 1.00 53.92 139 LEU C CA 1
ATOM 4767 C C . LEU C 1 160 ? -16.586 0.581 -25.308 1.00 59.66 139 LEU C C 1
ATOM 4768 O O . LEU C 1 160 ? -17.187 -0.484 -25.485 1.00 57.17 139 LEU C O 1
ATOM 4773 N N . PHE C 1 161 ? -15.263 0.630 -25.239 1.00 58.36 140 PHE C N 1
ATOM 4774 C CA . PHE C 1 161 ? -14.537 -0.587 -25.504 1.00 54.96 140 PHE C CA 1
ATOM 4775 C C . PHE C 1 161 ? -14.939 -1.663 -24.520 1.00 56.09 140 PHE C C 1
ATOM 4776 O O . PHE C 1 161 ? -15.230 -2.806 -24.903 1.00 60.22 140 PHE C O 1
ATOM 4784 N N . VAL C 1 162 ? -15.023 -1.325 -23.252 1.00 55.68 141 VAL C N 1
ATOM 4785 C CA . VAL C 1 162 ? -15.310 -2.361 -22.267 1.00 56.97 141 VAL C CA 1
ATOM 4786 C C . VAL C 1 162 ? -16.654 -3.005 -22.559 1.00 55.28 141 VAL C C 1
ATOM 4787 O O . VAL C 1 162 ? -16.701 -4.230 -22.730 1.00 52.96 141 VAL C O 1
ATOM 4791 N N . PRO C 1 163 ? -17.747 -2.269 -22.685 1.00 53.56 142 PRO C N 1
ATOM 4792 C CA . PRO C 1 163 ? -19.003 -2.942 -22.984 1.00 54.87 142 PRO C CA 1
ATOM 4793 C C . PRO C 1 163 ? -19.015 -3.588 -24.396 1.00 62.55 142 PRO C C 1
ATOM 4794 O O . PRO C 1 163 ? -19.701 -4.608 -24.567 1.00 63.67 142 PRO C O 1
ATOM 4798 N N . LEU C 1 164 ? -18.296 -3.054 -25.407 1.00 56.66 143 LEU C N 1
ATOM 4799 C CA . LEU C 1 164 ? -18.140 -3.795 -26.658 1.00 52.89 143 LEU C CA 1
ATOM 4800 C C . LEU C 1 164 ? -17.477 -5.144 -26.417 1.00 60.65 143 LEU C C 1
ATOM 4801 O O . LEU C 1 164 ? -17.976 -6.184 -26.867 1.00 61.94 143 LEU C O 1
ATOM 4806 N N . VAL C 1 165 ? -16.388 -5.181 -25.639 1.00 59.85 144 VAL C N 1
ATOM 4807 C CA . VAL C 1 165 ? -15.756 -6.484 -25.401 1.00 57.96 144 VAL C CA 1
ATOM 4808 C C . VAL C 1 165 ? -16.672 -7.423 -24.613 1.00 59.08 144 VAL C C 1
ATOM 4809 O O . VAL C 1 165 ? -16.790 -8.610 -24.931 1.00 60.37 144 VAL C O 1
ATOM 4813 N N . GLU C 1 166 ? -17.255 -6.950 -23.516 1.00 60.06 145 GLU C N 1
ATOM 4814 C CA . GLU C 1 166 ? -18.111 -7.847 -22.737 1.00 58.20 145 GLU C CA 1
ATOM 4815 C C . GLU C 1 166 ? -19.316 -8.331 -23.540 1.00 62.28 145 GLU C C 1
ATOM 4816 O O . GLU C 1 166 ? -19.902 -9.359 -23.191 1.00 62.75 145 GLU C O 1
ATOM 4822 N N . GLU C 1 167 ? -19.715 -7.627 -24.599 1.00 60.06 146 GLU C N 1
ATOM 4823 C CA . GLU C 1 167 ? -20.802 -8.162 -25.402 1.00 62.57 146 GLU C CA 1
ATOM 4824 C C . GLU C 1 167 ? -20.326 -9.143 -26.478 1.00 60.49 146 GLU C C 1
ATOM 4825 O O . GLU C 1 167 ? -21.161 -9.713 -27.171 1.00 63.09 146 GLU C O 1
ATOM 4831 N N . GLY C 1 168 ? -19.041 -9.469 -26.543 1.00 56.71 147 GLY C N 1
ATOM 4832 C CA . GLY C 1 168 ? -18.606 -10.462 -27.490 1.00 58.76 147 GLY C CA 1
ATOM 4833 C C . GLY C 1 168 ? -18.455 -9.939 -28.907 1.00 67.36 147 GLY C C 1
ATOM 4834 O O . GLY C 1 168 ? -18.513 -10.721 -29.872 1.00 68.29 147 GLY C O 1
ATOM 4835 N N . LEU C 1 169 ? -18.327 -8.619 -29.065 1.00 61.64 148 LEU C N 1
ATOM 4836 C CA . LEU C 1 169 ? -18.382 -7.949 -30.347 1.00 59.47 148 LEU C CA 1
ATOM 4837 C C . LEU C 1 169 ? -17.021 -7.473 -30.819 1.00 63.40 148 LEU C C 1
ATOM 4838 O O . LEU C 1 169 ? -16.948 -6.516 -31.590 1.00 62.77 148 LEU C O 1
ATOM 4843 N N . TRP C 1 170 ? -15.957 -8.087 -30.307 1.00 60.17 149 TRP C N 1
ATOM 4844 C CA . TRP C 1 170 ? -14.579 -7.684 -30.613 1.00 62.49 149 TRP C CA 1
ATOM 4845 C C . TRP C 1 170 ? -14.121 -7.812 -32.066 1.00 64.64 149 TRP C C 1
ATOM 4846 O O . TRP C 1 170 ? -13.067 -7.296 -32.435 1.00 64.98 149 TRP C O 1
ATOM 4857 N N . ASP C 1 171 ? -14.908 -8.495 -32.885 1.00 64.29 150 ASP C N 1
ATOM 4858 C CA . ASP C 1 171 ? -14.565 -8.691 -34.271 1.00 64.98 150 ASP C CA 1
ATOM 4859 C C . ASP C 1 171 ? -15.618 -8.166 -35.193 1.00 66.41 150 ASP C C 1
ATOM 4860 O O . ASP C 1 171 ? -15.467 -8.161 -36.364 1.00 68.62 150 ASP C O 1
ATOM 4865 N N . ASP C 1 172 ? -16.725 -7.722 -34.603 1.00 67.75 151 ASP C N 1
ATOM 4866 C CA . ASP C 1 172 ? -17.855 -7.184 -35.358 1.00 67.59 151 ASP C CA 1
ATOM 4867 C C . ASP C 1 172 ? -17.594 -5.754 -35.821 1.00 72.11 151 ASP C C 1
ATOM 4868 O O . ASP C 1 172 ? -17.004 -4.957 -35.092 1.00 68.46 151 ASP C O 1
ATOM 4873 N N . PRO C 1 173 ? -18.065 -5.414 -37.029 1.00 74.19 152 PRO C N 1
ATOM 4874 C CA . PRO C 1 173 ? -17.897 -4.094 -37.652 1.00 72.69 152 PRO C CA 1
ATOM 4875 C C . PRO C 1 173 ? -18.177 -2.889 -36.744 1.00 70.46 152 PRO C C 1
ATOM 4876 O O . PRO C 1 173 ? -17.571 -1.838 -36.950 1.00 73.71 152 PRO C O 1
ATOM 4880 N N . VAL C 1 174 ? -19.066 -3.032 -35.765 1.00 74.71 153 VAL C N 1
ATOM 4881 C CA . VAL C 1 174 ? -19.396 -1.934 -34.893 1.00 73.50 153 VAL C CA 1
ATOM 4882 C C . VAL C 1 174 ? -18.199 -1.570 -34.059 1.00 69.01 153 VAL C C 1
ATOM 4883 O O . VAL C 1 174 ? -18.029 -0.441 -33.736 1.00 68.41 153 VAL C O 1
ATOM 4887 N N . ALA C 1 175 ? -17.395 -2.541 -33.667 1.00 66.41 154 ALA C N 1
ATOM 4888 C CA . ALA C 1 175 ? -16.214 -2.307 -32.914 1.00 67.59 154 ALA C CA 1
ATOM 4889 C C . ALA C 1 175 ? -15.359 -1.367 -33.679 1.00 68.66 154 ALA C C 1
ATOM 4890 O O . ALA C 1 175 ? -14.970 -0.359 -33.187 1.00 71.56 154 ALA C O 1
ATOM 4892 N N . LEU C 1 176 ? -15.092 -1.733 -34.928 1.00 71.04 155 LEU C N 1
ATOM 4893 C CA . LEU C 1 176 ? -14.260 -0.941 -35.823 1.00 71.98 155 LEU C CA 1
ATOM 4894 C C . LEU C 1 176 ? -14.700 0.515 -35.930 1.00 66.00 155 LEU C C 1
ATOM 4895 O O . LEU C 1 176 ? -13.864 1.418 -35.877 1.00 67.57 155 LEU C O 1
ATOM 4900 N N . LEU C 1 177 ? -16.000 0.754 -36.081 1.00 66.54 156 LEU C N 1
ATOM 4901 C CA . LEU C 1 177 ? -16.455 2.103 -36.206 1.00 67.53 156 LEU C CA 1
ATOM 4902 C C . LEU C 1 177 ? -16.238 2.819 -34.929 1.00 74.62 156 LEU C C 1
ATOM 4903 O O . LEU C 1 177 ? -15.919 3.975 -34.920 1.00 78.42 156 LEU C O 1
ATOM 4908 N N . VAL C 1 178 ? -16.411 2.132 -33.827 1.00 73.39 157 VAL C N 1
ATOM 4909 C CA . VAL C 1 178 ? -16.205 2.766 -32.527 1.00 70.56 157 VAL C CA 1
ATOM 4910 C C . VAL C 1 178 ? -14.716 3.023 -32.314 1.00 71.07 157 VAL C C 1
ATOM 4911 O O . VAL C 1 178 ? -14.317 4.118 -31.898 1.00 68.87 157 VAL C O 1
ATOM 4915 N N . ALA C 1 179 ? -13.860 2.080 -32.727 1.00 67.91 158 ALA C N 1
ATOM 4916 C CA . ALA C 1 179 ? -12.438 2.351 -32.639 1.00 66.16 158 ALA C CA 1
ATOM 4917 C C . ALA C 1 179 ? -12.097 3.615 -33.407 1.00 72.89 158 ALA C C 1
ATOM 4918 O O . ALA C 1 179 ? -11.403 4.489 -32.871 1.00 72.75 158 ALA C O 1
ATOM 4920 N N . ARG C 1 180 ? -12.666 3.780 -34.622 1.00 73.33 159 ARG C N 1
ATOM 4921 C CA . ARG C 1 180 ? -12.380 4.972 -35.425 1.00 75.32 159 ARG C CA 1
ATOM 4922 C C . ARG C 1 180 ? -12.851 6.235 -34.715 1.00 76.10 159 ARG C C 1
ATOM 4923 O O . ARG C 1 180 ? -12.128 7.232 -34.693 1.00 80.30 159 ARG C O 1
ATOM 4925 N N . HIS C 1 181 ? -14.037 6.211 -34.100 1.00 75.19 160 HIS C N 1
ATOM 4926 C CA . HIS C 1 181 ? -14.530 7.402 -33.380 1.00 73.26 160 HIS C CA 1
ATOM 4927 C C . HIS C 1 181 ? -13.576 7.854 -32.262 1.00 73.82 160 HIS C C 1
ATOM 4928 O O . HIS C 1 181 ? -13.502 9.053 -31.965 1.00 73.13 160 HIS C O 1
ATOM 4935 N N . TYR C 1 182 ? -12.920 6.907 -31.551 1.00 72.67 161 TYR C N 1
ATOM 4936 C CA . TYR C 1 182 ? -12.058 7.284 -30.425 1.00 72.23 161 TYR C CA 1
ATOM 4937 C C . TYR C 1 182 ? -10.646 7.636 -30.898 1.00 74.76 161 TYR C C 1
ATOM 4938 O O . TYR C 1 182 ? -10.007 8.522 -30.304 1.00 71.17 161 TYR C O 1
ATOM 4947 N N . LEU C 1 183 ? -10.138 6.941 -31.912 1.00 73.22 162 LEU C N 1
ATOM 4948 C CA . LEU C 1 183 ? -8.759 7.160 -32.362 1.00 78.14 162 LEU C CA 1
ATOM 4949 C C . LEU C 1 183 ? -8.530 8.028 -33.602 1.00 85.68 162 LEU C C 1
ATOM 4950 O O . LEU C 1 183 ? -7.385 8.239 -34.003 1.00 88.28 162 LEU C O 1
ATOM 4955 N N . GLU C 1 184 ? -9.597 8.529 -34.210 1.00 88.46 163 GLU C N 1
ATOM 4956 C CA . GLU C 1 184 ? -9.448 9.358 -35.390 1.00 87.10 163 GLU C CA 1
ATOM 4957 C C . GLU C 1 184 ? -8.545 10.507 -35.085 1.00 90.09 163 GLU C C 1
ATOM 4958 O O . GLU C 1 184 ? -7.511 10.663 -35.685 1.00 94.74 163 GLU C O 1
ATOM 4960 N N . ASP C 1 185 ? -8.860 11.240 -34.044 1.00 87.48 164 ASP C N 1
ATOM 4961 C CA . ASP C 1 185 ? -8.066 12.389 -33.667 1.00 93.36 164 ASP C CA 1
ATOM 4962 C C . ASP C 1 185 ? -6.772 12.126 -32.918 1.00 90.80 164 ASP C C 1
ATOM 4963 O O . ASP C 1 185 ? -6.540 12.745 -31.921 1.00 90.24 164 ASP C O 1
ATOM 4968 N N . ALA C 1 186 ? -5.896 11.282 -33.427 1.00 89.03 165 ALA C N 1
ATOM 4969 C CA . ALA C 1 186 ? -4.676 10.987 -32.740 1.00 89.83 165 ALA C CA 1
ATOM 4970 C C . ALA C 1 186 ? -3.524 10.944 -33.663 1.00 92.91 165 ALA C C 1
ATOM 4971 O O . ALA C 1 186 ? -3.579 10.323 -34.683 1.00 95.95 165 ALA C O 1
ATOM 4973 N N . PRO C 1 187 ? -2.454 11.633 -33.229 1.00 93.83 166 PRO C N 1
ATOM 4974 C CA . PRO C 1 187 ? -1.125 11.878 -33.772 1.00 94.34 166 PRO C CA 1
ATOM 4975 C C . PRO C 1 187 ? -0.721 10.761 -34.692 1.00 96.71 166 PRO C C 1
ATOM 4976 O O . PRO C 1 187 ? -0.755 9.586 -34.325 1.00 91.22 166 PRO C O 1
ATOM 4980 N N . LYS C 1 188 ? -0.336 11.141 -35.896 1.00 102.93 167 LYS C N 1
ATOM 4981 C CA . LYS C 1 188 ? 0.057 10.176 -36.881 1.00 102.59 167 LYS C CA 1
ATOM 4982 C C . LYS C 1 188 ? 1.477 9.714 -36.759 1.00 97.60 167 LYS C C 1
ATOM 4983 O O . LYS C 1 188 ? 1.896 8.840 -37.472 1.00 94.82 167 LYS C O 1
ATOM 4989 N N . ASP C 1 189 ? 2.235 10.279 -35.857 1.00 93.69 168 ASP C N 1
ATOM 4990 C CA . ASP C 1 189 ? 3.577 9.807 -35.742 1.00 92.35 168 ASP C CA 1
ATOM 4991 C C . ASP C 1 189 ? 3.735 8.986 -34.517 1.00 95.19 168 ASP C C 1
ATOM 4992 O O . ASP C 1 189 ? 4.837 8.710 -34.133 1.00 97.48 168 ASP C O 1
ATOM 4997 N N . LEU C 1 190 ? 2.650 8.574 -33.889 1.00 91.90 169 LEU C N 1
ATOM 4998 C CA . LEU C 1 190 ? 2.793 7.748 -32.710 1.00 92.11 169 LEU C CA 1
ATOM 4999 C C . LEU C 1 190 ? 3.440 6.463 -33.110 1.00 88.88 169 LEU C C 1
ATOM 5000 O O . LEU C 1 190 ? 3.055 5.882 -34.072 1.00 87.24 169 LEU C O 1
ATOM 5005 N N . GLU C 1 191 ? 4.430 6.014 -32.379 1.00 82.89 170 GLU C N 1
ATOM 5006 C CA . GLU C 1 191 ? 5.039 4.722 -32.681 1.00 87.36 170 GLU C CA 1
ATOM 5007 C C . GLU C 1 191 ? 4.475 3.571 -31.837 1.00 91.67 170 GLU C C 1
ATOM 5008 O O . GLU C 1 191 ? 4.646 2.398 -32.218 1.00 87.89 170 GLU C O 1
ATOM 5014 N N . ALA C 1 192 ? 3.898 3.863 -30.658 1.00 92.29 171 ALA C N 1
ATOM 5015 C CA . ALA C 1 192 ? 3.323 2.834 -29.789 1.00 83.86 171 ALA C CA 1
ATOM 5016 C C . ALA C 1 192 ? 2.087 3.369 -29.068 1.00 78.46 171 ALA C C 1
ATOM 5017 O O . ALA C 1 192 ? 1.979 4.570 -28.775 1.00 75.75 171 ALA C O 1
ATOM 5019 N N . LEU C 1 193 ? 1.166 2.442 -28.763 1.00 73.05 172 LEU C N 1
ATOM 5020 C CA . LEU C 1 193 ? -0.079 2.738 -28.061 1.00 71.18 172 LEU C CA 1
ATOM 5021 C C . LEU C 1 193 ? -0.241 1.802 -26.883 1.00 69.58 172 LEU C C 1
ATOM 5022 O O . LEU C 1 193 ? -0.235 0.584 -27.060 1.00 72.64 172 LEU C O 1
ATOM 5027 N N . ILE C 1 194 ? -0.381 2.369 -25.688 1.00 69.70 173 ILE C N 1
ATOM 5028 C CA . ILE C 1 194 ? -0.652 1.579 -24.487 1.00 68.62 173 ILE C CA 1
ATOM 5029 C C . ILE C 1 194 ? -2.133 1.247 -24.338 1.00 64.37 173 ILE C C 1
ATOM 5030 O O . ILE C 1 194 ? -2.993 2.137 -24.324 1.00 63.39 173 ILE C O 1
ATOM 5035 N N . LEU C 1 195 ? -2.422 -0.052 -24.248 1.00 62.25 174 LEU C N 1
ATOM 5036 C CA . LEU C 1 195 ? -3.760 -0.581 -23.984 1.00 60.57 174 LEU C CA 1
ATOM 5037 C C . LEU C 1 195 ? -3.948 -0.646 -22.463 1.00 60.65 174 LEU C C 1
ATOM 5038 O O . LEU C 1 195 ? -3.671 -1.640 -21.781 1.00 60.33 174 LEU C O 1
ATOM 5043 N N . GLY C 1 196 ? -4.277 0.504 -21.901 1.00 60.51 175 GLY C N 1
ATOM 5044 C CA . GLY C 1 196 ? -4.263 0.635 -20.463 1.00 59.22 175 GLY C CA 1
ATOM 5045 C C . GLY C 1 196 ? -5.590 0.250 -19.854 1.00 57.22 175 GLY C C 1
ATOM 5046 O O . GLY C 1 196 ? -6.145 1.023 -19.060 1.00 59.25 175 GLY C O 1
ATOM 5047 N N . CYS C 1 197 ? -6.098 -0.938 -20.201 1.00 52.30 176 CYS C N 1
ATOM 5048 C CA . CYS C 1 197 ? -7.365 -1.435 -19.689 1.00 51.57 176 CYS C CA 1
ATOM 5049 C C . CYS C 1 197 ? -7.335 -2.923 -19.856 1.00 55.23 176 CYS C C 1
ATOM 5050 O O . CYS C 1 197 ? -6.933 -3.368 -20.916 1.00 54.07 176 CYS C O 1
ATOM 5053 N N . THR C 1 198 ? -7.760 -3.697 -18.832 1.00 54.44 177 THR C N 1
ATOM 5054 C CA . THR C 1 198 ? -7.643 -5.160 -18.977 1.00 56.79 177 THR C CA 1
ATOM 5055 C C . THR C 1 198 ? -8.342 -5.715 -20.215 1.00 52.37 177 THR C C 1
ATOM 5056 O O . THR C 1 198 ? -7.928 -6.754 -20.705 1.00 50.11 177 THR C O 1
ATOM 5060 N N . HIS C 1 199 ? -9.441 -5.111 -20.661 1.00 50.00 178 HIS C N 1
ATOM 5061 C CA . HIS C 1 199 ? -10.286 -5.662 -21.705 1.00 49.45 178 HIS C CA 1
ATOM 5062 C C . HIS C 1 199 ? -9.720 -5.427 -23.101 1.00 56.92 178 HIS C C 1
ATOM 5063 O O . HIS C 1 199 ? -10.238 -5.985 -24.077 1.00 58.31 178 HIS C O 1
ATOM 5070 N N . TYR C 1 200 ? -8.752 -4.547 -23.234 1.00 58.33 179 TYR C N 1
ATOM 5071 C CA . TYR C 1 200 ? -8.397 -4.013 -24.534 1.00 57.37 179 TYR C CA 1
ATOM 5072 C C . TYR C 1 200 ? -7.592 -5.012 -25.385 1.00 62.57 179 TYR C C 1
ATOM 5073 O O . TYR C 1 200 ? -7.604 -4.882 -26.619 1.00 64.14 179 TYR C O 1
ATOM 5082 N N . PRO C 1 201 ? -6.938 -6.040 -24.827 1.00 54.18 180 PRO C N 1
ATOM 5083 C CA . PRO C 1 201 ? -6.308 -7.034 -25.721 1.00 57.32 180 PRO C CA 1
ATOM 5084 C C . PRO C 1 201 ? -7.265 -7.709 -26.689 1.00 62.43 180 PRO C C 1
ATOM 5085 O O . PRO C 1 201 ? -6.854 -8.123 -27.783 1.00 65.36 180 PRO C O 1
ATOM 5089 N N . PHE C 1 202 ? -8.528 -7.863 -26.315 1.00 61.27 181 PHE C N 1
ATOM 5090 C CA . PHE C 1 202 ? -9.496 -8.466 -27.218 1.00 59.57 181 PHE C CA 1
ATOM 5091 C C . PHE C 1 202 ? -9.693 -7.641 -28.462 1.00 61.38 181 PHE C C 1
ATOM 5092 O O . PHE C 1 202 ? -10.187 -8.168 -29.473 1.00 66.65 181 PHE C O 1
ATOM 5100 N N . LEU C 1 203 ? -9.311 -6.368 -28.414 1.00 58.50 182 LEU C N 1
ATOM 5101 C CA . LEU C 1 203 ? -9.620 -5.445 -29.481 1.00 57.81 182 LEU C CA 1
ATOM 5102 C C . LEU C 1 203 ? -8.407 -5.100 -30.329 1.00 64.46 182 LEU C C 1
ATOM 5103 O O . LEU C 1 203 ? -8.435 -4.081 -31.027 1.00 66.82 182 LEU C O 1
ATOM 5108 N N . LYS C 1 204 ? -7.333 -5.895 -30.288 1.00 60.36 183 LYS C N 1
ATOM 5109 C CA . LYS C 1 204 ? -6.185 -5.554 -31.123 1.00 61.95 183 LYS C CA 1
ATOM 5110 C C . LYS C 1 204 ? -6.608 -5.452 -32.605 1.00 72.22 183 LYS C C 1
ATOM 5111 O O . LYS C 1 204 ? -6.187 -4.532 -33.338 1.00 71.66 183 LYS C O 1
ATOM 5117 N N . GLY C 1 205 ? -7.501 -6.337 -33.048 1.00 68.73 184 GLY C N 1
ATOM 5118 C CA . GLY C 1 205 ? -7.932 -6.231 -34.423 1.00 66.37 184 GLY C CA 1
ATOM 5119 C C . GLY C 1 205 ? -8.502 -4.886 -34.799 1.00 63.23 184 GLY C C 1
ATOM 5120 O O . GLY C 1 205 ? -7.974 -4.238 -35.700 1.00 71.70 184 GLY C O 1
ATOM 5121 N N . ALA C 1 206 ? -9.546 -4.412 -34.132 1.00 65.32 185 ALA C N 1
ATOM 5122 C CA . ALA C 1 206 ? -10.087 -3.116 -34.560 1.00 67.80 185 ALA C CA 1
ATOM 5123 C C . ALA C 1 206 ? -9.075 -1.994 -34.294 1.00 76.03 185 ALA C C 1
ATOM 5124 O O . ALA C 1 206 ? -9.066 -0.982 -35.014 1.00 79.19 185 ALA C O 1
ATOM 5126 N N . ILE C 1 207 ? -8.292 -2.083 -33.206 1.00 71.97 186 ILE C N 1
ATOM 5127 C CA . ILE C 1 207 ? -7.312 -1.030 -32.955 1.00 73.10 186 ILE C CA 1
ATOM 5128 C C . ILE C 1 207 ? -6.178 -1.078 -33.984 1.00 69.80 186 ILE C C 1
ATOM 5129 O O . ILE C 1 207 ? -5.857 -0.048 -34.575 1.00 68.58 186 ILE C O 1
ATOM 5134 N N . GLY C 1 208 ? -5.603 -2.257 -34.271 1.00 64.29 187 GLY C N 1
ATOM 5135 C CA . GLY C 1 208 ? -4.563 -2.307 -35.315 1.00 74.48 187 GLY C CA 1
ATOM 5136 C C . GLY C 1 208 ? -5.035 -1.722 -36.653 1.00 78.25 187 GLY C C 1
ATOM 5137 O O . GLY C 1 208 ? -4.308 -0.980 -37.335 1.00 71.84 187 GLY C O 1
ATOM 5138 N N . ALA C 1 209 ? -6.268 -2.055 -37.036 1.00 76.35 188 ALA C N 1
ATOM 5139 C CA . ALA C 1 209 ? -6.877 -1.571 -38.267 1.00 75.93 188 ALA C CA 1
ATOM 5140 C C . ALA C 1 209 ? -6.963 -0.043 -38.358 1.00 74.17 188 ALA C C 1
ATOM 5141 O O . ALA C 1 209 ? -6.844 0.531 -39.452 1.00 87.14 188 ALA C O 1
ATOM 5143 N N . VAL C 1 210 ? -7.228 0.643 -37.264 1.00 71.35 189 VAL C N 1
ATOM 5144 C CA . VAL C 1 210 ? -7.405 2.093 -37.379 1.00 74.99 189 VAL C CA 1
ATOM 5145 C C . VAL C 1 210 ? -6.077 2.847 -37.203 1.00 76.59 189 VAL C C 1
ATOM 5146 O O . VAL C 1 210 ? -5.986 4.025 -37.578 1.00 77.70 189 VAL C O 1
ATOM 5150 N N . LEU C 1 211 ? -5.085 2.231 -36.555 1.00 74.44 190 LEU C N 1
ATOM 5151 C CA . LEU C 1 211 ? -3.767 2.809 -36.296 1.00 74.89 190 LEU C CA 1
ATOM 5152 C C . LEU C 1 211 ? -2.711 1.827 -36.789 1.00 76.40 190 LEU C C 1
ATOM 5153 O O . LEU C 1 211 ? -1.975 1.223 -35.998 1.00 77.58 190 LEU C O 1
ATOM 5158 N N . PRO C 1 212 ? -2.624 1.629 -38.098 1.00 82.20 191 PRO C N 1
ATOM 5159 C CA . PRO C 1 212 ? -1.670 0.642 -38.635 1.00 81.17 191 PRO C CA 1
ATOM 5160 C C . PRO C 1 212 ? -0.211 0.973 -38.322 1.00 79.53 191 PRO C C 1
ATOM 5161 O O . PRO C 1 212 ? 0.170 2.145 -38.169 1.00 75.29 191 PRO C O 1
ATOM 5165 N N . GLY C 1 213 ? 0.602 -0.081 -38.132 1.00 75.50 192 GLY C N 1
ATOM 5166 C CA . GLY C 1 213 ? 2.019 0.163 -37.928 1.00 84.13 192 GLY C CA 1
ATOM 5167 C C . GLY C 1 213 ? 2.437 0.544 -36.514 1.00 91.92 192 GLY C C 1
ATOM 5168 O O . GLY C 1 213 ? 3.652 0.613 -36.225 1.00 92.21 192 GLY C O 1
ATOM 5169 N N . VAL C 1 214 ? 1.482 0.771 -35.615 1.00 88.52 193 VAL C N 1
ATOM 5170 C CA . VAL C 1 214 ? 1.747 1.322 -34.294 1.00 84.50 193 VAL C CA 1
ATOM 5171 C C . VAL C 1 214 ? 1.890 0.130 -33.367 1.00 80.42 193 VAL C C 1
ATOM 5172 O O . VAL C 1 214 ? 1.014 -0.742 -33.360 1.00 81.58 193 VAL C O 1
ATOM 5176 N N . ALA C 1 215 ? 3.001 0.050 -32.630 1.00 75.32 194 ALA C N 1
ATOM 5177 C CA . ALA C 1 215 ? 3.130 -1.038 -31.666 1.00 79.50 194 ALA C CA 1
ATOM 5178 C C . ALA C 1 215 ? 2.080 -0.888 -30.561 1.00 79.30 194 ALA C C 1
ATOM 5179 O O . ALA C 1 215 ? 1.975 0.167 -29.915 1.00 77.89 194 ALA C O 1
ATOM 5181 N N . LEU C 1 216 ? 1.320 -1.964 -30.324 1.00 76.10 195 LEU C N 1
ATOM 5182 C CA . LEU C 1 216 ? 0.263 -1.993 -29.318 1.00 73.08 195 LEU C CA 1
ATOM 5183 C C . LEU C 1 216 ? 0.784 -2.708 -28.085 1.00 70.31 195 LEU C C 1
ATOM 5184 O O . LEU C 1 216 ? 1.184 -3.881 -28.164 1.00 70.45 195 LEU C O 1
ATOM 5189 N N . LEU C 1 217 ? 0.830 -1.978 -26.968 1.00 66.32 196 LEU C N 1
ATOM 5190 C CA . LEU C 1 217 ? 1.426 -2.481 -25.743 1.00 71.33 196 LEU C CA 1
ATOM 5191 C C . LEU C 1 217 ? 0.376 -3.102 -24.840 1.00 69.22 196 LEU C C 1
ATOM 5192 O O . LEU C 1 217 ? -0.542 -2.423 -24.363 1.00 66.06 196 LEU C O 1
ATOM 5197 N N . ASP C 1 218 ? 0.561 -4.389 -24.586 1.00 70.08 197 ASP C N 1
ATOM 5198 C CA . ASP C 1 218 ? -0.385 -5.222 -23.859 1.00 72.96 197 ASP C CA 1
ATOM 5199 C C . ASP C 1 218 ? -0.002 -5.259 -22.372 1.00 74.16 197 ASP C C 1
ATOM 5200 O O . ASP C 1 218 ? 1.056 -5.792 -21.992 1.00 73.33 197 ASP C O 1
ATOM 5205 N N . SER C 1 219 ? -0.911 -4.756 -21.526 1.00 76.26 198 SER C N 1
ATOM 5206 C CA . SER C 1 219 ? -0.669 -4.709 -20.088 1.00 68.76 198 SER C CA 1
ATOM 5207 C C . SER C 1 219 ? -0.536 -6.105 -19.507 1.00 66.80 198 SER C C 1
ATOM 5208 O O . SER C 1 219 ? 0.328 -6.341 -18.663 1.00 69.57 198 SER C O 1
ATOM 5211 N N . ALA C 1 220 ? -1.384 -7.045 -19.935 1.00 64.93 199 ALA C N 1
ATOM 5212 C CA . ALA C 1 220 ? -1.362 -8.401 -19.358 1.00 68.72 199 ALA C CA 1
ATOM 5213 C C . ALA C 1 220 ? -0.039 -9.131 -19.592 1.00 68.46 199 ALA C C 1
ATOM 5214 O O . ALA C 1 220 ? 0.506 -9.770 -18.685 1.00 61.35 199 ALA C O 1
ATOM 5216 N N . GLU C 1 221 ? 0.476 -9.113 -20.816 1.00 75.54 200 GLU C N 1
ATOM 5217 C CA . GLU C 1 221 ? 1.645 -9.959 -21.024 1.00 75.93 200 GLU C CA 1
ATOM 5218 C C . GLU C 1 221 ? 2.851 -9.331 -20.349 1.00 71.46 200 GLU C C 1
ATOM 5219 O O . GLU C 1 221 ? 3.643 -10.018 -19.684 1.00 65.57 200 GLU C O 1
ATOM 5225 N N . LEU C 1 222 ? 2.925 -8.001 -20.417 1.00 71.81 201 LEU C N 1
ATOM 5226 C CA . LEU C 1 222 ? 4.055 -7.290 -19.846 1.00 71.71 201 LEU C CA 1
ATOM 5227 C C . LEU C 1 222 ? 4.133 -7.465 -18.336 1.00 70.60 201 LEU C C 1
ATOM 5228 O O . LEU C 1 222 ? 5.215 -7.728 -17.790 1.00 70.54 201 LEU C O 1
ATOM 5233 N N . THR C 1 223 ? 2.973 -7.431 -17.664 1.00 68.74 202 THR C N 1
ATOM 5234 C CA . THR C 1 223 ? 2.913 -7.601 -16.216 1.00 67.93 202 THR C CA 1
ATOM 5235 C C . THR C 1 223 ? 3.240 -9.037 -15.792 1.00 65.39 202 THR C C 1
ATOM 5236 O O . THR C 1 223 ? 4.035 -9.270 -14.873 1.00 63.89 202 THR C O 1
ATOM 5240 N N . ALA C 1 224 ? 2.668 -10.023 -16.472 1.00 62.90 203 ALA C N 1
ATOM 5241 C CA . ALA C 1 224 ? 2.932 -11.384 -16.033 1.00 66.00 203 ALA C CA 1
ATOM 5242 C C . ALA C 1 224 ? 4.411 -11.711 -16.114 1.00 66.90 203 ALA C C 1
ATOM 5243 O O . ALA C 1 224 ? 4.961 -12.417 -15.251 1.00 61.96 203 ALA C O 1
ATOM 5245 N N . GLN C 1 225 ? 5.091 -11.133 -17.087 1.00 68.22 204 GLN C N 1
ATOM 5246 C CA . GLN C 1 225 ? 6.507 -11.392 -17.193 1.00 70.62 204 GLN C CA 1
ATOM 5247 C C . GLN C 1 225 ? 7.221 -10.811 -15.997 1.00 69.40 204 GLN C C 1
ATOM 5248 O O . GLN C 1 225 ? 8.001 -11.511 -15.330 1.00 66.60 204 GLN C O 1
ATOM 5254 N N . GLU C 1 226 ? 6.861 -9.566 -15.648 1.00 64.96 205 GLU C N 1
ATOM 5255 C CA . GLU C 1 226 ? 7.445 -8.905 -14.485 1.00 69.51 205 GLU C CA 1
ATOM 5256 C C . GLU C 1 226 ? 7.173 -9.701 -13.214 1.00 65.02 205 GLU C C 1
ATOM 5257 O O . GLU C 1 226 ? 8.087 -9.952 -12.416 1.00 64.78 205 GLU C O 1
ATOM 5263 N N . VAL C 1 227 ? 5.957 -10.212 -13.064 1.00 62.47 206 VAL C N 1
ATOM 5264 C CA . VAL C 1 227 ? 5.640 -10.968 -11.860 1.00 60.93 206 VAL C CA 1
ATOM 5265 C C . VAL C 1 227 ? 6.515 -12.2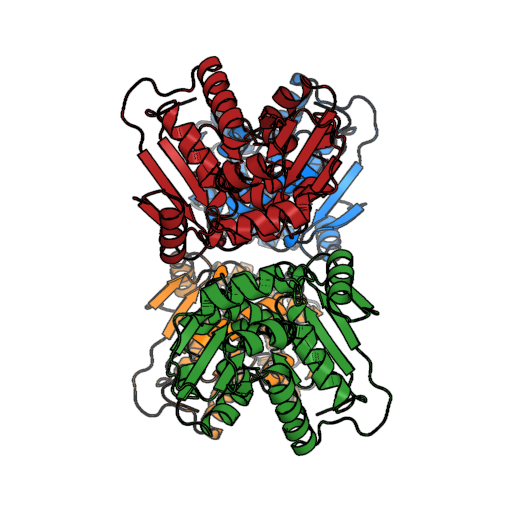06 -11.779 1.00 63.71 206 VAL C C 1
ATOM 5266 O O . VAL C 1 227 ? 7.142 -12.484 -10.751 1.00 61.34 206 VAL C O 1
ATOM 5270 N N . ALA C 1 228 ? 6.590 -12.956 -12.893 1.00 72.78 207 ALA C N 1
ATOM 5271 C CA . ALA C 1 228 ? 7.359 -14.206 -12.936 1.00 71.52 207 ALA C CA 1
ATOM 5272 C C . ALA C 1 228 ? 8.843 -13.972 -12.662 1.00 65.89 207 ALA C C 1
ATOM 5273 O O . ALA C 1 228 ? 9.439 -14.602 -11.770 1.00 59.41 207 ALA C O 1
ATOM 5275 N N . ARG C 1 229 ? 9.395 -12.942 -13.297 1.00 64.58 208 ARG C N 1
ATOM 5276 C CA . ARG C 1 229 ? 10.793 -12.635 -13.099 1.00 65.49 208 ARG C CA 1
ATOM 5277 C C . ARG C 1 229 ? 11.014 -12.355 -11.615 1.00 70.15 208 ARG C C 1
ATOM 5278 O O . ARG C 1 229 ? 11.683 -13.142 -10.933 1.00 74.55 208 ARG C O 1
ATOM 5286 N N . ALA C 1 230 ? 10.272 -11.378 -11.055 1.00 68.54 209 ALA C N 1
ATOM 5287 C CA . ALA C 1 230 ? 10.506 -10.935 -9.669 1.00 69.39 209 ALA C CA 1
ATOM 5288 C C . ALA C 1 230 ? 10.258 -12.030 -8.633 1.00 68.28 209 ALA C C 1
ATOM 5289 O O . ALA C 1 230 ? 10.997 -12.141 -7.649 1.00 71.79 209 ALA C O 1
ATOM 5291 N N . LEU C 1 231 ? 9.250 -12.862 -8.829 1.00 66.36 210 LEU C N 1
ATOM 5292 C CA . LEU C 1 231 ? 8.967 -13.852 -7.808 1.00 65.62 210 LEU C CA 1
ATOM 5293 C C . LEU C 1 231 ? 10.035 -14.937 -7.754 1.00 75.53 210 LEU C C 1
ATOM 5294 O O . LEU C 1 231 ? 10.417 -15.397 -6.653 1.00 70.16 210 LEU C O 1
ATOM 5299 N N . GLU C 1 232 ? 10.429 -15.456 -8.937 1.00 75.40 211 GLU C N 1
ATOM 5300 C CA . GLU C 1 232 ? 11.555 -16.384 -8.996 1.00 77.17 211 GLU C CA 1
ATOM 5301 C C . GLU C 1 232 ? 12.780 -15.738 -8.354 1.00 77.59 211 GLU C C 1
ATOM 5302 O O . GLU C 1 232 ? 13.487 -16.354 -7.548 1.00 80.08 211 GLU C O 1
ATOM 5308 N N . ALA C 1 233 ? 13.024 -14.474 -8.676 1.00 75.06 212 ALA C N 1
ATOM 5309 C CA . ALA C 1 233 ? 14.185 -13.807 -8.115 1.00 75.45 212 ALA C CA 1
ATOM 5310 C C . ALA C 1 233 ? 14.173 -13.811 -6.597 1.00 77.00 212 ALA C C 1
ATOM 5311 O O . ALA C 1 233 ? 15.234 -13.783 -5.968 1.00 81.21 212 ALA C O 1
ATOM 5313 N N . GLU C 1 234 ? 13.009 -13.913 -5.977 1.00 77.06 213 GLU C N 1
ATOM 5314 C CA . GLU C 1 234 ? 12.962 -13.857 -4.526 1.00 77.23 213 GLU C CA 1
ATOM 5315 C C . GLU C 1 234 ? 12.805 -15.229 -3.907 1.00 75.62 213 GLU C C 1
ATOM 5316 O O . GLU C 1 234 ? 12.650 -15.345 -2.688 1.00 75.27 213 GLU C O 1
ATOM 5322 N N . GLY C 1 235 ? 12.878 -16.269 -4.719 1.00 72.19 214 GLY C N 1
ATOM 5323 C CA . GLY C 1 235 ? 12.746 -17.592 -4.180 1.00 72.99 214 GLY C CA 1
ATOM 5324 C C . GLY C 1 235 ? 11.346 -17.920 -3.755 1.00 71.55 214 GLY C C 1
ATOM 5325 O O . GLY C 1 235 ? 11.164 -18.770 -2.878 1.00 71.83 214 GLY C O 1
ATOM 5326 N N . LEU C 1 236 ? 10.341 -17.293 -4.368 1.00 68.28 215 LEU C N 1
ATOM 5327 C CA . LEU C 1 236 ? 8.969 -17.520 -3.944 1.00 69.02 215 LEU C CA 1
ATOM 5328 C C . LEU C 1 236 ? 8.135 -18.363 -4.898 1.00 74.93 215 LEU C C 1
ATOM 5329 O O . LEU C 1 236 ? 7.024 -18.765 -4.523 1.00 72.63 215 LEU C O 1
ATOM 5334 N N . LEU C 1 237 ? 8.708 -18.808 -6.013 1.00 73.83 216 LEU C N 1
ATOM 5335 C CA . LEU C 1 237 ? 8.002 -19.623 -6.967 1.00 62.56 216 LEU C CA 1
ATOM 5336 C C . LEU C 1 237 ? 7.976 -21.018 -6.424 1.00 66.33 216 LEU C C 1
ATOM 5337 O O . LEU C 1 237 ? 8.910 -21.433 -5.740 1.00 71.27 216 LEU C O 1
ATOM 5342 N N . ASN C 1 238 ? 6.894 -21.741 -6.707 1.00 67.65 217 ASN C N 1
ATOM 5343 C CA . ASN C 1 238 ? 6.733 -23.085 -6.166 1.00 61.87 217 ASN C CA 1
ATOM 5344 C C . ASN C 1 238 ? 7.317 -24.103 -7.137 1.00 67.68 217 ASN C C 1
ATOM 5345 O O . ASN C 1 238 ? 6.758 -24.304 -8.230 1.00 60.91 217 ASN C O 1
ATOM 5350 N N . PRO C 1 239 ? 8.406 -24.785 -6.770 1.00 74.79 218 PRO C N 1
ATOM 5351 C CA . PRO C 1 239 ? 9.129 -25.645 -7.732 1.00 74.15 218 PRO C CA 1
ATOM 5352 C C . PRO C 1 239 ? 8.331 -26.888 -8.155 1.00 72.92 218 PRO C C 1
ATOM 5353 O O . PRO C 1 239 ? 8.465 -27.329 -9.304 1.00 71.31 218 PRO C O 1
ATOM 5357 N N . GLU C 1 240 ? 7.548 -27.487 -7.242 1.00 63.88 219 GLU C N 1
ATOM 5358 C CA . GLU C 1 240 ? 6.879 -28.777 -7.360 1.00 65.27 219 GLU C CA 1
ATOM 5359 C C . GLU C 1 240 ? 5.361 -28.571 -7.484 1.00 67.87 219 GLU C C 1
ATOM 5360 O O . GLU C 1 240 ? 4.864 -27.436 -7.464 1.00 74.61 219 GLU C O 1
ATOM 5366 N N . GLY C 1 241 ? 4.608 -29.658 -7.689 1.00 55.34 220 GLY C N 1
ATOM 5367 C CA . GLY C 1 241 ? 3.160 -29.571 -7.775 1.00 61.59 220 GLY C CA 1
ATOM 5368 C C . GLY C 1 241 ? 2.470 -29.021 -9.047 1.00 73.26 220 GLY C C 1
ATOM 5369 O O . GLY C 1 241 ? 2.981 -28.163 -9.817 1.00 63.08 220 GLY C O 1
ATOM 5370 N N . ARG C 1 242 ? 1.157 -29.300 -9.059 1.00 72.03 221 ARG C N 1
ATOM 5371 C CA . ARG C 1 242 ? 0.251 -28.936 -10.137 1.00 73.12 221 ARG C CA 1
ATOM 5372 C C . ARG C 1 242 ? -0.694 -27.783 -9.730 1.00 72.48 221 ARG C C 1
ATOM 5373 O O . ARG C 1 242 ? -1.599 -27.961 -8.910 1.00 75.01 221 ARG C O 1
ATOM 5375 N N . GLY C 1 243 ? -0.462 -26.600 -10.320 1.00 72.40 222 GLY C N 1
ATOM 5376 C CA . GLY C 1 243 ? -1.180 -25.378 -9.941 1.00 71.24 222 GLY C CA 1
ATOM 5377 C C . GLY C 1 243 ? -2.673 -25.396 -10.249 1.00 75.89 222 GLY C C 1
ATOM 5378 O O . GLY C 1 243 ? -3.122 -26.057 -11.189 1.00 79.85 222 GLY C O 1
ATOM 5379 N N . ARG C 1 244 ? -3.469 -24.701 -9.404 1.00 70.61 223 ARG C N 1
ATOM 5380 C CA . ARG C 1 244 ? -4.917 -24.491 -9.600 1.00 66.91 223 ARG C CA 1
ATOM 5381 C C . ARG C 1 244 ? -5.361 -23.014 -9.442 1.00 63.43 223 ARG C C 1
ATOM 5382 O O . ARG C 1 244 ? -4.618 -22.146 -8.976 1.00 60.77 223 ARG C O 1
ATOM 5384 N N . THR C 1 245 ? -6.606 -22.728 -9.827 1.00 56.78 224 THR C N 1
ATOM 5385 C CA . THR C 1 245 ? -7.179 -21.389 -9.774 1.00 58.42 224 THR C CA 1
ATOM 5386 C C . THR C 1 245 ? -8.522 -21.457 -9.053 1.00 61.32 224 THR C C 1
ATOM 5387 O O . THR C 1 245 ? -9.399 -22.214 -9.474 1.00 66.05 224 THR C O 1
ATOM 5391 N N . PHE C 1 246 ? -8.738 -20.600 -8.052 1.00 57.32 225 PHE C N 1
ATOM 5392 C CA . PHE C 1 246 ? -10.049 -20.457 -7.433 1.00 55.52 225 PHE C CA 1
ATOM 5393 C C . PHE C 1 246 ? -10.600 -19.047 -7.699 1.00 61.33 225 PHE C C 1
ATOM 5394 O O . PHE C 1 246 ? -9.915 -18.055 -7.444 1.00 58.83 225 PHE C O 1
ATOM 5402 N N . HIS C 1 247 ? -11.879 -18.929 -8.044 1.00 61.90 226 HIS C N 1
ATOM 5403 C CA . HIS C 1 247 ? -12.479 -17.623 -8.289 1.00 52.38 226 HIS C CA 1
ATOM 5404 C C . HIS C 1 247 ? -13.300 -17.156 -7.089 1.00 57.74 226 HIS C C 1
ATOM 5405 O O . HIS C 1 247 ? -14.133 -17.892 -6.552 1.00 59.50 226 HIS C O 1
ATOM 5412 N N . LEU C 1 248 ? -13.188 -15.869 -6.782 1.00 58.00 227 LEU C N 1
ATOM 5413 C CA . LEU C 1 248 ? -13.896 -15.263 -5.660 1.00 51.33 227 LEU C CA 1
ATOM 5414 C C . LEU C 1 248 ? -14.515 -13.992 -6.210 1.00 52.00 227 LEU C C 1
ATOM 5415 O O . LEU C 1 248 ? -13.789 -13.092 -6.672 1.00 50.47 227 LEU C O 1
ATOM 5420 N N . VAL C 1 249 ? -15.835 -13.872 -6.101 1.00 50.85 228 VAL C N 1
ATOM 5421 C CA . VAL C 1 249 ? -16.499 -12.697 -6.645 1.00 51.05 228 VAL C CA 1
ATOM 5422 C C . VAL C 1 249 ? -17.494 -12.122 -5.634 1.00 51.04 228 VAL C C 1
ATOM 5423 O O . VAL C 1 249 ? -18.013 -12.823 -4.760 1.00 50.89 228 VAL C O 1
ATOM 5427 N N . THR C 1 250 ? -17.721 -10.814 -5.719 1.00 49.61 229 THR C N 1
ATOM 5428 C CA . THR C 1 250 ? -18.651 -10.224 -4.769 1.00 45.98 229 THR C CA 1
ATOM 5429 C C . THR C 1 250 ? -20.069 -10.147 -5.312 1.00 52.39 229 THR C C 1
ATOM 5430 O O . THR C 1 250 ? -20.995 -10.084 -4.485 1.00 54.54 229 THR C O 1
ATOM 5434 N N . GLY C 1 251 ? -20.270 -10.244 -6.649 1.00 48.48 230 GLY C N 1
ATOM 5435 C CA . GLY C 1 251 ? -21.589 -10.229 -7.278 1.00 48.61 230 GLY C CA 1
ATOM 5436 C C . GLY C 1 251 ? -22.115 -11.630 -7.536 1.00 57.32 230 GLY C C 1
ATOM 5437 O O . GLY C 1 251 ? -21.777 -12.588 -6.833 1.00 60.56 230 GLY C O 1
ATOM 5438 N N . ASP C 1 252 ? -23.007 -11.755 -8.501 1.00 58.53 231 ASP C N 1
ATOM 5439 C CA . ASP C 1 252 ? -23.611 -13.074 -8.739 1.00 59.86 231 ASP C CA 1
ATOM 5440 C C . ASP C 1 252 ? -22.632 -14.027 -9.423 1.00 58.67 231 ASP C C 1
ATOM 5441 O O . ASP C 1 252 ? -22.157 -13.727 -10.521 1.00 55.90 231 ASP C O 1
ATOM 5446 N N . PRO C 1 253 ? -22.407 -15.228 -8.863 1.00 61.25 232 PRO C N 1
ATOM 5447 C CA . PRO C 1 253 ? -21.385 -16.134 -9.423 1.00 58.71 232 PRO C CA 1
ATOM 5448 C C . PRO C 1 253 ? -21.762 -16.695 -10.760 1.00 62.79 232 PRO C C 1
ATOM 5449 O O . PRO C 1 253 ? -20.903 -16.847 -11.632 1.00 62.81 232 PRO C O 1
ATOM 5453 N N . GLU C 1 254 ? -23.049 -16.968 -10.961 1.00 66.93 233 GLU C N 1
ATOM 5454 C CA . GLU C 1 254 ? -23.484 -17.573 -12.213 1.00 66.48 233 GLU C CA 1
ATOM 5455 C C . GLU C 1 254 ? -23.355 -16.606 -13.357 1.00 59.57 233 GLU C C 1
ATOM 5456 O O . GLU C 1 254 ? -22.926 -16.994 -14.439 1.00 61.85 233 GLU C O 1
ATOM 5462 N N . ALA C 1 255 ? -23.719 -15.347 -13.125 1.00 61.85 234 ALA C N 1
ATOM 5463 C CA . ALA C 1 255 ? -23.503 -14.267 -14.089 1.00 57.25 234 ALA C CA 1
ATOM 5464 C C . ALA C 1 255 ? -22.026 -14.107 -14.430 1.00 56.19 234 ALA C C 1
ATOM 5465 O O . ALA C 1 255 ? -21.656 -13.896 -15.584 1.00 57.71 234 ALA C O 1
ATOM 5467 N N . TYR C 1 256 ? -21.170 -14.214 -13.437 1.00 54.26 235 TYR C N 1
ATOM 5468 C CA . TYR C 1 256 ? -19.752 -14.055 -13.673 1.00 54.77 235 TYR C CA 1
ATOM 5469 C C . TYR C 1 256 ? -19.249 -15.194 -14.497 1.00 57.85 235 TYR C C 1
ATOM 5470 O O . TYR C 1 256 ? -18.463 -14.987 -15.420 1.00 60.69 235 TYR C O 1
ATOM 5479 N N . ARG C 1 257 ? -19.677 -16.408 -14.150 1.00 57.97 236 ARG C N 1
ATOM 5480 C CA . ARG C 1 257 ? -19.293 -17.599 -14.905 1.00 62.15 236 ARG C CA 1
ATOM 5481 C C . ARG C 1 257 ? -19.693 -17.477 -16.366 1.00 62.53 236 ARG C C 1
ATOM 5482 O O . ARG C 1 257 ? -18.887 -17.735 -17.267 1.00 64.63 236 ARG C O 1
ATOM 5490 N N . ALA C 1 258 ? -20.901 -16.989 -16.620 1.00 60.97 237 ALA C N 1
ATOM 5491 C CA . ALA C 1 258 ? -21.346 -16.785 -17.987 1.00 58.36 237 ALA C CA 1
ATOM 5492 C C . ALA C 1 258 ? -20.462 -15.801 -18.705 1.00 66.33 237 ALA C C 1
ATOM 5493 O O . ALA C 1 258 ? -19.994 -16.055 -19.820 1.00 71.67 237 ALA C O 1
ATOM 5495 N N . LEU C 1 259 ? -20.226 -14.664 -18.059 1.00 67.65 238 LEU C N 1
ATOM 5496 C CA . LEU C 1 259 ? -19.400 -13.605 -18.625 1.00 65.99 238 LEU C CA 1
ATOM 5497 C C . LEU C 1 259 ? -17.970 -14.057 -18.911 1.00 65.68 238 LEU C C 1
ATOM 5498 O O . LEU C 1 259 ? -17.408 -13.724 -19.955 1.00 68.60 238 LEU C O 1
ATOM 5503 N N . ALA C 1 260 ? -17.383 -14.813 -17.989 1.00 62.19 239 ALA C N 1
ATOM 5504 C CA . ALA C 1 260 ? -16.021 -15.275 -18.171 1.00 62.64 239 ALA C CA 1
ATOM 5505 C C . ALA C 1 260 ? -15.933 -16.194 -19.369 1.00 70.95 239 ALA C C 1
ATOM 5506 O O . ALA C 1 260 ? -14.895 -16.281 -20.026 1.00 75.74 239 ALA C O 1
ATOM 5508 N N . GLU C 1 261 ? -16.962 -17.002 -19.573 1.00 75.95 240 GLU C N 1
ATOM 5509 C CA . GLU C 1 261 ? -17.004 -17.889 -20.727 1.00 75.60 240 GLU C CA 1
ATOM 5510 C C . GLU C 1 261 ? -17.127 -17.116 -22.035 1.00 77.81 240 GLU C C 1
ATOM 5511 O O . GLU C 1 261 ? -16.424 -17.419 -23.009 1.00 82.64 240 GLU C O 1
ATOM 5517 N N . ARG C 1 262 ? -17.959 -16.075 -22.081 1.00 74.04 241 ARG C N 1
ATOM 5518 C CA . ARG C 1 262 ? -17.989 -15.286 -23.309 1.00 73.65 241 ARG C CA 1
ATOM 5519 C C . ARG C 1 262 ? -16.616 -14.728 -23.664 1.00 74.70 241 ARG C C 1
ATOM 5520 O O . ARG C 1 262 ? -16.446 -14.215 -24.776 1.00 75.75 241 ARG C O 1
ATOM 5528 N N . LEU C 1 263 ? -15.676 -14.717 -22.714 1.00 73.00 242 LEU C N 1
ATOM 5529 C CA . LEU C 1 263 ? -14.316 -14.245 -22.944 1.00 73.59 242 LEU C CA 1
ATOM 5530 C C . LEU C 1 263 ? -13.311 -15.400 -22.996 1.00 77.86 242 LEU C C 1
ATOM 5531 O O . LEU C 1 263 ? -12.110 -15.212 -22.711 1.00 74.68 242 LEU C O 1
ATOM 5536 N N . GLY C 1 264 ? -13.792 -16.601 -23.280 1.00 74.11 243 GLY C N 1
ATOM 5537 C CA . GLY C 1 264 ? -12.914 -17.737 -23.355 1.00 74.06 243 GLY C CA 1
ATOM 5538 C C . GLY C 1 264 ? -12.128 -18.042 -22.099 1.00 81.68 243 GLY C C 1
ATOM 5539 O O . GLY C 1 264 ? -10.902 -17.894 -22.100 1.00 91.59 243 GLY C O 1
ATOM 5540 N N . GLU C 1 265 ? -12.833 -18.460 -21.055 1.00 81.94 244 GLU C N 1
ATOM 5541 C CA . GLU C 1 265 ? -12.252 -18.899 -19.794 1.00 85.14 244 GLU C CA 1
ATOM 5542 C C . GLU C 1 265 ? -13.259 -19.831 -19.167 1.00 86.07 244 GLU C C 1
ATOM 5543 O O . GLU C 1 265 ? -14.366 -19.446 -18.921 1.00 85.02 244 GLU C O 1
ATOM 5549 N N . ARG C 1 266 ? -12.878 -21.064 -18.907 1.00 86.79 245 ARG C N 1
ATOM 5550 C CA . ARG C 1 266 ? -13.830 -22.006 -18.344 1.00 90.10 245 ARG C CA 1
ATOM 5551 C C . ARG C 1 266 ? -13.702 -21.854 -16.847 1.00 84.42 245 ARG C C 1
ATOM 5552 O O . ARG C 1 266 ? -12.695 -22.257 -16.265 1.00 87.91 245 ARG C O 1
ATOM 5560 N N . VAL C 1 267 ? -14.743 -21.330 -16.217 1.00 83.54 246 VAL C N 1
ATOM 5561 C CA . VAL C 1 267 ? -14.701 -21.047 -14.788 1.00 83.49 246 VAL C CA 1
ATOM 5562 C C . VAL C 1 267 ? -15.117 -22.310 -14.053 1.00 84.65 246 VAL C C 1
ATOM 5563 O O . VAL C 1 267 ? -16.289 -22.699 -14.055 1.00 86.71 246 VAL C O 1
ATOM 5567 N N . GLU C 1 268 ? -14.160 -22.880 -13.324 1.00 85.77 247 GLU C N 1
ATOM 5568 C CA . GLU C 1 268 ? -14.374 -24.081 -12.527 1.00 96.02 247 GLU C CA 1
ATOM 5569 C C . GLU C 1 268 ? -14.849 -23.908 -11.086 1.00 94.01 247 GLU C C 1
ATOM 5570 O O . GLU C 1 268 ? -15.865 -24.489 -10.682 1.00 96.28 247 GLU C O 1
ATOM 5576 N N . ALA C 1 269 ? -14.263 -22.991 -10.351 1.00 89.71 248 ALA C N 1
ATOM 5577 C CA . ALA C 1 269 ? -14.500 -22.901 -8.912 1.00 86.07 248 ALA C CA 1
ATOM 5578 C C . ALA C 1 269 ? -14.875 -21.476 -8.621 1.00 75.77 248 ALA C C 1
ATOM 5579 O O . ALA C 1 269 ? -14.016 -20.595 -8.730 1.00 73.87 248 ALA C O 1
ATOM 5581 N N . VAL C 1 270 ? -16.119 -21.238 -8.220 1.00 71.61 249 VAL C N 1
ATOM 5582 C CA . VAL C 1 270 ? -16.474 -19.871 -7.860 1.00 72.99 249 VAL C CA 1
ATOM 5583 C C . VAL C 1 270 ? -17.329 -19.889 -6.607 1.00 67.34 249 VAL C C 1
ATOM 5584 O O . VAL C 1 270 ? -18.180 -20.761 -6.432 1.00 76.02 249 VAL C O 1
ATOM 5588 N N . ARG C 1 271 ? -17.097 -18.916 -5.734 1.00 57.65 250 ARG C N 1
ATOM 5589 C CA . ARG C 1 271 ? -17.986 -18.710 -4.616 1.00 61.30 250 ARG C CA 1
ATOM 5590 C C . ARG C 1 271 ? -18.127 -17.215 -4.393 1.00 60.43 250 ARG C C 1
ATOM 5591 O O . ARG C 1 271 ? -17.212 -16.431 -4.645 1.00 54.45 250 ARG C O 1
ATOM 5599 N N . ARG C 1 272 ? -19.244 -16.851 -3.789 1.00 58.55 251 ARG C N 1
ATOM 5600 C CA . ARG C 1 272 ? -19.574 -15.464 -3.603 1.00 57.11 251 ARG C CA 1
ATOM 5601 C C . ARG C 1 272 ? -18.955 -15.031 -2.285 1.00 59.28 251 ARG C C 1
ATOM 5602 O O . ARG C 1 272 ? -19.045 -15.738 -1.288 1.00 61.22 251 ARG C O 1
ATOM 5610 N N . VAL C 1 273 ? -18.247 -13.923 -2.308 1.00 57.29 252 VAL C N 1
ATOM 5611 C CA . VAL C 1 273 ? -17.670 -13.346 -1.113 1.00 58.58 252 VAL C CA 1
ATOM 5612 C C . VAL C 1 273 ? -18.483 -12.139 -0.688 1.00 61.86 252 VAL C C 1
ATOM 5613 O O . VAL C 1 273 ? -18.644 -11.191 -1.456 1.00 61.81 252 VAL C O 1
ATOM 5617 N N . SER C 1 274 ? -18.984 -12.154 0.544 1.00 65.80 253 SER C N 1
ATOM 5618 C CA . SER C 1 274 ? -19.734 -11.005 1.024 1.00 69.60 253 SER C CA 1
ATOM 5619 C C . SER C 1 274 ? -18.857 -9.778 1.213 1.00 72.75 253 SER C C 1
ATOM 5620 O O . SER C 1 274 ? -17.721 -9.860 1.708 1.00 69.02 253 SER C O 1
ATOM 5623 N N . LEU C 1 275 ? -19.411 -8.626 0.799 1.00 74.95 254 LEU C N 1
ATOM 5624 C CA . LEU C 1 275 ? -18.796 -7.340 1.105 1.00 73.12 254 LEU C CA 1
ATOM 5625 C C . LEU C 1 275 ? -18.652 -7.120 2.609 1.00 76.22 254 LEU C C 1
ATOM 5626 O O . LEU C 1 275 ? -17.814 -6.303 3.017 1.00 76.27 254 LEU C O 1
ATOM 5631 N N . GLU C 1 276 ? -19.414 -7.854 3.446 1.00 75.91 255 GLU C N 1
ATOM 5632 C CA . GLU C 1 276 ? -19.199 -7.785 4.895 1.00 74.79 255 GLU C CA 1
ATOM 5633 C C . GLU C 1 276 ? -17.868 -8.414 5.297 1.00 71.60 255 GLU C C 1
ATOM 5634 O O . GLU C 1 276 ? -17.351 -8.094 6.361 1.00 70.43 255 GLU C O 1
ATOM 5636 N N . GLU C 1 277 ? -17.308 -9.298 4.465 1.00 77.14 256 GLU C N 1
ATOM 5637 C CA . GLU C 1 277 ? -16.030 -9.960 4.706 1.00 75.30 256 GLU C CA 1
ATOM 5638 C C . GLU C 1 277 ? -14.871 -9.002 4.342 1.00 72.72 256 GLU C C 1
ATOM 5639 O O . GLU C 1 277 ? -13.681 -9.372 4.363 1.00 69.41 256 GLU C O 1
ATOM 5645 N N . LEU C 1 278 ? -15.227 -7.761 4.022 1.00 68.08 257 LEU C N 1
ATOM 5646 C CA . LEU C 1 278 ? -14.280 -6.793 3.530 1.00 71.93 257 LEU C CA 1
ATOM 5647 C C . LEU C 1 278 ? -14.127 -5.722 4.611 1.00 63.33 257 LEU C C 1
ATOM 5648 O O . LEU C 1 278 ? -13.913 -4.549 4.311 1.00 65.03 257 LEU C O 1
ATOM 5653 N N . LYS D 1 23 ? -50.363 16.752 4.419 1.00 89.57 2 LYS D N 1
ATOM 5654 C CA . LYS D 1 23 ? -49.898 16.966 3.038 1.00 91.90 2 LYS D CA 1
ATOM 5655 C C . LYS D 1 23 ? -49.648 18.470 2.763 1.00 92.34 2 LYS D C 1
ATOM 5656 O O . LYS D 1 23 ? -50.533 19.291 3.038 1.00 92.41 2 LYS D O 1
ATOM 5658 N N . ASP D 1 24 ? -48.451 18.823 2.264 1.00 87.73 3 ASP D N 1
ATOM 5659 C CA . ASP D 1 24 ? -48.042 20.218 1.992 1.00 82.29 3 ASP D CA 1
ATOM 5660 C C . ASP D 1 24 ? -47.628 20.377 0.529 1.00 79.76 3 ASP D C 1
ATOM 5661 O O . ASP D 1 24 ? -46.507 19.976 0.157 1.00 76.75 3 ASP D O 1
ATOM 5666 N N . PRO D 1 25 ? -48.430 21.027 -0.317 1.00 79.02 4 PRO D N 1
ATOM 5667 C CA . PRO D 1 25 ? -48.049 21.141 -1.739 1.00 76.29 4 PRO D CA 1
ATOM 5668 C C . PRO D 1 25 ? -46.856 22.053 -1.993 1.00 70.04 4 PRO D C 1
ATOM 5669 O O . PRO D 1 25 ? -46.322 22.046 -3.107 1.00 63.97 4 PRO D O 1
ATOM 5673 N N . LYS D 1 26 ? -46.428 22.860 -1.032 1.00 70.55 5 LYS D N 1
ATOM 5674 C CA . LYS D 1 26 ? -45.199 23.592 -1.300 1.00 68.03 5 LYS D CA 1
ATOM 5675 C C . LYS D 1 26 ? -43.995 22.632 -1.302 1.00 63.97 5 LYS D C 1
ATOM 5676 O O . LYS D 1 26 ? -42.907 23.008 -1.744 1.00 60.79 5 LYS D O 1
ATOM 5678 N N . ALA D 1 27 ? -44.133 21.434 -0.723 1.00 66.23 6 ALA D N 1
ATOM 5679 C CA . ALA D 1 27 ? -42.997 20.534 -0.588 1.00 60.66 6 ALA D CA 1
ATOM 5680 C C . ALA D 1 27 ? -42.641 19.883 -1.935 1.00 60.85 6 ALA D C 1
ATOM 5681 O O . ALA D 1 27 ? -43.513 19.650 -2.785 1.00 56.65 6 ALA D O 1
ATOM 5683 N N . PRO D 1 28 ? -41.385 19.453 -2.071 1.00 60.07 7 PRO D N 1
ATOM 5684 C CA . PRO D 1 28 ? -40.874 18.899 -3.339 1.00 54.64 7 PRO D CA 1
ATOM 5685 C C . PRO D 1 28 ? -41.236 17.443 -3.633 1.00 54.45 7 PRO D C 1
ATOM 5686 O O . PRO D 1 28 ? -41.561 16.643 -2.741 1.00 53.96 7 PRO D O 1
ATOM 5690 N N . ILE D 1 29 ? -41.059 17.096 -4.922 1.00 50.07 8 ILE D N 1
ATOM 5691 C CA . ILE D 1 29 ? -41.140 15.724 -5.462 1.00 47.44 8 ILE D CA 1
ATOM 5692 C C . ILE D 1 29 ? -39.746 15.098 -5.578 1.00 48.70 8 ILE D C 1
ATOM 5693 O O . ILE D 1 29 ? -38.830 15.687 -6.179 1.00 49.22 8 ILE D O 1
ATOM 5698 N N . GLY D 1 30 ? -39.558 13.914 -4.988 1.00 44.67 9 GLY D N 1
ATOM 5699 C CA . GLY D 1 30 ? -38.309 13.195 -5.166 1.00 42.66 9 GLY D CA 1
ATOM 5700 C C . GLY D 1 30 ? -38.332 12.340 -6.433 1.00 51.04 9 GLY D C 1
ATOM 5701 O O . GLY D 1 30 ? -39.292 11.603 -6.702 1.00 49.80 9 GLY D O 1
ATOM 5702 N N . VAL D 1 31 ? -37.232 12.390 -7.174 1.00 42.41 10 VAL D N 1
ATOM 5703 C CA . VAL D 1 31 ? -37.074 11.566 -8.349 1.00 47.84 10 VAL D CA 1
ATOM 5704 C C . VAL D 1 31 ? -35.700 10.932 -8.226 1.00 49.16 10 VAL D C 1
ATOM 5705 O O . VAL D 1 31 ? -34.712 11.668 -8.059 1.00 49.20 10 VAL D O 1
ATOM 5709 N N . PHE D 1 32 ? -35.598 9.600 -8.407 1.00 42.75 11 PHE D N 1
ATOM 5710 C CA . PHE D 1 32 ? -34.248 9.069 -8.256 1.00 45.69 11 PHE D CA 1
ATOM 5711 C C . PHE D 1 32 ? -33.926 7.998 -9.284 1.00 49.44 11 PHE D C 1
ATOM 5712 O O . PHE D 1 32 ? -34.811 7.366 -9.866 1.00 50.67 11 PHE D O 1
ATOM 5720 N N . ASP D 1 33 ? -32.631 7.874 -9.553 1.00 44.21 12 ASP D N 1
ATOM 5721 C CA . ASP D 1 33 ? -32.135 7.011 -10.589 1.00 45.18 12 ASP D CA 1
ATOM 5722 C C . ASP D 1 33 ? -30.726 6.618 -10.212 1.00 44.64 12 ASP D C 1
ATOM 5723 O O . ASP D 1 33 ? -30.128 7.179 -9.303 1.00 44.09 12 ASP D O 1
ATOM 5728 N N . SER D 1 34 ? -30.156 5.715 -10.990 1.00 48.39 13 SER D N 1
ATOM 5729 C CA . SER D 1 34 ? -28.785 5.333 -10.728 1.00 50.77 13 SER D CA 1
ATOM 5730 C C . SER D 1 34 ? -27.794 6.387 -11.174 1.00 51.06 13 SER D C 1
ATOM 5731 O O . SER D 1 34 ? -26.675 6.434 -10.635 1.00 48.57 13 SER D O 1
ATOM 5734 N N . GLY D 1 35 ? -28.211 7.272 -12.084 1.00 50.82 14 GLY D N 1
ATOM 5735 C CA . GLY D 1 35 ? -27.340 8.254 -12.702 1.00 48.67 14 GLY D CA 1
ATOM 5736 C C . GLY D 1 35 ? -28.071 9.273 -13.565 1.00 53.06 14 GLY D C 1
ATOM 5737 O O . GLY D 1 35 ? -29.112 9.807 -13.164 1.00 54.56 14 GLY D O 1
ATOM 5738 N N . VAL D 1 36 ? -27.555 9.533 -14.769 1.00 52.62 15 VAL D N 1
ATOM 5739 C CA . VAL D 1 36 ? -28.128 10.541 -15.663 1.00 52.02 15 VAL D CA 1
ATOM 5740 C C . VAL D 1 36 ? -29.319 10.045 -16.445 1.00 49.69 15 VAL D C 1
ATOM 5741 O O . VAL D 1 36 ? -30.077 10.861 -16.979 1.00 48.60 15 VAL D O 1
ATOM 5745 N N . GLY D 1 37 ? -29.495 8.746 -16.563 1.00 48.89 16 GLY D N 1
ATOM 5746 C CA . GLY D 1 37 ? -30.537 8.269 -17.444 1.00 54.97 16 GLY D CA 1
ATOM 5747 C C . GLY D 1 37 ? -31.916 8.761 -17.055 1.00 59.47 16 GLY D C 1
ATOM 5748 O O . GLY D 1 37 ? -32.681 9.245 -17.912 1.00 59.89 16 GLY D O 1
ATOM 5749 N N . GLY D 1 38 ? -32.197 8.780 -15.750 1.00 55.11 17 GLY D N 1
ATOM 5750 C CA . GLY D 1 38 ? -33.472 9.210 -15.238 1.00 51.84 17 GLY D CA 1
ATOM 5751 C C . GLY D 1 38 ? -33.799 10.661 -15.511 1.00 54.12 17 GLY D C 1
ATOM 5752 O O . GLY D 1 38 ? -34.899 11.122 -15.157 1.00 51.74 17 GLY D O 1
ATOM 5753 N N . LEU D 1 39 ? -32.861 11.406 -16.123 1.00 52.14 18 LEU D N 1
ATOM 5754 C CA . LEU D 1 39 ? -33.204 12.766 -16.507 1.00 51.60 18 LEU D CA 1
ATOM 5755 C C . LEU D 1 39 ? -34.275 12.829 -17.575 1.00 54.80 18 LEU D C 1
ATOM 5756 O O . LEU D 1 39 ? -35.081 13.762 -17.538 1.00 57.36 18 LEU D O 1
ATOM 5761 N N . THR D 1 40 ? -34.449 11.784 -18.385 1.00 52.29 19 THR D N 1
ATOM 5762 C CA . THR D 1 40 ? -35.558 11.834 -19.327 1.00 55.61 19 THR D CA 1
ATOM 5763 C C . THR D 1 40 ? -36.872 11.917 -18.585 1.00 57.33 19 THR D C 1
ATOM 5764 O O . THR D 1 40 ? -37.789 12.639 -18.993 1.00 60.86 19 THR D O 1
ATOM 5768 N N . VAL D 1 41 ? -36.958 11.233 -17.458 1.00 53.42 20 VAL D N 1
ATOM 5769 C CA . VAL D 1 41 ? -38.175 11.285 -16.669 1.00 54.49 20 VAL D CA 1
ATOM 5770 C C . VAL D 1 41 ? -38.325 12.666 -16.051 1.00 54.12 20 VAL D C 1
ATOM 5771 O O . VAL D 1 41 ? -39.418 13.225 -15.998 1.00 56.42 20 VAL D O 1
ATOM 5775 N N . LEU D 1 42 ? -37.220 13.209 -15.550 1.00 56.29 21 LEU D N 1
ATOM 5776 C CA . LEU D 1 42 ? -37.235 14.523 -14.911 1.00 52.48 21 LEU D CA 1
ATOM 5777 C C . LEU D 1 42 ? -37.760 15.613 -15.841 1.00 54.26 21 LEU D C 1
ATOM 5778 O O . LEU D 1 42 ? -38.521 16.486 -15.427 1.00 54.10 21 LEU D O 1
ATOM 5783 N N . LYS D 1 43 ? -37.343 15.551 -17.100 1.00 61.28 22 LYS D N 1
ATOM 5784 C CA . LYS D 1 43 ? -37.748 16.525 -18.108 1.00 60.63 22 LYS D CA 1
ATOM 5785 C C . LYS D 1 43 ? -39.235 16.395 -18.432 1.00 61.16 22 LYS D C 1
ATOM 5786 O O . LYS D 1 43 ? -39.973 17.387 -18.456 1.00 63.10 22 LYS D O 1
ATOM 5792 N N . ALA D 1 44 ? -39.703 15.179 -18.685 1.00 57.70 23 ALA D N 1
ATOM 5793 C CA . ALA D 1 44 ? -41.120 15.035 -18.949 1.00 55.75 23 ALA D CA 1
ATOM 5794 C C . ALA D 1 44 ? -41.940 15.564 -17.786 1.00 61.00 23 ALA D C 1
ATOM 5795 O O . ALA D 1 44 ? -42.908 16.307 -17.989 1.00 63.93 23 ALA D O 1
ATOM 5797 N N . LEU D 1 45 ? -41.484 15.320 -16.551 1.00 59.29 24 LEU D N 1
ATOM 5798 C CA . LEU D 1 45 ? -42.232 15.806 -15.401 1.00 57.32 24 LEU D CA 1
ATOM 5799 C C . LEU D 1 45 ? -42.201 17.332 -15.322 1.00 60.20 24 LEU D C 1
ATOM 5800 O O . LEU D 1 45 ? -43.232 17.985 -15.102 1.00 58.26 24 LEU D O 1
ATOM 5805 N N . ARG D 1 46 ? -41.042 17.921 -15.563 1.00 61.60 25 ARG D N 1
ATOM 5806 C CA . ARG D 1 46 ? -40.949 19.348 -15.398 1.00 62.46 25 ARG D CA 1
ATOM 5807 C C . ARG D 1 46 ? -41.813 20.054 -16.454 1.00 65.07 25 ARG D C 1
ATOM 5808 O O . ARG D 1 46 ? -42.370 21.133 -16.179 1.00 61.36 25 ARG D O 1
ATOM 5816 N N . ARG D 1 47 ? -41.962 19.452 -17.651 1.00 59.16 26 ARG D N 1
ATOM 5817 C CA . ARG D 1 47 ? -42.843 20.042 -18.660 1.00 60.94 26 ARG D CA 1
ATOM 5818 C C . ARG D 1 47 ? -44.298 20.025 -18.208 1.00 63.90 26 ARG D C 1
ATOM 5819 O O . ARG D 1 47 ? -45.021 21.009 -18.414 1.00 67.84 26 ARG D O 1
ATOM 5827 N N . LEU D 1 48 ? -44.756 18.944 -17.560 1.00 59.13 27 LEU D N 1
ATOM 5828 C CA . LEU D 1 48 ? -46.164 18.932 -17.175 1.00 55.94 27 LEU D CA 1
ATOM 5829 C C . LEU D 1 48 ? -46.443 19.710 -15.895 1.00 64.65 27 LEU D C 1
ATOM 5830 O O . LEU D 1 48 ? -47.587 20.154 -15.695 1.00 62.66 27 LEU D O 1
ATOM 5835 N N . LEU D 1 49 ? -45.432 19.862 -15.024 1.00 62.20 28 LEU D N 1
ATOM 5836 C CA . LEU D 1 49 ? -45.596 20.387 -13.671 1.00 55.61 28 LEU D CA 1
ATOM 5837 C C . LEU D 1 49 ? -44.573 21.493 -13.428 1.00 59.36 28 LEU D C 1
ATOM 5838 O O . LEU D 1 49 ? -43.661 21.366 -12.607 1.00 61.87 28 LEU D O 1
ATOM 5843 N N . PRO D 1 50 ? -44.651 22.584 -14.186 1.00 60.34 29 PRO D N 1
ATOM 5844 C CA . PRO D 1 50 ? -43.623 23.622 -14.060 1.00 54.50 29 PRO D CA 1
ATOM 5845 C C . PRO D 1 50 ? -43.635 24.294 -12.727 1.00 58.67 29 PRO D C 1
ATOM 5846 O O . PRO D 1 50 ? -42.661 24.982 -12.399 1.00 61.33 29 PRO D O 1
ATOM 5850 N N . ARG D 1 51 ? -44.690 24.085 -11.948 1.00 58.11 30 ARG D N 1
ATOM 5851 C CA . ARG D 1 51 ? -44.797 24.700 -10.633 1.00 62.52 30 ARG D CA 1
ATOM 5852 C C . ARG D 1 51 ? -44.383 23.761 -9.501 1.00 61.14 30 ARG D C 1
ATOM 5853 O O . ARG D 1 51 ? -44.706 24.011 -8.341 1.00 60.24 30 ARG D O 1
ATOM 5861 N N . GLU D 1 52 ? -43.671 22.684 -9.827 1.00 59.55 31 GLU D N 1
ATOM 5862 C CA . GLU D 1 52 ? -43.244 21.757 -8.787 1.00 55.61 31 GLU D CA 1
ATOM 5863 C C . GLU D 1 52 ? -41.758 21.872 -8.565 1.00 53.48 31 GLU D C 1
ATOM 5864 O O . GLU D 1 52 ? -40.989 22.063 -9.508 1.00 54.09 31 GLU D O 1
ATOM 5870 N N . GLU D 1 53 ? -41.352 21.669 -7.313 1.00 53.32 32 GLU D N 1
ATOM 5871 C CA . GLU D 1 53 ? -39.941 21.611 -6.971 1.00 51.41 32 GLU D CA 1
ATOM 5872 C C . GLU D 1 53 ? -39.500 20.155 -7.056 1.00 53.87 32 GLU D C 1
ATOM 5873 O O . GLU D 1 53 ? -40.154 19.286 -6.493 1.00 56.85 32 GLU D O 1
ATOM 5879 N N . PHE D 1 54 ? -38.429 19.867 -7.779 1.00 49.11 33 PHE D N 1
ATOM 5880 C CA . PHE D 1 54 ? -37.967 18.505 -7.850 1.00 47.97 33 PHE D CA 1
ATOM 5881 C C . PHE D 1 54 ? -36.626 18.356 -7.159 1.00 52.50 33 PHE D C 1
ATOM 5882 O O . PHE D 1 54 ? -35.717 19.143 -7.405 1.00 53.12 33 PHE D O 1
ATOM 5890 N N . LEU D 1 55 ? -36.464 17.224 -6.477 1.00 49.24 34 LEU D N 1
ATOM 5891 C CA . LEU D 1 55 ? -35.211 16.825 -5.844 1.00 45.91 34 LEU D CA 1
ATOM 5892 C C . LEU D 1 55 ? -34.780 15.572 -6.623 1.00 48.35 34 LEU D C 1
ATOM 5893 O O . LEU D 1 55 ? -35.342 14.495 -6.425 1.00 49.08 34 LEU D O 1
ATOM 5898 N N . TYR D 1 56 ? -33.789 15.713 -7.504 1.00 47.15 35 TYR D N 1
ATOM 5899 C CA . TYR D 1 56 ? -33.344 14.623 -8.362 1.00 45.88 35 TYR D CA 1
ATOM 5900 C C . TYR D 1 56 ? -32.092 14.035 -7.757 1.00 41.95 35 TYR D C 1
ATOM 5901 O O . TYR D 1 56 ? -31.093 14.732 -7.567 1.00 41.41 35 TYR D O 1
ATOM 5910 N N . PHE D 1 57 ? -32.142 12.755 -7.495 1.00 45.08 36 PHE D N 1
ATOM 5911 C CA . PHE D 1 57 ? -31.079 12.033 -6.813 1.00 46.18 36 PHE D CA 1
ATOM 5912 C C . PHE D 1 57 ? -30.496 11.066 -7.828 1.00 47.75 36 PHE D C 1
ATOM 5913 O O . PHE D 1 57 ? -31.209 10.172 -8.322 1.00 45.89 36 PHE D O 1
ATOM 5921 N N . GLY D 1 58 ? -29.224 11.269 -8.164 1.00 44.94 37 GLY D N 1
ATOM 5922 C CA . GLY D 1 58 ? -28.541 10.379 -9.071 1.00 42.64 37 GLY D CA 1
ATOM 5923 C C . GLY D 1 58 ? -27.454 9.668 -8.312 1.00 46.61 37 GLY D C 1
ATOM 5924 O O . GLY D 1 58 ? -26.478 10.291 -7.868 1.00 44.60 37 GLY D O 1
ATOM 5925 N N . ASP D 1 59 ? -27.604 8.345 -8.173 1.00 49.33 38 ASP D N 1
ATOM 5926 C CA . ASP D 1 59 ? -26.698 7.525 -7.348 1.00 49.85 38 ASP D CA 1
ATOM 5927 C C . ASP D 1 59 ? -25.433 7.145 -8.135 1.00 48.59 38 ASP D C 1
ATOM 5928 O O . ASP D 1 59 ? -25.086 5.984 -8.290 1.00 50.59 38 ASP D O 1
ATOM 5933 N N . THR D 1 60 ? -24.719 8.162 -8.629 1.00 46.57 39 THR D N 1
ATOM 5934 C CA . THR D 1 60 ? -23.651 7.884 -9.580 1.00 47.50 39 THR D CA 1
ATOM 5935 C C . THR D 1 60 ? -22.454 7.179 -8.946 1.00 51.59 39 THR D C 1
ATOM 5936 O O . THR D 1 60 ? -21.536 6.769 -9.658 1.00 50.64 39 THR D O 1
ATOM 5940 N N . ALA D 1 61 ? -22.370 7.134 -7.628 1.00 50.08 40 ALA D N 1
ATOM 5941 C CA . ALA D 1 61 ? -21.306 6.355 -7.019 1.00 49.62 40 ALA D CA 1
ATOM 5942 C C . ALA D 1 61 ? -21.527 4.865 -7.172 1.00 51.69 40 ALA D C 1
ATOM 5943 O O . ALA D 1 61 ? -20.607 4.078 -6.937 1.00 54.46 40 ALA D O 1
ATOM 5945 N N . ARG D 1 62 ? -22.744 4.441 -7.441 1.00 51.67 41 ARG D N 1
ATOM 5946 C CA . ARG D 1 62 ? -23.019 3.020 -7.537 1.00 47.93 41 ARG D CA 1
ATOM 5947 C C . ARG D 1 62 ? -23.648 2.621 -8.858 1.00 50.22 41 ARG D C 1
ATOM 5948 O O . ARG D 1 62 ? -24.200 1.530 -8.939 1.00 46.10 41 ARG D O 1
ATOM 5956 N N . VAL D 1 63 ? -23.695 3.528 -9.842 1.00 50.42 42 VAL D N 1
ATOM 5957 C CA . VAL D 1 63 ? -24.206 3.199 -11.177 1.00 55.79 42 VAL D CA 1
ATOM 5958 C C . VAL D 1 63 ? -23.232 2.215 -11.806 1.00 54.55 42 VAL D C 1
ATOM 5959 O O . VAL D 1 63 ? -22.019 2.343 -11.581 1.00 57.71 42 VAL D O 1
ATOM 5963 N N . PRO D 1 64 ? -23.682 1.279 -12.639 1.00 55.70 43 PRO D N 1
ATOM 5964 C CA . PRO D 1 64 ? -25.068 0.957 -12.996 1.00 57.71 43 PRO D CA 1
ATOM 5965 C C . PRO D 1 64 ? -25.738 -0.111 -12.092 1.00 58.64 43 PRO D C 1
ATOM 5966 O O . PRO D 1 64 ? -25.112 -0.809 -11.318 1.00 52.26 43 PRO D O 1
ATOM 5970 N N . TYR D 1 65 ? -27.055 -0.060 -12.093 1.00 59.43 44 TYR D N 1
ATOM 5971 C CA . TYR D 1 65 ? -27.859 -1.015 -11.387 1.00 54.01 44 TYR D CA 1
ATOM 5972 C C . TYR D 1 65 ? -28.128 -2.227 -12.287 1.00 60.72 44 TYR D C 1
ATOM 5973 O O . TYR D 1 65 ? -28.359 -3.334 -11.793 1.00 61.36 44 TYR D O 1
ATOM 5982 N N . GLY D 1 66 ? -28.026 -2.065 -13.605 1.00 62.92 45 GLY D N 1
ATOM 5983 C CA . GLY D 1 66 ? -28.582 -3.054 -14.523 1.00 66.60 45 GLY D CA 1
ATOM 5984 C C . GLY D 1 66 ? -27.881 -4.408 -14.476 1.00 69.98 45 GLY D C 1
ATOM 5985 O O . GLY D 1 66 ? -28.463 -5.421 -14.897 1.00 73.11 45 GLY D O 1
ATOM 5986 N N . GLY D 1 67 ? -26.624 -4.448 -14.035 1.00 65.59 46 GLY D N 1
ATOM 5987 C CA . GLY D 1 67 ? -25.952 -5.706 -13.810 1.00 61.54 46 GLY D CA 1
ATOM 5988 C C . GLY D 1 67 ? -25.765 -6.076 -12.361 1.00 67.12 46 GLY D C 1
ATOM 5989 O O . GLY D 1 67 ? -25.054 -7.046 -12.071 1.00 66.35 46 GLY D O 1
ATOM 5990 N N . LYS D 1 68 ? -26.405 -5.406 -11.430 1.00 65.84 47 LYS D N 1
ATOM 5991 C CA . LYS D 1 68 ? -26.173 -5.818 -10.060 1.00 58.89 47 LYS D CA 1
ATOM 5992 C C . LYS D 1 68 ? -27.265 -6.800 -9.663 1.00 59.12 47 LYS D C 1
ATOM 5993 O O . LYS D 1 68 ? -28.263 -6.950 -10.387 1.00 58.32 47 LYS D O 1
ATOM 5999 N N . PRO D 1 69 ? -27.079 -7.536 -8.553 1.00 52.29 48 PRO D N 1
ATOM 6000 C CA . PRO D 1 69 ? -28.126 -8.423 -8.075 1.00 45.11 48 PRO D CA 1
ATOM 6001 C C . PRO D 1 69 ? -29.383 -7.669 -7.765 1.00 52.74 48 PRO D C 1
ATOM 6002 O O . PRO D 1 69 ? -29.343 -6.614 -7.134 1.00 59.95 48 PRO D O 1
ATOM 6006 N N . LEU D 1 70 ? -30.517 -8.229 -8.149 1.00 54.75 49 LEU D N 1
ATOM 6007 C CA . LEU D 1 70 ? -31.754 -7.495 -7.929 1.00 55.71 49 LEU D CA 1
ATOM 6008 C C . LEU D 1 70 ? -31.962 -7.128 -6.421 1.00 58.90 49 LEU D C 1
ATOM 6009 O O . LEU D 1 70 ? -32.295 -5.968 -6.113 1.00 58.55 49 LEU D O 1
ATOM 6014 N N . ALA D 1 71 ? -31.601 -8.011 -5.465 1.00 53.02 50 ALA D N 1
ATOM 6015 C CA . ALA D 1 71 ? -31.811 -7.670 -4.050 1.00 47.54 50 ALA D CA 1
ATOM 6016 C C . ALA D 1 71 ? -30.920 -6.530 -3.567 1.00 55.82 50 ALA D C 1
ATOM 6017 O O . ALA D 1 71 ? -31.284 -5.782 -2.638 1.00 54.84 50 ALA D O 1
ATOM 6019 N N . MET D 1 72 ? -29.731 -6.411 -4.121 1.00 53.20 51 MET D N 1
ATOM 6020 C CA . MET D 1 72 ? -28.912 -5.277 -3.751 1.00 54.87 51 MET D CA 1
ATOM 6021 C C . MET D 1 72 ? -29.562 -3.973 -4.232 1.00 56.37 51 MET D C 1
ATOM 6022 O O . MET D 1 72 ? -29.561 -2.967 -3.510 1.00 55.99 51 MET D O 1
ATOM 6027 N N . VAL D 1 73 ? -30.163 -3.974 -5.431 1.00 52.33 52 VAL D N 1
ATOM 6028 C CA . VAL D 1 73 ? -30.821 -2.752 -5.886 1.00 51.35 52 VAL D CA 1
ATOM 6029 C C . VAL D 1 73 ? -31.984 -2.417 -4.964 1.00 53.02 52 VAL D C 1
ATOM 6030 O O . VAL D 1 73 ? -32.284 -1.242 -4.722 1.00 49.91 52 VAL D O 1
ATOM 6034 N N . ARG D 1 74 ? -32.617 -3.436 -4.382 1.00 53.44 53 ARG D N 1
ATOM 6035 C CA . ARG D 1 74 ? -33.752 -3.196 -3.511 1.00 48.18 53 ARG D CA 1
ATOM 6036 C C . ARG D 1 74 ? -33.324 -2.433 -2.269 1.00 49.35 53 ARG D C 1
ATOM 6037 O O . ARG D 1 74 ? -34.071 -1.593 -1.763 1.00 46.70 53 ARG D O 1
ATOM 6045 N N . ARG D 1 75 ? -32.116 -2.694 -1.784 1.00 49.56 54 ARG D N 1
ATOM 6046 C CA . ARG D 1 75 ? -31.605 -1.968 -0.636 1.00 50.40 54 ARG D CA 1
ATOM 6047 C C . ARG D 1 75 ? -31.224 -0.553 -1.025 1.00 53.23 54 ARG D C 1
ATOM 6048 O O . ARG D 1 75 ? -31.441 0.395 -0.261 1.00 54.99 54 ARG D O 1
ATOM 6056 N N . PHE D 1 76 ? -30.656 -0.380 -2.206 1.00 49.39 55 PHE D N 1
ATOM 6057 C CA . PHE D 1 76 ? -30.417 0.963 -2.707 1.00 50.22 55 PHE D CA 1
ATOM 6058 C C . PHE D 1 76 ? -31.708 1.782 -2.732 1.00 46.99 55 PHE D C 1
ATOM 6059 O O . PHE D 1 76 ? -31.761 2.915 -2.241 1.00 43.93 55 PHE D O 1
ATOM 6067 N N . ALA D 1 77 ? -32.778 1.196 -3.260 1.00 47.80 56 ALA D N 1
ATOM 6068 C CA . ALA D 1 77 ? -34.019 1.944 -3.387 1.00 47.27 56 ALA D CA 1
ATOM 6069 C C . ALA D 1 77 ? -34.524 2.381 -2.021 1.00 46.32 56 ALA D C 1
ATOM 6070 O O . ALA D 1 77 ? -34.918 3.538 -1.842 1.00 46.71 56 ALA D O 1
ATOM 6072 N N . TRP D 1 78 ? -34.426 1.494 -1.029 1.00 45.39 57 TRP D N 1
ATOM 6073 C CA . TRP D 1 78 ? -34.909 1.781 0.317 1.00 43.70 57 TRP D CA 1
ATOM 6074 C C . TRP D 1 78 ? -34.057 2.843 1.001 1.00 45.25 57 TRP D C 1
ATOM 6075 O O . TRP D 1 78 ? -34.585 3.756 1.653 1.00 41.62 57 TRP D O 1
ATOM 6086 N N . GLU D 1 79 ? -32.746 2.790 0.783 1.00 43.23 58 GLU D N 1
ATOM 6087 C CA . GLU D 1 79 ? -31.861 3.776 1.357 1.00 39.23 58 GLU D CA 1
ATOM 6088 C C . GLU D 1 79 ? -32.251 5.160 0.814 1.00 49.60 58 GLU D C 1
ATOM 6089 O O . GLU D 1 79 ? -32.569 6.100 1.581 1.00 48.61 58 GLU D O 1
ATOM 6095 N N . ILE D 1 80 ? -32.327 5.268 -0.525 1.00 42.51 59 ILE D N 1
ATOM 6096 C CA . ILE D 1 80 ? -32.591 6.541 -1.137 1.00 43.66 59 ILE D CA 1
ATOM 6097 C C . ILE D 1 80 ? -34.012 6.985 -0.826 1.00 43.17 59 ILE D C 1
ATOM 6098 O O . ILE D 1 80 ? -34.275 8.142 -0.522 1.00 42.52 59 ILE D O 1
ATOM 6103 N N . ALA D 1 81 ? -34.944 6.072 -0.815 1.00 44.39 60 ALA D N 1
ATOM 6104 C CA . ALA D 1 81 ? -36.288 6.502 -0.455 1.00 46.67 60 ALA D CA 1
ATOM 6105 C C . ALA D 1 81 ? -36.288 7.162 0.907 1.00 47.32 60 ALA D C 1
ATOM 6106 O O . ALA D 1 81 ? -37.020 8.127 1.134 1.00 50.27 60 ALA D O 1
ATOM 6108 N N . GLY D 1 82 ? -35.538 6.603 1.854 1.00 45.53 61 GLY D N 1
ATOM 6109 C CA . GLY D 1 82 ? -35.466 7.197 3.168 1.00 48.68 61 GLY D CA 1
ATOM 6110 C C . GLY D 1 82 ? -34.798 8.553 3.171 1.00 49.49 61 GLY D C 1
ATOM 6111 O O . GLY D 1 82 ? -35.273 9.490 3.809 1.00 52.99 61 GLY D O 1
ATOM 6112 N N . PHE D 1 83 ? -33.714 8.683 2.442 1.00 45.65 62 PHE D N 1
ATOM 6113 C CA . PHE D 1 83 ? -33.081 9.981 2.357 1.00 51.23 62 PHE D CA 1
ATOM 6114 C C . PHE D 1 83 ? -34.068 11.043 1.812 1.00 51.57 62 PHE D C 1
ATOM 6115 O O . PHE D 1 83 ? -34.204 12.136 2.358 1.00 47.18 62 PHE D O 1
ATOM 6123 N N . LEU D 1 84 ? -34.808 10.713 0.755 1.00 52.84 63 LEU D N 1
ATOM 6124 C CA . LEU D 1 84 ? -35.755 11.673 0.206 1.00 47.97 63 LEU D CA 1
ATOM 6125 C C . LEU D 1 84 ? -36.851 11.979 1.211 1.00 48.35 63 LEU D C 1
ATOM 6126 O O . LEU D 1 84 ? -37.223 13.143 1.364 1.00 47.25 63 LEU D O 1
ATOM 6131 N N . LEU D 1 85 ? -37.298 10.981 2.004 1.00 49.97 64 LEU D N 1
ATOM 6132 C CA . LEU D 1 85 ? -38.328 11.301 3.003 1.00 52.56 64 LEU D CA 1
ATOM 6133 C C . LEU D 1 85 ? -37.770 12.258 4.063 1.00 52.64 64 LEU D C 1
ATOM 6134 O O . LEU D 1 85 ? -38.467 13.186 4.483 1.00 50.50 64 LEU D O 1
ATOM 6139 N N . ARG D 1 86 ? -36.490 12.121 4.410 1.00 51.00 65 ARG D N 1
ATOM 6140 C CA . ARG D 1 86 ? -35.864 13.050 5.337 1.00 51.36 65 ARG D CA 1
ATOM 6141 C C . ARG D 1 86 ? -35.679 14.444 4.783 1.00 51.82 65 ARG D C 1
ATOM 6142 O O . ARG D 1 86 ? -35.627 15.380 5.586 1.00 55.73 65 ARG D O 1
ATOM 6150 N N . GLN D 1 87 ? -35.672 14.623 3.460 1.00 52.87 66 GLN D N 1
ATOM 6151 C CA . GLN D 1 87 ? -35.613 15.942 2.843 1.00 49.33 66 GLN D CA 1
ATOM 6152 C C . GLN D 1 87 ? -37.011 16.562 2.742 1.00 54.58 66 GLN D C 1
ATOM 6153 O O . GLN D 1 87 ? -37.154 17.690 2.272 1.00 56.10 66 GLN D O 1
ATOM 6159 N N . GLY D 1 88 ? -38.061 15.795 2.993 1.00 53.10 67 GLY D N 1
ATOM 6160 C CA . GLY D 1 88 ? -39.393 16.337 3.043 1.00 48.10 67 GLY D CA 1
ATOM 6161 C C . GLY D 1 88 ? -40.267 16.126 1.820 1.00 52.65 67 GLY D C 1
ATOM 6162 O O . GLY D 1 88 ? -41.345 16.720 1.765 1.00 56.21 67 GLY D O 1
ATOM 6163 N N . VAL D 1 89 ? -39.918 15.214 0.909 1.00 51.00 68 VAL D N 1
ATOM 6164 C CA . VAL D 1 89 ? -40.650 15.128 -0.343 1.00 51.74 68 VAL D CA 1
ATOM 6165 C C . VAL D 1 89 ? -42.080 14.695 -0.072 1.00 50.80 68 VAL D C 1
ATOM 6166 O O . VAL D 1 89 ? -42.361 13.992 0.889 1.00 50.90 68 VAL D O 1
ATOM 6170 N N . LYS D 1 90 ? -42.980 15.051 -0.975 1.00 53.45 69 LYS D N 1
ATOM 6171 C CA . LYS D 1 90 ? -44.378 14.669 -0.843 1.00 53.28 69 LYS D CA 1
ATOM 6172 C C . LYS D 1 90 ? -44.732 13.494 -1.752 1.00 51.72 69 LYS D C 1
ATOM 6173 O O . LYS D 1 90 ? -45.866 13.035 -1.723 1.00 53.47 69 LYS D O 1
ATOM 6179 N N . ALA D 1 91 ? -43.784 12.993 -2.541 1.00 49.31 70 ALA D N 1
ATOM 6180 C CA . ALA D 1 91 ? -44.021 11.894 -3.466 1.00 53.36 70 ALA D CA 1
ATOM 6181 C C . ALA D 1 91 ? -42.676 11.413 -3.989 1.00 51.02 70 ALA D C 1
ATOM 6182 O O . ALA D 1 91 ? -41.681 12.140 -3.951 1.00 52.37 70 ALA D O 1
ATOM 6184 N N . ILE D 1 92 ? -42.642 10.180 -4.465 1.00 44.65 71 ILE D N 1
ATOM 6185 C CA . ILE D 1 92 ? -41.396 9.649 -4.970 1.00 47.55 71 ILE D CA 1
ATOM 6186 C C . ILE D 1 92 ? -41.637 9.055 -6.326 1.00 50.12 71 ILE D C 1
ATOM 6187 O O . ILE D 1 92 ? -42.519 8.204 -6.484 1.00 52.74 71 ILE D O 1
ATOM 6192 N N . VAL D 1 93 ? -40.790 9.432 -7.269 1.00 41.98 72 VAL D N 1
ATOM 6193 C CA . VAL D 1 93 ? -40.765 8.851 -8.584 1.00 43.16 72 VAL D CA 1
ATOM 6194 C C . VAL D 1 93 ? -39.479 8.063 -8.692 1.00 44.48 72 VAL D C 1
ATOM 6195 O O . VAL D 1 93 ? -38.383 8.636 -8.587 1.00 46.65 72 VAL D O 1
ATOM 6199 N N . VAL D 1 94 ? -39.614 6.763 -8.939 1.00 41.92 73 VAL D N 1
ATOM 6200 C CA . VAL D 1 94 ? -38.480 5.856 -9.138 1.00 45.74 73 VAL D CA 1
ATOM 6201 C C . VAL D 1 94 ? -38.299 5.858 -10.660 1.00 51.24 73 VAL D C 1
ATOM 6202 O O . VAL D 1 94 ? -38.905 5.041 -11.375 1.00 52.37 73 VAL D O 1
ATOM 6206 N N . ALA D 1 95 ? -37.371 6.689 -11.149 1.00 47.00 74 ALA D N 1
ATOM 6207 C CA . ALA D 1 95 ? -37.143 6.849 -12.578 1.00 47.07 74 ALA D CA 1
ATOM 6208 C C . ALA D 1 95 ? -36.308 5.743 -13.178 1.00 54.55 74 ALA D C 1
ATOM 6209 O O . ALA D 1 95 ? -36.213 5.669 -14.384 1.00 54.57 74 ALA D O 1
ATOM 6211 N N . CYS D 1 96 ? -35.742 4.839 -12.387 1.00 55.31 75 CYS D N 1
ATOM 6212 C CA . CYS D 1 96 ? -34.950 3.753 -12.980 1.00 53.24 75 CYS D CA 1
ATOM 6213 C C . CYS D 1 96 ? -35.815 2.519 -13.275 1.00 59.62 75 CYS D C 1
ATOM 6214 O O . CYS D 1 96 ? -36.591 2.100 -12.417 1.00 63.82 75 CYS D O 1
ATOM 6217 N N . ASN D 1 97 ? -35.697 1.932 -14.471 1.00 57.55 76 ASN D N 1
ATOM 6218 C CA . ASN D 1 97 ? -36.508 0.762 -14.763 1.00 56.26 76 ASN D CA 1
ATOM 6219 C C . ASN D 1 97 ? -36.011 -0.402 -13.930 1.00 57.25 76 ASN D C 1
ATOM 6220 O O . ASN D 1 97 ? -36.804 -1.254 -13.508 1.00 58.56 76 ASN D O 1
ATOM 6225 N N . THR D 1 98 ? -34.687 -0.507 -13.758 1.00 54.79 77 THR D N 1
ATOM 6226 C CA . THR D 1 98 ? -34.126 -1.612 -12.988 1.00 55.81 77 THR D CA 1
ATOM 6227 C C . THR D 1 98 ? -34.620 -1.547 -11.532 1.00 57.29 77 THR D C 1
ATOM 6228 O O . THR D 1 98 ? -35.133 -2.526 -10.985 1.00 49.17 77 THR D O 1
ATOM 6232 N N . ALA D 1 99 ? -34.575 -0.349 -10.932 1.00 54.23 78 ALA D N 1
ATOM 6233 C CA . ALA D 1 99 ? -34.990 -0.223 -9.557 1.00 53.20 78 ALA D CA 1
ATOM 6234 C C . ALA D 1 99 ? -36.488 -0.387 -9.409 1.00 52.81 78 ALA D C 1
ATOM 6235 O O . ALA D 1 99 ? -36.951 -0.915 -8.393 1.00 47.53 78 ALA D O 1
ATOM 6237 N N . SER D 1 100 ? -37.260 0.037 -10.406 1.00 52.26 79 SER D N 1
ATOM 6238 C CA . SER D 1 100 ? -38.701 -0.212 -10.355 1.00 51.77 79 SER D CA 1
ATOM 6239 C C . SER D 1 100 ? -38.991 -1.695 -10.307 1.00 48.70 79 SER D C 1
ATOM 6240 O O . SER D 1 100 ? -39.951 -2.121 -9.677 1.00 50.52 79 SER D O 1
ATOM 6243 N N . SER D 1 101 ? -38.290 -2.460 -11.133 1.00 52.53 80 SER D N 1
ATOM 6244 C CA . SER D 1 101 ? -38.420 -3.914 -11.182 1.00 51.79 80 SER D CA 1
ATOM 6245 C C . SER D 1 101 ? -37.999 -4.513 -9.867 1.00 51.56 80 SER D C 1
ATOM 6246 O O . SER D 1 101 ? -38.623 -5.440 -9.349 1.00 54.46 80 SER D O 1
ATOM 6249 N N . ALA D 1 102 ? -36.977 -3.934 -9.274 1.00 48.90 81 ALA D N 1
ATOM 6250 C CA . ALA D 1 102 ? -36.429 -4.485 -8.066 1.00 50.94 81 ALA D CA 1
ATOM 6251 C C . ALA D 1 102 ? -37.286 -4.135 -6.863 1.00 53.40 81 ALA D C 1
ATOM 6252 O O . ALA D 1 102 ? -37.349 -4.930 -5.912 1.00 54.96 81 ALA D O 1
ATOM 6254 N N . ALA D 1 103 ? -37.945 -2.969 -6.874 1.00 48.14 82 ALA D N 1
ATOM 6255 C CA . ALA D 1 103 ? -38.479 -2.430 -5.643 1.00 46.20 82 ALA D CA 1
ATOM 6256 C C . ALA D 1 103 ? -39.979 -2.208 -5.667 1.00 52.14 82 ALA D C 1
ATOM 6257 O O . ALA D 1 103 ? -40.604 -2.211 -4.595 1.00 51.42 82 ALA D O 1
ATOM 6259 N N . LEU D 1 104 ? -40.583 -2.155 -6.824 1.00 54.02 83 LEU D N 1
ATOM 6260 C CA . LEU D 1 104 ? -42.029 -1.984 -6.818 1.00 51.15 83 LEU D CA 1
ATOM 6261 C C . LEU D 1 104 ? -42.675 -3.312 -7.134 1.00 57.56 83 LEU D C 1
ATOM 6262 O O . LEU D 1 104 ? -42.061 -4.158 -7.786 1.00 59.04 83 LEU D O 1
ATOM 6267 N N . PRO D 1 105 ? -43.899 -3.559 -6.668 1.00 61.94 84 PRO D N 1
ATOM 6268 C CA . PRO D 1 105 ? -44.810 -2.631 -5.973 1.00 59.49 84 PRO D CA 1
ATOM 6269 C C . PRO D 1 105 ? -44.562 -2.404 -4.466 1.00 58.92 84 PRO D C 1
ATOM 6270 O O . PRO D 1 105 ? -45.191 -1.494 -3.917 1.00 55.55 84 PRO D O 1
ATOM 6274 N N . ASP D 1 106 ? -43.709 -3.205 -3.813 1.00 58.84 85 ASP D N 1
ATOM 6275 C CA . ASP D 1 106 ? -43.620 -3.149 -2.348 1.00 58.56 85 ASP D CA 1
ATOM 6276 C C . ASP D 1 106 ? -43.283 -1.738 -1.860 1.00 52.98 85 ASP D C 1
ATOM 6277 O O . ASP D 1 106 ? -43.844 -1.247 -0.870 1.00 51.61 85 ASP D O 1
ATOM 6282 N N . LEU D 1 107 ? -42.411 -1.040 -2.569 1.00 53.52 86 LEU D N 1
ATOM 6283 C CA . LEU D 1 107 ? -42.017 0.261 -2.056 1.00 51.11 86 LEU D CA 1
ATOM 6284 C C . LEU D 1 107 ? -43.216 1.191 -1.926 1.00 48.41 86 LEU D C 1
ATOM 6285 O O . LEU D 1 107 ? -43.339 1.913 -0.934 1.00 49.53 86 LEU D O 1
ATOM 6290 N N . ALA D 1 108 ? -44.138 1.143 -2.881 1.00 52.91 87 ALA D N 1
ATOM 6291 C CA . ALA D 1 108 ? -45.356 1.942 -2.775 1.00 52.41 87 ALA D CA 1
ATOM 6292 C C . ALA D 1 108 ? -46.276 1.414 -1.686 1.00 50.25 87 ALA D C 1
ATOM 6293 O O . ALA D 1 108 ? -46.955 2.207 -1.021 1.00 53.93 87 ALA D O 1
ATOM 6295 N N . GLU D 1 109 ? -46.339 0.087 -1.498 1.00 51.52 88 GLU D N 1
ATOM 6296 C CA . GLU D 1 109 ? -47.179 -0.445 -0.412 1.00 54.63 88 GLU D CA 1
ATOM 6297 C C . GLU D 1 109 ? -46.623 -0.069 0.933 1.00 52.04 88 GLU D C 1
ATOM 6298 O O . GLU D 1 109 ? -47.390 0.286 1.823 1.00 59.02 88 GLU D O 1
ATOM 6304 N N . ASP D 1 110 ? -45.309 0.008 1.064 1.00 48.24 89 ASP D N 1
ATOM 6305 C CA . ASP D 1 110 ? -44.767 0.224 2.388 1.00 48.82 89 ASP D CA 1
ATOM 6306 C C . ASP D 1 110 ? -44.738 1.686 2.799 1.00 50.47 89 ASP D C 1
ATOM 6307 O O . ASP D 1 110 ? -44.828 1.961 4.010 1.00 51.99 89 ASP D O 1
ATOM 6312 N N . LEU D 1 111 ? -44.746 2.631 1.844 1.00 51.34 90 LEU D N 1
ATOM 6313 C CA . LEU D 1 111 ? -44.577 4.043 2.183 1.00 52.51 90 LEU D CA 1
ATOM 6314 C C . LEU D 1 111 ? -45.906 4.796 2.109 1.00 50.84 90 LEU D C 1
ATOM 6315 O O . LEU D 1 111 ? -46.771 4.455 1.316 1.00 57.76 90 LEU D O 1
ATOM 6320 N N . SER D 1 112 ? -46.076 5.792 2.970 1.00 46.30 91 SER D N 1
ATOM 6321 C CA . SER D 1 112 ? -47.285 6.610 2.934 1.00 50.78 91 SER D CA 1
ATOM 6322 C C . SER D 1 112 ? -47.318 7.593 1.777 1.00 51.17 91 SER D C 1
ATOM 6323 O O . SER D 1 112 ? -48.395 7.895 1.276 1.00 56.36 91 SER D O 1
ATOM 6326 N N . VAL D 1 113 ? -46.207 8.217 1.428 1.00 50.21 92 VAL D N 1
ATOM 6327 C CA . VAL D 1 113 ? -46.275 9.154 0.321 1.00 46.53 92 VAL D CA 1
ATOM 6328 C C . VAL D 1 113 ? -46.541 8.349 -0.940 1.00 48.20 92 VAL D C 1
ATOM 6329 O O . VAL D 1 113 ? -46.249 7.154 -0.964 1.00 46.64 92 VAL D O 1
ATOM 6333 N N . PRO D 1 114 ? -47.189 8.930 -1.947 1.00 51.04 93 PRO D N 1
ATOM 6334 C CA . PRO D 1 114 ? -47.321 8.257 -3.243 1.00 49.12 93 PRO D CA 1
ATOM 6335 C C . PRO D 1 114 ? -45.959 7.944 -3.837 1.00 50.14 93 PRO D C 1
ATOM 6336 O O . PRO D 1 114 ? -45.043 8.778 -3.847 1.00 52.02 93 PRO D O 1
ATOM 6340 N N . VAL D 1 115 ? -45.832 6.729 -4.324 1.00 47.89 94 VAL D N 1
ATOM 6341 C CA . VAL D 1 115 ? -44.639 6.267 -5.004 1.00 52.51 94 VAL D CA 1
ATOM 6342 C C . VAL D 1 115 ? -45.049 5.798 -6.387 1.00 51.52 94 VAL D C 1
ATOM 6343 O O . VAL D 1 115 ? -45.974 4.992 -6.503 1.00 54.57 94 VAL D O 1
ATOM 6347 N N . PHE D 1 116 ? -44.341 6.259 -7.413 1.00 50.78 95 PHE D N 1
ATOM 6348 C CA . PHE D 1 116 ? -44.590 5.901 -8.809 1.00 54.45 95 PHE D CA 1
ATOM 6349 C C . PHE D 1 116 ? -43.347 5.306 -9.436 1.00 50.97 95 PHE D C 1
ATOM 6350 O O . PHE D 1 116 ? -42.241 5.780 -9.179 1.00 53.51 95 PHE D O 1
ATOM 6358 N N . GLY D 1 117 ? -43.521 4.330 -10.320 1.00 48.69 96 GLY D N 1
ATOM 6359 C CA . GLY D 1 117 ? -42.406 3.797 -11.069 1.00 54.53 96 GLY D CA 1
ATOM 6360 C C . GLY D 1 117 ? -42.596 3.904 -12.575 1.00 56.24 96 GLY D C 1
ATOM 6361 O O . GLY D 1 117 ? -43.636 4.327 -13.065 1.00 57.13 96 GLY D O 1
ATOM 6362 N N . VAL D 1 118 ? -41.622 3.370 -13.296 1.00 54.97 97 VAL D N 1
ATOM 6363 C CA . VAL D 1 118 ? -41.594 3.538 -14.724 1.00 54.26 97 VAL D CA 1
ATOM 6364 C C . VAL D 1 118 ? -41.953 2.265 -15.424 1.00 58.64 97 VAL D C 1
ATOM 6365 O O . VAL D 1 118 ? -41.925 2.211 -16.652 1.00 68.28 97 VAL D O 1
ATOM 6369 N N . VAL D 1 119 ? -42.356 1.256 -14.676 1.00 57.33 98 VAL D N 1
ATOM 6370 C CA . VAL D 1 119 ? -42.803 0.013 -15.255 1.00 57.13 98 VAL D CA 1
ATOM 6371 C C . VAL D 1 119 ? -44.300 0.005 -15.470 1.00 61.65 98 VAL D C 1
ATOM 6372 O O . VAL D 1 119 ? -44.780 -0.262 -16.568 1.00 59.96 98 VAL D O 1
ATOM 6376 N N . GLU D 1 120 ? -45.095 0.294 -14.451 1.00 64.82 99 GLU D N 1
ATOM 6377 C CA . GLU D 1 120 ? -46.513 -0.004 -14.624 1.00 66.90 99 GLU D CA 1
ATOM 6378 C C . GLU D 1 120 ? -47.148 0.898 -15.684 1.00 70.59 99 GLU D C 1
ATOM 6379 O O . GLU D 1 120 ? -47.819 0.370 -16.584 1.00 70.86 99 GLU D O 1
ATOM 6385 N N . PRO D 1 121 ? -46.945 2.222 -15.698 1.00 68.02 100 PRO D N 1
ATOM 6386 C CA . PRO D 1 121 ? -47.632 3.019 -16.716 1.00 70.01 100 PRO D CA 1
ATOM 6387 C C . PRO D 1 121 ? -47.322 2.578 -18.153 1.00 72.30 100 PRO D C 1
ATOM 6388 O O . PRO D 1 121 ? -48.217 2.581 -19.007 1.00 74.10 100 PRO D O 1
ATOM 6392 N N . ALA D 1 122 ? -46.076 2.242 -18.479 1.00 68.91 101 ALA D N 1
ATOM 6393 C CA . ALA D 1 122 ? -45.821 1.853 -19.862 1.00 70.29 101 ALA D CA 1
ATOM 6394 C C . ALA D 1 122 ? -46.453 0.511 -20.199 1.00 75.38 101 ALA D C 1
ATOM 6395 O O . ALA D 1 122 ? -47.051 0.351 -21.273 1.00 76.08 101 ALA D O 1
ATOM 6397 N N . ALA D 1 123 ? -46.395 -0.442 -19.270 1.00 75.82 102 ALA D N 1
ATOM 6398 C CA . ALA D 1 123 ? -47.061 -1.719 -19.477 1.00 72.87 102 ALA D CA 1
ATOM 6399 C C . ALA D 1 123 ? -48.560 -1.543 -19.607 1.00 76.20 102 ALA D C 1
ATOM 6400 O O . ALA D 1 123 ? -49.188 -2.165 -20.468 1.00 83.29 102 ALA D O 1
ATOM 6402 N N . ARG D 1 124 ? -49.155 -0.693 -18.776 1.00 71.82 103 ARG D N 1
ATOM 6403 C CA . ARG D 1 124 ? -50.597 -0.483 -18.855 1.00 78.60 103 ARG D CA 1
ATOM 6404 C C . ARG D 1 124 ? -51.012 -0.076 -20.274 1.00 83.00 103 ARG D C 1
ATOM 6405 O O . ARG D 1 124 ? -51.878 -0.715 -20.881 1.00 86.21 103 ARG D O 1
ATOM 6413 N N . ALA D 1 125 ? -50.362 0.949 -20.847 1.00 82.31 104 ALA D N 1
ATOM 6414 C CA . ALA D 1 125 ? -50.628 1.336 -22.238 1.00 76.39 104 ALA D CA 1
ATOM 6415 C C . ALA D 1 125 ? -50.414 0.166 -23.194 1.00 78.78 104 ALA D C 1
ATOM 6416 O O . ALA D 1 125 ? -51.164 -0.015 -24.163 1.00 85.38 104 ALA D O 1
ATOM 6418 N N . ALA D 1 126 ? -49.374 -0.621 -22.955 1.00 78.84 105 ALA D N 1
ATOM 6419 C CA . ALA D 1 126 ? -49.057 -1.764 -23.798 1.00 80.43 105 ALA D CA 1
ATOM 6420 C C . ALA D 1 126 ? -50.189 -2.786 -23.883 1.00 86.42 105 ALA D C 1
ATOM 6421 O O . ALA D 1 126 ? -50.180 -3.640 -24.787 1.00 85.50 105 ALA D O 1
ATOM 6423 N N . ARG D 1 127 ? -51.097 -2.800 -22.904 1.00 87.22 106 ARG D N 1
ATOM 6424 C CA . ARG D 1 127 ? -52.131 -3.830 -22.860 1.00 89.41 106 ARG D CA 1
ATOM 6425 C C . ARG D 1 127 ? -53.173 -3.665 -23.981 1.00 93.47 106 ARG D C 1
ATOM 6426 O O . ARG D 1 127 ? -53.925 -4.614 -24.245 1.00 97.89 106 ARG D O 1
ATOM 6434 N N . GLY D 1 128 ? -53.148 -2.548 -24.730 1.00 92.85 107 GLY D N 1
ATOM 6435 C CA . GLY D 1 128 ? -54.053 -2.303 -25.852 1.00 93.44 107 GLY D CA 1
ATOM 6436 C C . GLY D 1 128 ? -53.554 -2.633 -27.255 1.00 90.52 107 GLY D C 1
ATOM 6437 O O . GLY D 1 128 ? -53.957 -2.000 -28.237 1.00 89.49 107 GLY D O 1
ATOM 6438 N N . PHE D 1 129 ? -52.613 -3.560 -27.339 1.00 83.98 108 PHE D N 1
ATOM 6439 C CA . PHE D 1 129 ? -52.101 -4.094 -28.582 1.00 85.57 108 PHE D CA 1
ATOM 6440 C C . PHE D 1 129 ? -52.083 -5.604 -28.409 1.00 89.40 108 PHE D C 1
ATOM 6441 O O . PHE D 1 129 ? -52.084 -6.090 -27.281 1.00 95.14 108 PHE D O 1
ATOM 6449 N N . ARG D 1 130 ? -52.082 -6.372 -29.506 1.00 92.20 109 ARG D N 1
ATOM 6450 C CA . ARG D 1 130 ? -52.147 -7.825 -29.295 1.00 96.05 109 ARG D CA 1
ATOM 6451 C C . ARG D 1 130 ? -50.786 -8.473 -29.038 1.00 92.95 109 ARG D C 1
ATOM 6452 O O . ARG D 1 130 ? -50.694 -9.392 -28.218 1.00 91.30 109 ARG D O 1
ATOM 6454 N N . LYS D 1 131 ? -49.721 -8.015 -29.689 1.00 88.28 110 LYS D N 1
ATOM 6455 C CA . LYS D 1 131 ? -48.406 -8.635 -29.549 1.00 88.67 110 LYS D CA 1
ATOM 6456 C C . LYS D 1 131 ? -47.396 -7.553 -29.143 1.00 92.41 110 LYS D C 1
ATOM 6457 O O . LYS D 1 131 ? -47.246 -6.548 -29.854 1.00 88.98 110 LYS D O 1
ATOM 6459 N N . VAL D 1 132 ? -46.795 -7.691 -27.944 1.00 92.36 111 VAL D N 1
ATOM 6460 C CA . VAL D 1 132 ? -45.986 -6.630 -27.316 1.00 85.65 111 VAL D CA 1
ATOM 6461 C C . VAL D 1 132 ? -44.590 -7.158 -26.978 1.00 79.82 111 VAL D C 1
ATOM 6462 O O . VAL D 1 132 ? -44.451 -8.266 -26.439 1.00 76.40 111 VAL D O 1
ATOM 6466 N N . GLY D 1 133 ? -43.558 -6.374 -27.340 1.00 73.69 112 GLY D N 1
ATOM 6467 C CA . GLY D 1 133 ? -42.173 -6.661 -26.994 1.00 76.05 112 GLY D CA 1
ATOM 6468 C C . GLY D 1 133 ? -41.499 -5.707 -26.011 1.00 79.28 112 GLY D C 1
ATOM 6469 O O . GLY D 1 133 ? -41.896 -4.536 -25.897 1.00 75.35 112 GLY D O 1
ATOM 6470 N N . LEU D 1 134 ? -40.392 -6.143 -25.393 1.00 74.37 113 LEU D N 1
ATOM 6471 C CA . LEU D 1 134 ? -39.667 -5.315 -24.438 1.00 73.63 113 LEU D CA 1
ATOM 6472 C C . LEU D 1 134 ? -38.167 -5.260 -24.702 1.00 74.10 113 LEU D C 1
ATOM 6473 O O . LEU D 1 134 ? -37.534 -6.288 -24.969 1.00 71.34 113 LEU D O 1
ATOM 6478 N N . ILE D 1 135 ? -37.597 -4.049 -24.588 1.00 73.87 114 ILE D N 1
ATOM 6479 C CA . ILE D 1 135 ? -36.153 -3.856 -24.527 1.00 70.12 114 ILE D CA 1
ATOM 6480 C C . ILE D 1 135 ? -35.811 -3.170 -23.211 1.00 69.01 114 ILE D C 1
ATOM 6481 O O . ILE D 1 135 ? -36.582 -2.337 -22.726 1.00 67.98 114 ILE D O 1
ATOM 6486 N N . GLY D 1 136 ? -34.659 -3.518 -22.634 1.00 68.50 115 GLY D N 1
ATOM 6487 C CA . GLY D 1 136 ? -34.232 -2.902 -21.384 1.00 64.49 115 GLY D CA 1
ATOM 6488 C C . GLY D 1 136 ? -32.858 -3.388 -20.961 1.00 66.61 115 GLY D C 1
ATOM 6489 O O . GLY D 1 136 ? -32.138 -4.006 -21.743 1.00 65.19 115 GLY D O 1
ATOM 6490 N N . THR D 1 137 ? -32.486 -3.075 -19.711 1.00 66.78 116 THR D N 1
ATOM 6491 C CA . THR D 1 137 ? -31.259 -3.592 -19.097 1.00 68.42 116 THR D CA 1
ATOM 6492 C C . THR D 1 137 ? -31.371 -5.099 -18.853 1.00 69.66 116 THR D C 1
ATOM 6493 O O . THR D 1 137 ? -32.453 -5.674 -18.855 1.00 71.49 116 THR D O 1
ATOM 6497 N N . GLN D 1 138 ? -30.225 -5.718 -18.553 1.00 70.97 117 GLN D N 1
ATOM 6498 C CA . GLN D 1 138 ? -30.138 -7.110 -18.088 1.00 74.10 117 GLN D CA 1
ATOM 6499 C C . GLN D 1 138 ? -31.115 -7.417 -16.935 1.00 75.00 117 GLN D C 1
ATOM 6500 O O . GLN D 1 138 ? -31.996 -8.290 -17.019 1.00 72.48 117 GLN D O 1
ATOM 6506 N N . ALA D 1 139 ? -30.972 -6.687 -15.844 1.00 66.49 118 ALA D N 1
ATOM 6507 C CA . ALA D 1 139 ? -31.835 -6.916 -14.715 1.00 62.01 118 ALA D CA 1
ATOM 6508 C C . ALA D 1 139 ? -33.308 -6.812 -15.083 1.00 64.84 118 ALA D C 1
ATOM 6509 O O . ALA D 1 139 ? -34.141 -7.535 -14.538 1.00 70.88 118 ALA D O 1
ATOM 6511 N N . THR D 1 140 ? -33.682 -5.831 -15.887 1.00 70.02 119 THR D N 1
ATOM 6512 C CA . THR D 1 140 ? -35.109 -5.614 -16.114 1.00 68.77 119 THR D CA 1
ATOM 6513 C C . THR D 1 140 ? -35.781 -6.797 -16.812 1.00 69.58 119 THR D C 1
ATOM 6514 O O . THR D 1 140 ? -36.867 -7.242 -16.409 1.00 67.32 119 THR D O 1
ATOM 6518 N N . VAL D 1 141 ? -35.148 -7.324 -17.859 1.00 67.22 120 VAL D N 1
ATOM 6519 C CA . VAL D 1 141 ? -35.824 -8.352 -18.632 1.00 74.18 120 VAL D CA 1
ATOM 6520 C C . VAL D 1 141 ? -35.870 -9.640 -17.820 1.00 78.03 120 VAL D C 1
ATOM 6521 O O . VAL D 1 141 ? -36.802 -10.441 -17.971 1.00 77.20 120 VAL D O 1
ATOM 6525 N N . GLU D 1 142 ? -34.834 -9.902 -17.022 1.00 71.51 121 GLU D N 1
ATOM 6526 C CA . GLU D 1 142 ? -34.857 -11.055 -16.142 1.00 72.67 121 GLU D CA 1
ATOM 6527 C C . GLU D 1 142 ? -35.694 -10.882 -14.877 1.00 72.03 121 GLU D C 1
ATOM 6528 O O . GLU D 1 142 ? -35.922 -11.860 -14.170 1.00 67.86 121 GLU D O 1
ATOM 6534 N N . SER D 1 143 ? -36.139 -9.675 -14.543 1.00 75.78 122 SER D N 1
ATOM 6535 C CA . SER D 1 143 ? -36.782 -9.507 -13.247 1.00 70.48 122 SER D CA 1
ATOM 6536 C C . SER D 1 143 ? -38.167 -10.116 -13.251 1.00 71.64 122 SER D C 1
ATOM 6537 O O . SER D 1 143 ? -38.711 -10.405 -12.184 1.00 73.74 122 SER D O 1
ATOM 6540 N N . GLY D 1 144 ? -38.801 -10.197 -14.424 1.00 73.81 123 GLY D N 1
ATOM 6541 C CA . GLY D 1 144 ? -40.194 -10.561 -14.490 1.00 72.29 123 GLY D CA 1
ATOM 6542 C C . GLY D 1 144 ? -41.137 -9.435 -14.116 1.00 80.83 123 GLY D C 1
ATOM 6543 O O . GLY D 1 144 ? -42.363 -9.658 -14.045 1.00 79.61 123 GLY D O 1
ATOM 6544 N N . ALA D 1 145 ? -40.610 -8.239 -13.835 1.00 77.48 124 ALA D N 1
ATOM 6545 C CA . ALA D 1 145 ? -41.481 -7.158 -13.419 1.00 67.47 124 ALA D CA 1
ATOM 6546 C C . ALA D 1 145 ? -42.496 -6.847 -14.515 1.00 71.01 124 ALA D C 1
ATOM 6547 O O . ALA D 1 145 ? -43.660 -6.599 -14.214 1.00 71.80 124 ALA D O 1
ATOM 6549 N N . TYR D 1 146 ? -42.061 -6.796 -15.802 1.00 72.44 125 TYR D N 1
ATOM 6550 C CA . TYR D 1 146 ? -42.995 -6.438 -16.878 1.00 73.27 125 TYR D CA 1
ATOM 6551 C C . TYR D 1 146 ? -44.032 -7.533 -17.109 1.00 69.96 125 TYR D C 1
ATOM 6552 O O . TYR D 1 146 ? -45.234 -7.222 -17.212 1.00 67.93 125 TYR D O 1
ATOM 6561 N N . PRO D 1 147 ? -43.663 -8.801 -17.180 1.00 73.77 126 PRO D N 1
ATOM 6562 C CA . PRO D 1 147 ? -44.673 -9.874 -17.256 1.00 73.87 126 PRO D CA 1
ATOM 6563 C C . PRO D 1 147 ? -45.771 -9.807 -16.202 1.00 75.25 126 PRO D C 1
ATOM 6564 O O . PRO D 1 147 ? -46.890 -10.245 -16.479 1.00 74.79 126 PRO D O 1
ATOM 6568 N N . ARG D 1 148 ? -45.500 -9.237 -15.017 1.00 80.08 127 ARG D N 1
ATOM 6569 C CA . ARG D 1 148 ? -46.522 -9.063 -13.978 1.00 74.01 127 ARG D CA 1
ATOM 6570 C C . ARG D 1 148 ? -47.704 -8.217 -14.446 1.00 77.82 127 ARG D C 1
ATOM 6571 O O . ARG D 1 148 ? -48.837 -8.429 -14.006 1.00 77.52 127 ARG D O 1
ATOM 6579 N N . TYR D 1 149 ? -47.478 -7.313 -15.396 1.00 81.97 128 TYR D N 1
ATOM 6580 C CA . TYR D 1 149 ? -48.445 -6.297 -15.765 1.00 78.83 128 TYR D CA 1
ATOM 6581 C C . TYR D 1 149 ? -48.940 -6.424 -17.205 1.00 82.42 128 TYR D C 1
ATOM 6582 O O . TYR D 1 149 ? -49.985 -5.845 -17.537 1.00 84.82 128 TYR D O 1
ATOM 6591 N N . VAL D 1 150 ? -48.219 -7.125 -18.077 1.00 81.04 129 VAL D N 1
ATOM 6592 C CA . VAL D 1 150 ? -48.623 -7.250 -19.486 1.00 85.97 129 VAL D CA 1
ATOM 6593 C C . VAL D 1 150 ? -47.954 -8.500 -20.056 1.00 82.27 129 VAL D C 1
ATOM 6594 O O . VAL D 1 150 ? -46.811 -8.813 -19.718 1.00 82.95 129 VAL D O 1
ATOM 6598 N N . ASP D 1 151 ? -48.658 -9.204 -20.938 1.00 82.29 130 ASP D N 1
ATOM 6599 C CA . ASP D 1 151 ? -48.092 -10.393 -21.567 1.00 84.31 130 ASP D CA 1
ATOM 6600 C C . ASP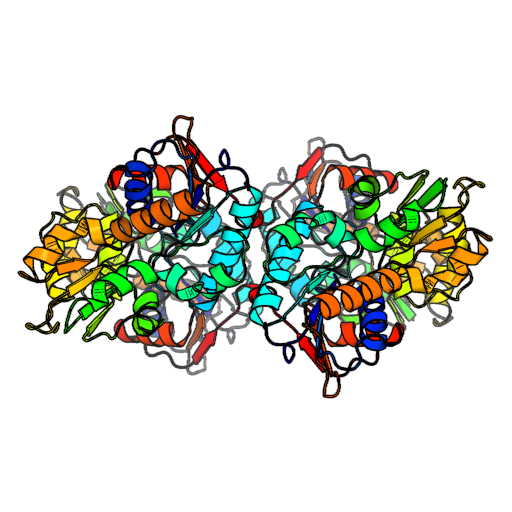 D 1 151 ? -47.087 -10.030 -22.651 1.00 79.50 130 ASP D C 1
ATOM 6601 O O . ASP D 1 151 ? -47.393 -9.242 -23.543 1.00 80.23 130 ASP D O 1
ATOM 6606 N N . LEU D 1 152 ? -45.905 -10.653 -22.615 1.00 80.53 131 LEU D N 1
ATOM 6607 C CA . LEU D 1 152 ? -44.832 -10.292 -23.537 1.00 83.94 131 LEU D CA 1
ATOM 6608 C C . LEU D 1 152 ? -44.581 -11.348 -24.606 1.00 87.19 131 LEU D C 1
ATOM 6609 O O . LEU D 1 152 ? -44.297 -12.509 -24.282 1.00 87.46 131 LEU D O 1
ATOM 6614 N N . ALA D 1 153 ? -44.505 -10.890 -25.867 1.00 79.79 132 ALA D N 1
ATOM 6615 C CA . ALA D 1 153 ? -44.134 -11.797 -26.933 1.00 81.56 132 ALA D CA 1
ATOM 6616 C C . ALA D 1 153 ? -42.630 -12.025 -27.013 1.00 86.13 132 ALA D C 1
ATOM 6617 O O . ALA D 1 153 ? -42.178 -13.155 -27.226 1.00 85.74 132 ALA D O 1
ATOM 6619 N N . TRP D 1 154 ? -41.843 -11.029 -26.661 1.00 89.81 133 TRP D N 1
ATOM 6620 C CA . TRP D 1 154 ? -40.408 -11.103 -26.885 1.00 91.48 133 TRP D CA 1
ATOM 6621 C C . TRP D 1 154 ? -39.740 -10.048 -26.013 1.00 84.85 133 TRP D C 1
ATOM 6622 O O . TRP D 1 154 ? -40.286 -8.950 -25.828 1.00 77.37 133 TRP D O 1
ATOM 6633 N N . ALA D 1 155 ? -38.548 -10.377 -25.508 1.00 81.11 134 ALA D N 1
ATOM 6634 C CA . ALA D 1 155 ? -37.822 -9.453 -24.654 1.00 81.86 134 ALA D CA 1
ATOM 6635 C C . ALA D 1 155 ? -36.322 -9.683 -24.789 1.00 79.45 134 ALA D C 1
ATOM 6636 O O . ALA D 1 155 ? -35.836 -10.818 -24.721 1.00 73.99 134 ALA D O 1
ATOM 6638 N N . LYS D 1 156 ? -35.594 -8.572 -24.912 1.00 78.65 135 LYS D N 1
ATOM 6639 C CA . LYS D 1 156 ? -34.172 -8.599 -25.208 1.00 79.82 135 LYS D CA 1
ATOM 6640 C C . LYS D 1 156 ? -33.489 -7.478 -24.431 1.00 78.45 135 LYS D C 1
ATOM 6641 O O . LYS D 1 156 ? -33.932 -6.320 -24.481 1.00 72.10 135 LYS D O 1
ATOM 6647 N N . ALA D 1 157 ? -32.510 -7.865 -23.610 1.00 74.06 136 ALA D N 1
ATOM 6648 C CA . ALA D 1 157 ? -31.564 -6.936 -22.993 1.00 71.56 136 ALA D CA 1
ATOM 6649 C C . ALA D 1 157 ? -30.611 -6.339 -24.037 1.00 78.59 136 ALA D C 1
ATOM 6650 O O . ALA D 1 157 ? -30.159 -7.028 -24.955 1.00 85.29 136 ALA D O 1
ATOM 6652 N N . CYS D 1 158 ? -30.365 -5.034 -23.946 1.00 73.70 137 CYS D N 1
ATOM 6653 C CA . CYS D 1 158 ? -29.559 -4.305 -24.921 1.00 67.84 137 CYS D CA 1
ATOM 6654 C C . CYS D 1 158 ? -28.416 -3.559 -24.214 1.00 68.33 137 CYS D C 1
ATOM 6655 O O . CYS D 1 158 ? -28.459 -2.324 -24.047 1.00 67.23 137 CYS D O 1
ATOM 6658 N N . PRO D 1 159 ? -27.414 -4.278 -23.707 1.00 64.53 138 PRO D N 1
ATOM 6659 C CA . PRO D 1 159 ? -26.446 -3.617 -22.819 1.00 61.87 138 PRO D CA 1
ATOM 6660 C C . PRO D 1 159 ? -25.696 -2.454 -23.449 1.00 64.27 138 PRO D C 1
ATOM 6661 O O . PRO D 1 159 ? -25.475 -1.439 -22.758 1.00 62.31 138 PRO D O 1
ATOM 6665 N N . LEU D 1 160 ? -25.380 -2.524 -24.752 1.00 62.87 139 LEU D N 1
ATOM 6666 C CA . LEU D 1 160 ? -24.600 -1.456 -25.386 1.00 61.35 139 LEU D CA 1
ATOM 6667 C C . LEU D 1 160 ? -25.399 -0.185 -25.525 1.00 61.29 139 LEU D C 1
ATOM 6668 O O . LEU D 1 160 ? -24.818 0.904 -25.474 1.00 57.85 139 LEU D O 1
ATOM 6673 N N . PHE D 1 161 ? -26.724 -0.296 -25.593 1.00 60.00 140 PHE D N 1
ATOM 6674 C CA . PHE D 1 161 ? -27.514 0.902 -25.748 1.00 59.51 140 PHE D CA 1
ATOM 6675 C C . PHE D 1 161 ? -27.184 1.961 -24.699 1.00 59.23 140 PHE D C 1
ATOM 6676 O O . PHE D 1 161 ? -27.045 3.150 -25.040 1.00 60.65 140 PHE D O 1
ATOM 6684 N N . VAL D 1 162 ? -27.022 1.568 -23.434 1.00 56.49 141 VAL D N 1
ATOM 6685 C CA . VAL D 1 162 ? -26.829 2.590 -22.389 1.00 55.58 141 VAL D CA 1
ATOM 6686 C C . VAL D 1 162 ? -25.501 3.294 -22.654 1.00 53.75 141 VAL D C 1
ATOM 6687 O O . VAL D 1 162 ? -25.482 4.527 -22.674 1.00 50.87 141 VAL D O 1
ATOM 6691 N N . PRO D 1 163 ? -24.373 2.585 -22.813 1.00 54.23 142 PRO D N 1
ATOM 6692 C CA . PRO D 1 163 ? -23.134 3.295 -23.142 1.00 54.29 142 PRO D CA 1
ATOM 6693 C C . PRO D 1 163 ? -23.219 4.064 -24.464 1.00 60.36 142 PRO D C 1
ATOM 6694 O O . PRO D 1 163 ? -22.654 5.168 -24.552 1.00 59.10 142 PRO D O 1
ATOM 6698 N N . LEU D 1 164 ? -23.979 3.574 -25.459 1.00 57.64 143 LEU D N 1
ATOM 6699 C CA . LEU D 1 164 ? -24.102 4.326 -26.696 1.00 56.32 143 LEU D CA 1
ATOM 6700 C C . LEU D 1 164 ? -24.695 5.685 -26.437 1.00 56.31 143 LEU D C 1
ATOM 6701 O O . LEU D 1 164 ? -24.119 6.706 -26.817 1.00 56.51 143 LEU D O 1
ATOM 6706 N N . VAL D 1 165 ? -25.761 5.726 -25.648 1.00 57.40 144 VAL D N 1
ATOM 6707 C CA . VAL D 1 165 ? -26.375 7.005 -25.309 1.00 56.61 144 VAL D CA 1
ATOM 6708 C C . VAL D 1 165 ? -25.444 7.865 -24.458 1.00 55.90 144 VAL D C 1
ATOM 6709 O O . VAL D 1 165 ? -25.366 9.086 -24.640 1.00 55.64 144 VAL D O 1
ATOM 6713 N N . GLU D 1 166 ? -24.782 7.280 -23.469 1.00 54.72 145 GLU D N 1
ATOM 6714 C CA . GLU D 1 166 ? -23.974 8.146 -22.619 1.00 55.67 145 GLU D CA 1
ATOM 6715 C C . GLU D 1 166 ? -22.736 8.671 -23.355 1.00 61.45 145 GLU D C 1
ATOM 6716 O O . GLU D 1 166 ? -22.192 9.715 -22.968 1.00 62.07 145 GLU D O 1
ATOM 6722 N N . GLU D 1 167 ? -22.276 7.975 -24.405 1.00 62.20 146 GLU D N 1
ATOM 6723 C CA . GLU D 1 167 ? -21.198 8.500 -25.233 1.00 62.23 146 GLU D CA 1
ATOM 6724 C C . GLU D 1 167 ? -21.633 9.482 -26.307 1.00 59.67 146 GLU D C 1
ATOM 6725 O O . GLU D 1 167 ? -20.760 9.979 -27.027 1.00 58.73 146 GLU D O 1
ATOM 6731 N N . GLY D 1 168 ? -22.923 9.813 -26.371 1.00 58.16 147 GLY D N 1
ATOM 6732 C CA . GLY D 1 168 ? -23.439 10.840 -27.244 1.00 58.50 147 GLY D CA 1
ATOM 6733 C C . GLY D 1 168 ? -23.654 10.409 -28.680 1.00 63.16 147 GLY D C 1
ATOM 6734 O O . GLY D 1 168 ? -23.811 11.275 -29.543 1.00 65.75 147 GLY D O 1
ATOM 6735 N N . LEU D 1 169 ? -23.777 9.102 -28.941 1.00 59.08 148 LEU D N 1
ATOM 6736 C CA . LEU D 1 169 ? -23.753 8.518 -30.270 1.00 55.24 148 LEU D CA 1
ATOM 6737 C C . LEU D 1 169 ? -25.127 8.063 -30.755 1.00 59.22 148 LEU D C 1
ATOM 6738 O O . LEU D 1 169 ? -25.226 7.244 -31.673 1.00 59.41 148 LEU D O 1
ATOM 6743 N N . TRP D 1 170 ? -26.199 8.599 -30.203 1.00 62.05 149 TRP D N 1
ATOM 6744 C CA . TRP D 1 170 ? -27.495 8.089 -30.619 1.00 64.98 149 TRP D CA 1
ATOM 6745 C C . TRP D 1 170 ? -27.858 8.476 -32.044 1.00 75.20 149 TRP D C 1
ATOM 6746 O O . TRP D 1 170 ? -28.702 7.793 -32.645 1.00 76.65 149 TRP D O 1
ATOM 6757 N N . ASP D 1 171 ? -27.211 9.512 -32.612 1.00 75.58 150 ASP D N 1
ATOM 6758 C CA . ASP D 1 171 ? -27.456 9.961 -33.971 1.00 62.91 150 ASP D CA 1
ATOM 6759 C C . ASP D 1 171 ? -26.361 9.498 -34.918 1.00 73.88 150 ASP D C 1
ATOM 6760 O O . ASP D 1 171 ? -26.374 9.844 -36.094 1.00 85.98 150 ASP D O 1
ATOM 6765 N N . ASP D 1 172 ? -25.455 8.651 -34.428 1.00 74.37 151 ASP D N 1
ATOM 6766 C CA . ASP D 1 172 ? -24.368 8.104 -35.250 1.00 71.99 151 ASP D CA 1
ATOM 6767 C C . ASP D 1 172 ? -24.791 6.782 -35.906 1.00 78.08 151 ASP D C 1
ATOM 6768 O O . ASP D 1 172 ? -25.650 6.077 -35.375 1.00 77.01 151 ASP D O 1
ATOM 6773 N N . PRO D 1 173 ? -24.193 6.439 -37.064 1.00 82.66 152 PRO D N 1
ATOM 6774 C CA . PRO D 1 173 ? -24.598 5.206 -37.738 1.00 76.10 152 PRO D CA 1
ATOM 6775 C C . PRO D 1 173 ? -24.191 3.971 -36.965 1.00 75.35 152 PRO D C 1
ATOM 6776 O O . PRO D 1 173 ? -24.694 2.889 -37.303 1.00 80.22 152 PRO D O 1
ATOM 6780 N N . VAL D 1 174 ? -23.363 4.072 -35.910 1.00 70.64 153 VAL D N 1
ATOM 6781 C CA . VAL D 1 174 ? -23.068 2.829 -35.175 1.00 76.43 153 VAL D CA 1
ATOM 6782 C C . VAL D 1 174 ? -24.274 2.481 -34.347 1.00 71.77 153 VAL D C 1
ATOM 6783 O O . VAL D 1 174 ? -24.521 1.306 -34.073 1.00 65.34 153 VAL D O 1
ATOM 6787 N N . ALA D 1 175 ? -24.990 3.509 -33.890 1.00 70.07 154 ALA D N 1
ATOM 6788 C CA . ALA D 1 175 ? -26.239 3.285 -33.189 1.00 70.81 154 ALA D CA 1
ATOM 6789 C C . ALA D 1 175 ? -27.177 2.513 -34.103 1.00 74.76 154 ALA D C 1
ATOM 6790 O O . ALA D 1 175 ? -27.804 1.528 -33.695 1.00 74.28 154 ALA D O 1
ATOM 6792 N N . LEU D 1 176 ? -27.307 2.969 -35.352 1.00 79.56 155 LEU D N 1
ATOM 6793 C CA . LEU D 1 176 ? -28.140 2.246 -36.316 1.00 79.55 155 LEU D CA 1
ATOM 6794 C C . LEU D 1 176 ? -27.680 0.785 -36.426 1.00 74.65 155 LEU D C 1
ATOM 6795 O O . LEU D 1 176 ? -28.498 -0.142 -36.385 1.00 75.17 155 LEU D O 1
ATOM 6800 N N . LEU D 1 177 ? -26.365 0.547 -36.461 1.00 72.22 156 LEU D N 1
ATOM 6801 C CA . LEU D 1 177 ? -25.914 -0.838 -36.532 1.00 73.85 156 LEU D CA 1
ATOM 6802 C C . LEU D 1 177 ? -26.197 -1.615 -35.269 1.00 76.85 156 LEU D C 1
ATOM 6803 O O . LEU D 1 177 ? -26.529 -2.805 -35.350 1.00 80.95 156 LEU D O 1
ATOM 6808 N N . VAL D 1 178 ? -26.061 -0.986 -34.090 1.00 79.33 157 VAL D N 1
ATOM 6809 C CA . VAL D 1 178 ? -26.284 -1.732 -32.844 1.00 75.22 157 VAL D CA 1
ATOM 6810 C C . VAL D 1 178 ? -27.744 -2.096 -32.707 1.00 74.05 157 VAL D C 1
ATOM 6811 O O . VAL D 1 178 ? -28.070 -3.254 -32.412 1.00 72.96 157 VAL D O 1
ATOM 6815 N N . ALA D 1 179 ? -28.642 -1.181 -33.093 1.00 71.06 158 ALA D N 1
ATOM 6816 C CA . ALA D 1 179 ? -30.057 -1.509 -33.026 1.00 74.00 158 ALA D CA 1
ATOM 6817 C C . ALA D 1 179 ? -30.343 -2.776 -33.821 1.00 82.41 158 ALA D C 1
ATOM 6818 O O . ALA D 1 179 ? -30.958 -3.716 -33.290 1.00 83.62 158 ALA D O 1
ATOM 6820 N N . ARG D 1 180 ? -29.741 -2.893 -35.017 1.00 85.14 159 ARG D N 1
ATOM 6821 C CA . ARG D 1 180 ? -29.919 -4.084 -35.836 1.00 80.21 159 ARG D CA 1
ATOM 6822 C C . ARG D 1 180 ? -29.373 -5.331 -35.145 1.00 81.81 159 ARG D C 1
ATOM 6823 O O . ARG D 1 180 ? -30.016 -6.386 -35.179 1.00 85.58 159 ARG D O 1
ATOM 6831 N N . HIS D 1 181 ? -28.193 -5.251 -34.515 1.00 80.72 160 HIS D N 1
ATOM 6832 C CA . HIS D 1 181 ? -27.677 -6.438 -33.820 1.00 81.44 160 HIS D CA 1
ATOM 6833 C C . HIS D 1 181 ? -28.668 -6.949 -32.771 1.00 85.76 160 HIS D C 1
ATOM 6834 O O . HIS D 1 181 ? -28.794 -8.168 -32.564 1.00 88.40 160 HIS D O 1
ATOM 6841 N N . TYR D 1 182 ? -29.368 -6.028 -32.078 1.00 83.46 161 TYR D N 1
ATOM 6842 C CA . TYR D 1 182 ? -30.240 -6.430 -30.976 1.00 82.06 161 TYR D CA 1
ATOM 6843 C C . TYR D 1 182 ? -31.652 -6.741 -31.424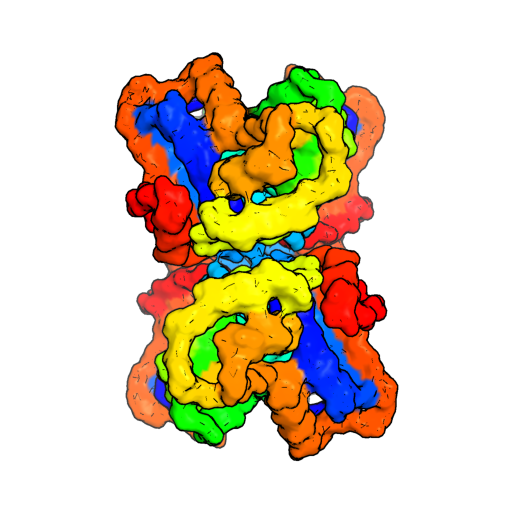 1.00 84.68 161 TYR D C 1
ATOM 6844 O O . TYR D 1 182 ? -32.262 -7.672 -30.880 1.00 88.90 161 TYR D O 1
ATOM 6853 N N . LEU D 1 183 ? -32.179 -5.982 -32.396 1.00 78.72 162 LEU D N 1
ATOM 6854 C CA . LEU D 1 183 ? -33.595 -6.043 -32.757 1.00 86.21 162 LEU D CA 1
ATOM 6855 C C . LEU D 1 183 ? -33.920 -6.873 -34.017 1.00 97.54 162 LEU D C 1
ATOM 6856 O O . LEU D 1 183 ? -35.107 -7.034 -34.320 1.00 100.96 162 LEU D O 1
ATOM 6861 N N . GLU D 1 184 ? -32.937 -7.320 -34.814 1.00 98.17 163 GLU D N 1
ATOM 6862 C CA . GLU D 1 184 ? -33.276 -7.987 -36.073 1.00 100.22 163 GLU D CA 1
ATOM 6863 C C . GLU D 1 184 ? -34.234 -9.150 -35.811 1.00 104.86 163 GLU D C 1
ATOM 6864 O O . GLU D 1 184 ? -35.349 -9.202 -36.358 1.00 101.61 163 GLU D O 1
ATOM 6866 N N . ASP D 1 185 ? -33.820 -10.076 -34.937 1.00 100.43 164 ASP D N 1
ATOM 6867 C CA . ASP D 1 185 ? -34.579 -11.300 -34.721 1.00 100.09 164 ASP D CA 1
ATOM 6868 C C . ASP D 1 185 ? -35.722 -11.146 -33.715 1.00 99.82 164 ASP D C 1
ATOM 6869 O O . ASP D 1 185 ? -35.909 -11.998 -32.831 1.00 93.61 164 ASP D O 1
ATOM 6874 N N . ALA D 1 186 ? -36.506 -10.058 -33.847 1.00 100.67 165 ALA D N 1
ATOM 6875 C CA . ALA D 1 186 ? -37.743 -9.978 -33.080 1.00 100.49 165 ALA D CA 1
ATOM 6876 C C . ALA D 1 186 ? -38.922 -10.154 -34.032 1.00 99.85 165 ALA D C 1
ATOM 6877 O O . ALA D 1 186 ? -38.875 -9.656 -35.162 1.00 94.06 165 ALA D O 1
ATOM 6879 N N . PRO D 1 187 ? -40.024 -10.745 -33.560 1.00 101.78 166 PRO D N 1
ATOM 6880 C CA . PRO D 1 187 ? -41.182 -11.006 -34.437 1.00 99.62 166 PRO D CA 1
ATOM 6881 C C . PRO D 1 187 ? -41.611 -9.793 -35.253 1.00 98.62 166 PRO D C 1
ATOM 6882 O O . PRO D 1 187 ? -41.796 -8.702 -34.721 1.00 95.09 166 PRO D O 1
ATOM 6886 N N . LYS D 1 188 ? -41.849 -10.030 -36.553 1.00 99.50 167 LYS D N 1
ATOM 6887 C CA . LYS D 1 188 ? -42.482 -9.089 -37.486 1.00 99.12 167 LYS D CA 1
ATOM 6888 C C . LYS D 1 188 ? -43.927 -8.681 -37.142 1.00 100.95 167 LYS D C 1
ATOM 6889 O O . LYS D 1 188 ? -44.414 -7.682 -37.698 1.00 99.47 167 LYS D O 1
ATOM 6895 N N . ASP D 1 189 ? -44.671 -9.454 -36.345 1.00 98.36 168 ASP D N 1
ATOM 6896 C CA . ASP D 1 189 ? -46.015 -9.007 -35.953 1.00 100.92 168 ASP D CA 1
ATOM 6897 C C . ASP D 1 189 ? -46.118 -8.204 -34.620 1.00 101.60 168 ASP D C 1
ATOM 6898 O O . ASP D 1 189 ? -47.238 -8.035 -34.113 1.00 101.08 168 ASP D O 1
ATOM 6903 N N . LEU D 1 190 ? -45.016 -7.717 -34.027 1.00 98.61 169 LEU D N 1
ATOM 6904 C CA . LEU D 1 190 ? -45.122 -6.682 -32.985 1.00 90.39 169 LEU D CA 1
ATOM 6905 C C . LEU D 1 190 ? -45.847 -5.442 -33.480 1.00 86.79 169 LEU D C 1
ATOM 6906 O O . LEU D 1 190 ? -45.535 -4.909 -34.543 1.00 89.92 169 LEU D O 1
ATOM 6911 N N . GLU D 1 191 ? -46.813 -4.985 -32.700 1.00 83.38 170 GLU D N 1
ATOM 6912 C CA . GLU D 1 191 ? -47.499 -3.716 -32.919 1.00 83.02 170 GLU D CA 1
ATOM 6913 C C . GLU D 1 191 ? -46.903 -2.608 -32.039 1.00 86.86 170 GLU D C 1
ATOM 6914 O O . GLU D 1 191 ? -47.063 -1.419 -32.353 1.00 85.43 170 GLU D O 1
ATOM 6920 N N . ALA D 1 192 ? -46.279 -2.986 -30.906 1.00 85.66 171 ALA D N 1
ATOM 6921 C CA . ALA D 1 192 ? -45.674 -2.074 -29.944 1.00 77.83 171 ALA D CA 1
ATOM 6922 C C . ALA D 1 192 ? -44.424 -2.673 -29.274 1.00 78.26 171 ALA D C 1
ATOM 6923 O O . ALA D 1 192 ? -44.322 -3.887 -29.046 1.00 75.40 171 ALA D O 1
ATOM 6925 N N . LEU D 1 193 ? -43.504 -1.774 -28.896 1.00 76.64 172 LEU D N 1
ATOM 6926 C CA . LEU D 1 193 ? -42.260 -2.087 -28.193 1.00 71.58 172 LEU D CA 1
ATOM 6927 C C . LEU D 1 193 ? -42.124 -1.149 -26.995 1.00 71.60 172 LEU D C 1
ATOM 6928 O O . LEU D 1 193 ? -42.218 0.077 -27.141 1.00 70.26 172 LEU D O 1
ATOM 6933 N N . ILE D 1 194 ? -41.968 -1.732 -25.805 1.00 73.34 173 ILE D N 1
ATOM 6934 C CA . ILE D 1 194 ? -41.734 -0.979 -24.570 1.00 72.38 173 ILE D CA 1
ATOM 6935 C C . ILE D 1 194 ? -40.256 -0.618 -24.482 1.00 66.54 173 ILE D C 1
ATOM 6936 O O . ILE D 1 194 ? -39.381 -1.496 -24.442 1.00 62.78 173 ILE D O 1
ATOM 6941 N N . LEU D 1 195 ? -39.980 0.686 -24.446 1.00 63.27 174 LEU D N 1
ATOM 6942 C CA . LEU D 1 195 ? -38.634 1.205 -24.213 1.00 62.46 174 LEU D CA 1
ATOM 6943 C C . LEU D 1 195 ? -38.352 1.203 -22.706 1.00 63.90 174 LEU D C 1
ATOM 6944 O O . LEU D 1 195 ? -38.500 2.203 -22.003 1.00 68.04 174 LEU D O 1
ATOM 6949 N N . GLY D 1 196 ? -38.012 0.026 -22.187 1.00 64.75 175 GLY D N 1
ATOM 6950 C CA . GLY D 1 196 ? -37.901 -0.178 -20.752 1.00 59.09 175 GLY D CA 1
ATOM 6951 C C . GLY D 1 196 ? -36.578 0.185 -20.149 1.00 59.23 175 GLY D C 1
ATOM 6952 O O . GLY D 1 196 ? -36.016 -0.564 -19.355 1.00 62.82 175 GLY D O 1
ATOM 6953 N N . CYS D 1 197 ? -36.106 1.376 -20.464 1.00 59.17 176 CYS D N 1
ATOM 6954 C CA . CYS D 1 197 ? -34.888 1.881 -19.865 1.00 59.61 176 CYS D CA 1
ATOM 6955 C C . CYS D 1 197 ? -34.919 3.400 -19.959 1.00 62.57 176 CYS D C 1
ATOM 6956 O O . CYS D 1 197 ? -35.291 3.934 -20.994 1.00 61.11 176 CYS D O 1
ATOM 6959 N N . THR D 1 198 ? -34.511 4.104 -18.889 1.00 61.15 177 THR D N 1
ATOM 6960 C CA . THR D 1 198 ? -34.584 5.565 -18.956 1.00 59.75 177 THR D CA 1
ATOM 6961 C C . THR D 1 198 ? -33.853 6.151 -20.162 1.00 55.67 177 THR D C 1
ATOM 6962 O O . THR D 1 198 ? -34.162 7.270 -20.552 1.00 54.35 177 THR D O 1
ATOM 6966 N N . HIS D 1 199 ? -32.801 5.487 -20.665 1.00 54.23 178 HIS D N 1
ATOM 6967 C CA . HIS D 1 199 ? -31.939 6.068 -21.687 1.00 54.13 178 HIS D CA 1
ATOM 6968 C C . HIS D 1 199 ? -32.501 5.907 -23.103 1.00 59.35 178 HIS D C 1
ATOM 6969 O O . HIS D 1 199 ? -32.000 6.534 -24.037 1.00 59.70 178 HIS D O 1
ATOM 6976 N N . TYR D 1 200 ? -33.467 5.036 -23.300 1.00 59.75 179 TYR D N 1
ATOM 6977 C CA . TYR D 1 200 ? -33.824 4.662 -24.648 1.00 59.62 179 TYR D CA 1
ATOM 6978 C C . TYR D 1 200 ? -34.583 5.736 -25.428 1.00 60.03 179 TYR D C 1
ATOM 6979 O O . TYR D 1 200 ? -34.445 5.777 -26.644 1.00 62.00 179 TYR D O 1
ATOM 6988 N N . PRO D 1 201 ? -35.268 6.707 -24.828 1.00 62.98 180 PRO D N 1
ATOM 6989 C CA . PRO D 1 201 ? -35.935 7.701 -25.686 1.00 64.47 180 PRO D CA 1
ATOM 6990 C C . PRO D 1 201 ? -34.947 8.453 -26.551 1.00 65.33 180 PRO D C 1
ATOM 6991 O O . PRO D 1 201 ? -35.349 9.074 -27.538 1.00 62.82 180 PRO D O 1
ATOM 6995 N N . PHE D 1 202 ? -33.654 8.316 -26.274 1.00 65.08 181 PHE D N 1
ATOM 6996 C CA . PHE D 1 202 ? -32.653 9.037 -27.033 1.00 61.44 181 PHE D CA 1
ATOM 6997 C C . PHE D 1 202 ? -32.364 8.325 -28.323 1.00 60.58 181 PHE D C 1
ATOM 6998 O O . PHE D 1 202 ? -31.909 8.965 -29.267 1.00 67.00 181 PHE D O 1
ATOM 7006 N N . LEU D 1 203 ? -32.614 7.020 -28.365 1.00 58.24 182 LEU D N 1
ATOM 7007 C CA . LEU D 1 203 ? -32.428 6.184 -29.534 1.00 55.32 182 LEU D CA 1
ATOM 7008 C C . LEU D 1 203 ? -33.768 5.837 -30.171 1.00 60.86 182 LEU D C 1
ATOM 7009 O O . LEU D 1 203 ? -33.911 4.811 -30.830 1.00 61.58 182 LEU D O 1
ATOM 7014 N N . LYS D 1 204 ? -34.736 6.740 -30.040 1.00 65.63 183 LYS D N 1
ATOM 7015 C CA . LYS D 1 204 ? -36.051 6.535 -30.637 1.00 67.40 183 LYS D CA 1
ATOM 7016 C C . LYS D 1 204 ? -35.949 6.512 -32.152 1.00 71.92 183 LYS D C 1
ATOM 7017 O O . LYS D 1 204 ? -36.675 5.763 -32.815 1.00 76.24 183 LYS D O 1
ATOM 7023 N N . GLY D 1 205 ? -35.068 7.339 -32.726 1.00 71.79 184 GLY D N 1
ATOM 7024 C CA . GLY D 1 205 ? -34.908 7.312 -34.168 1.00 68.58 184 GLY D CA 1
ATOM 7025 C C . GLY D 1 205 ? -34.288 6.009 -34.652 1.00 72.52 184 GLY D C 1
ATOM 7026 O O . GLY D 1 205 ? -34.809 5.355 -35.560 1.00 79.43 184 GLY D O 1
ATOM 7027 N N . ALA D 1 206 ? -33.195 5.588 -34.034 1.00 64.82 185 ALA D N 1
ATOM 7028 C CA . ALA D 1 206 ? -32.589 4.362 -34.492 1.00 63.70 185 ALA D CA 1
ATOM 7029 C C . ALA D 1 206 ? -33.528 3.187 -34.254 1.00 74.60 185 ALA D C 1
ATOM 7030 O O . ALA D 1 206 ? -33.603 2.269 -35.081 1.00 79.04 185 ALA D O 1
ATOM 7032 N N . ILE D 1 207 ? -34.227 3.160 -33.111 1.00 71.90 186 ILE D N 1
ATOM 7033 C CA . ILE D 1 207 ? -35.119 2.029 -32.874 1.00 73.47 186 ILE D CA 1
ATOM 7034 C C . ILE D 1 207 ? -36.267 2.068 -33.864 1.00 74.40 186 ILE D C 1
ATOM 7035 O O . ILE D 1 207 ? -36.675 1.032 -34.411 1.00 71.82 186 ILE D O 1
ATOM 7040 N N . GLY D 1 208 ? -36.768 3.275 -34.144 1.00 74.51 187 GLY D N 1
ATOM 7041 C CA . GLY D 1 208 ? -37.865 3.422 -35.089 1.00 80.62 187 GLY D CA 1
ATOM 7042 C C . GLY D 1 208 ? -37.457 3.015 -36.498 1.00 88.15 187 GLY D C 1
ATOM 7043 O O . GLY D 1 208 ? -38.221 2.354 -37.219 1.00 86.43 187 GLY D O 1
ATOM 7044 N N . ALA D 1 209 ? -36.234 3.363 -36.899 1.00 82.58 188 ALA D N 1
ATOM 7045 C CA . ALA D 1 209 ? -35.802 2.979 -38.230 1.00 84.84 188 ALA D CA 1
ATOM 7046 C C . ALA D 1 209 ? -35.716 1.455 -38.361 1.00 80.13 188 ALA D C 1
ATOM 7047 O O . ALA D 1 209 ? -36.387 0.872 -39.209 1.00 89.81 188 ALA D O 1
ATOM 7049 N N . VAL D 1 210 ? -34.988 0.775 -37.474 1.00 77.44 189 VAL D N 1
ATOM 7050 C CA . VAL D 1 210 ? -34.832 -0.683 -37.601 1.00 80.80 189 VAL D CA 1
ATOM 7051 C C . VAL D 1 210 ? -36.130 -1.464 -37.397 1.00 85.17 189 VAL D C 1
ATOM 7052 O O . VAL D 1 210 ? -36.174 -2.672 -37.680 1.00 81.26 189 VAL D O 1
ATOM 7056 N N . LEU D 1 211 ? -37.149 -0.808 -36.856 1.00 88.35 190 LEU D N 1
ATOM 7057 C CA . LEU D 1 211 ? -38.428 -1.458 -36.606 1.00 87.62 190 LEU D CA 1
ATOM 7058 C C . LEU D 1 211 ? -39.553 -0.491 -36.925 1.00 91.97 190 LEU D C 1
ATOM 7059 O O . LEU D 1 211 ? -40.193 0.048 -36.023 1.00 86.92 190 LEU D O 1
ATOM 7064 N N . PRO D 1 212 ? -39.796 -0.270 -38.222 1.00 95.76 191 PRO D N 1
ATOM 7065 C CA . PRO D 1 212 ? -40.847 0.671 -38.666 1.00 90.03 191 PRO D CA 1
ATOM 7066 C C . PRO D 1 212 ? -42.254 0.146 -38.419 1.00 87.97 191 PRO D C 1
ATOM 7067 O O . PRO D 1 212 ? -42.505 -1.069 -38.427 1.00 84.23 191 PRO D O 1
ATOM 7071 N N . GLY D 1 213 ? -43.166 1.070 -38.126 1.00 85.12 192 GLY D N 1
ATOM 7072 C CA . GLY D 1 213 ? -44.550 0.652 -37.898 1.00 90.40 192 GLY D CA 1
ATOM 7073 C C . GLY D 1 213 ? -44.940 0.314 -36.466 1.00 93.59 192 GLY D C 1
ATOM 7074 O O . GLY D 1 213 ? -46.050 0.635 -36.019 1.00 90.61 192 GLY D O 1
ATOM 7075 N N . VAL D 1 214 ? -44.013 -0.322 -35.738 1.00 90.45 193 VAL D N 1
ATOM 7076 C CA . VAL D 1 214 ? -44.235 -0.704 -34.353 1.00 85.94 193 VAL D CA 1
ATOM 7077 C C . VAL D 1 214 ? -44.344 0.539 -33.484 1.00 81.58 193 VAL D C 1
ATOM 7078 O O . VAL D 1 214 ? -43.487 1.434 -33.539 1.00 82.41 193 VAL D O 1
ATOM 7082 N N . ALA D 1 215 ? -45.372 0.576 -32.639 1.00 78.13 194 ALA D N 1
ATOM 7083 C CA . ALA D 1 215 ? -45.538 1.710 -31.740 1.00 83.08 194 ALA D CA 1
ATOM 7084 C C . ALA D 1 215 ? -44.520 1.627 -30.597 1.00 82.51 194 ALA D C 1
ATOM 7085 O O . ALA D 1 215 ? -44.371 0.586 -29.943 1.00 75.55 194 ALA D O 1
ATOM 7087 N N . LEU D 1 216 ? -43.825 2.735 -30.351 1.00 82.39 195 LEU D N 1
ATOM 7088 C CA . LEU D 1 216 ? -42.789 2.787 -29.327 1.00 78.57 195 LEU D CA 1
ATOM 7089 C C . LEU D 1 216 ? -43.340 3.432 -28.064 1.00 73.65 195 LEU D C 1
ATOM 7090 O O . LEU D 1 216 ? -43.836 4.573 -28.081 1.00 66.50 195 LEU D O 1
ATOM 7095 N N . LEU D 1 217 ? -43.306 2.666 -26.989 1.00 73.39 196 LEU D N 1
ATOM 7096 C CA . LEU D 1 217 ? -43.845 3.112 -25.722 1.00 75.35 196 LEU D CA 1
ATOM 7097 C C . LEU D 1 217 ? -42.729 3.656 -24.828 1.00 71.68 196 LEU D C 1
ATOM 7098 O O . LEU D 1 217 ? -41.774 2.946 -24.485 1.00 70.13 196 LEU D O 1
ATOM 7103 N N . ASP D 1 218 ? -42.842 4.933 -24.513 1.00 70.80 197 ASP D N 1
ATOM 7104 C CA . ASP D 1 218 ? -41.820 5.701 -23.823 1.00 72.76 197 ASP D CA 1
ATOM 7105 C C . ASP D 1 218 ? -42.124 5.678 -22.323 1.00 73.47 197 ASP D C 1
ATOM 7106 O O . ASP D 1 218 ? -43.188 6.159 -21.898 1.00 69.23 197 ASP D O 1
ATOM 7111 N N . SER D 1 219 ? -41.235 5.063 -21.527 1.00 74.02 198 SER D N 1
ATOM 7112 C CA . SER D 1 219 ? -41.459 5.010 -20.080 1.00 68.06 198 SER D CA 1
ATOM 7113 C C . SER D 1 219 ? -41.561 6.409 -19.466 1.00 66.16 198 SER D C 1
ATOM 7114 O O . SER D 1 219 ? -42.453 6.678 -18.652 1.00 64.61 198 SER D O 1
ATOM 7117 N N . ALA D 1 220 ? -40.692 7.328 -19.871 1.00 65.08 199 ALA D N 1
ATOM 7118 C CA . ALA D 1 220 ? -40.693 8.641 -19.224 1.00 67.86 199 ALA D CA 1
ATOM 7119 C C . ALA D 1 220 ? -41.975 9.423 -19.500 1.00 67.64 199 ALA D C 1
ATOM 7120 O O . ALA D 1 220 ? -42.565 10.007 -18.592 1.00 62.98 199 ALA D O 1
ATOM 7122 N N . GLU D 1 221 ? -42.448 9.430 -20.732 1.00 74.93 200 GLU D N 1
ATOM 7123 C CA . GLU D 1 221 ? -43.604 10.272 -21.022 1.00 75.63 200 GLU D CA 1
ATOM 7124 C C . GLU D 1 221 ? -44.846 9.724 -20.318 1.00 72.97 200 GLU D C 1
ATOM 7125 O O . GLU D 1 221 ? -45.636 10.489 -19.739 1.00 70.79 200 GLU D O 1
ATOM 7131 N N . LEU D 1 222 ? -45.028 8.393 -20.363 1.00 71.43 201 LEU D N 1
ATOM 7132 C CA . LEU D 1 222 ? -46.187 7.744 -19.750 1.00 71.77 201 LEU D CA 1
ATOM 7133 C C . LEU D 1 222 ? -46.158 7.796 -18.213 1.00 72.50 201 LEU D C 1
ATOM 7134 O O . LEU D 1 222 ? -47.223 7.910 -17.576 1.00 69.81 201 LEU D O 1
ATOM 7139 N N . THR D 1 223 ? -44.962 7.776 -17.595 1.00 67.95 202 THR D N 1
ATOM 7140 C CA . THR D 1 223 ? -44.929 7.889 -16.141 1.00 65.24 202 THR D CA 1
ATOM 7141 C C . THR D 1 223 ? -45.238 9.303 -15.687 1.00 60.51 202 THR D C 1
ATOM 7142 O O . THR D 1 223 ? -46.082 9.510 -14.811 1.00 62.57 202 THR D O 1
ATOM 7146 N N . ALA D 1 224 ? -44.678 10.294 -16.368 1.00 63.65 203 ALA D N 1
ATOM 7147 C CA . ALA D 1 224 ? -44.914 11.674 -15.961 1.00 65.98 203 ALA D CA 1
ATOM 7148 C C . ALA D 1 224 ? -46.397 11.994 -15.993 1.00 67.26 203 ALA D C 1
ATOM 7149 O O . ALA D 1 224 ? -46.916 12.682 -15.102 1.00 64.88 203 ALA D O 1
ATOM 7151 N N . GLN D 1 225 ? -47.098 11.493 -17.005 1.00 65.81 204 GLN D N 1
ATOM 7152 C CA . GLN D 1 225 ? -48.539 11.673 -17.055 1.00 69.12 204 GLN D CA 1
ATOM 7153 C C . GLN D 1 225 ? -49.207 11.012 -15.858 1.00 67.46 204 GLN D C 1
ATOM 7154 O O . GLN D 1 225 ? -50.059 11.624 -15.188 1.00 63.90 204 GLN D O 1
ATOM 7160 N N . GLU D 1 226 ? -48.823 9.762 -15.561 1.00 69.09 205 GLU D N 1
ATOM 7161 C CA . GLU D 1 226 ? -49.406 9.083 -14.405 1.00 68.21 205 GLU D CA 1
ATOM 7162 C C . GLU D 1 226 ? -49.140 9.871 -13.127 1.00 65.59 205 GLU D C 1
ATOM 7163 O O . GLU D 1 226 ? -50.072 10.151 -12.361 1.00 66.31 205 GLU D O 1
ATOM 7169 N N . VAL D 1 227 ? -47.912 10.364 -12.953 1.00 62.87 206 VAL D N 1
ATOM 7170 C CA . VAL D 1 227 ? -47.585 11.174 -11.776 1.00 64.52 206 VAL D CA 1
ATOM 7171 C C . VAL D 1 227 ? -48.465 12.426 -11.687 1.00 67.20 206 VAL D C 1
ATOM 7172 O O . VAL D 1 227 ? -49.043 12.727 -10.636 1.00 62.81 206 VAL D O 1
ATOM 7176 N N . ALA D 1 228 ? -48.528 13.206 -12.778 1.00 69.62 207 ALA D N 1
ATOM 7177 C CA . ALA D 1 228 ? -49.303 14.449 -12.776 1.00 71.14 207 ALA D CA 1
ATOM 7178 C C . ALA D 1 228 ? -50.788 14.197 -12.536 1.00 69.60 207 ALA D C 1
ATOM 7179 O O . ALA D 1 228 ? -51.432 14.879 -11.713 1.00 61.46 207 ALA D O 1
ATOM 7181 N N . ARG D 1 229 ? -51.323 13.162 -13.185 1.00 66.68 208 ARG D N 1
ATOM 7182 C CA . ARG D 1 229 ? -52.736 12.892 -13.034 1.00 66.16 208 ARG D CA 1
ATOM 7183 C C . ARG D 1 229 ? -53.036 12.633 -11.574 1.00 67.98 208 ARG D C 1
ATOM 7184 O O . ARG D 1 229 ? -53.777 13.396 -10.950 1.00 68.03 208 ARG D O 1
ATOM 7192 N N . ALA D 1 230 ? -52.319 11.656 -10.976 1.00 72.01 209 ALA D N 1
ATOM 7193 C CA . ALA D 1 230 ? -52.585 11.186 -9.609 1.00 66.07 209 ALA D CA 1
ATOM 7194 C C . ALA D 1 230 ? -52.337 12.254 -8.546 1.00 64.43 209 ALA D C 1
ATOM 7195 O O . ALA D 1 230 ? -53.084 12.339 -7.575 1.00 69.66 209 ALA D O 1
ATOM 7197 N N . LEU D 1 231 ? -51.310 13.090 -8.709 1.00 65.17 210 LEU D N 1
ATOM 7198 C CA . LEU D 1 231 ? -51.013 14.081 -7.680 1.00 66.59 210 LEU D CA 1
ATOM 7199 C C . LEU D 1 231 ? -52.091 15.146 -7.669 1.00 69.93 210 LEU D C 1
ATOM 7200 O O . LEU D 1 231 ? -52.468 15.678 -6.608 1.00 66.15 210 LEU D O 1
ATOM 7205 N N . GLU D 1 232 ? -52.557 15.474 -8.873 1.00 72.50 211 GLU D N 1
ATOM 7206 C CA . GLU D 1 232 ? -53.753 16.275 -9.072 1.00 74.55 211 GLU D CA 1
ATOM 7207 C C . GLU D 1 232 ? -54.953 15.676 -8.367 1.00 72.43 211 GLU D C 1
ATOM 7208 O O . GLU D 1 232 ? -55.604 16.342 -7.553 1.00 75.45 211 GLU D O 1
ATOM 7214 N N . ALA D 1 233 ? -55.239 14.399 -8.645 1.00 71.63 212 ALA D N 1
ATOM 7215 C CA . ALA D 1 233 ? -56.369 13.716 -8.015 1.00 71.93 212 ALA D CA 1
ATOM 7216 C C . ALA D 1 233 ? -56.326 13.837 -6.491 1.00 73.11 212 ALA D C 1
ATOM 7217 O O . ALA D 1 233 ? -57.372 13.828 -5.832 1.00 76.91 212 ALA D O 1
ATOM 7219 N N . GLU D 1 234 ? -55.149 13.980 -5.905 1.00 71.30 213 GLU D N 1
ATOM 7220 C CA . GLU D 1 234 ? -55.086 13.967 -4.463 1.00 71.84 213 GLU D CA 1
ATOM 7221 C C . GLU D 1 234 ? -54.960 15.351 -3.888 1.00 70.48 213 GLU D C 1
ATOM 7222 O O . GLU D 1 234 ? -54.827 15.486 -2.669 1.00 73.06 213 GLU D O 1
ATOM 7228 N N . GLY D 1 235 ? -55.025 16.379 -4.720 1.00 66.59 214 GLY D N 1
ATOM 7229 C CA . GLY D 1 235 ? -54.828 17.710 -4.198 1.00 69.23 214 GLY D CA 1
ATOM 7230 C C . GLY D 1 235 ? -53.422 18.000 -3.735 1.00 69.66 214 GLY D C 1
ATOM 7231 O O . GLY D 1 235 ? -53.235 18.743 -2.753 1.00 69.18 214 GLY D O 1
ATOM 7232 N N . LEU D 1 236 ? -52.418 17.420 -4.404 1.00 64.15 215 LEU D N 1
ATOM 7233 C CA . LEU D 1 236 ? -51.050 17.546 -3.943 1.00 64.52 215 LEU D CA 1
ATOM 7234 C C . LEU D 1 236 ? -50.197 18.484 -4.783 1.00 69.34 215 LEU D C 1
ATOM 7235 O O . LEU D 1 236 ? -49.101 18.864 -4.343 1.00 65.59 215 LEU D O 1
ATOM 7240 N N . LEU D 1 237 ? -50.727 18.979 -5.897 1.00 69.34 216 LEU D N 1
ATOM 7241 C CA . LEU D 1 237 ? -49.978 19.837 -6.774 1.00 62.42 216 LEU D CA 1
ATOM 7242 C C . LEU D 1 237 ? -49.897 21.215 -6.169 1.00 66.48 216 LEU D C 1
ATOM 7243 O O . LEU D 1 237 ? -50.747 21.622 -5.388 1.00 69.94 216 LEU D O 1
ATOM 7248 N N . ASN D 1 238 ? -48.931 21.977 -6.649 1.00 67.54 217 ASN D N 1
ATOM 7249 C CA . ASN D 1 238 ? -48.581 23.280 -6.114 1.00 63.23 217 ASN D CA 1
ATOM 7250 C C . ASN D 1 238 ? -49.063 24.310 -7.109 1.00 67.53 217 ASN D C 1
ATOM 7251 O O . ASN D 1 238 ? -48.532 24.409 -8.227 1.00 66.64 217 ASN D O 1
ATOM 7256 N N . PRO D 1 239 ? -50.204 24.928 -6.817 1.00 73.35 218 PRO D N 1
ATOM 7257 C CA . PRO D 1 239 ? -50.877 25.817 -7.784 1.00 76.17 218 PRO D CA 1
ATOM 7258 C C . PRO D 1 239 ? -50.196 27.157 -8.055 1.00 70.79 218 PRO D C 1
ATOM 7259 O O . PRO D 1 239 ? -50.492 27.748 -9.104 1.00 65.15 218 PRO D O 1
ATOM 7263 N N . GLU D 1 240 ? -49.265 27.568 -7.228 1.00 61.17 219 GLU D N 1
ATOM 7264 C CA . GLU D 1 240 ? -48.590 28.806 -7.452 1.00 62.23 219 GLU D CA 1
ATOM 7265 C C . GLU D 1 240 ? -47.128 28.647 -7.547 1.00 64.06 219 GLU D C 1
ATOM 7266 O O . GLU D 1 240 ? -46.635 27.582 -7.422 1.00 73.19 219 GLU D O 1
ATOM 7272 N N . GLY D 1 241 ? -46.421 29.730 -7.756 1.00 61.05 220 GLY D N 1
ATOM 7273 C CA . GLY D 1 241 ? -44.981 29.702 -7.838 1.00 62.57 220 GLY D CA 1
ATOM 7274 C C . GLY D 1 241 ? -44.262 29.036 -8.990 1.00 67.90 220 GLY D C 1
ATOM 7275 O O . GLY D 1 241 ? -44.805 28.272 -9.747 1.00 61.43 220 GLY D O 1
ATOM 7276 N N . ARG D 1 242 ? -42.980 29.367 -9.100 1.00 66.15 221 ARG D N 1
ATOM 7277 C CA . ARG D 1 242 ? -42.124 28.821 -10.142 1.00 64.30 221 ARG D CA 1
ATOM 7278 C C . ARG D 1 242 ? -41.378 27.601 -9.619 1.00 66.19 221 ARG D C 1
ATOM 7279 O O . ARG D 1 242 ? -40.917 27.583 -8.477 1.00 63.14 221 ARG D O 1
ATOM 7287 N N . GLY D 1 243 ? -41.265 26.582 -10.462 1.00 66.53 222 GLY D N 1
ATOM 7288 C CA . GLY D 1 243 ? -40.583 25.342 -10.093 1.00 63.06 222 GLY D CA 1
ATOM 7289 C C . GLY D 1 243 ? -39.073 25.592 -10.080 1.00 65.76 222 GLY D C 1
ATOM 7290 O O . GLY D 1 243 ? -38.596 26.639 -10.533 1.00 70.29 222 GLY D O 1
ATOM 7291 N N . ARG D 1 244 ? -38.365 24.795 -9.276 1.00 60.55 223 ARG D N 1
ATOM 7292 C CA . ARG D 1 244 ? -36.899 24.752 -9.248 1.00 61.69 223 ARG D CA 1
ATOM 7293 C C . ARG D 1 244 ? -36.521 23.253 -9.269 1.00 59.68 223 ARG D C 1
ATOM 7294 O O . ARG D 1 244 ? -37.347 22.381 -8.996 1.00 57.19 223 ARG D O 1
ATOM 7296 N N . THR D 1 245 ? -35.292 22.936 -9.679 1.00 57.16 224 THR D N 1
ATOM 7297 C CA . THR D 1 245 ? -34.763 21.572 -9.592 1.00 53.47 224 THR D CA 1
ATOM 7298 C C . THR D 1 245 ? -33.439 21.598 -8.854 1.00 54.22 224 THR D C 1
ATOM 7299 O O . THR D 1 245 ? -32.515 22.279 -9.295 1.00 57.38 224 THR D O 1
ATOM 7303 N N . PHE D 1 246 ? -33.274 20.715 -7.878 1.00 53.55 225 PHE D N 1
ATOM 7304 C CA . PHE D 1 246 ? -31.993 20.533 -7.223 1.00 52.85 225 PHE D CA 1
ATOM 7305 C C . PHE D 1 246 ? -31.477 19.130 -7.528 1.00 56.23 225 PHE D C 1
ATOM 7306 O O . PHE D 1 246 ? -32.229 18.152 -7.420 1.00 56.44 225 PHE D O 1
ATOM 7314 N N . HIS D 1 247 ? -30.177 19.005 -7.809 1.00 56.87 226 HIS D N 1
ATOM 7315 C CA . HIS D 1 247 ? -29.566 17.712 -8.107 1.00 50.60 226 HIS D CA 1
ATOM 7316 C C . HIS D 1 247 ? -28.724 17.237 -6.929 1.00 54.35 226 HIS D C 1
ATOM 7317 O O . HIS D 1 247 ? -27.838 17.953 -6.460 1.00 55.40 226 HIS D O 1
ATOM 7324 N N . LEU D 1 248 ? -28.882 15.966 -6.580 1.00 50.28 227 LEU D N 1
ATOM 7325 C CA . LEU D 1 248 ? -28.168 15.344 -5.477 1.00 45.23 227 LEU D CA 1
ATOM 7326 C C . LEU D 1 248 ? -27.562 14.057 -6.029 1.00 49.08 227 LEU D C 1
ATOM 7327 O O . LEU D 1 248 ? -28.300 13.179 -6.503 1.00 50.08 227 LEU D O 1
ATOM 7332 N N . VAL D 1 249 ? -26.231 13.909 -5.935 1.00 47.55 228 VAL D N 1
ATOM 7333 C CA . VAL D 1 249 ? -25.557 12.730 -6.466 1.00 44.36 228 VAL D CA 1
ATOM 7334 C C . VAL D 1 249 ? -24.570 12.167 -5.447 1.00 48.95 228 VAL D C 1
ATOM 7335 O O . VAL D 1 249 ? -24.061 12.886 -4.584 1.00 52.55 228 VAL D O 1
ATOM 7339 N N . THR D 1 250 ? -24.285 10.864 -5.556 1.00 49.21 229 THR D N 1
ATOM 7340 C CA . THR D 1 250 ? -23.357 10.199 -4.639 1.00 47.64 229 THR D CA 1
ATOM 7341 C C . THR D 1 250 ? -21.929 10.112 -5.142 1.00 50.48 229 THR D C 1
ATOM 7342 O O . THR D 1 250 ? -21.024 9.918 -4.317 1.00 51.70 229 THR D O 1
ATOM 7346 N N . GLY D 1 251 ? -21.687 10.271 -6.440 1.00 49.66 230 GLY D N 1
ATOM 7347 C CA . GLY D 1 251 ? -20.327 10.266 -6.974 1.00 53.11 230 GLY D CA 1
ATOM 7348 C C . GLY D 1 251 ? -19.835 11.666 -7.229 1.00 59.49 230 GLY D C 1
ATOM 7349 O O . GLY D 1 251 ? -20.296 12.621 -6.593 1.00 60.80 230 GLY D O 1
ATOM 7350 N N . ASP D 1 252 ? -18.914 11.807 -8.183 1.00 62.46 231 ASP D N 1
ATOM 7351 C CA . ASP D 1 252 ? -18.317 13.134 -8.387 1.00 62.15 231 ASP D CA 1
ATOM 7352 C C . ASP D 1 252 ? -19.289 14.071 -9.112 1.00 62.20 231 ASP D C 1
ATOM 7353 O O . ASP D 1 252 ? -19.750 13.752 -10.225 1.00 58.10 231 ASP D O 1
ATOM 7358 N N . PRO D 1 253 ? -19.560 15.263 -8.536 1.00 65.16 232 PRO D N 1
ATOM 7359 C CA . PRO D 1 253 ? -20.538 16.197 -9.131 1.00 60.96 232 PRO D CA 1
ATOM 7360 C C . PRO D 1 253 ? -20.117 16.758 -10.470 1.00 64.26 232 PRO D C 1
ATOM 7361 O O . PRO D 1 253 ? -20.974 16.988 -11.327 1.00 60.69 232 PRO D O 1
ATOM 7365 N N . GLU D 1 254 ? -18.826 16.990 -10.686 1.00 64.42 233 GLU D N 1
ATOM 7366 C CA . GLU D 1 254 ? -18.439 17.655 -11.913 1.00 64.48 233 GLU D CA 1
ATOM 7367 C C . GLU D 1 254 ? -18.550 16.712 -13.101 1.00 60.85 233 GLU D C 1
ATOM 7368 O O . GLU D 1 254 ? -19.025 17.100 -14.176 1.00 59.27 233 GLU D O 1
ATOM 7374 N N . ALA D 1 255 ? -18.157 15.458 -12.907 1.00 65.03 234 ALA D N 1
ATOM 7375 C CA . ALA D 1 255 ? -18.419 14.402 -13.881 1.00 55.91 234 ALA D CA 1
ATOM 7376 C C . ALA D 1 255 ? -19.908 14.275 -14.149 1.00 56.95 234 ALA D C 1
ATOM 7377 O O . ALA D 1 255 ? -20.334 14.083 -15.287 1.00 57.44 234 ALA D O 1
ATOM 7379 N N . TYR D 1 256 ? -20.721 14.326 -13.102 1.00 56.15 235 TYR D N 1
ATOM 7380 C CA . TYR D 1 256 ? -22.166 14.260 -13.292 1.00 57.27 235 TYR D CA 1
ATOM 7381 C C . TYR D 1 256 ? -22.685 15.378 -14.177 1.00 58.69 235 TYR D C 1
ATOM 7382 O O . TYR D 1 256 ? -23.550 15.156 -15.024 1.00 59.37 235 TYR D O 1
ATOM 7391 N N . ARG D 1 257 ? -22.232 16.606 -13.932 1.00 62.43 236 ARG D N 1
ATOM 7392 C CA . ARG D 1 257 ? -22.734 17.768 -14.668 1.00 62.00 236 ARG D CA 1
ATOM 7393 C C . ARG D 1 257 ? -22.365 17.670 -16.136 1.00 63.03 236 ARG D C 1
ATOM 7394 O O . ARG D 1 257 ? -23.165 18.036 -17.002 1.00 63.34 236 ARG D O 1
ATOM 7402 N N . ALA D 1 258 ? -21.181 17.112 -16.433 1.00 60.55 237 ALA D N 1
ATOM 7403 C CA . ALA D 1 258 ? -20.727 16.983 -17.814 1.00 58.04 237 ALA D CA 1
ATOM 7404 C C . ALA D 1 258 ? -21.583 15.996 -18.570 1.00 65.29 237 ALA D C 1
ATOM 7405 O O . ALA D 1 258 ? -22.075 16.276 -19.680 1.00 65.76 237 ALA D O 1
ATOM 7407 N N . LEU D 1 259 ? -21.829 14.857 -17.934 1.00 64.13 238 LEU D N 1
ATOM 7408 C CA . LEU D 1 259 ? -22.656 13.836 -18.544 1.00 63.28 238 LEU D CA 1
ATOM 7409 C C . LEU D 1 259 ? -24.078 14.335 -18.732 1.00 63.82 238 LEU D C 1
ATOM 7410 O O . LEU D 1 259 ? -24.677 14.140 -19.792 1.00 64.06 238 LEU D O 1
ATOM 7415 N N . ALA D 1 260 ? -24.622 15.018 -17.725 1.00 64.66 239 ALA D N 1
ATOM 7416 C CA . ALA D 1 260 ? -25.983 15.533 -17.839 1.00 64.63 239 ALA D CA 1
ATOM 7417 C C . ALA D 1 260 ? -26.115 16.532 -18.967 1.00 68.68 239 ALA D C 1
ATOM 7418 O O . ALA D 1 260 ? -27.120 16.540 -19.677 1.00 71.52 239 ALA D O 1
ATOM 7420 N N . GLU D 1 261 ? -25.142 17.428 -19.105 1.00 78.21 240 GLU D N 1
ATOM 7421 C CA . GLU D 1 261 ? -25.191 18.425 -20.174 1.00 77.04 240 GLU D CA 1
ATOM 7422 C C . GLU D 1 261 ? -25.117 17.739 -21.551 1.00 74.44 240 GLU D C 1
ATOM 7423 O O . GLU D 1 261 ? -25.853 18.106 -22.477 1.00 76.53 240 GLU D O 1
ATOM 7429 N N . ARG D 1 262 ? -24.316 16.679 -21.694 1.00 73.24 241 ARG D N 1
ATOM 7430 C CA . ARG D 1 262 ? -24.330 15.998 -22.997 1.00 74.14 241 ARG D CA 1
ATOM 7431 C C . ARG D 1 262 ? -25.708 15.471 -23.366 1.00 72.54 241 ARG D C 1
ATOM 7432 O O . ARG D 1 262 ? -25.986 15.272 -24.546 1.00 77.65 241 ARG D O 1
ATOM 7440 N N . LEU D 1 263 ? -26.572 15.223 -22.391 1.00 72.01 242 LEU D N 1
ATOM 7441 C CA . LEU D 1 263 ? -27.940 14.814 -22.648 1.00 73.35 242 LEU D CA 1
ATOM 7442 C C . LEU D 1 263 ? -28.950 15.968 -22.576 1.00 77.48 242 LEU D C 1
ATOM 7443 O O . LEU D 1 263 ? -30.121 15.743 -22.230 1.00 74.71 242 LEU D O 1
ATOM 7448 N N . GLY D 1 264 ? -28.503 17.204 -22.703 1.00 73.87 243 GLY D N 1
ATOM 7449 C CA . GLY D 1 264 ? -29.487 18.259 -22.778 1.00 75.10 243 GLY D CA 1
ATOM 7450 C C . GLY D 1 264 ? -30.097 18.769 -21.488 1.00 76.81 243 GLY D C 1
ATOM 7451 O O . GLY D 1 264 ? -31.217 19.287 -21.524 1.00 76.70 243 GLY D O 1
ATOM 7452 N N . GLU D 1 265 ? -29.435 18.618 -20.339 1.00 76.11 244 GLU D N 1
ATOM 7453 C CA . GLU D 1 265 ? -29.927 19.219 -19.105 1.00 79.09 244 GLU D CA 1
ATOM 7454 C C . GLU D 1 265 ? -28.838 20.171 -18.639 1.00 81.09 244 GLU D C 1
ATOM 7455 O O . GLU D 1 265 ? -27.703 19.749 -18.361 1.00 79.56 244 GLU D O 1
ATOM 7461 N N . ARG D 1 266 ? -29.196 21.435 -18.476 1.00 81.85 245 ARG D N 1
ATOM 7462 C CA . ARG D 1 266 ? -28.237 22.402 -17.977 1.00 84.38 245 ARG D CA 1
ATOM 7463 C C . ARG D 1 266 ? -28.409 22.236 -16.481 1.00 80.36 245 ARG D C 1
ATOM 7464 O O . ARG D 1 266 ? -29.481 22.515 -15.937 1.00 82.42 245 ARG D O 1
ATOM 7466 N N . VAL D 1 267 ? -27.380 21.745 -15.810 1.00 77.37 246 VAL D N 1
ATOM 7467 C CA . VAL D 1 267 ? -27.529 21.428 -14.402 1.00 73.21 246 VAL D CA 1
ATOM 7468 C C . VAL D 1 267 ? -27.102 22.639 -13.613 1.00 80.13 246 VAL D C 1
ATOM 7469 O O . VAL D 1 267 ? -25.916 22.994 -13.598 1.00 80.44 246 VAL D O 1
ATOM 7473 N N . GLU D 1 268 ? -28.090 23.234 -12.927 1.00 81.40 247 GLU D N 1
ATOM 7474 C CA . GLU D 1 268 ? -27.915 24.473 -12.179 1.00 85.16 247 GLU D CA 1
ATOM 7475 C C . GLU D 1 268 ? -27.336 24.188 -10.792 1.00 88.05 247 GLU D C 1
ATOM 7476 O O . GLU D 1 268 ? -26.167 24.512 -10.514 1.00 91.73 247 GLU D O 1
ATOM 7478 N N . ALA D 1 269 ? -28.069 23.462 -9.950 1.00 80.07 248 ALA D N 1
ATOM 7479 C CA . ALA D 1 269 ? -27.593 23.202 -8.590 1.00 80.23 248 ALA D CA 1
ATOM 7480 C C . ALA D 1 269 ? -27.222 21.736 -8.411 1.00 72.03 248 ALA D C 1
ATOM 7481 O O . ALA D 1 269 ? -28.075 20.867 -8.611 1.00 69.99 248 ALA D O 1
ATOM 7483 N N . VAL D 1 270 ? -25.974 21.452 -8.016 1.00 61.51 249 VAL D N 1
ATOM 7484 C CA . VAL D 1 270 ? -25.622 20.063 -7.735 1.00 66.96 249 VAL D CA 1
ATOM 7485 C C . VAL D 1 270 ? -24.750 19.986 -6.480 1.00 64.43 249 VAL D C 1
ATOM 7486 O O . VAL D 1 270 ? -23.870 20.821 -6.273 1.00 70.69 249 VAL D O 1
ATOM 7490 N N . ARG D 1 271 ? -25.033 19.009 -5.619 1.00 58.34 250 ARG D N 1
ATOM 7491 C CA . ARG D 1 271 ? -24.302 18.792 -4.376 1.00 62.39 250 ARG D CA 1
ATOM 7492 C C . ARG D 1 271 ? -24.030 17.289 -4.213 1.00 60.97 250 ARG D C 1
ATOM 7493 O O . ARG D 1 271 ? -24.871 16.443 -4.549 1.00 55.60 250 ARG D O 1
ATOM 7501 N N . ARG D 1 272 ? -22.887 16.961 -3.620 1.00 56.87 251 ARG D N 1
ATOM 7502 C CA . ARG D 1 272 ? -22.522 15.567 -3.381 1.00 59.67 251 ARG D CA 1
ATOM 7503 C C . ARG D 1 272 ? -23.049 15.065 -2.031 1.00 60.57 251 ARG D C 1
ATOM 7504 O O . ARG D 1 272 ? -22.817 15.686 -0.994 1.00 59.34 251 ARG D O 1
ATOM 7512 N N . VAL D 1 273 ? -23.758 13.939 -2.059 1.00 57.92 252 VAL D N 1
ATOM 7513 C CA . VAL D 1 273 ? -24.324 13.330 -0.861 1.00 55.75 252 VAL D CA 1
ATOM 7514 C C . VAL D 1 273 ? -23.537 12.088 -0.484 1.00 62.74 252 VAL D C 1
ATOM 7515 O O . VAL D 1 273 ? -23.367 11.202 -1.323 1.00 60.88 252 VAL D O 1
ATOM 7519 N N . SER D 1 274 ? -23.072 11.998 0.774 1.00 65.66 253 SER D N 1
ATOM 7520 C CA . SER D 1 274 ? -22.334 10.804 1.195 1.00 68.42 253 SER D CA 1
ATOM 7521 C C . SER D 1 274 ? -23.234 9.575 1.322 1.00 73.36 253 SER D C 1
ATOM 7522 O O . SER D 1 274 ? -24.354 9.650 1.840 1.00 71.00 253 SER D O 1
ATOM 7525 N N . LEU D 1 275 ? -22.711 8.425 0.872 1.00 74.30 254 LEU D N 1
ATOM 7526 C CA . LEU D 1 275 ? -23.291 7.126 1.200 1.00 71.55 254 LEU D CA 1
ATOM 7527 C C . LEU D 1 275 ? -23.347 6.911 2.711 1.00 77.32 254 LEU D C 1
ATOM 7528 O O . LEU D 1 275 ? -24.040 5.994 3.169 1.00 78.64 254 LEU D O 1
ATOM 7533 N N . GLU D 1 276 ? -22.681 7.774 3.499 1.00 79.54 255 GLU D N 1
ATOM 7534 C CA . GLU D 1 276 ? -22.862 7.749 4.948 1.00 74.85 255 GLU D CA 1
ATOM 7535 C C . GLU D 1 276 ? -24.207 8.339 5.339 1.00 74.49 255 GLU D C 1
ATOM 7536 O O . GLU D 1 276 ? -24.774 7.926 6.350 1.00 78.80 255 GLU D O 1
ATOM 7538 N N . GLU D 1 277 ? -24.703 9.343 4.596 1.00 76.17 256 GLU D N 1
ATOM 7539 C CA . GLU D 1 277 ? -26.043 9.906 4.801 1.00 75.74 256 GLU D CA 1
ATOM 7540 C C . GLU D 1 277 ? -27.147 8.897 4.440 1.00 71.54 256 GLU D C 1
ATOM 7541 O O . GLU D 1 277 ? -28.344 9.204 4.577 1.00 69.50 256 GLU D O 1
ATOM 7547 N N . LEU D 1 278 ? -26.784 7.708 3.972 1.00 67.77 257 LEU D N 1
ATOM 7548 C CA . LEU D 1 278 ? -27.816 6.746 3.626 1.00 73.73 257 LEU D CA 1
ATOM 7549 C C . LEU D 1 278 ? -27.758 5.592 4.613 1.00 63.27 257 LEU D C 1
ATOM 7550 O O . LEU D 1 278 ? -28.562 4.680 4.534 1.00 64.68 257 LEU D O 1
#

Foldseek 3Di:
DALQAAEEEEDQALLLVLLVVLLCVLFQFGAYEYEHAPVDPDPLPDPLQVLQVVVVLVVVVVVVVPHQEYEYSFLLSCLSHPPVVCVPDDHHYFYLQQLLLVVQQPFDEEEEEEGNSNVVSCSNVVRHPHNYYWYLHCLVVCQLVLNLVPCVVLVSLCVGCPPPDLPHAEYEDRGSRCVSNCPSNCVNNPNHHYRHSNNRRSVVCSVVCVVVVNHDPDGGYDYAYEYQDDPVVSQVSNVSVPDHHDHYDYDHPVSD/DALLAAEEEEEQAQLLVLLVVLLCVLAQFGAYEYEHAPVDPDPLPDDLQVLQVVVVLVVVVVVVVPHQEYEYSFLLSCLSHPPVVCVPDDHHYFYLQQQLLVVCQVFDEEEEEDGNNNQVSCSNVVRHPHDYYWYLHVQVVCQLVLCLVPVVVLVSLCVGCVPPDLPAAEYEHSGSRCVSNVPSNCVNVPNHHYRHSSNRRSVVVSVVCVVVVSRHDDHGYDYAYEYQDDFVVSQVSNVSVPDHHDHYDYDHPVSD/DALQAAEEEEAQAQLLVLLVVLLCVVAQFHAYEYEHAPVDPDPLPDPLQVLQVVVVLVVVLVVVVPHQEYEYSFLLSCLSHPPPVCVPDDRHYFYLQQLLLVVLQPFDAEEEEEGNSNQVSCSNVVRHDHPYYWYLVVLVVCQLVLNLPPVVLLVSLCVGPVPDDLVAQEYEHSGSRCVSNCPSNCVNNPNHHYGHSSNSRSVVVVVVCVVVVNHDPDHGYDYAYEYQDDPVVSQVSNVSVPDHHDHYDHDHPVSD/DALQAAEEEEDQAQLLVLLVVLLCVVFQFHAYEYEHAPVDPDPLPDPLQVLQVVVVLVVVLVVVSPHQEYEYSFLSSCLSHPPVVCVVDDRHYFYLQQLLLQVVQPADAEEEEEGNNNVVSCSNVVRHPHPYYWYQVVQVVCQLVLNLVPCVVLVSLCVTPVPDDLPAQEYEHSGSRCVSNCVSNCVSNPRRHYGHSSNRRSVVVVVVCVVVVNHDPDHGYYYAYEYADDVVVRQVSNVSVPDNHDHYDHDHPVSD

Nearest PDB structures (foldseek):
  6dli-assembly1_D  TM=1.002E+00  e=2.911E-50  Thermus thermophilus
  2gzm-assembly1_A  TM=9.448E-01  e=4.328E-28  Bacillus anthracis
  5hj7-assembly1_A  TM=9.306E-01  e=7.693E-27  Mycobacterium tuberculosis H37Rv
  2dwu-assembly2_C  TM=9.323E-01  e=2.433E-26  Bacillus anthracis
  2jfq-assembly1_B  TM=9.312E-01  e=7.687E-24  Staphylococcus aureus

Sequence (1024 aa):
KDPKAPIGVFDSGVGGLTVLKALRRLLPREEFLYFGDTARVPYGGKPLAMVRRFAWEIAGFLLRQGVKAIVVACNTASSAALPDLAEDLSVPVFGVVEPAARAARGFRKVGLIGTQATVESGAYPRYVDLAWAKACPLFVPLVEEGLWDDPVALLVARHYLEDAPKDLEALILGCTHYPFLKGAIGAVLPGVALLDSAELTAQEVARALEAEGLLNPEGRGRTFHLVTGDPEAYRALAERLGERVEAVRRVSLEELKDPKAPIGVFDSGVGGLTVLKALRRLLPREEFLYFGDTARVPYGGKPLAMVRRFAWEIAGFLLRQGVKAIVVACNTASSAALPDLAEDLSVPVFGVVEPAARAARGFRKVGLIGTQATVESGAYPRYVDLAWAKACPLFVPLVEEGLWDDPVALLVARHYLEDAPKDLEALILGCTHYPFLKGAIGAVLPGVALLDSAELTAQEVARALEAEGLLNPEGRGRTFHLVTGDPEAYRALAERLGERVEAVRRVSLEELKDPKAPIGVFDSGVGGLTVLKALRRLLPREEFLYFGDTARVPYGGKPLAMVRRFAWEIAGFLLRQGVKAIVVACNTASSAALPDLAEDLSVPVFGVVEPAARAARGFRKVGLIGTQATVESGAYPRYVDLAWAKACPLFVPLVEEGLWDDPVALLVARHYLEDAPKDLEALILGCTHYPFLKGAIGAVLPGVALLDSAELTAQEVARALEAEGLLNPEGRGRTFHLVTGDPEAYRALAERLGERVEAVRRVSLEELKDPKAPIGVFDSGVGGLTVLKALRRLLPREEFLYFGDTARVPYGGKPLAMVRRFAWEIAGFLLRQGVKAIVVACNTASSAALPDLAEDLSVPVFGVVEPAARAARGFRKVGLIGTQATVESGAYPRYVDLAWAKACPLFVPLVEEGLWDDPVALLVARHYLEDAPKDLEALILGCTHYPFLKGAIGAVLPGVALLDSAELTAQEVARALEAEGLLNPEGRGRTFHLVTGDPEAYRALAERLGERVEAVRRVSLEEL